Protein 2J9O (pdb70)

Radius of gyration: 37.67 Å; Cα contacts (8 Å, |Δi|>4): 2290; chains: 4; bounding box: 64×108×98 Å

Sequence (1070 aa):
LPPERPLTNLQQQIQQLVSRQPNLTAGLYFFNLDSGASLNVGGDQVFPAASTIKFPILVAFFKAVDEGRVTLQERLTMRPDLIAPEAGTLQYQKPNSQYAALEVAELMITISDNTATNMIIDRLGGAAELNQQFQEWGLENTVINNPEPDMKGTNTTSPRDLATLMLKIGQGEILSPRSRDRLLDIMRRTVTNTLLPAGLGKGATIAHKTGDIGIVVGDAGMVDMPNGQRYVAAMMVKRPYNDPRGSELIRQVSRMVYQAFEKLTLPPERPLTNLQQQIQQLVSRQPNLTAGLYFFNLDSGASLNVGGDQVFPAASTIKFPILVAFFKAVDEGRVTLQERLTMRPDLIAPEAGTLQYQKPNSQYAALEVAELMITISDNTATNMIIDRLGGAAELNQQFQEWGLENTVINNPEPDMKGTNTTSPRDLATLMLKIGQGEILSPRSRDRLLDIMRRTVTNTLLPAGLGKGATIAHKTGDIGIVVGDAGMVDMPNGQRYVAAMMVKRPYNDPRGSELIRQVSRMVYQAFEKLSTLPPERPLTNLQQQIQQLVSRQPNLTAGLYFFNLDSGASLNVGGDQVFPAASTIKFPILVAFFKAVDEGRVTLQERLTMRPDLIAPEAGTLQYQKPNSQYAALEVAELMITISDNTATNMIIDRLGGAAELNQQFQEWGLENTVINNPEPDMKGTNTTSPRDLATLMLKIGQGEILSPRSRDRLLDIMRRTVTNTLLPAGLGKGATIAHKTGDIGIVVGDAGMVDMPNGQRYVAAMMVKRPYNDPRGSELIRQVSRMVYQAFEKLPAPEAPTSTLPPERPLTNLQQQIQQLVSRQPNLTAGLYFFNLDSGASLNVGGDQVFPAASTIKFPILVAFFKAVDEGRVTLQERLTMRPDLIAPEAGTLQYQKPNSQYAALEVAELMITISDNTATNMIIDRLGGAAELNQQFQEWGLENTVINNPEPDMKGTNTTSPRDLATLMLKIGQGEILSPRSRDRLLDIMRRTVTNTLLPAGLGKGATIAHKTGDIGIVVGDAGMVDMPNGQRYVAAMMVKRPYNDPRGSELIRQVSRMVYQAFEKLSP

Solvent-accessible surface area: 43715 Å² total; per-residue (Å²): 120,41,114,84,115,78,23,99,122,15,46,116,95,0,81,95,20,13,77,170,36,114,102,15,65,9,0,0,8,1,8,0,15,99,50,0,0,4,0,48,7,18,0,80,98,65,2,26,0,4,14,0,0,0,1,0,0,0,0,0,0,0,38,0,27,49,54,62,96,3,77,36,144,46,135,10,43,0,82,81,106,15,56,5,81,88,32,0,31,8,38,31,94,158,75,80,30,98,38,9,0,48,98,0,0,49,44,0,1,12,16,17,0,5,1,0,0,9,3,0,15,57,83,5,51,21,33,83,82,0,32,36,14,0,96,73,23,47,2,122,50,1,44,6,84,66,92,8,20,16,77,165,9,40,1,30,0,3,0,72,6,0,0,35,0,0,27,57,0,8,90,44,86,60,8,40,105,154,2,44,83,68,0,10,54,4,0,130,99,14,65,58,67,80,6,1,24,49,4,31,27,209,57,21,69,21,5,2,5,12,1,77,6,4,74,4,2,0,0,2,0,5,1,43,8,88,84,60,27,63,1,0,0,0,0,0,0,81,22,59,146,80,26,99,86,0,19,75,4,0,52,56,0,2,77,33,0,3,77,17,2,96,166,142,180,62,32,84,88,123,73,37,76,111,21,44,111,96,0,78,107,15,15,72,152,43,111,94,11,73,20,0,0,10,0,8,1,17,87,50,0,7,4,0,47,13,29,0,71,112,68,6,25,0,5,16,0,0,0,2,0,0,0,0,6,0,2,46,0,30,60,96,62,122,2,64,38,129,48,130,13,46,0,85,83,103,16,58,6,79,100,45,14,72,6,29,105,94,167,76,84,31,90,36,11,0,26,84,0,0,29,44,0,1,15,44,17,1,5,1,0,0,13,4,0,17,61,83,11,56,23,34,82,94,5,28,108,25,0,91,117,13,48,1,136,48,0,42,6,86,66,91,8,24,14,70,186,10,49,2,30,0,2,0,71,5,1,0,39,0,0,30,60,0,7,81,43,84,64,8,40,105,192,4,46,77,96,0,10,44,0,0,124,102,13,43,42,68,65,7,1,25,45,4,30,30,208,54,21,66,20,4,2,6,12,1,81,7,3,69,3,2,0,0,3,1,4,1,46,8,84,81,65,23,62,1,0,0,0,0,0,0,80,22,57,136,87,22,101,78,0,16,79,3,0,57,61,0,1,83,38,0,3,73,19,2,82,157,107,115,174,75,27,94,96,120,76,27,83,111,15,43,104,47,0,82,70,7,19,69,54,28,79,103,11,52,8,0,0,12,1,9,1,15,81,33,0,4,1,0,38,11,31,0,77,70,65,1,18,0,5,18,1,0,0,2,0,0,0,0,9,0,1,46,0,31,62,94,64,126,3,55,41,135,45,135,12,50,0,85,87,105,15,58,7,79,94,32,1,30,6,39,33,95,158,79,83,32,94,22,21,0,32,80,0,0,42,34,0,1,10,15,18,1,5,1,0,0,12,4,0,15,56,84,15,58,21,36,68,91,5,27,118,33,0,74,143,25,46,1,128,50,0,41,8,83,65,93,8,27,14,86,182,8,52,1,31,0,1,0,89,10,1,0,36,0,0,21,62,0,12,71,40,88,52,9,40,96,186,4,58,88,96,0,16,44,0,0,122,99,9,65,61,68,91,9,1,24,47,4,32,26,208,58,22,66,18,4,2,4,12,2,74,8,13,83,0,1,0,0,2,0,2,1,45,9,88,92,64,42,72,1,0,0,0,0,0,0,67,23,53,177,70,21,100,81,0,18,86,4,0,65,52,0,1,143,29,0,5,90,6,4,98,163,123,192,75,124,165,74,132,122,76,118,74,32,118,95,99,72,25,83,110,19,54,128,89,0,81,114,28,8,85,143,46,92,117,18,64,13,0,0,14,0,8,0,14,78,29,0,0,3,0,45,5,25,0,71,86,78,3,30,0,4,18,0,0,0,0,0,0,0,0,6,0,2,47,0,31,60,96,60,116,2,70,22,136,49,138,12,42,0,83,84,103,15,60,5,48,57,45,14,69,5,34,165,81,167,68,85,31,92,30,21,0,31,80,0,0,34,36,0,1,18,47,18,0,5,0,0,0,14,4,0,16,60,78,6,56,22,33,82,97,5,29,96,22,0,86,116,16,44,1,126,52,0,41,5,86,64,91,8,24,15,56,176,12,43,2,22,0,2,0,99,9,0,0,38,0,0,20,53,0,17,29,40,92,51,7,37,92,165,4,51,92,97,0,6,68,0,0,94,111,13,104,61,65,78,5,1,23,47,6,30,30,203,63,20,69,17,0,1,6,12,1,60,8,0,80,3,3,0,0,1,1,1,1,34,9,88,74,64,30,58,1,0,1,0,0,0,0,82,17,54,15,41,19,100,84,0,19,62,8,0,57,63,0,1,88,43,0,6,76,6,2,85,146,79,55,179

Foldseek 3Di:
DDAADEPPVLLVVLLVLQVVPPFKDKWKWKAWPPPNYIHGRNQPPKFLCQLQLLLLLLLLLQLCCQVVNAPQFDKFFLAPVLQDDDWDDCNVDDHRDIDGLNVLSLRCFQGVHQSSSSRSCVSSPHFVNSQVVLVVLVFDWAGDPDGPSPLVRPGMGGNCSQQVSQVCLVVCPSHHPVSSVSLQVSQQNHDDCLFLNLLADPPKGWRKGWGDSQQKTKMWTKIAHPVGIIMTMIMMMGHHGNPVVRRVSRSVSSNSVNVVVVVD/DFDAADEPVVLLVVLLVVQVVVPQKDKWKWKAWRPPNYIHTDNQPPKFLCQLQLLLLLLLLLQLCCVVVNAPQADKFFLAPVLQDDDWADVNVDDHRDIDGLNVLSLRCFQGVHQSSSSRSCVSSPHQVNSQVVLVVLVQPWAGDDDGPSPLVRPGMGGNCSSLSVQVQLVVPPSHDPVSSVVLQVSQQNHDDCLFLNLQADPPKGWRKGWGASQQKTKMWTKIQHPVRIIMTMIMMMGHHGNPPVRRVSRSVSSNSVNVVVVVVD/DQDAADEPVVLQVVLLVVCVPPVFKDKWKWKAWRVPNYIHTDNQPPKFLCQLQLLLLLLLLLQLCCVVVNAPQADKFFLAPVLQDDDWDDCNVDDHGDIDGLNVLSLRCFQGVHQSSSSRSCVSSPHFVNSVVVLVVLVQPNAGDPDGPPPLVRPGIGGNCSSQSVQVCLVVVPSHHPVSSVSQQVSQQNHPDCLFLNLQADPPKTWRKGWGAHQQKTKMWTKIQDPVGIIMTMIMMMGHHGPDVVRRVSRSVSSNVVNVVVVVD/DDDDDDFFDAPAADEPVVLLVVLLVVQVPDPFKDKWKWKAWRVPNYIHTRNQLDKFLCQLQLLLLLLLLLQLCCVVVVDPQFDKFFLAPVLQDDDWFDCNVDDHRDIDGLNVLSLRCFQGVHQSSSSRSCVSSPHFVSSQVVLVVLVFDHAGDPDGPSPLVRPGMGGNCSQQVVQSCLVSPPSHHPVSSVVQQVSQQNHDDQQFLNLQADPPKTWRKGWGDSQQKTWMWTWIQHPVGIIMIMIMMMGHHGNPVVRRVSRNVSSNSVNVVVVVVPD

CATH classification: 3.40.710.10

Secondary structure (DSSP, 8-state):
-PPPEE-HHHHHHHHHHHHT-TT-EEEEEEEETTT-EEEEEBTTS-EE-GGGGHHHHHHHHHHHHHTTSS-SS-EEE--GGG---SS-SGGGSPTT-EEEHHHHHHHHHHS--HHHHHHHHHHTT-HHHHHHHHHHTT-SS-B--S-TT-TT--SEE-HHHHHHHHHHHHTT-SS-HHHHHHHHHHHTS-S--SSGGGGSPTT-EEEEEEEE-SSEEEEEEEEE-TTS-EEEEEEEEE-STT-HHHHHHHHHHHHHHHHHHHH-/-PPPPEE-HHHHHHHHHHHHT-TT-EEEEEEEETTT-EEEEEBTTS-EE-GGGGHHHHHHHHHHHHHTTSS-SS-EEE--GGG---SS-SGGGSPTT-EEEHHHHHHHHHHS--HHHHHHHHHHTT-HHHHHHHHHHTT-TT-B--S-TT-TT--SEE-HHHHHHHHHHHHTT-SS-HHHHHHHHHHHTS-S--SSGGGGPPTT-EEEEEEEE-SSEEEEEEEEE-TTS-EEEEEEEEE-STT-HHHHHHHHHHHHHHHHHHHHT-/-PPPPEE-HHHHHHHHHHHHT-SS-EEEEEEEETTT-EEEEEBTTS-EE-GGGGHHHHHHHHHHHHHTTSS-SS-EEE--GGG---SS-SGGGSPTT-EEEHHHHHHHHHHS--HHHHHHHHHHTT-HHHHHHHHHHTT-TT-B--S-TT-TT--SEE-HHHHHHHHHHHHTT-SS-HHHHHHHHHHHTS-S--SSGGGGPPTT-EEEEEEEE-SSEEEEEEEEE-TTS-EEEEEEEEE-STT-HHHHHHHHHHHHHHHHHHHH-/---SSPPPPPPPPEE-HHHHHHHHHHHTTSTT-EEEEEEEETTT-EEEEEBTTS-EE-GGGGHHHHHHHHHHHHHTTSS-SSPEEE--GGG---SS-SGGGSPTT-EEEHHHHHHHHHHS--HHHHHHHHHHTT-HHHHHHHHHHTT-SS-B--S-TT-TT--SEE-HHHHHHHHHHHHTT-SS-HHHHHHHHHHHTS-S--SSGGGGSPTT-EEEEEEEE-SSEEEEEEEEE-TTS-EEEEEEEEE-STT-HHHHHHHHHHHHHHHHHHHHS--

Nearest PDB structures (foldseek):
  2j7v-assembly1_A  TM=9.991E-01  e=3.172E-54  Synechococcus elongatus
  2jbf-assembly1_A  TM=9.989E-01  e=5.429E-53  Synechococcus elongatus
  3tsg-assembly2_B  TM=8.988E-01  e=1.725E-19  Acinetobacter baumannii
  5eph-assembly2_B  TM=8.855E-01  e=1.057E-17  Pseudomonas aeruginosa
  3opp-assembly1_A  TM=8.180E-01  e=6.205E-15  Klebsiella pneumoniae

InterPro domains:
  IPR000871 Beta-lactamase, class-A [PTHR35333] (81-363)
  IPR012338 Beta-lactamase/transpeptidase-like [G3DSA:3.40.710.10] (105-367)
  IPR012338 Beta-lactamase/transpeptidase-like [SSF56601] (110-361)
  IPR045155 Beta-lactamase class A, catalytic domain [PF13354] (111-362)

B-factor: mean 27.22, std 11.22, range [9.22, 82.85]

Organism: Thermosynechococcus vestitus (strain NIES-2133 / IAM M-273 / BP-1) (NCBI:txid197221)

Structure (mmCIF, N/CA/C/O backbone):
data_2J9O
#
_entry.id   2J9O
#
_cell.length_a   86.611
_cell.length_b   91.462
_cell.length_c   145.585
_cell.angle_alpha   90.00
_cell.angle_beta   90.00
_cell.angle_gamma   90.00
#
_symmetry.space_group_name_H-M   'P 21 21 21'
#
loop_
_entity.id
_entity.type
_entity.pdbx_description
1 polymer 'TLL2115 PROTEIN'
2 non-polymer GLYCEROL
3 water water
#
loop_
_atom_site.group_PDB
_atom_site.id
_atom_site.type_symbol
_atom_site.label_atom_id
_atom_site.label_alt_id
_atom_site.label_comp_id
_atom_site.label_asym_id
_atom_site.label_entity_id
_atom_site.label_seq_id
_atom_site.pdbx_PDB_ins_code
_atom_site.Cartn_x
_atom_site.Cartn_y
_atom_site.Cartn_z
_atom_site.occupancy
_atom_site.B_iso_or_equiv
_atom_site.auth_seq_id
_atom_site.auth_comp_id
_atom_site.auth_asym_id
_atom_site.auth_atom_id
_atom_site.pdbx_PDB_model_num
ATOM 1 N N . LEU A 1 11 ? -19.136 48.822 10.376 1.00 42.91 11 LEU A N 1
ATOM 2 C CA . LEU A 1 11 ? -20.023 48.428 9.249 1.00 42.37 11 LEU A CA 1
ATOM 3 C C . LEU A 1 11 ? -21.500 48.601 9.638 1.00 43.23 11 LEU A C 1
ATOM 4 O O . LEU A 1 11 ? -21.850 48.488 10.813 1.00 43.70 11 LEU A O 1
ATOM 9 N N . PRO A 1 12 ? -22.370 48.825 8.636 1.00 43.01 12 PRO A N 1
ATOM 10 C CA . PRO A 1 12 ? -23.779 48.947 8.906 1.00 44.50 12 PRO A CA 1
ATOM 11 C C . PRO A 1 12 ? -24.374 47.569 9.171 1.00 44.73 12 PRO A C 1
ATOM 12 O O . PRO A 1 12 ? -23.780 46.544 8.809 1.00 42.46 12 PRO A O 1
ATOM 16 N N . PRO A 1 13 ? -25.540 47.531 9.825 1.00 46.50 13 PRO A N 1
ATOM 17 C CA . PRO A 1 13 ? -26.143 46.229 10.061 1.00 47.28 13 PRO A CA 1
ATOM 18 C C . PRO A 1 13 ? -26.605 45.557 8.770 1.00 46.65 13 PRO A C 1
ATOM 19 O O . PRO A 1 13 ? -26.923 46.234 7.794 1.00 46.58 13 PRO A O 1
ATOM 23 N N . GLU A 1 14 ? -26.601 44.230 8.791 1.00 46.71 14 GLU A N 1
ATOM 24 C CA . GLU A 1 14 ? -27.128 43.403 7.724 1.00 47.10 14 GLU A CA 1
ATOM 25 C C . GLU A 1 14 ? -28.639 43.689 7.578 1.00 48.91 14 GLU A C 1
ATOM 26 O O . GLU A 1 14 ? -29.366 43.666 8.578 1.00 49.59 14 GLU A O 1
ATOM 32 N N . ARG A 1 15 ? -29.086 44.010 6.360 1.00 48.88 15 ARG A N 1
ATOM 33 C CA . ARG A 1 15 ? -30.507 44.261 6.064 1.00 50.93 15 ARG A CA 1
ATOM 34 C C . ARG A 1 15 ? -30.926 43.513 4.804 1.00 50.30 15 ARG A C 1
ATOM 35 O O . ARG A 1 15 ? -30.697 43.986 3.691 1.00 49.20 15 ARG A O 1
ATOM 43 N N . PRO A 1 16 ? -31.539 42.330 4.969 1.00 50.94 16 PRO A N 1
ATOM 44 C CA . PRO A 1 16 ? -32.002 41.564 3.817 1.00 50.90 16 PRO A CA 1
ATOM 45 C C . PRO A 1 16 ? -32.746 42.401 2.768 1.00 50.96 16 PRO A C 1
ATOM 46 O O . PRO A 1 16 ? -33.610 43.207 3.108 1.00 52.70 16 PRO A O 1
ATOM 50 N N . LEU A 1 17 ? -32.362 42.231 1.509 1.00 49.30 17 LEU A N 1
ATOM 51 C CA . LEU A 1 17 ? -33.121 42.730 0.385 1.00 49.73 17 LEU A CA 1
ATOM 52 C C . LEU A 1 17 ? -34.099 41.639 0.044 1.00 50.81 17 LEU A C 1
ATOM 53 O O . LEU A 1 17 ? -33.778 40.729 -0.731 1.00 50.03 17 LEU A O 1
ATOM 58 N N . THR A 1 18 ? -35.286 41.744 0.643 1.00 52.55 18 THR A N 1
ATOM 59 C CA . THR A 1 18 ? -36.306 40.699 0.620 1.00 53.71 18 THR A CA 1
ATOM 60 C C . THR A 1 18 ? -36.791 40.404 -0.790 1.00 53.35 18 THR A C 1
ATOM 61 O O . THR A 1 18 ? -36.840 39.246 -1.204 1.00 53.51 18 THR A O 1
ATOM 65 N N . ASN A 1 19 ? -37.144 41.464 -1.514 1.00 53.43 19 ASN A N 1
ATOM 66 C CA . ASN A 1 19 ? -37.586 41.369 -2.906 1.00 52.90 19 ASN A CA 1
ATOM 67 C C . ASN A 1 19 ? -36.584 40.646 -3.795 1.00 50.48 19 ASN A C 1
ATOM 68 O O . ASN A 1 19 ? -36.908 39.650 -4.437 1.00 50.80 19 ASN A O 1
ATOM 73 N N . LEU A 1 20 ? -35.360 41.165 -3.832 1.00 47.56 20 LEU A N 1
ATOM 74 C CA . LEU A 1 20 ? -34.315 40.611 -4.682 1.00 45.51 20 LEU A CA 1
ATOM 75 C C . LEU A 1 20 ? -33.923 39.192 -4.252 1.00 44.30 20 LEU A C 1
ATOM 76 O O . LEU A 1 20 ? -33.633 38.353 -5.103 1.00 42.22 20 LEU A O 1
ATOM 81 N N . GLN A 1 21 ? -33.895 38.934 -2.944 1.00 44.26 21 GLN A N 1
ATOM 82 C CA . GLN A 1 21 ? -33.644 37.580 -2.438 1.00 44.63 21 GLN A CA 1
ATOM 83 C C . GLN A 1 21 ? -34.658 36.597 -2.992 1.00 45.78 21 GLN A C 1
ATOM 84 O O . GLN A 1 21 ? -34.302 35.516 -3.460 1.00 45.75 21 GLN A O 1
ATOM 90 N N . GLN A 1 22 ? -35.922 36.988 -2.922 1.00 47.92 22 GLN A N 1
ATOM 91 C CA . GLN A 1 22 ? -37.019 36.185 -3.455 1.00 49.43 22 GLN A CA 1
ATOM 92 C C . GLN A 1 22 ? -36.851 35.870 -4.949 1.00 48.48 22 GLN A C 1
ATOM 93 O O . GLN A 1 22 ? -36.988 34.715 -5.345 1.00 49.47 22 GLN A O 1
ATOM 99 N N . GLN A 1 23 ? -36.547 36.882 -5.767 1.00 46.38 23 GLN A N 1
ATOM 100 C CA . GLN A 1 23 ? -36.271 36.697 -7.212 1.00 45.52 23 GLN A CA 1
ATOM 101 C C . GLN A 1 23 ? -35.105 35.763 -7.545 1.00 43.04 23 GLN A C 1
ATOM 102 O O . GLN A 1 23 ? -35.084 35.094 -8.591 1.00 42.07 23 GLN A O 1
ATOM 108 N N . ILE A 1 24 ? -34.081 35.785 -6.703 1.00 39.79 24 ILE A N 1
ATOM 109 C CA . ILE A 1 24 ? -32.923 34.954 -6.938 1.00 38.39 24 ILE A CA 1
ATOM 110 C C . ILE A 1 24 ? -33.305 33.508 -6.585 1.00 38.91 24 ILE A C 1
ATOM 111 O O . ILE A 1 24 ? -32.954 32.580 -7.311 1.00 38.70 24 ILE A O 1
ATOM 116 N N . GLN A 1 25 ? -34.004 33.333 -5.479 1.00 40.04 25 GLN A N 1
ATOM 117 C CA . GLN A 1 25 ? -34.435 31.988 -5.056 1.00 42.15 25 GLN A CA 1
ATOM 118 C C . GLN A 1 25 ? -35.329 31.333 -6.112 1.00 43.72 25 GLN A C 1
ATOM 119 O O . GLN A 1 25 ? -35.273 30.119 -6.292 1.00 45.23 25 GLN A O 1
ATOM 125 N N . GLN A 1 26 ? -36.077 32.141 -6.859 1.00 44.16 26 GLN A N 1
ATOM 126 C CA . GLN A 1 26 ? -36.942 31.651 -7.945 1.00 45.77 26 GLN A CA 1
ATOM 127 C C . GLN A 1 26 ? -36.156 31.220 -9.162 1.00 44.53 26 GLN A C 1
ATOM 128 O O . GLN A 1 26 ? -36.438 30.186 -9.750 1.00 45.66 26 GLN A O 1
ATOM 134 N N . LEU A 1 27 ? -35.166 32.020 -9.532 1.00 41.83 27 LEU A N 1
ATOM 135 C CA . LEU A 1 27 ? -34.292 31.707 -10.640 1.00 41.21 27 LEU A CA 1
ATOM 136 C C . LEU A 1 27 ? -33.564 30.415 -10.353 1.00 41.65 27 LEU A C 1
ATOM 137 O O . LEU A 1 27 ? -33.410 29.588 -11.238 1.00 42.10 27 LEU A O 1
ATOM 142 N N . VAL A 1 28 ? -33.071 30.296 -9.120 1.00 42.01 28 VAL A N 1
ATOM 143 C CA . VAL A 1 28 ? -32.309 29.136 -8.642 1.00 42.89 28 VAL A CA 1
ATOM 144 C C . VAL A 1 28 ? -33.150 27.862 -8.691 1.00 45.05 28 VAL A C 1
ATOM 145 O O . VAL A 1 28 ? -32.828 26.912 -9.400 1.00 45.74 28 VAL A O 1
ATOM 149 N N . SER A 1 29 ? -34.266 27.897 -7.986 1.00 46.15 29 SER A N 1
ATOM 150 C CA . SER A 1 29 ? -35.087 26.738 -7.726 1.00 49.60 29 SER A CA 1
ATOM 151 C C . SER A 1 29 ? -35.812 26.199 -8.946 1.00 50.68 29 SER A C 1
ATOM 152 O O . SER A 1 29 ? -36.372 25.105 -8.873 1.00 51.94 29 SER A O 1
ATOM 155 N N . ARG A 1 30 ? -35.857 26.952 -10.041 1.00 50.05 30 ARG A N 1
ATOM 156 C CA . ARG A 1 30 ? -36.548 26.476 -11.248 1.00 51.32 30 ARG A CA 1
ATOM 157 C C . ARG A 1 30 ? -35.586 25.770 -12.214 1.00 50.85 30 ARG A C 1
ATOM 158 O O . ARG A 1 30 ? -35.948 25.442 -13.339 1.00 51.74 30 ARG A O 1
ATOM 166 N N . GLN A 1 31 ? -34.374 25.491 -11.738 1.00 49.44 31 GLN A N 1
ATOM 167 C CA . GLN A 1 31 ? -33.348 24.810 -12.517 1.00 49.46 31 GLN A CA 1
ATOM 168 C C . GLN A 1 31 ? -33.227 23.388 -11.995 1.00 51.65 31 GLN A C 1
ATOM 169 O O . GLN A 1 31 ? -32.752 23.225 -10.885 1.00 52.72 31 GLN A O 1
ATOM 175 N N . PRO A 1 32 ? -33.684 22.350 -12.755 1.00 53.09 32 PRO A N 1
ATOM 176 C CA . PRO A 1 32 ? -33.700 21.037 -12.093 1.00 54.62 32 PRO A CA 1
ATOM 177 C C . PRO A 1 32 ? -32.340 20.577 -11.506 1.00 53.55 32 PRO A C 1
ATOM 178 O O . PRO A 1 32 ? -32.190 20.510 -10.280 1.00 53.97 32 PRO A O 1
ATOM 182 N N . ASN A 1 33 ? -31.359 20.300 -12.357 1.00 52.26 33 ASN A N 1
ATOM 183 C CA . ASN A 1 33 ? -30.157 19.589 -11.909 1.00 50.94 33 ASN A CA 1
ATOM 184 C C . ASN A 1 33 ? -29.023 20.497 -11.448 1.00 48.51 33 ASN A C 1
ATOM 185 O O . ASN A 1 33 ? -27.839 20.164 -11.606 1.00 47.89 33 ASN A O 1
ATOM 190 N N . LEU A 1 34 ? -29.392 21.647 -10.891 1.00 46.64 34 LEU A N 1
ATOM 191 C CA . LEU A 1 34 ? -28.430 22.552 -10.281 1.00 43.18 34 LEU A CA 1
ATOM 192 C C . LEU A 1 34 ? -28.768 22.749 -8.821 1.00 42.73 34 LEU A C 1
ATOM 193 O O . LEU A 1 34 ? -29.950 22.827 -8.429 1.00 43.74 34 LEU A O 1
ATOM 198 N N . THR A 1 35 ? -27.719 22.810 -8.000 1.00 41.01 35 THR A N 1
ATOM 199 C CA . THR A 1 35 ? -27.868 23.109 -6.592 1.00 41.46 35 THR A CA 1
ATOM 200 C C . THR A 1 35 ? -26.976 24.322 -6.330 1.00 39.14 35 THR A C 1
ATOM 201 O O . THR A 1 35 ? -25.746 24.195 -6.336 1.00 39.93 35 THR A O 1
ATOM 205 N N . ALA A 1 36 ? -27.586 25.480 -6.096 1.00 37.74 36 ALA A N 1
ATOM 206 C CA . ALA A 1 36 ? -26.815 26.721 -5.883 1.00 35.60 36 ALA A CA 1
ATOM 207 C C . ALA A 1 36 ? -26.798 27.150 -4.418 1.00 35.61 36 ALA A C 1
ATOM 208 O O . ALA A 1 36 ? -27.733 26.905 -3.668 1.00 38.02 36 ALA A O 1
ATOM 210 N N . GLY A 1 37 ? -25.706 27.814 -4.026 1.00 34.03 37 GLY A N 1
ATOM 211 C CA . GLY A 1 37 ? -25.645 28.526 -2.757 1.00 32.74 37 GLY A CA 1
ATOM 212 C C . GLY A 1 37 ? -24.926 29.849 -2.989 1.00 30.78 37 GLY A C 1
ATOM 213 O O . GLY A 1 37 ? -24.023 29.909 -3.814 1.00 29.11 37 GLY A O 1
ATOM 214 N N . LEU A 1 38 ? -25.377 30.896 -2.308 1.00 30.41 38 LEU A N 1
ATOM 215 C CA . LEU A 1 38 ? -24.835 32.244 -2.528 1.00 29.82 38 LEU A CA 1
ATOM 216 C C . LEU A 1 38 ? -25.035 33.175 -1.336 1.00 30.32 38 LEU A C 1
ATOM 217 O O . LEU A 1 38 ? -25.987 33.045 -0.539 1.00 30.37 38 LEU A O 1
ATOM 222 N N . TYR A 1 39 ? -24.110 34.119 -1.219 1.00 29.39 39 TYR A N 1
ATOM 223 C CA . TYR A 1 39 ? -24.175 35.156 -0.178 1.00 29.57 39 TYR A CA 1
ATOM 224 C C . TYR A 1 39 ? -23.530 36.436 -0.711 1.00 28.11 39 TYR A C 1
ATOM 225 O O . TYR A 1 39 ? -22.383 36.403 -1.210 1.00 26.55 39 TYR A O 1
ATOM 234 N N . PHE A 1 40 ? -24.282 37.527 -0.636 1.00 27.90 40 PHE A N 1
ATOM 235 C CA . PHE A 1 40 ? -23.800 38.866 -0.987 1.00 27.67 40 PHE A CA 1
ATOM 236 C C . PHE A 1 40 ? -24.043 39.819 0.162 1.00 28.67 40 PHE A C 1
ATOM 237 O O . PHE A 1 40 ? -25.075 39.737 0.842 1.00 29.85 40 PHE A O 1
ATOM 245 N N . PHE A 1 41 ? -23.121 40.761 0.367 1.00 27.53 41 PHE A N 1
ATOM 246 C CA . PHE A 1 41 ? -23.313 41.787 1.380 1.00 28.16 41 PHE A CA 1
ATOM 247 C C . PHE A 1 41 ? -22.744 43.123 0.958 1.00 27.36 41 PHE A C 1
ATOM 248 O O . PHE A 1 41 ? -21.538 43.220 0.635 1.00 25.79 41 PHE A O 1
ATOM 256 N N . ASN A 1 42 ? -23.587 44.144 1.004 1.00 28.41 42 ASN A N 1
ATOM 257 C CA . ASN A 1 42 ? -23.215 45.511 0.636 1.00 28.66 42 ASN A CA 1
ATOM 258 C C . ASN A 1 42 ? -22.647 46.286 1.830 1.00 30.19 42 ASN A C 1
ATOM 259 O O . ASN A 1 42 ? -23.353 46.533 2.799 1.00 30.94 42 ASN A O 1
ATOM 264 N N . LEU A 1 43 ? -21.390 46.715 1.754 1.00 30.34 43 LEU A N 1
ATOM 265 C CA . LEU A 1 43 ? -20.749 47.386 2.900 1.00 31.80 43 LEU A CA 1
ATOM 266 C C . LEU A 1 43 ? -21.290 48.784 3.257 1.00 34.04 43 LEU A C 1
ATOM 267 O O . LEU A 1 43 ? -21.154 49.227 4.399 1.00 35.45 43 LEU A O 1
ATOM 272 N N . ASP A 1 44 ? -21.865 49.481 2.284 1.00 35.88 44 ASP A N 1
ATOM 273 C CA . ASP A 1 44 ? -22.392 50.836 2.486 1.00 38.03 44 ASP A CA 1
ATOM 274 C C . ASP A 1 44 ? -23.809 50.799 3.032 1.00 40.22 44 ASP A C 1
ATOM 275 O O . ASP A 1 44 ? -24.140 51.467 4.019 1.00 41.67 44 ASP A O 1
ATOM 280 N N . SER A 1 45 ? -24.659 50.025 2.371 1.00 40.68 45 SER A N 1
ATOM 281 C CA . SER A 1 45 ? -26.074 49.988 2.705 1.00 41.64 45 SER A CA 1
ATOM 282 C C . SER A 1 45 ? -26.413 48.923 3.762 1.00 41.47 45 SER A C 1
ATOM 283 O O . SER A 1 45 ? -27.439 49.029 4.444 1.00 42.82 45 SER A O 1
ATOM 286 N N . GLY A 1 46 ? -25.562 47.906 3.895 1.00 38.90 46 GLY A N 1
ATOM 287 C CA . GLY A 1 46 ? -25.898 46.734 4.704 1.00 38.98 46 GLY A CA 1
ATOM 288 C C . GLY A 1 46 ? -26.803 45.709 4.028 1.00 38.49 46 GLY A C 1
ATOM 289 O O . GLY A 1 46 ? -27.090 44.667 4.598 1.00 38.94 46 GLY A O 1
ATOM 290 N N . ALA A 1 47 ? -27.210 45.982 2.799 1.00 37.85 47 ALA A N 1
ATOM 291 C CA . ALA A 1 47 ? -28.093 45.094 2.049 1.00 38.64 47 ALA A CA 1
ATOM 292 C C . ALA A 1 47 ? -27.420 43.741 1.900 1.00 37.47 47 ALA A C 1
ATOM 293 O O . ALA A 1 47 ? -26.227 43.665 1.522 1.00 35.48 47 ALA A O 1
ATOM 295 N N . SER A 1 48 ? -28.157 42.674 2.201 1.00 38.07 48 SER A N 1
ATOM 296 C CA . SER A 1 48 ? -27.607 41.328 2.111 1.00 36.91 48 SER A CA 1
ATOM 297 C C . SER A 1 48 ? -28.524 40.378 1.328 1.00 37.71 48 SER A C 1
ATOM 298 O O . SER A 1 48 ? -29.737 40.613 1.205 1.00 39.24 48 SER A O 1
ATOM 301 N N . LEU A 1 49 ? -27.906 39.321 0.802 1.00 35.71 49 LEU A N 1
ATOM 302 C CA . LEU A 1 49 ? -28.594 38.294 0.041 1.00 35.49 49 LEU A CA 1
ATOM 303 C C . LEU A 1 49 ? -28.039 36.952 0.495 1.00 34.98 49 LEU A C 1
ATOM 304 O O . LEU A 1 49 ? -26.824 36.737 0.469 1.00 33.90 49 LEU A O 1
ATOM 309 N N . ASN A 1 50 ? -28.924 36.050 0.915 1.00 34.56 50 ASN A N 1
ATOM 310 C CA . ASN A 1 50 ? -28.509 34.746 1.397 1.00 34.33 50 ASN A CA 1
ATOM 311 C C . ASN A 1 50 ? -29.468 33.678 0.849 1.00 34.56 50 ASN A C 1
ATOM 312 O O . ASN A 1 50 ? -30.564 33.492 1.370 1.00 37.99 50 ASN A O 1
ATOM 317 N N . VAL A 1 51 ? -29.019 32.975 -0.189 1.00 33.17 51 VAL A N 1
ATOM 318 C CA . VAL A 1 51 ? -29.763 31.900 -0.849 1.00 35.37 51 VAL A CA 1
ATOM 319 C C . VAL A 1 51 ? -28.938 30.604 -0.854 1.00 34.70 51 VAL A C 1
ATOM 320 O O . VAL A 1 51 ? -28.122 30.368 -1.747 1.00 34.17 51 VAL A O 1
ATOM 324 N N . GLY A 1 52 ? -29.111 29.791 0.180 1.00 36.18 52 GLY A N 1
ATOM 325 C CA . GLY A 1 52 ? -28.244 28.620 0.378 1.00 36.75 52 GLY A CA 1
ATOM 326 C C . GLY A 1 52 ? -26.787 28.968 0.688 1.00 35.87 52 GLY A C 1
ATOM 327 O O . GLY A 1 52 ? -25.896 28.122 0.534 1.00 35.90 52 GLY A O 1
ATOM 328 N N . GLY A 1 53 ? -26.583 30.178 1.183 1.00 34.55 53 GLY A N 1
ATOM 329 C CA . GLY A 1 53 ? -25.254 30.700 1.534 1.00 34.67 53 GLY A CA 1
ATOM 330 C C . GLY A 1 53 ? -24.504 29.949 2.622 1.00 35.68 53 GLY A C 1
ATOM 331 O O . GLY A 1 53 ? -23.278 29.907 2.612 1.00 35.17 53 GLY A O 1
ATOM 332 N N . ASP A 1 54 ? -25.242 29.319 3.534 1.00 37.72 54 ASP A N 1
ATOM 333 C CA . ASP A 1 54 ? -24.608 28.599 4.643 1.00 38.92 54 ASP A CA 1
ATOM 334 C C . ASP A 1 54 ? -24.329 27.128 4.359 1.00 39.65 54 ASP A C 1
ATOM 335 O O . ASP A 1 54 ? -23.710 26.438 5.164 1.00 41.65 54 ASP A O 1
ATOM 340 N N . GLN A 1 55 ? -24.783 26.646 3.213 1.00 39.11 55 GLN A N 1
ATOM 341 C CA . GLN A 1 55 ? -24.641 25.262 2.885 1.00 40.31 55 GLN A CA 1
ATOM 342 C C . GLN A 1 55 ? -23.195 24.933 2.518 1.00 38.12 55 GLN A C 1
ATOM 343 O O . GLN A 1 55 ? -22.466 25.774 1.955 1.00 36.12 55 GLN A O 1
ATOM 349 N N . VAL A 1 56 ? -22.762 23.730 2.874 1.00 38.43 56 VAL A N 1
ATOM 350 C CA . VAL A 1 56 ? -21.435 23.244 2.512 1.00 37.74 56 VAL A CA 1
ATOM 351 C C . VAL A 1 56 ? -21.368 22.701 1.063 1.00 37.42 56 VAL A C 1
ATOM 352 O O . VAL A 1 56 ? -22.212 21.905 0.644 1.00 38.74 56 VAL A O 1
ATOM 356 N N . PHE A 1 57 ? -20.334 23.105 0.333 1.00 35.14 57 PHE A N 1
ATOM 357 C CA . PHE A 1 57 ? -20.107 22.687 -1.040 1.00 34.63 57 PHE A CA 1
ATOM 358 C C . PHE A 1 57 ? -18.687 22.187 -1.135 1.00 34.08 57 PHE A C 1
ATOM 359 O O . PHE A 1 57 ? -17.825 22.630 -0.372 1.00 33.66 57 PHE A O 1
ATOM 367 N N . PRO A 1 58 ? -18.416 21.335 -2.140 1.00 34.40 58 PRO A N 1
ATOM 368 C CA . PRO A 1 58 ? -17.041 21.131 -2.515 1.00 33.11 58 PRO A CA 1
ATOM 369 C C . PRO A 1 58 ? -16.506 22.517 -2.882 1.00 30.53 58 PRO A C 1
ATOM 370 O O . PRO A 1 58 ? -17.157 23.232 -3.622 1.00 29.67 58 PRO A O 1
ATOM 374 N N . ALA A 1 59 ? -15.347 22.875 -2.355 1.00 29.89 59 ALA A N 1
ATOM 375 C CA . ALA A 1 59 ? -14.785 24.201 -2.557 1.00 27.61 59 ALA A CA 1
ATOM 376 C C . ALA A 1 59 ? -14.231 24.380 -3.943 1.00 27.68 59 ALA A C 1
ATOM 377 O O . ALA A 1 59 ? -14.150 25.515 -4.446 1.00 26.99 59 ALA A O 1
ATOM 379 N N . ALA A 1 60 ? -13.799 23.274 -4.545 1.00 28.31 60 ALA A N 1
ATOM 380 C CA . ALA A 1 60 ? -12.978 23.342 -5.726 1.00 26.55 60 ALA A CA 1
ATOM 381 C C . ALA A 1 60 ? -11.814 24.329 -5.439 1.00 26.04 60 ALA A C 1
ATOM 382 O O . ALA A 1 60 ? -11.299 24.397 -4.310 1.00 25.04 60 ALA A O 1
ATOM 384 N N . SER A 1 61 ? -11.396 25.076 -6.458 1.00 24.74 61 SER A N 1
ATOM 385 C CA . SER A 1 61 ? -10.256 25.967 -6.264 1.00 23.48 61 SER A CA 1
ATOM 386 C C . SER A 1 61 ? -10.563 27.231 -5.454 1.00 22.32 61 SER A C 1
ATOM 387 O O . SER A 1 61 ? -9.643 27.987 -5.194 1.00 20.88 61 SER A O 1
ATOM 390 N N . THR A 1 62 ? -11.808 27.455 -5.027 1.00 21.21 62 THR A N 1
ATOM 391 C CA . THR A 1 62 ? -12.134 28.634 -4.201 1.00 21.33 62 THR A CA 1
ATOM 392 C C . THR A 1 62 ? -11.402 28.655 -2.882 1.00 21.05 62 THR A C 1
ATOM 393 O O . THR A 1 62 ? -11.149 29.730 -2.335 1.00 20.66 62 THR A O 1
ATOM 397 N N . ILE A 1 63 ? -11.043 27.486 -2.379 1.00 22.16 63 ILE A N 1
ATOM 398 C CA . ILE A 1 63 ? -10.322 27.357 -1.146 1.00 21.76 63 ILE A CA 1
ATOM 399 C C . ILE A 1 63 ? -8.911 27.912 -1.227 1.00 19.19 63 ILE A C 1
ATOM 400 O O . ILE A 1 63 ? -8.289 28.147 -0.219 1.00 19.29 63 ILE A O 1
ATOM 405 N N . LYS A 1 64 ? -8.410 28.170 -2.430 1.00 19.16 64 LYS A N 1
ATOM 406 C CA . LYS A 1 64 ? -7.087 28.742 -2.625 1.00 17.98 64 LYS A CA 1
ATOM 407 C C . LYS A 1 64 ? -7.067 30.163 -2.060 1.00 16.30 64 LYS A C 1
ATOM 408 O O . LYS A 1 64 ? -5.997 30.642 -1.701 1.00 16.59 64 LYS A O 1
ATOM 414 N N . PHE A 1 65 ? -8.237 30.830 -2.026 1.00 17.43 65 PHE A N 1
ATOM 415 C CA . PHE A 1 65 ? -8.331 32.147 -1.401 1.00 15.80 65 PHE A CA 1
ATOM 416 C C . PHE A 1 65 ? -7.967 32.121 0.106 1.00 17.02 65 PHE A C 1
ATOM 417 O O . PHE A 1 65 ? -6.996 32.757 0.511 1.00 16.24 65 PHE A O 1
ATOM 425 N N . PRO A 1 66 ? -8.702 31.337 0.940 1.00 18.19 66 PRO A N 1
ATOM 426 C CA . PRO A 1 66 ? -8.267 31.104 2.340 1.00 18.71 66 PRO A CA 1
ATOM 427 C C . PRO A 1 66 ? -6.824 30.693 2.466 1.00 18.65 66 PRO A C 1
ATOM 428 O O . PRO A 1 66 ? -6.133 31.154 3.339 1.00 18.11 66 PRO A O 1
ATOM 432 N N . ILE A 1 67 ? -6.337 29.855 1.555 1.00 18.88 67 ILE A N 1
ATOM 433 C CA . ILE A 1 67 ? -4.952 29.427 1.650 1.00 19.23 67 ILE A CA 1
ATOM 434 C C . ILE A 1 67 ? -4.021 30.620 1.455 1.00 17.31 67 ILE A C 1
ATOM 435 O O . ILE A 1 67 ? -3.017 30.754 2.135 1.00 17.48 67 ILE A O 1
ATOM 440 N N . LEU A 1 68 ? -4.347 31.488 0.498 1.00 15.71 68 LEU A N 1
ATOM 441 C CA . LEU A 1 68 ? -3.534 32.702 0.274 1.00 15.53 68 LEU A CA 1
ATOM 442 C C . LEU A 1 68 ? -3.494 33.594 1.516 1.00 13.98 68 LEU A C 1
ATOM 443 O O . LEU A 1 68 ? -2.450 34.187 1.831 1.00 14.61 68 LEU A O 1
ATOM 448 N N . VAL A 1 69 ? -4.636 33.724 2.189 1.00 13.92 69 VAL A N 1
ATOM 449 C CA . VAL A 1 69 ? -4.709 34.492 3.416 1.00 14.60 69 VAL A CA 1
ATOM 450 C C . VAL A 1 69 ? -3.744 33.886 4.434 1.00 15.85 69 VAL A C 1
ATOM 451 O O . VAL A 1 69 ? -2.995 34.573 5.093 1.00 16.22 69 VAL A O 1
ATOM 455 N N . ALA A 1 70 ? -3.736 32.556 4.548 1.00 16.76 70 ALA A N 1
ATOM 456 C CA . ALA A 1 70 ? -2.848 31.887 5.505 1.00 17.81 70 ALA A CA 1
ATOM 457 C C . ALA A 1 70 ? -1.392 32.080 5.171 1.00 17.45 70 ALA A C 1
ATOM 458 O O . ALA A 1 70 ? -0.545 32.230 6.065 1.00 19.68 70 ALA A O 1
ATOM 460 N N . PHE A 1 71 ? -1.106 32.136 3.876 1.00 16.25 71 PHE A N 1
ATOM 461 C CA . PHE A 1 71 ? 0.237 32.428 3.407 1.00 16.53 71 PHE A CA 1
ATOM 462 C C . PHE A 1 71 ? 0.722 33.778 3.884 1.00 16.12 71 PHE A C 1
ATOM 463 O O . PHE A 1 71 ? 1.785 33.907 4.484 1.00 16.94 71 PHE A O 1
ATOM 471 N N . PHE A 1 72 ? -0.055 34.828 3.597 1.00 14.96 72 PHE A N 1
ATOM 472 C CA . PHE A 1 72 ? 0.337 36.140 4.063 1.00 15.20 72 PHE A CA 1
ATOM 473 C C . PHE A 1 72 ? 0.313 36.347 5.578 1.00 14.57 72 PHE A C 1
ATOM 474 O O . PHE A 1 72 ? 1.106 37.121 6.089 1.00 15.75 72 PHE A O 1
ATOM 482 N N . LYS A 1 73 ? -0.572 35.642 6.272 1.00 16.10 73 LYS A N 1
ATOM 483 C CA . LYS A 1 73 ? -0.484 35.580 7.745 1.00 16.89 73 LYS A CA 1
ATOM 484 C C . LYS A 1 73 ? 0.881 35.076 8.146 1.00 17.60 73 LYS A C 1
ATOM 485 O O . LYS A 1 73 ? 1.501 35.664 9.062 1.00 17.27 73 LYS A O 1
ATOM 491 N N . ALA A 1 74 ? 1.359 33.979 7.565 1.00 16.99 74 ALA A N 1
ATOM 492 C CA . ALA A 1 74 ? 2.697 33.461 7.919 1.00 17.59 74 ALA A CA 1
ATOM 493 C C . ALA A 1 74 ? 3.802 34.447 7.569 1.00 19.44 74 ALA A C 1
ATOM 494 O O . ALA A 1 74 ? 4.780 34.570 8.277 1.00 20.56 74 ALA A O 1
ATOM 496 N N . VAL A 1 75 ? 3.640 35.174 6.477 1.00 19.55 75 VAL A N 1
ATOM 497 C CA . VAL A 1 75 ? 4.658 36.170 6.127 1.00 19.20 75 VAL A CA 1
ATOM 498 C C . VAL A 1 75 ? 4.652 37.260 7.204 1.00 18.74 75 VAL A C 1
ATOM 499 O O . VAL A 1 75 ? 5.710 37.653 7.731 1.00 20.83 75 VAL A O 1
ATOM 503 N N . ASP A 1 76 ? 3.449 37.737 7.538 1.00 17.54 76 ASP A N 1
ATOM 504 C CA . ASP A 1 76 ? 3.302 38.799 8.576 1.00 17.56 76 ASP A CA 1
ATOM 505 C C . ASP A 1 76 ? 3.955 38.364 9.884 1.00 19.51 76 ASP A C 1
ATOM 506 O O . ASP A 1 76 ? 4.551 39.174 10.602 1.00 20.63 76 ASP A O 1
ATOM 511 N N . GLU A 1 77 ? 3.816 37.087 10.215 1.00 19.32 77 GLU A N 1
ATOM 512 C CA . GLU A 1 77 ? 4.329 36.556 11.492 1.00 20.92 77 GLU A CA 1
ATOM 513 C C . GLU A 1 77 ? 5.806 36.152 11.415 1.00 22.54 77 GLU A C 1
ATOM 514 O O . GLU A 1 77 ? 6.375 35.734 12.431 1.00 25.66 77 GLU A O 1
ATOM 520 N N . GLY A 1 78 ? 6.441 36.328 10.261 1.00 22.76 78 GLY A N 1
ATOM 521 C CA . GLY A 1 78 ? 7.858 36.004 10.081 1.00 24.24 78 GLY A CA 1
ATOM 522 C C . GLY A 1 78 ? 8.168 34.520 10.005 1.00 26.43 78 GLY A C 1
ATOM 523 O O . GLY A 1 78 ? 9.341 34.135 10.127 1.00 28.45 78 GLY A O 1
ATOM 524 N N . ARG A 1 79 ? 7.139 33.688 9.792 1.00 25.79 79 ARG A N 1
ATOM 525 C CA . ARG A 1 79 ? 7.253 32.225 9.740 1.00 26.33 79 ARG A CA 1
ATOM 526 C C . ARG A 1 79 ? 7.599 31.769 8.314 1.00 26.57 79 ARG A C 1
ATOM 527 O O . ARG A 1 79 ? 8.193 30.718 8.131 1.00 29.01 79 ARG A O 1
ATOM 535 N N . VAL A 1 80 ? 7.185 32.546 7.317 1.00 25.78 80 VAL A N 1
ATOM 536 C CA . VAL A 1 80 ? 7.559 32.389 5.920 1.00 25.77 80 VAL A CA 1
ATOM 537 C C . VAL A 1 80 ? 8.062 33.742 5.399 1.00 24.87 80 VAL A C 1
ATOM 538 O O . VAL A 1 80 ? 7.575 34.809 5.832 1.00 25.31 80 VAL A O 1
ATOM 542 N N . THR A 1 81 ? 9.034 33.731 4.499 1.00 25.62 81 THR A N 1
ATOM 543 C CA . THR A 1 81 ? 9.404 34.963 3.785 1.00 25.72 81 THR A CA 1
ATOM 544 C C . THR A 1 81 ? 8.964 34.913 2.309 1.00 26.11 81 THR A C 1
ATOM 545 O O . THR A 1 81 ? 8.727 33.853 1.737 1.00 25.92 81 THR A O 1
ATOM 549 N N . LEU A 1 82 ? 8.845 36.087 1.705 1.00 25.75 82 LEU A N 1
ATOM 550 C CA . LEU A 1 82 ? 8.370 36.194 0.327 1.00 25.30 82 LEU A CA 1
ATOM 551 C C . LEU A 1 82 ? 9.381 35.616 -0.665 1.00 27.11 82 LEU A C 1
ATOM 552 O O . LEU A 1 82 ? 9.008 35.081 -1.735 1.00 26.52 82 LEU A O 1
ATOM 557 N N . GLN A 1 83 ? 10.665 35.726 -0.317 1.00 28.77 83 GLN A N 1
ATOM 558 C CA . GLN A 1 83 ? 11.746 35.264 -1.215 1.00 31.16 83 GLN A CA 1
ATOM 559 C C . GLN A 1 83 ? 12.297 33.889 -0.887 1.00 31.59 83 GLN A C 1
ATOM 560 O O . GLN A 1 83 ? 13.152 33.393 -1.607 1.00 32.39 83 GLN A O 1
ATOM 566 N N . GLU A 1 84 ? 11.889 33.257 0.192 1.00 30.55 84 GLU A N 1
ATOM 567 C CA . GLU A 1 84 ? 12.464 31.964 0.453 1.00 31.80 84 GLU A CA 1
ATOM 568 C C . GLU A 1 84 ? 12.102 30.993 -0.668 1.00 31.03 84 GLU A C 1
ATOM 569 O O . GLU A 1 84 ? 11.082 31.135 -1.326 1.00 29.67 84 GLU A O 1
ATOM 575 N N . ARG A 1 85 ? 12.986 30.024 -0.896 1.00 32.81 85 ARG A N 1
ATOM 576 C CA . ARG A 1 85 ? 12.800 29.046 -1.957 1.00 33.42 85 ARG A CA 1
ATOM 577 C C . ARG A 1 85 ? 12.003 27.825 -1.522 1.00 32.79 85 ARG A C 1
ATOM 578 O O . ARG A 1 85 ? 12.392 27.134 -0.552 1.00 34.16 85 ARG A O 1
ATOM 586 N N . LEU A 1 86 ? 10.960 27.505 -2.293 1.00 31.70 86 LEU A N 1
ATOM 587 C CA . LEU A 1 86 ? 10.130 26.350 -2.027 1.00 31.68 86 LEU A CA 1
ATOM 588 C C . LEU A 1 86 ? 10.468 25.304 -3.091 1.00 32.86 86 LEU A C 1
ATOM 589 O O . LEU A 1 86 ? 10.660 25.648 -4.270 1.00 33.93 86 LEU A O 1
ATOM 594 N N . THR A 1 87 ? 10.484 24.039 -2.679 1.00 33.73 87 THR A N 1
ATOM 595 C CA . THR A 1 87 ? 10.867 22.921 -3.573 1.00 34.43 87 THR A CA 1
ATOM 596 C C . THR A 1 87 ? 9.646 22.194 -4.062 1.00 32.64 87 THR A C 1
ATOM 597 O O . THR A 1 87 ? 8.781 21.829 -3.274 1.00 33.83 87 THR A O 1
ATOM 601 N N . MET A 1 88 ? 9.596 21.946 -5.361 1.00 32.97 88 MET A N 1
ATOM 602 C CA . MET A 1 88 ? 8.471 21.281 -5.990 1.00 33.14 88 MET A CA 1
ATOM 603 C C . MET A 1 88 ? 8.781 19.788 -5.860 1.00 34.66 88 MET A C 1
ATOM 604 O O . MET A 1 88 ? 9.260 19.172 -6.801 1.00 35.78 88 MET A O 1
ATOM 609 N N . ARG A 1 89 ? 8.461 19.230 -4.702 1.00 34.64 89 ARG A N 1
ATOM 610 C CA . ARG A 1 89 ? 8.767 17.804 -4.430 1.00 37.12 89 ARG A CA 1
ATOM 611 C C . ARG A 1 89 ? 7.846 16.954 -5.243 1.00 37.21 89 ARG A C 1
ATOM 612 O O . ARG A 1 89 ? 6.686 17.318 -5.447 1.00 35.22 89 ARG A O 1
ATOM 620 N N . PRO A 1 90 ? 8.335 15.799 -5.707 1.00 38.37 90 PRO A N 1
ATOM 621 C CA . PRO A 1 90 ? 7.474 14.894 -6.417 1.00 39.24 90 PRO A CA 1
ATOM 622 C C . PRO A 1 90 ? 6.131 14.638 -5.748 1.00 38.80 90 PRO A C 1
ATOM 623 O O . PRO A 1 90 ? 5.119 14.540 -6.461 1.00 39.11 90 PRO A O 1
ATOM 627 N N . ASP A 1 91 ? 6.095 14.546 -4.420 1.00 39.81 91 ASP A N 1
ATOM 628 C CA . ASP A 1 91 ? 4.841 14.230 -3.727 1.00 40.92 91 ASP A CA 1
ATOM 629 C C . ASP A 1 91 ? 3.847 15.398 -3.754 1.00 39.90 91 ASP A C 1
ATOM 630 O O . ASP A 1 91 ? 2.669 15.206 -3.432 1.00 41.29 91 ASP A O 1
ATOM 635 N N . LEU A 1 92 ? 4.315 16.581 -4.142 1.00 39.05 92 LEU A N 1
ATOM 636 C CA . LEU A 1 92 ? 3.447 17.763 -4.264 1.00 35.60 92 LEU A CA 1
ATOM 637 C C . LEU A 1 92 ? 2.988 18.050 -5.688 1.00 35.81 92 LEU A C 1
ATOM 638 O O . LEU A 1 92 ? 2.048 18.853 -5.881 1.00 34.41 92 LEU A O 1
ATOM 643 N N . ILE A 1 93 ? 3.643 17.453 -6.681 1.00 35.55 93 ILE A N 1
ATOM 644 C CA . ILE A 1 93 ? 3.280 17.703 -8.081 1.00 34.99 93 ILE A CA 1
ATOM 645 C C . ILE A 1 93 ? 1.892 17.152 -8.359 1.00 35.01 93 ILE A C 1
ATOM 646 O O . ILE A 1 93 ? 1.566 16.034 -7.961 1.00 37.08 93 ILE A O 1
ATOM 651 N N . ALA A 1 94 ? 1.089 17.932 -9.095 1.00 33.23 94 ALA A N 1
ATOM 652 C CA . ALA A 1 94 ? -0.317 17.644 -9.288 1.00 32.52 94 ALA A CA 1
ATOM 653 C C . ALA A 1 94 ? -0.684 18.082 -10.704 1.00 31.76 94 ALA A C 1
ATOM 654 O O . ALA A 1 94 ? -0.095 19.050 -11.199 1.00 30.03 94 ALA A O 1
ATOM 656 N N . PRO A 1 95 ? -1.629 17.375 -11.355 1.00 32.52 95 PRO A N 1
ATOM 657 C CA . PRO A 1 95 ? -2.096 17.659 -12.675 1.00 32.05 95 PRO A CA 1
ATOM 658 C C . PRO A 1 95 ? -3.145 18.785 -12.701 1.00 29.69 95 PRO A C 1
ATOM 659 O O . PRO A 1 95 ? -3.255 19.535 -11.705 1.00 28.67 95 PRO A O 1
ATOM 663 N N . GLU A 1 96 ? -3.905 18.872 -13.784 1.00 29.65 96 GLU A N 1
ATOM 664 C CA . GLU A 1 96 ? -4.960 19.872 -13.946 1.00 28.37 96 GLU A CA 1
ATOM 665 C C . GLU A 1 96 ? -4.299 21.252 -13.985 1.00 27.32 96 GLU A C 1
ATOM 666 O O . GLU A 1 96 ? -3.192 21.380 -14.467 1.00 28.37 96 GLU A O 1
ATOM 672 N N . ALA A 1 97 ? -4.983 22.300 -13.545 1.00 24.72 97 ALA A N 1
ATOM 673 C CA . ALA A 1 97 ? -4.440 23.661 -13.760 1.00 23.14 97 ALA A CA 1
ATOM 674 C C . ALA A 1 97 ? -3.040 23.872 -13.154 1.00 22.76 97 ALA A C 1
ATOM 675 O O . ALA A 1 97 ? -2.717 23.362 -12.064 1.00 22.29 97 ALA A O 1
ATOM 677 N N . GLY A 1 98 ? -2.226 24.620 -13.896 1.00 21.22 98 GLY A N 1
ATOM 678 C CA . GLY A 1 98 ? -0.927 25.042 -13.435 1.00 21.20 98 GLY A CA 1
ATOM 679 C C . GLY A 1 98 ? 0.201 24.890 -14.435 1.00 22.15 98 GLY A C 1
ATOM 680 O O . GLY A 1 98 ? 0.123 24.112 -15.369 1.00 22.55 98 GLY A O 1
ATOM 681 N N . THR A 1 99 ? 1.267 25.639 -14.211 1.00 20.80 99 THR A N 1
ATOM 682 C CA . THR A 1 99 ? 2.460 25.587 -15.020 1.00 22.28 99 THR A CA 1
ATOM 683 C C . THR A 1 99 ? 3.635 24.946 -14.311 1.00 23.95 99 THR A C 1
ATOM 684 O O . THR A 1 99 ? 4.526 24.486 -15.004 1.00 24.64 99 THR A O 1
ATOM 688 N N . LEU A 1 100 ? 3.676 24.940 -12.973 1.00 23.07 100 LEU A N 1
ATOM 689 C CA . LEU A 1 100 ? 4.839 24.369 -12.301 1.00 24.13 100 LEU A CA 1
ATOM 690 C C . LEU A 1 100 ? 5.045 22.895 -12.624 1.00 25.71 100 LEU A C 1
ATOM 691 O O . LEU A 1 100 ? 6.192 22.415 -12.611 1.00 27.66 100 LEU A O 1
ATOM 696 N N . GLN A 1 101 ? 3.948 22.178 -12.865 1.00 25.26 101 GLN A N 1
ATOM 697 C CA . GLN A 1 101 ? 3.966 20.741 -13.112 1.00 27.31 101 GLN A CA 1
ATOM 698 C C . GLN A 1 101 ? 4.819 20.358 -14.292 1.00 28.74 101 GLN A C 1
ATOM 699 O O . GLN A 1 101 ? 5.192 19.189 -14.408 1.00 30.24 101 GLN A O 1
ATOM 705 N N . TYR A 1 102 ? 5.122 21.289 -15.184 1.00 28.18 102 TYR A N 1
ATOM 706 C CA . TYR A 1 102 ? 5.913 20.979 -16.380 1.00 30.17 102 TYR A CA 1
ATOM 707 C C . TYR A 1 102 ? 7.393 21.235 -16.158 1.00 31.45 102 TYR A C 1
ATOM 708 O O . TYR A 1 102 ? 8.198 21.000 -17.057 1.00 34.89 102 TYR A O 1
ATOM 717 N N . GLN A 1 103 ? 7.744 21.784 -14.997 1.00 32.16 103 GLN A N 1
ATOM 718 C CA . GLN A 1 103 ? 9.127 21.986 -14.600 1.00 32.95 103 GLN A CA 1
ATOM 719 C C . GLN A 1 103 ? 9.760 20.718 -13.969 1.00 35.48 103 GLN A C 1
ATOM 720 O O . GLN A 1 103 ? 9.079 19.767 -13.514 1.00 35.76 103 GLN A O 1
ATOM 726 N N . LYS A 1 104 ? 11.073 20.755 -13.885 1.00 37.55 104 LYS A N 1
ATOM 727 C CA . LYS A 1 104 ? 11.831 19.647 -13.309 1.00 39.25 104 LYS A CA 1
ATOM 728 C C . LYS A 1 104 ? 11.430 19.375 -11.852 1.00 38.40 104 LYS A C 1
ATOM 729 O O . LYS A 1 104 ? 11.433 20.308 -11.024 1.00 36.45 104 LYS A O 1
ATOM 735 N N . PRO A 1 105 ? 11.087 18.113 -11.509 1.00 39.28 105 PRO A N 1
ATOM 736 C CA . PRO A 1 105 ? 10.862 17.795 -10.100 1.00 39.58 105 PRO A CA 1
ATOM 737 C C . PRO A 1 105 ? 12.010 18.224 -9.193 1.00 41.16 105 PRO A C 1
ATOM 738 O O . PRO A 1 105 ? 13.185 18.189 -9.600 1.00 43.26 105 PRO A O 1
ATOM 742 N N . ASN A 1 106 ? 11.665 18.603 -7.965 1.00 39.77 106 ASN A N 1
ATOM 743 C CA . ASN A 1 106 ? 12.614 19.160 -7.004 1.00 39.84 106 ASN A CA 1
ATOM 744 C C . ASN A 1 106 ? 13.306 20.494 -7.408 1.00 40.05 106 ASN A C 1
ATOM 745 O O . ASN A 1 106 ? 14.238 20.932 -6.722 1.00 41.88 106 ASN A O 1
ATOM 750 N N . SER A 1 107 ? 12.830 21.150 -8.474 1.00 39.94 107 SER A N 1
ATOM 751 C CA . SER A 1 107 ? 13.238 22.518 -8.799 1.00 38.19 107 SER A CA 1
ATOM 752 C C . SER A 1 107 ? 12.565 23.444 -7.763 1.00 36.06 107 SER A C 1
ATOM 753 O O . SER A 1 107 ? 11.638 23.026 -7.061 1.00 36.37 107 SER A O 1
ATOM 756 N N . GLN A 1 108 ? 13.066 24.665 -7.638 1.00 35.65 108 GLN A N 1
ATOM 757 C CA . GLN A 1 108 ? 12.685 25.549 -6.516 1.00 34.98 108 GLN A CA 1
ATOM 758 C C . GLN A 1 108 ? 12.171 26.906 -7.012 1.00 33.23 108 GLN A C 1
ATOM 759 O O . GLN A 1 108 ? 12.600 27.394 -8.043 1.00 33.25 108 GLN A O 1
ATOM 765 N N . TYR A 1 109 ? 11.272 27.524 -6.248 1.00 31.63 109 TYR A N 1
ATOM 766 C CA . TYR A 1 109 ? 10.575 28.760 -6.662 1.00 30.02 109 TYR A CA 1
ATOM 767 C C . TYR A 1 109 ? 10.465 29.675 -5.450 1.00 28.92 109 TYR A C 1
ATOM 768 O O . TYR A 1 109 ? 10.296 29.179 -4.337 1.00 29.11 109 TYR A O 1
ATOM 777 N N . ALA A 1 110 ? 10.553 30.990 -5.661 1.00 27.70 110 ALA A N 1
ATOM 778 C CA . ALA A 1 110 ? 10.292 31.940 -4.574 1.00 26.50 110 ALA A CA 1
ATOM 779 C C . ALA A 1 110 ? 8.879 31.739 -4.067 1.00 24.54 110 ALA A C 1
ATOM 780 O O . ALA A 1 110 ? 7.937 31.612 -4.860 1.00 22.63 110 ALA A O 1
ATOM 782 N N . ALA A 1 111 ? 8.727 31.753 -2.742 1.00 23.88 111 ALA A N 1
ATOM 783 C CA . ALA A 1 111 ? 7.444 31.528 -2.104 1.00 22.47 111 ALA A CA 1
ATOM 784 C C . ALA A 1 111 ? 6.376 32.462 -2.686 1.00 21.79 111 ALA A C 1
ATOM 785 O O . ALA A 1 111 ? 5.303 32.002 -2.960 1.00 20.52 111 ALA A O 1
ATOM 787 N N . LEU A 1 112 ? 6.663 33.756 -2.858 1.00 21.61 112 LEU A N 1
ATOM 788 C CA . LEU A 1 112 ? 5.610 34.676 -3.351 1.00 20.66 112 LEU A CA 1
ATOM 789 C C . LEU A 1 112 ? 5.167 34.301 -4.753 1.00 20.92 112 LEU A C 1
ATOM 790 O O . LEU A 1 112 ? 3.985 34.338 -5.055 1.00 19.61 112 LEU A O 1
ATOM 795 N N . GLU A 1 113 ? 6.117 33.934 -5.619 1.00 21.44 113 GLU A N 1
ATOM 796 C CA . GLU A 1 113 ? 5.764 33.454 -6.967 1.00 22.08 113 GLU A CA 1
ATOM 797 C C . GLU A 1 113 ? 4.827 32.256 -6.960 1.00 20.43 113 GLU A C 1
ATOM 798 O O . GLU A 1 113 ? 3.900 32.145 -7.749 1.00 20.34 113 GLU A O 1
ATOM 804 N N . VAL A 1 114 ? 5.088 31.334 -6.050 1.00 21.04 114 VAL A N 1
ATOM 805 C CA . VAL A 1 114 ? 4.278 30.130 -5.913 1.00 21.04 114 VAL A CA 1
ATOM 806 C C . VAL A 1 114 ? 2.880 30.474 -5.424 1.00 20.42 114 VAL A C 1
ATOM 807 O O . VAL A 1 114 ? 1.903 30.044 -6.006 1.00 19.56 114 VAL A O 1
ATOM 811 N N . ALA A 1 115 ? 2.799 31.324 -4.402 1.00 18.97 115 ALA A N 1
ATOM 812 C CA . ALA A 1 115 ? 1.527 31.776 -3.891 1.00 18.44 115 ALA A CA 1
ATOM 813 C C . ALA A 1 115 ? 0.724 32.484 -4.955 1.00 16.98 115 ALA A C 1
ATOM 814 O O . ALA A 1 115 ? -0.483 32.279 -5.078 1.00 18.22 115 ALA A O 1
ATOM 816 N N . GLU A 1 116 ? 1.379 33.323 -5.745 1.00 16.73 116 GLU A N 1
ATOM 817 C CA . GLU A 1 116 ? 0.699 34.030 -6.809 1.00 17.81 116 GLU A CA 1
ATOM 818 C C . GLU A 1 116 ? 0.141 33.072 -7.871 1.00 16.70 116 GLU A C 1
ATOM 819 O O . GLU A 1 116 ? -0.992 33.200 -8.290 1.00 18.09 116 GLU A O 1
ATOM 825 N N . LEU A 1 117 ? 0.937 32.095 -8.293 1.00 16.84 117 LEU A N 1
ATOM 826 C CA . LEU A 1 117 ? 0.456 31.123 -9.288 1.00 17.61 117 LEU A CA 1
ATOM 827 C C . LEU A 1 117 ? -0.734 30.262 -8.822 1.00 16.28 117 LEU A C 1
ATOM 828 O O . LEU A 1 117 ? -1.638 29.933 -9.599 1.00 15.52 117 LEU A O 1
ATOM 833 N N . MET A 1 118 ? -0.709 29.932 -7.546 1.00 17.03 118 MET A N 1
ATOM 834 C CA . MET A 1 118 ? -1.813 29.290 -6.879 1.00 17.47 118 MET A CA 1
ATOM 835 C C . MET A 1 118 ? -3.119 29.987 -7.164 1.00 16.14 118 MET A C 1
ATOM 836 O O . MET A 1 118 ? -4.160 29.339 -7.326 1.00 18.31 118 MET A O 1
ATOM 841 N N . ILE A 1 119 ? -3.068 31.324 -7.181 1.00 16.29 119 ILE A N 1
ATOM 842 C CA . ILE A 1 119 ? -4.261 32.114 -7.385 1.00 15.31 119 ILE A CA 1
ATOM 843 C C . ILE A 1 119 ? -4.507 32.533 -8.829 1.00 14.14 119 ILE A C 1
ATOM 844 O O . ILE A 1 119 ? -5.605 32.330 -9.351 1.00 15.98 119 ILE A O 1
ATOM 849 N N . THR A 1 120 ? -3.526 33.068 -9.525 1.00 15.45 120 THR A N 1
ATOM 850 C CA . THR A 1 120 ? -3.779 33.700 -10.804 1.00 14.41 120 THR A CA 1
ATOM 851 C C . THR A 1 120 ? -4.212 32.665 -11.844 1.00 15.03 120 THR A C 1
ATOM 852 O O . THR A 1 120 ? -5.112 32.907 -12.628 1.00 15.97 120 THR A O 1
ATOM 856 N N . ILE A 1 121 ? -3.554 31.498 -11.779 1.00 16.10 121 ILE A N 1
ATOM 857 C CA . ILE A 1 121 ? -3.885 30.420 -12.736 1.00 16.64 121 ILE A CA 1
ATOM 858 C C . ILE A 1 121 ? -4.367 29.160 -12.030 1.00 16.58 121 ILE A C 1
ATOM 859 O O . ILE A 1 121 ? -4.571 28.134 -12.671 1.00 18.99 121 ILE A O 1
ATOM 864 N N . SER A 1 122 ? -4.611 29.229 -10.717 1.00 16.13 122 SER A N 1
ATOM 865 C CA . SER A 1 122 ? -5.168 28.123 -9.954 1.00 17.75 122 SER A CA 1
ATOM 866 C C . SER A 1 122 ? -4.246 26.945 -9.930 1.00 19.48 122 SER A C 1
ATOM 867 O O . SER A 1 122 ? -4.707 25.793 -9.754 1.00 21.37 122 SER A O 1
ATOM 870 N N . ASP A 1 123 ? -2.946 27.224 -9.949 1.00 18.66 123 ASP A N 1
ATOM 871 C CA . ASP A 1 123 ? -1.908 26.160 -10.024 1.00 19.31 123 ASP A CA 1
ATOM 872 C C . ASP A 1 123 ? -2.027 25.182 -8.843 1.00 19.88 123 ASP A C 1
ATOM 873 O O . ASP A 1 123 ? -1.805 25.541 -7.701 1.00 20.08 123 ASP A O 1
ATOM 878 N N . ASN A 1 124 ? -2.343 23.921 -9.151 1.00 21.75 124 ASN A N 1
ATOM 879 C CA . ASN A 1 124 ? -2.554 22.923 -8.106 1.00 22.32 124 ASN A CA 1
ATOM 880 C C . ASN A 1 124 ? -1.266 22.435 -7.416 1.00 23.56 124 ASN A C 1
ATOM 881 O O . ASN A 1 124 ? -1.246 22.201 -6.203 1.00 24.70 124 ASN A O 1
ATOM 886 N N . THR A 1 125 ? -0.182 22.382 -8.181 1.00 24.60 125 THR A N 1
ATOM 887 C CA . THR A 1 125 ? 1.142 22.064 -7.650 1.00 24.94 125 THR A CA 1
ATOM 888 C C . THR A 1 125 ? 1.578 23.174 -6.697 1.00 24.16 125 THR A C 1
ATOM 889 O O . THR A 1 125 ? 1.960 22.923 -5.570 1.00 24.74 125 THR A O 1
ATOM 893 N N . ALA A 1 126 ? 1.402 24.422 -7.125 1.00 23.22 126 ALA A N 1
ATOM 894 C CA . ALA A 1 126 ? 1.760 25.576 -6.295 1.00 21.67 126 ALA A CA 1
ATOM 895 C C . ALA A 1 126 ? 0.950 25.476 -5.029 1.00 21.09 126 ALA A C 1
ATOM 896 O O . ALA A 1 126 ? 1.480 25.726 -3.945 1.00 22.23 126 ALA A O 1
ATOM 898 N N . THR A 1 127 ? -0.333 25.148 -5.150 1.00 20.98 127 THR A N 1
ATOM 899 C CA . THR A 1 127 ? -1.207 25.070 -3.960 1.00 21.65 127 THR A CA 1
ATOM 900 C C . THR A 1 127 ? -0.746 24.024 -2.958 1.00 23.35 127 THR A C 1
ATOM 901 O O . THR A 1 127 ? -0.679 24.283 -1.754 1.00 24.10 127 THR A O 1
ATOM 905 N N . ASN A 1 128 ? -0.415 22.850 -3.451 1.00 23.96 128 ASN A N 1
ATOM 906 C CA . ASN A 1 128 ? 0.184 21.833 -2.561 1.00 24.17 128 ASN A CA 1
ATOM 907 C C . ASN A 1 128 ? 1.482 22.250 -1.911 1.00 24.53 128 ASN A C 1
ATOM 908 O O . ASN A 1 128 ? 1.735 21.910 -0.748 1.00 26.21 128 ASN A O 1
ATOM 913 N N . MET A 1 129 ? 2.304 23.003 -2.629 1.00 24.34 129 MET A N 1
ATOM 914 C CA . MET A 1 129 ? 3.548 23.544 -2.116 1.00 25.04 129 MET A CA 1
ATOM 915 C C . MET A 1 129 ? 3.279 24.494 -0.970 1.00 25.54 129 MET A C 1
ATOM 916 O O . MET A 1 129 ? 3.936 24.444 0.083 1.00 25.11 129 MET A O 1
ATOM 921 N N . ILE A 1 130 ? 2.285 25.344 -1.146 1.00 23.99 130 ILE A N 1
ATOM 922 C CA . ILE A 1 130 ? 1.978 26.325 -0.097 1.00 23.66 130 ILE A CA 1
ATOM 923 C C . ILE A 1 130 ? 1.358 25.629 1.119 1.00 24.58 130 ILE A C 1
ATOM 924 O O . ILE A 1 130 ? 1.745 25.902 2.255 1.00 24.87 130 ILE A O 1
ATOM 929 N N . ILE A 1 131 ? 0.392 24.741 0.886 1.00 24.73 131 ILE A N 1
ATOM 930 C CA . ILE A 1 131 ? -0.247 24.018 1.998 1.00 26.00 131 ILE A CA 1
ATOM 931 C C . ILE A 1 131 ? 0.802 23.275 2.832 1.00 27.76 131 ILE A C 1
ATOM 932 O O . ILE A 1 131 ? 0.810 23.335 4.081 1.00 27.05 131 ILE A O 1
ATOM 937 N N . ASP A 1 132 ? 1.732 22.625 2.141 1.00 28.47 132 ASP A N 1
ATOM 938 C CA . ASP A 1 132 ? 2.821 21.937 2.844 1.00 31.59 132 ASP A CA 1
ATOM 939 C C . ASP A 1 132 ? 3.754 22.887 3.615 1.00 31.56 132 ASP A C 1
ATOM 940 O O . ASP A 1 132 ? 4.111 22.625 4.774 1.00 32.31 132 ASP A O 1
ATOM 945 N N . ARG A 1 133 ? 4.116 24.016 3.035 1.00 29.68 133 ARG A N 1
ATOM 946 C CA . ARG A 1 133 ? 5.030 24.955 3.676 1.00 29.83 133 ARG A CA 1
ATOM 947 C C . ARG A 1 133 ? 4.400 25.567 4.921 1.00 28.76 133 ARG A C 1
ATOM 948 O O . ARG A 1 133 ? 5.100 25.880 5.881 1.00 29.29 133 ARG A O 1
ATOM 956 N N . LEU A 1 134 ? 3.075 25.714 4.905 1.00 27.57 134 LEU A N 1
ATOM 957 C CA . LEU A 1 134 ? 2.337 26.368 5.992 1.00 27.30 134 LEU A CA 1
ATOM 958 C C . LEU A 1 134 ? 1.971 25.374 7.095 1.00 28.34 134 LEU A C 1
ATOM 959 O O . LEU A 1 134 ? 1.274 25.698 8.058 1.00 28.97 134 LEU A O 1
ATOM 964 N N . GLY A 1 135 ? 2.470 24.157 6.979 1.00 29.19 135 GLY A N 1
ATOM 965 C CA . GLY A 1 135 ? 2.376 23.197 8.079 1.00 31.24 135 GLY A CA 1
ATOM 966 C C . GLY A 1 135 ? 1.413 22.069 7.821 1.00 32.33 135 GLY A C 1
ATOM 967 O O . GLY A 1 135 ? 1.220 21.212 8.675 1.00 36.27 135 GLY A O 1
ATOM 968 N N . GLY A 1 136 ? 0.850 22.025 6.619 1.00 30.82 136 GLY A N 1
ATOM 969 C CA . GLY A 1 136 ? -0.127 21.039 6.254 1.00 31.44 136 GLY A CA 1
ATOM 970 C C . GLY A 1 136 ? -1.576 21.397 6.474 1.00 30.69 136 GLY A C 1
ATOM 971 O O . GLY A 1 136 ? -1.891 22.397 7.112 1.00 30.42 136 GLY A O 1
ATOM 972 N N . ALA A 1 137 ? -2.446 20.532 5.962 1.00 31.10 137 ALA A N 1
ATOM 973 C CA . ALA A 1 137 ? -3.890 20.694 6.009 1.00 30.65 137 ALA A CA 1
ATOM 974 C C . ALA A 1 137 ? -4.447 20.923 7.395 1.00 31.96 137 ALA A C 1
ATOM 975 O O . ALA A 1 137 ? -5.194 21.869 7.605 1.00 31.23 137 ALA A O 1
ATOM 977 N N . ALA A 1 138 ? -4.080 20.086 8.351 1.00 33.45 138 ALA A N 1
ATOM 978 C CA . ALA A 1 138 ? -4.635 20.258 9.679 1.00 34.05 138 ALA A CA 1
ATOM 979 C C . ALA A 1 138 ? -4.342 21.647 10.243 1.00 32.95 138 ALA A C 1
ATOM 980 O O . ALA A 1 138 ? -5.221 22.271 10.840 1.00 33.24 138 ALA A O 1
ATOM 982 N N . GLU A 1 139 ? -3.099 22.109 10.085 1.00 33.03 139 GLU A N 1
ATOM 983 C CA . GLU A 1 139 ? -2.673 23.417 10.601 1.00 30.98 139 GLU A CA 1
ATOM 984 C C . GLU A 1 139 ? -3.506 24.545 9.971 1.00 28.63 139 GLU A C 1
ATOM 985 O O . GLU A 1 139 ? -3.926 25.474 10.651 1.00 27.40 139 GLU A O 1
ATOM 991 N N . LEU A 1 140 ? -3.718 24.463 8.668 1.00 27.10 140 LEU A N 1
ATOM 992 C CA . LEU A 1 140 ? -4.569 25.449 7.980 1.00 25.88 140 LEU A CA 1
ATOM 993 C C . LEU A 1 140 ? -6.016 25.372 8.403 1.00 25.87 140 LEU A C 1
ATOM 994 O O . LEU A 1 140 ? -6.638 26.405 8.604 1.00 26.37 140 LEU A O 1
ATOM 999 N N . ASN A 1 141 ? -6.550 24.158 8.556 1.00 27.80 141 ASN A N 1
ATOM 1000 C CA . ASN A 1 141 ? -7.939 23.979 8.971 1.00 27.98 141 ASN A CA 1
ATOM 1001 C C . ASN A 1 141 ? -8.209 24.658 10.304 1.00 28.36 141 ASN A C 1
ATOM 1002 O O . ASN A 1 141 ? -9.274 25.239 10.491 1.00 28.68 141 ASN A O 1
ATOM 1007 N N . GLN A 1 142 ? -7.235 24.552 11.202 1.00 29.20 142 GLN A N 1
ATOM 1008 C CA . GLN A 1 142 ? -7.254 25.241 12.495 1.00 29.52 142 GLN A CA 1
ATOM 1009 C C . GLN A 1 142 ? -7.341 26.762 12.310 1.00 28.56 142 GLN A C 1
ATOM 1010 O O . GLN A 1 142 ? -8.197 27.416 12.904 1.00 28.02 142 GLN A O 1
ATOM 1016 N N . GLN A 1 143 ? -6.472 27.298 11.453 1.00 27.42 143 GLN A N 1
ATOM 1017 C CA . GLN A 1 143 ? -6.476 28.743 11.141 1.00 26.42 143 GLN A CA 1
ATOM 1018 C C . GLN A 1 143 ? -7.831 29.188 10.575 1.00 25.16 143 GLN A C 1
ATOM 1019 O O . GLN A 1 143 ? -8.353 30.243 10.938 1.00 25.12 143 GLN A O 1
ATOM 1025 N N . PHE A 1 144 ? -8.408 28.385 9.686 1.00 24.74 144 PHE A N 1
ATOM 1026 C CA . PHE A 1 144 ? -9.669 28.767 9.058 1.00 25.84 144 PHE A CA 1
ATOM 1027 C C . PHE A 1 144 ? -10.761 28.868 10.122 1.00 27.67 144 PHE A C 1
ATOM 1028 O O . PHE A 1 144 ? -11.602 29.767 10.107 1.00 28.06 144 PHE A O 1
ATOM 1036 N N . GLN A 1 145 ? -10.754 27.934 11.054 1.00 29.54 145 GLN A N 1
ATOM 1037 C CA . GLN A 1 145 ? -11.688 27.978 12.167 1.00 30.75 145 GLN A CA 1
ATOM 1038 C C . GLN A 1 145 ? -11.512 29.244 13.007 1.00 29.61 145 GLN A C 1
ATOM 1039 O O . GLN A 1 145 ? -12.477 29.846 13.426 1.00 29.83 145 GLN A O 1
ATOM 1045 N N . GLU A 1 146 ? -10.264 29.625 13.268 1.00 29.38 146 GLU A N 1
ATOM 1046 C CA . GLU A 1 146 ? -9.951 30.830 14.044 1.00 28.75 146 GLU A CA 1
ATOM 1047 C C . GLU A 1 146 ? -10.570 32.094 13.408 1.00 27.58 146 GLU A C 1
ATOM 1048 O O . GLU A 1 146 ? -11.060 32.965 14.128 1.00 28.18 146 GLU A O 1
ATOM 1054 N N . TRP A 1 147 ? -10.576 32.165 12.077 1.00 26.12 147 TRP A N 1
ATOM 1055 C CA . TRP A 1 147 ? -11.157 33.307 11.337 1.00 25.07 147 TRP A CA 1
ATOM 1056 C C . TRP A 1 147 ? -12.684 33.283 11.234 1.00 26.44 147 TRP A C 1
ATOM 1057 O O . TRP A 1 147 ? -13.276 34.191 10.615 1.00 28.07 147 TRP A O 1
ATOM 1068 N N . GLY A 1 148 ? -13.313 32.265 11.817 1.00 28.71 148 GLY A N 1
ATOM 1069 C CA . GLY A 1 148 ? -14.786 32.064 11.776 1.00 28.47 148 GLY A CA 1
ATOM 1070 C C . GLY A 1 148 ? -15.352 31.344 10.565 1.00 29.57 148 GLY A C 1
ATOM 1071 O O . GLY A 1 148 ? -16.558 31.349 10.365 1.00 30.15 148 GLY A O 1
ATOM 1072 N N . LEU A 1 149 ? -14.488 30.701 9.789 1.00 28.19 149 LEU A N 1
ATOM 1073 C CA . LEU A 1 149 ? -14.904 29.901 8.660 1.00 29.49 149 LEU A CA 1
ATOM 1074 C C . LEU A 1 149 ? -15.370 28.595 9.311 1.00 32.49 149 LEU A C 1
ATOM 1075 O O . LEU A 1 149 ? -14.663 27.992 10.131 1.00 35.85 149 LEU A O 1
ATOM 1080 N N . GLU A 1 150 ? -16.624 28.271 9.098 1.00 33.87 150 GLU A N 1
ATOM 1081 C CA . GLU A 1 150 ? -17.234 27.164 9.825 1.00 36.27 150 GLU A CA 1
ATOM 1082 C C . GLU A 1 150 ? -17.157 25.863 9.034 1.00 35.86 150 GLU A C 1
ATOM 1083 O O . GLU A 1 150 ? -17.157 24.766 9.600 1.00 36.21 150 GLU A O 1
ATOM 1089 N N . ASN A 1 151 ? -17.078 25.966 7.718 1.00 33.74 151 ASN A N 1
ATOM 1090 C CA . ASN A 1 151 ? -17.174 24.786 6.883 1.00 34.29 151 ASN A CA 1
ATOM 1091 C C . ASN A 1 151 ? -16.119 24.737 5.818 1.00 31.24 151 ASN A C 1
ATOM 1092 O O . ASN A 1 151 ? -16.256 24.032 4.835 1.00 29.54 151 ASN A O 1
ATOM 1097 N N . THR A 1 152 ? -15.031 25.466 6.051 1.00 28.64 152 THR A N 1
ATOM 1098 C CA . THR A 1 152 ? -13.947 25.500 5.098 1.00 27.63 152 THR A CA 1
ATOM 1099 C C . THR A 1 152 ? -12.854 24.556 5.611 1.00 28.03 152 THR A C 1
ATOM 1100 O O . THR A 1 152 ? -12.173 24.836 6.623 1.00 28.38 152 THR A O 1
ATOM 1104 N N . VAL A 1 153 ? -12.729 23.423 4.904 1.00 29.18 153 VAL A N 1
ATOM 1105 C CA . VAL A 1 153 ? -11.849 22.324 5.306 1.00 30.23 153 VAL A CA 1
ATOM 1106 C C . VAL A 1 153 ? -11.101 21.716 4.119 1.00 28.35 153 VAL A C 1
ATOM 1107 O O . VAL A 1 153 ? -11.701 21.358 3.112 1.00 29.29 153 VAL A O 1
ATOM 1111 N N . ILE A 1 154 ? -9.795 21.543 4.312 1.00 29.74 154 ILE A N 1
ATOM 1112 C CA . ILE A 1 154 ? -8.921 20.876 3.371 1.00 30.35 154 ILE A CA 1
ATOM 1113 C C . ILE A 1 154 ? -8.776 19.410 3.844 1.00 32.23 154 ILE A C 1
ATOM 1114 O O . ILE A 1 154 ? -8.149 19.108 4.884 1.00 32.77 154 ILE A O 1
ATOM 1119 N N . ASN A 1 155 ? -9.367 18.530 3.038 1.00 32.97 155 ASN A N 1
ATOM 1120 C CA . ASN A 1 155 ? -9.376 17.096 3.322 1.00 36.54 155 ASN A CA 1
ATOM 1121 C C . ASN A 1 155 ? -8.346 16.356 2.481 1.00 37.81 155 ASN A C 1
ATOM 1122 O O . ASN A 1 155 ? -7.854 15.303 2.897 1.00 40.58 155 ASN A O 1
ATOM 1127 N N . ASN A 1 156 ? -8.032 16.884 1.288 1.00 36.88 156 ASN A N 1
ATOM 1128 C CA . ASN A 1 156 ? -7.016 16.270 0.430 1.00 37.70 156 ASN A CA 1
ATOM 1129 C C . ASN A 1 156 ? -6.194 17.269 -0.406 1.00 36.49 156 ASN A C 1
ATOM 1130 O O . ASN A 1 156 ? -6.582 18.435 -0.563 1.00 34.07 156 ASN A O 1
ATOM 1135 N N . PRO A 1 157 ? -5.035 16.825 -0.917 1.00 37.26 157 PRO A N 1
ATOM 1136 C CA . PRO A 1 157 ? -4.331 17.674 -1.867 1.00 36.29 157 PRO A CA 1
ATOM 1137 C C . PRO A 1 157 ? -5.114 18.079 -3.111 1.00 34.82 157 PRO A C 1
ATOM 1138 O O . PRO A 1 157 ? -6.143 17.490 -3.495 1.00 34.85 157 PRO A O 1
ATOM 1142 N N . GLU A 1 158 ? -4.636 19.124 -3.756 1.00 33.86 158 GLU A N 1
ATOM 1143 C CA . GLU A 1 158 ? -5.209 19.505 -5.030 1.00 32.52 158 GLU A CA 1
ATOM 1144 C C . GLU A 1 158 ? -4.626 18.625 -6.155 1.00 33.81 158 GLU A C 1
ATOM 1145 O O . GLU A 1 158 ? -3.520 18.106 -6.017 1.00 35.78 158 GLU A O 1
ATOM 1151 N N . PRO A 1 159 ? -5.331 18.528 -7.292 1.00 34.32 159 PRO A N 1
ATOM 1152 C CA . PRO A 1 159 ? -6.576 19.233 -7.588 1.00 33.74 159 PRO A CA 1
ATOM 1153 C C . PRO A 1 159 ? -7.855 18.790 -6.904 1.00 34.05 159 PRO A C 1
ATOM 1154 O O . PRO A 1 159 ? -8.882 19.452 -7.096 1.00 35.49 159 PRO A O 1
ATOM 1158 N N . ASP A 1 160 ? -7.817 17.713 -6.141 1.00 34.96 160 ASP A N 1
ATOM 1159 C CA . ASP A 1 160 ? -9.002 17.257 -5.410 1.00 35.91 160 ASP A CA 1
ATOM 1160 C C . ASP A 1 160 ? -10.254 17.248 -6.299 1.00 36.03 160 ASP A C 1
ATOM 1161 O O . ASP A 1 160 ? -11.283 17.848 -5.990 1.00 34.42 160 ASP A O 1
ATOM 1166 N N . MET A 1 161 ? -10.168 16.535 -7.420 1.00 37.72 161 MET A N 1
ATOM 1167 C CA . MET A 1 161 ? -11.245 16.551 -8.427 1.00 38.93 161 MET A CA 1
ATOM 1168 C C . MET A 1 161 ? -12.532 15.894 -7.946 1.00 40.72 161 MET A C 1
ATOM 1169 O O . MET A 1 161 ? -13.606 16.147 -8.468 1.00 41.30 161 MET A O 1
ATOM 1174 N N . LYS A 1 162 ? -12.385 15.050 -6.947 1.00 43.19 162 LYS A N 1
ATOM 1175 C CA . LYS A 1 162 ? -13.491 14.365 -6.287 1.00 43.96 162 LYS A CA 1
ATOM 1176 C C . LYS A 1 162 ? -14.283 15.315 -5.389 1.00 42.83 162 LYS A C 1
ATOM 1177 O O . LYS A 1 162 ? -15.433 15.051 -5.022 1.00 44.57 162 LYS A O 1
ATOM 1183 N N . GLY A 1 163 ? -13.661 16.438 -5.037 1.00 39.27 163 GLY A N 1
ATOM 1184 C CA . GLY A 1 163 ? -14.344 17.488 -4.320 1.00 37.94 163 GLY A CA 1
ATOM 1185 C C . GLY A 1 163 ? -14.432 17.294 -2.818 1.00 36.23 163 GLY A C 1
ATOM 1186 O O . GLY A 1 163 ? -15.418 17.724 -2.213 1.00 35.63 163 GLY A O 1
ATOM 1187 N N . THR A 1 164 ? -13.390 16.708 -2.216 1.00 36.81 164 THR A N 1
ATOM 1188 C CA . THR A 1 164 ? -13.393 16.384 -0.770 1.00 37.34 164 THR A CA 1
ATOM 1189 C C . THR A 1 164 ? -13.205 17.630 0.111 1.00 35.85 164 THR A C 1
ATOM 1190 O O . THR A 1 164 ? -13.713 17.709 1.239 1.00 36.82 164 THR A O 1
ATOM 1194 N N . ASN A 1 165 ? -12.499 18.622 -0.441 1.00 33.79 165 ASN A N 1
ATOM 1195 C CA . ASN A 1 165 ? -12.252 19.872 0.270 1.00 31.99 165 ASN A CA 1
ATOM 1196 C C . ASN A 1 165 ? -13.548 20.697 0.226 1.00 31.57 165 ASN A C 1
ATOM 1197 O O . ASN A 1 165 ? -14.201 20.777 -0.805 1.00 32.22 165 ASN A O 1
ATOM 1202 N N . THR A 1 166 ? -13.909 21.331 1.333 1.00 30.85 166 THR A N 1
ATOM 1203 C CA . THR A 1 166 ? -15.190 22.019 1.439 1.00 30.69 166 THR A CA 1
ATOM 1204 C C . THR A 1 166 ? -15.040 23.500 1.773 1.00 29.40 166 THR A C 1
ATOM 1205 O O . THR A 1 166 ? -13.986 23.952 2.249 1.00 27.91 166 THR A O 1
ATOM 1209 N N . THR A 1 167 ? -16.114 24.233 1.504 1.00 29.27 167 THR A N 1
ATOM 1210 C CA . THR A 1 167 ? -16.334 25.584 1.991 1.00 28.82 167 THR A CA 1
ATOM 1211 C C . THR A 1 167 ? -17.818 25.912 1.920 1.00 28.98 167 THR A C 1
ATOM 1212 O O . THR A 1 167 ? -18.652 25.021 1.629 1.00 30.93 167 THR A O 1
ATOM 1216 N N . SER A 1 168 ? -18.169 27.150 2.261 1.00 27.73 168 SER A N 1
ATOM 1217 C CA . SER A 1 168 ? -19.517 27.700 2.054 1.00 29.49 168 SER A CA 1
ATOM 1218 C C . SER A 1 168 ? -19.469 29.092 1.438 1.00 28.84 168 SER A C 1
ATOM 1219 O O . SER A 1 168 ? -18.471 29.800 1.593 1.00 27.33 168 SER A O 1
ATOM 1222 N N . PRO A 1 169 ? -20.534 29.496 0.716 1.00 29.50 169 PRO A N 1
ATOM 1223 C CA . PRO A 1 169 ? -20.542 30.880 0.189 1.00 28.84 169 PRO A CA 1
ATOM 1224 C C . PRO A 1 169 ? -20.347 31.928 1.301 1.00 28.91 169 PRO A C 1
ATOM 1225 O O . PRO A 1 169 ? -19.495 32.825 1.172 1.00 27.56 169 PRO A O 1
ATOM 1229 N N . ARG A 1 170 ? -21.084 31.807 2.408 1.00 29.86 170 ARG A N 1
ATOM 1230 C CA . ARG A 1 170 ? -20.906 32.694 3.555 1.00 29.00 170 ARG A CA 1
ATOM 1231 C C . ARG A 1 170 ? -19.450 32.706 4.094 1.00 26.51 170 ARG A C 1
ATOM 1232 O O . ARG A 1 170 ? -18.939 33.768 4.425 1.00 25.28 170 ARG A O 1
ATOM 1240 N N . ASP A 1 171 ? -18.792 31.547 4.181 1.00 25.43 171 ASP A N 1
ATOM 1241 C CA . ASP A 1 171 ? -17.397 31.518 4.641 1.00 25.49 171 ASP A CA 1
ATOM 1242 C C . ASP A 1 171 ? -16.516 32.394 3.726 1.00 23.57 171 ASP A C 1
ATOM 1243 O O . ASP A 1 171 ? -15.714 33.222 4.193 1.00 22.05 171 ASP A O 1
ATOM 1248 N N . LEU A 1 172 ? -16.632 32.164 2.428 1.00 23.02 172 LEU A N 1
ATOM 1249 C CA . LEU A 1 172 ? -15.777 32.850 1.467 1.00 21.13 172 LEU A CA 1
ATOM 1250 C C . LEU A 1 172 ? -16.024 34.356 1.486 1.00 20.14 172 LEU A C 1
ATOM 1251 O O . LEU A 1 172 ? -15.082 35.168 1.520 1.00 19.83 172 LEU A O 1
ATOM 1256 N N . ALA A 1 173 ? -17.284 34.772 1.453 1.00 22.14 173 ALA A N 1
ATOM 1257 C CA . ALA A 1 173 ? -17.633 36.182 1.416 1.00 22.03 173 ALA A CA 1
ATOM 1258 C C . ALA A 1 173 ? -17.273 36.904 2.719 1.00 22.43 173 ALA A C 1
ATOM 1259 O O . ALA A 1 173 ? -16.881 38.071 2.700 1.00 21.83 173 ALA A O 1
ATOM 1261 N N . THR A 1 174 ? -17.476 36.224 3.840 1.00 23.43 174 THR A N 1
ATOM 1262 C CA . THR A 1 174 ? -17.186 36.846 5.130 1.00 23.57 174 THR A CA 1
ATOM 1263 C C . THR A 1 174 ? -15.673 36.982 5.329 1.00 21.59 174 THR A C 1
ATOM 1264 O O . THR A 1 174 ? -15.189 37.994 5.869 1.00 20.09 174 THR A O 1
ATOM 1268 N N . LEU A 1 175 ? -14.918 35.982 4.878 1.00 20.93 175 LEU A N 1
ATOM 1269 C CA . LEU A 1 175 ? -13.453 36.146 4.918 1.00 19.59 175 LEU A CA 1
ATOM 1270 C C . LEU A 1 175 ? -13.085 37.362 4.076 1.00 17.63 175 LEU A C 1
ATOM 1271 O O . LEU A 1 175 ? -12.234 38.140 4.470 1.00 16.71 175 LEU A O 1
ATOM 1276 N N . MET A 1 176 ? -13.657 37.486 2.885 1.00 17.01 176 MET A N 1
ATOM 1277 C CA . MET A 1 176 ? -13.304 38.640 2.051 1.00 16.87 176 MET A CA 1
ATOM 1278 C C . MET A 1 176 ? -13.726 39.960 2.718 1.00 16.91 176 MET A C 1
ATOM 1279 O O . MET A 1 176 ? -13.033 40.978 2.602 1.00 16.26 176 MET A O 1
ATOM 1284 N N . LEU A 1 177 ? -14.882 39.968 3.393 1.00 17.88 177 LEU A N 1
ATOM 1285 C CA . LEU A 1 177 ? -15.328 41.139 4.136 1.00 19.31 177 LEU A CA 1
ATOM 1286 C C . LEU A 1 177 ? -14.256 41.549 5.143 1.00 18.33 177 LEU A C 1
ATOM 1287 O O . LEU A 1 177 ? -13.836 42.730 5.191 1.00 19.13 177 LEU A O 1
ATOM 1292 N N . LYS A 1 178 ? -13.790 40.584 5.937 1.00 18.28 178 LYS A N 1
ATOM 1293 C CA . LYS A 1 178 ? -12.797 40.874 6.937 1.00 19.19 178 LYS A CA 1
ATOM 1294 C C . LYS A 1 178 ? -11.529 41.448 6.294 1.00 17.47 178 LYS A C 1
ATOM 1295 O O . LYS A 1 178 ? -11.025 42.447 6.736 1.00 17.61 178 LYS A O 1
ATOM 1301 N N . ILE A 1 179 ? -11.054 40.813 5.233 1.00 16.39 179 ILE A N 1
ATOM 1302 C CA . ILE A 1 179 ? -9.826 41.239 4.535 1.00 15.24 179 ILE A CA 1
ATOM 1303 C C . ILE A 1 179 ? -10.037 42.665 3.993 1.00 14.43 179 ILE A C 1
ATOM 1304 O O . ILE A 1 179 ? -9.195 43.536 4.145 1.00 13.40 179 ILE A O 1
ATOM 1309 N N . GLY A 1 180 ? -11.179 42.885 3.380 1.00 14.28 180 GLY A N 1
ATOM 1310 C CA . GLY A 1 180 ? -11.495 44.191 2.820 1.00 15.66 180 GLY A CA 1
ATOM 1311 C C . GLY A 1 180 ? -11.478 45.304 3.836 1.00 17.20 180 GLY A C 1
ATOM 1312 O O . GLY A 1 180 ? -11.045 46.432 3.585 1.00 17.91 180 GLY A O 1
ATOM 1313 N N . GLN A 1 181 ? -11.985 44.980 5.023 1.00 17.17 181 GLN A N 1
ATOM 1314 C CA . GLN A 1 181 ? -12.043 45.890 6.134 1.00 17.88 181 GLN A CA 1
ATOM 1315 C C . GLN A 1 181 ? -10.743 46.005 6.936 1.00 17.36 181 GLN A C 1
ATOM 1316 O O . GLN A 1 181 ? -10.690 46.747 7.915 1.00 20.19 181 GLN A O 1
ATOM 1322 N N . GLY A 1 182 ? -9.686 45.297 6.530 1.00 15.49 182 GLY A N 1
ATOM 1323 C CA . GLY A 1 182 ? -8.381 45.392 7.125 1.00 14.87 182 GLY A CA 1
ATOM 1324 C C . GLY A 1 182 ? -8.097 44.475 8.312 1.00 15.91 182 GLY A C 1
ATOM 1325 O O . GLY A 1 182 ? -7.110 44.712 9.034 1.00 17.50 182 GLY A O 1
ATOM 1326 N N . GLU A 1 183 ? -8.946 43.458 8.452 1.00 16.27 183 GLU A N 1
ATOM 1327 C CA . GLU A 1 183 ? -8.700 42.437 9.475 1.00 16.25 183 GLU A CA 1
ATOM 1328 C C . GLU A 1 183 ? -7.758 41.354 8.928 1.00 14.88 183 GLU A C 1
ATOM 1329 O O . GLU A 1 183 ? -7.583 41.144 7.704 1.00 14.75 183 GLU A O 1
ATOM 1335 N N . ILE A 1 184 ? -7.179 40.648 9.911 1.00 15.61 184 ILE A N 1
ATOM 1336 C CA . ILE A 1 184 ? -6.396 39.413 9.725 1.00 15.93 184 ILE A CA 1
ATOM 1337 C C . ILE A 1 184 ? -4.986 39.667 9.252 1.00 15.54 184 ILE A C 1
ATOM 1338 O O . ILE A 1 184 ? -4.070 39.196 9.856 1.00 17.48 184 ILE A O 1
ATOM 1343 N N . LEU A 1 185 ? -4.824 40.368 8.108 1.00 15.09 185 LEU A N 1
ATOM 1344 C CA . LEU A 1 185 ? -3.565 40.652 7.493 1.00 14.25 185 LEU A CA 1
ATOM 1345 C C . LEU A 1 185 ? -3.118 42.069 7.726 1.00 13.59 185 LEU A C 1
ATOM 1346 O O . LEU A 1 185 ? -3.955 42.972 7.887 1.00 14.94 185 LEU A O 1
ATOM 1351 N N . SER A 1 186 ? -1.824 42.257 7.659 1.00 13.35 186 SER A N 1
ATOM 1352 C CA . SER A 1 186 ? -1.261 43.580 7.702 1.00 14.04 186 SER A CA 1
ATOM 1353 C C . SER A 1 186 ? -1.676 44.352 6.453 1.00 13.17 186 SER A C 1
ATOM 1354 O O . SER A 1 186 ? -2.004 43.742 5.443 1.00 13.36 186 SER A O 1
ATOM 1357 N N . PRO A 1 187 ? -1.601 45.675 6.531 1.00 13.88 187 PRO A N 1
ATOM 1358 C CA . PRO A 1 187 ? -1.890 46.467 5.300 1.00 14.07 187 PRO A CA 1
ATOM 1359 C C . PRO A 1 187 ? -1.041 46.052 4.091 1.00 14.25 187 PRO A C 1
ATOM 1360 O O . PRO A 1 187 ? -1.626 45.994 2.975 1.00 14.79 187 PRO A O 1
ATOM 1364 N N . ARG A 1 188 ? 0.259 45.793 4.265 1.00 13.86 188 ARG A N 1
ATOM 1365 C CA . ARG A 1 188 ? 1.109 45.388 3.148 1.00 15.27 188 ARG A CA 1
ATOM 1366 C C . ARG A 1 188 ? 0.659 44.060 2.565 1.00 14.27 188 ARG A C 1
ATOM 1367 O O . ARG A 1 188 ? 0.519 43.904 1.326 1.00 15.55 188 ARG A O 1
ATOM 1375 N N . SER A 1 189 ? 0.392 43.084 3.399 1.00 14.12 189 SER A N 1
ATOM 1376 C CA . SER A 1 189 ? -0.062 41.774 2.907 1.00 13.17 189 SER A CA 1
ATOM 1377 C C . SER A 1 189 ? -1.452 41.819 2.261 1.00 12.92 189 SER A C 1
ATOM 1378 O O . SER A 1 189 ? -1.686 41.149 1.258 1.00 12.60 189 SER A O 1
ATOM 1381 N N . ARG A 1 190 ? -2.395 42.569 2.865 1.00 12.03 190 ARG A N 1
ATOM 1382 C CA . ARG A 1 190 ? -3.723 42.796 2.334 1.00 11.99 190 ARG A CA 1
ATOM 1383 C C . ARG A 1 190 ? -3.647 43.303 0.893 1.00 10.98 190 ARG A C 1
ATOM 1384 O O . ARG A 1 190 ? -4.244 42.760 -0.023 1.00 11.46 190 ARG A O 1
ATOM 1392 N N . ASP A 1 191 ? -2.834 44.316 0.718 1.00 12.09 191 ASP A N 1
ATOM 1393 C CA . ASP A 1 191 ? -2.775 44.963 -0.626 1.00 11.95 191 ASP A CA 1
ATOM 1394 C C . ASP A 1 191 ? -2.123 44.048 -1.629 1.00 12.29 191 ASP A C 1
ATOM 1395 O O . ASP A 1 191 ? -2.565 43.977 -2.762 1.00 13.28 191 ASP A O 1
ATOM 1400 N N . ARG A 1 192 ? -1.172 43.266 -1.194 1.00 12.08 192 ARG A N 1
ATOM 1401 C CA . ARG A 1 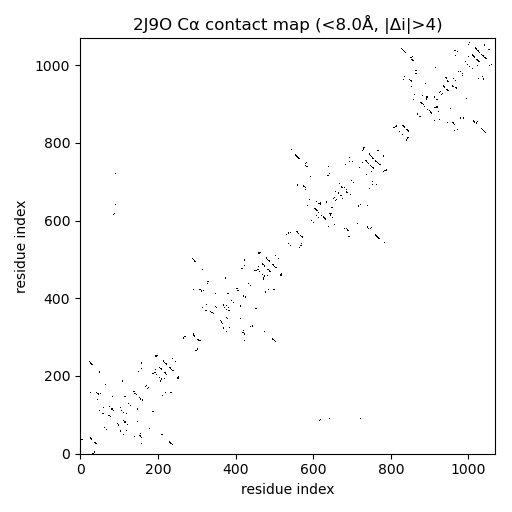192 ? -0.538 42.266 -2.097 1.00 14.05 192 ARG A CA 1
ATOM 1402 C C . ARG A 1 192 ? -1.588 41.229 -2.506 1.00 13.37 192 ARG A C 1
ATOM 1403 O O . ARG A 1 192 ? -1.709 40.850 -3.688 1.00 14.11 192 ARG A O 1
ATOM 1411 N N . LEU A 1 193 ? -2.327 40.744 -1.532 1.00 13.03 193 LEU A N 1
ATOM 1412 C CA . LEU A 1 193 ? -3.350 39.752 -1.763 1.00 13.30 193 LEU A CA 1
ATOM 1413 C C . LEU A 1 193 ? -4.384 40.252 -2.753 1.00 13.05 193 LEU A C 1
ATOM 1414 O O . LEU A 1 193 ? -4.793 39.564 -3.688 1.00 13.00 193 LEU A O 1
ATOM 1419 N N . LEU A 1 194 ? -4.866 41.480 -2.573 1.00 12.75 194 LEU A N 1
ATOM 1420 C CA . LEU A 1 194 ? -5.901 42.027 -3.455 1.00 13.98 194 LEU A CA 1
ATOM 1421 C C . LEU A 1 194 ? -5.348 42.196 -4.861 1.00 12.34 194 LEU A C 1
ATOM 1422 O O . LEU A 1 194 ? -6.048 41.935 -5.844 1.00 13.24 194 LEU A O 1
ATOM 1427 N N . ASP A 1 195 ? -4.117 42.644 -4.977 1.00 13.11 195 ASP A N 1
ATOM 1428 C CA . ASP A 1 195 ? -3.491 42.785 -6.311 1.00 14.49 195 ASP A CA 1
ATOM 1429 C C . ASP A 1 195 ? -3.505 41.430 -7.048 1.00 14.20 195 ASP A C 1
ATOM 1430 O O . ASP A 1 195 ? -3.949 41.331 -8.208 1.00 14.33 195 ASP A O 1
ATOM 1435 N N . ILE A 1 196 ? -2.996 40.407 -6.382 1.00 13.51 196 ILE A N 1
ATOM 1436 C CA . ILE A 1 196 ? -2.962 39.068 -6.942 1.00 12.75 196 ILE A CA 1
ATOM 1437 C C . ILE A 1 196 ? -4.365 38.605 -7.354 1.00 12.86 196 ILE A C 1
ATOM 1438 O O . ILE A 1 196 ? -4.539 38.084 -8.438 1.00 12.63 196 ILE A O 1
ATOM 1443 N N . MET A 1 197 ? -5.399 38.864 -6.539 1.00 12.67 197 MET A N 1
ATOM 1444 C CA . MET A 1 197 ? -6.739 38.407 -6.814 1.00 12.57 197 MET A CA 1
ATOM 1445 C C . MET A 1 197 ? -7.498 39.241 -7.851 1.00 12.43 197 MET A C 1
ATOM 1446 O O . MET A 1 197 ? -8.574 38.855 -8.256 1.00 13.13 197 MET A O 1
ATOM 1451 N N . ARG A 1 198 ? -6.882 40.336 -8.276 1.00 13.03 198 ARG A N 1
ATOM 1452 C CA . ARG A 1 198 ? -7.332 41.123 -9.437 1.00 14.27 198 ARG A CA 1
ATOM 1453 C C . ARG A 1 198 ? -6.694 40.668 -10.743 1.00 15.17 198 ARG A C 1
ATOM 1454 O O . ARG A 1 198 ? -7.078 41.149 -11.780 1.00 17.08 198 ARG A O 1
ATOM 1462 N N . ARG A 1 199 ? -5.772 39.721 -10.682 1.00 14.10 199 ARG A N 1
ATOM 1463 C CA . ARG A 1 199 ? -4.951 39.314 -11.833 1.00 14.83 199 ARG A CA 1
ATOM 1464 C C . ARG A 1 199 ? -5.151 37.851 -12.178 1.00 15.27 199 ARG A C 1
ATOM 1465 O O . ARG A 1 199 ? -4.260 37.233 -12.787 1.00 15.87 199 ARG A O 1
ATOM 1473 N N . THR A 1 200 ? -6.288 37.288 -11.790 1.00 15.20 200 THR A N 1
ATOM 1474 C CA . THR A 1 200 ? -6.596 35.907 -12.160 1.00 15.93 200 THR A CA 1
ATOM 1475 C C . THR A 1 200 ? -7.022 35.853 -13.636 1.00 16.23 200 THR A C 1
ATOM 1476 O O . THR A 1 200 ? -7.502 36.844 -14.218 1.00 16.14 200 THR A O 1
ATOM 1480 N N . VAL A 1 201 ? -6.941 34.651 -14.215 1.00 16.91 201 VAL A N 1
ATOM 1481 C CA . VAL A 1 201 ? -7.176 34.478 -15.628 1.00 17.43 201 VAL A CA 1
ATOM 1482 C C . VAL A 1 201 ? -8.527 33.866 -15.940 1.00 18.02 201 VAL A C 1
ATOM 1483 O O . VAL A 1 201 ? -8.879 33.704 -17.115 1.00 20.80 201 VAL A O 1
ATOM 1487 N N . THR A 1 202 ? -9.332 33.642 -14.928 1.00 19.24 202 THR A N 1
ATOM 1488 C CA . THR A 1 202 ? -10.666 33.107 -15.134 1.00 21.48 202 THR A CA 1
ATOM 1489 C C . THR A 1 202 ? -11.727 34.067 -14.634 1.00 21.98 202 THR A C 1
ATOM 1490 O O . THR A 1 202 ? -11.944 34.162 -13.416 1.00 22.06 202 THR A O 1
ATOM 1494 N N . ASN A 1 203 ? -12.338 34.803 -15.565 1.00 22.57 203 ASN A N 1
ATOM 1495 C CA . ASN A 1 203 ? -13.221 35.901 -15.211 1.00 21.52 203 ASN A CA 1
ATOM 1496 C C . ASN A 1 203 ? -14.583 35.817 -15.874 1.00 21.67 203 ASN A C 1
ATOM 1497 O O . ASN A 1 203 ? -15.251 36.807 -16.065 1.00 22.17 203 ASN A O 1
ATOM 1502 N N . THR A 1 204 ? -14.994 34.590 -16.126 1.00 21.28 204 THR A N 1
ATOM 1503 C CA . THR A 1 204 ? -16.235 34.286 -16.806 1.00 23.45 204 THR A CA 1
ATOM 1504 C C . THR A 1 204 ? -17.375 34.099 -15.843 1.00 23.32 204 THR A C 1
ATOM 1505 O O . THR A 1 204 ? -18.479 33.816 -16.276 1.00 26.07 204 THR A O 1
ATOM 1509 N N . LEU A 1 205 ? -17.163 34.209 -14.523 1.00 22.48 205 LEU A N 1
ATOM 1510 C CA . LEU A 1 205 ? -18.262 33.983 -13.569 1.00 21.77 205 LEU A CA 1
ATOM 1511 C C . LEU A 1 205 ? -18.736 35.326 -12.956 1.00 21.08 205 LEU A C 1
ATOM 1512 O O . LEU A 1 205 ? -19.353 36.115 -13.652 1.00 20.12 205 LEU A O 1
ATOM 1517 N N . LEU A 1 206 ? -18.417 35.645 -11.699 1.00 20.64 206 LEU A N 1
ATOM 1518 C CA . LEU A 1 206 ? -18.889 36.915 -11.140 1.00 20.32 206 LEU A CA 1
ATOM 1519 C C . LEU A 1 206 ? -18.536 38.139 -11.958 1.00 19.66 206 LEU A C 1
ATOM 1520 O O . LEU A 1 206 ? -19.373 39.012 -12.092 1.00 19.11 206 LEU A O 1
ATOM 1525 N N . PRO A 1 207 ? -17.308 38.233 -12.474 1.00 18.91 207 PRO A N 1
ATOM 1526 C CA . PRO A 1 207 ? -16.959 39.455 -13.212 1.00 19.13 207 PRO A CA 1
ATOM 1527 C C . PRO A 1 207 ? -17.804 39.708 -14.452 1.00 20.81 207 PRO A C 1
ATOM 1528 O O . PRO A 1 207 ? -17.987 40.868 -14.842 1.00 21.33 207 PRO A O 1
ATOM 1532 N N . ALA A 1 208 ? -18.308 38.636 -15.059 1.00 22.41 208 ALA A N 1
ATOM 1533 C CA . ALA A 1 208 ? -19.087 38.756 -16.297 1.00 23.14 208 ALA A CA 1
ATOM 1534 C C . ALA A 1 208 ? -20.478 39.339 -16.056 1.00 24.85 208 ALA A C 1
ATOM 1535 O O . ALA A 1 208 ? -21.182 39.668 -17.016 1.00 27.64 208 ALA A O 1
ATOM 1537 N N . GLY A 1 209 ? -20.914 39.457 -14.813 1.00 23.98 209 GLY A N 1
ATOM 1538 C CA . GLY A 1 209 ? -22.143 40.143 -14.501 1.00 24.30 209 GLY A CA 1
ATOM 1539 C C . GLY A 1 209 ? -21.983 41.596 -14.087 1.00 23.03 209 GLY A C 1
ATOM 1540 O O . GLY A 1 209 ? -22.963 42.250 -13.860 1.00 24.85 209 GLY A O 1
ATOM 1541 N N . LEU A 1 210 ? -20.758 42.112 -14.003 1.00 22.86 210 LEU A N 1
ATOM 1542 C CA . LEU A 1 210 ? -20.520 43.454 -13.524 1.00 23.01 210 LEU A CA 1
ATOM 1543 C C . LEU A 1 210 ? -20.573 44.482 -14.675 1.00 24.99 210 LEU A C 1
ATOM 1544 O O . LEU A 1 210 ? -20.211 44.203 -15.830 1.00 25.41 210 LEU A O 1
ATOM 1549 N N . GLY A 1 211 ? -20.975 45.683 -14.295 1.00 26.99 211 GLY A N 1
ATOM 1550 C CA . GLY A 1 211 ? -21.045 46.816 -15.204 1.00 27.93 211 GLY A CA 1
ATOM 1551 C C . GLY A 1 211 ? -19.685 47.371 -15.526 1.00 27.69 211 GLY A C 1
ATOM 1552 O O . GLY A 1 211 ? -18.680 47.096 -14.873 1.00 26.33 211 GLY A O 1
ATOM 1553 N N . LYS A 1 212 ? -19.647 48.199 -16.551 1.00 29.33 212 LYS A N 1
ATOM 1554 C CA . LYS A 1 212 ? -18.398 48.775 -17.000 1.00 30.22 212 LYS A CA 1
ATOM 1555 C C . LYS A 1 212 ? -17.776 49.606 -15.888 1.00 29.09 212 LYS A C 1
ATOM 1556 O O . LYS A 1 212 ? -18.468 50.330 -15.182 1.00 29.99 212 LYS A O 1
ATOM 1562 N N . GLY A 1 213 ? -16.474 49.441 -15.694 1.00 28.73 213 GLY A N 1
ATOM 1563 C CA . GLY A 1 213 ? -15.754 50.187 -14.678 1.00 27.77 213 GLY A CA 1
ATOM 1564 C C . GLY A 1 213 ? -15.678 49.580 -13.271 1.00 27.19 213 GLY A C 1
ATOM 1565 O O . GLY A 1 213 ? -14.929 50.079 -12.427 1.00 28.41 213 GLY A O 1
ATOM 1566 N N . ALA A 1 214 ? -16.463 48.541 -13.009 1.00 27.08 214 ALA A N 1
ATOM 1567 C CA . ALA A 1 214 ? -16.366 47.848 -11.736 1.00 24.41 214 ALA A CA 1
ATOM 1568 C C . ALA A 1 214 ? -15.075 47.037 -11.737 1.00 24.05 214 ALA A C 1
ATOM 1569 O O . ALA A 1 214 ? -14.592 46.612 -12.771 1.00 24.79 214 ALA A O 1
ATOM 1571 N N . THR A 1 215 ? -14.537 46.828 -10.555 1.00 21.13 215 THR A N 1
ATOM 1572 C CA . THR A 1 215 ? -13.381 45.982 -10.374 1.00 21.07 215 THR A CA 1
ATOM 1573 C C . THR A 1 215 ? -13.738 44.889 -9.366 1.00 18.55 215 THR A C 1
ATOM 1574 O O . THR A 1 215 ? -14.644 45.025 -8.560 1.00 17.90 215 THR A O 1
ATOM 1578 N N . ILE A 1 216 ? -13.003 43.787 -9.452 1.00 17.83 216 ILE A N 1
ATOM 1579 C CA . ILE A 1 216 ? -13.283 42.654 -8.609 1.00 16.18 216 ILE A CA 1
ATOM 1580 C C . ILE A 1 216 ? -12.024 41.898 -8.322 1.00 15.44 216 ILE A C 1
ATOM 1581 O O . ILE A 1 216 ? -11.282 41.574 -9.227 1.00 16.45 216 ILE A O 1
ATOM 1586 N N . ALA A 1 217 ? -11.790 41.668 -7.033 1.00 15.16 217 ALA A N 1
ATOM 1587 C CA . ALA A 1 217 ? -10.774 40.758 -6.561 1.00 13.84 217 ALA A CA 1
ATOM 1588 C C . ALA A 1 217 ? -11.495 39.472 -6.218 1.00 14.92 217 ALA A C 1
ATOM 1589 O O . ALA A 1 217 ? -12.420 39.508 -5.424 1.00 15.99 217 ALA A O 1
ATOM 1591 N N . HIS A 1 218 ? -11.099 38.332 -6.788 1.00 13.70 218 HIS A N 1
ATOM 1592 C CA . HIS A 1 218 ? -11.881 37.124 -6.606 1.00 14.40 218 HIS A CA 1
ATOM 1593 C C . HIS A 1 218 ? -11.061 35.879 -6.922 1.00 14.21 218 HIS A C 1
ATOM 1594 O O . HIS A 1 218 ? -9.924 35.960 -7.426 1.00 15.17 218 HIS A O 1
ATOM 1601 N N . LYS A 1 219 ? -11.649 34.721 -6.632 1.00 15.45 219 LYS A N 1
ATOM 1602 C CA . LYS A 1 219 ? -11.048 33.447 -6.996 1.00 16.10 219 LYS A CA 1
ATOM 1603 C C . LYS A 1 219 ? -12.166 32.474 -7.354 1.00 16.82 219 LYS A C 1
ATOM 1604 O O . LYS A 1 219 ? -13.063 32.193 -6.559 1.00 17.78 219 LYS A O 1
ATOM 1610 N N . THR A 1 220 ? -12.078 31.941 -8.571 1.00 17.73 220 THR A N 1
ATOM 1611 C CA . THR A 1 220 ? -12.996 30.939 -9.100 1.00 19.81 220 THR A CA 1
ATOM 1612 C C . THR A 1 220 ? -12.628 29.526 -8.643 1.00 20.06 220 THR A C 1
ATOM 1613 O O . THR A 1 220 ? -11.504 29.216 -8.282 1.00 20.15 220 THR A O 1
ATOM 1617 N N . GLY A 1 221 ? -13.599 28.626 -8.744 1.00 22.02 221 GLY A N 1
ATOM 1618 C CA . GLY A 1 221 ? -13.306 27.207 -8.643 1.00 23.43 221 GLY A CA 1
ATOM 1619 C C . GLY A 1 221 ? -14.197 26.397 -9.552 1.00 25.05 221 GLY A C 1
ATOM 1620 O O . GLY A 1 221 ? -15.373 26.699 -9.683 1.00 26.79 221 GLY A O 1
ATOM 1621 N N . ASP A 1 222 ? -13.625 25.363 -10.163 1.00 27.08 222 ASP A N 1
ATOM 1622 C CA . ASP A 1 222 ? -14.368 24.505 -11.108 1.00 28.55 222 ASP A CA 1
ATOM 1623 C C . ASP A 1 222 ? -13.737 23.129 -11.087 1.00 29.94 222 ASP A C 1
ATOM 1624 O O . ASP A 1 222 ? -12.541 22.984 -11.327 1.00 30.10 222 ASP A O 1
ATOM 1629 N N . ILE A 1 223 ? -14.531 22.140 -10.684 1.00 31.54 223 ILE A N 1
ATOM 1630 C CA . ILE A 1 223 ? -14.135 20.723 -10.746 1.00 33.59 223 ILE A CA 1
ATOM 1631 C C . ILE A 1 223 ? -15.110 19.991 -11.667 1.00 35.49 223 ILE A C 1
ATOM 1632 O O . ILE A 1 223 ? -15.249 18.776 -11.602 1.00 38.32 223 ILE A O 1
ATOM 1637 N N . GLY A 1 224 ? -15.810 20.742 -12.501 1.00 35.35 224 GLY A N 1
ATOM 1638 C CA . GLY A 1 224 ? -16.704 20.151 -13.515 1.00 36.24 224 GLY A CA 1
ATOM 1639 C C . GLY A 1 224 ? -18.048 19.911 -12.882 1.00 37.36 224 GLY A C 1
ATOM 1640 O O . GLY A 1 224 ? -19.068 20.445 -13.325 1.00 38.74 224 GLY A O 1
ATOM 1641 N N . ILE A 1 225 ? -18.017 19.109 -11.830 1.00 37.99 225 ILE A N 1
ATOM 1642 C CA . ILE A 1 225 ? -19.174 18.838 -10.982 1.00 39.35 225 ILE A CA 1
ATOM 1643 C C . ILE A 1 225 ? -19.600 19.928 -9.979 1.00 37.66 225 ILE A C 1
ATOM 1644 O O . ILE A 1 225 ? -20.658 19.829 -9.364 1.00 38.79 225 ILE A O 1
ATOM 1649 N N . VAL A 1 226 ? -18.754 20.940 -9.763 1.00 34.39 226 VAL A N 1
ATOM 1650 C CA . VAL A 1 226 ? -19.109 22.101 -8.953 1.00 32.68 226 VAL A CA 1
ATOM 1651 C C . VAL A 1 226 ? -18.388 23.293 -9.596 1.00 29.46 226 VAL A C 1
ATOM 1652 O O . VAL A 1 226 ? -17.251 23.147 -9.995 1.00 28.65 226 VAL A O 1
ATOM 1656 N N . VAL A 1 227 ? -19.048 24.443 -9.675 1.00 27.52 227 VAL A N 1
ATOM 1657 C CA . VAL A 1 227 ? -18.455 25.699 -10.201 1.00 27.02 227 VAL A CA 1
ATOM 1658 C C . VAL A 1 227 ? -18.828 26.842 -9.245 1.00 26.25 227 VAL A C 1
ATOM 1659 O O . VAL A 1 227 ? -19.944 26.900 -8.744 1.00 27.25 227 VAL A O 1
ATOM 1663 N N . GLY A 1 228 ? -17.891 27.749 -8.981 1.00 24.35 228 GLY A N 1
ATOM 1664 C CA . GLY A 1 228 ? -18.138 28.815 -8.033 1.00 23.63 228 GLY A CA 1
ATOM 1665 C C . GLY A 1 228 ? -17.096 29.920 -8.130 1.00 21.18 228 GLY A C 1
ATOM 1666 O O . GLY A 1 228 ? -16.106 29.798 -8.866 1.00 20.67 228 GLY A O 1
ATOM 1667 N N . ASP A 1 229 ? -17.386 31.001 -7.420 1.00 20.77 229 ASP A N 1
ATOM 1668 C CA . ASP A 1 229 ? -16.553 32.209 -7.425 1.00 19.85 229 ASP A CA 1
ATOM 1669 C C . ASP A 1 229 ? -16.853 33.010 -6.191 1.00 20.31 229 ASP A C 1
ATOM 1670 O O . ASP A 1 229 ? -17.973 33.000 -5.679 1.00 20.95 229 ASP A O 1
ATOM 1675 N N . ALA A 1 230 ? -15.863 33.753 -5.705 1.00 18.11 230 ALA A N 1
ATOM 1676 C CA . ALA A 1 230 ? -16.067 34.604 -4.503 1.00 17.39 230 ALA A CA 1
ATOM 1677 C C . ALA A 1 230 ? -15.115 35.767 -4.558 1.00 16.52 230 ALA A C 1
ATOM 1678 O O . ALA A 1 230 ? -13.995 35.585 -5.006 1.00 16.85 230 ALA A O 1
ATOM 1680 N N . GLY A 1 231 ? -15.591 36.934 -4.138 1.00 17.30 231 GLY A N 1
ATOM 1681 C CA . GLY A 1 231 ? -14.691 38.068 -4.015 1.00 16.54 231 GLY A CA 1
ATOM 1682 C C . GLY A 1 231 ? -15.344 39.357 -3.593 1.00 17.67 231 GLY A C 1
ATOM 1683 O O . GLY A 1 231 ? -16.360 39.375 -2.929 1.00 18.14 231 GLY A O 1
ATOM 1684 N N . MET A 1 232 ? -14.672 40.461 -3.920 1.00 15.84 232 MET A N 1
ATOM 1685 C CA . MET A 1 232 ? -15.057 41.784 -3.505 1.00 17.07 232 MET A CA 1
ATOM 1686 C C . MET A 1 232 ? -15.144 42.669 -4.748 1.00 16.43 232 MET A C 1
ATOM 1687 O O . MET A 1 232 ? -14.176 42.790 -5.489 1.00 15.20 232 MET A O 1
ATOM 1692 N N . VAL A 1 233 ? -16.280 43.324 -4.887 1.00 17.26 233 VAL A N 1
ATOM 1693 C CA . VAL A 1 233 ? -16.559 44.195 -6.019 1.00 17.82 233 VAL A CA 1
ATOM 1694 C C . VAL A 1 233 ? -16.569 45.634 -5.588 1.00 19.30 233 VAL A C 1
ATOM 1695 O O . VAL A 1 233 ? -17.206 45.971 -4.614 1.00 18.99 233 VAL A O 1
ATOM 1699 N N . ASP A 1 234 ? -15.866 46.467 -6.352 1.00 19.67 234 ASP A N 1
ATOM 1700 C CA . ASP A 1 234 ? -15.950 47.922 -6.225 1.00 21.32 234 ASP A CA 1
ATOM 1701 C C . ASP A 1 234 ? -16.646 48.469 -7.426 1.00 22.73 234 ASP A C 1
ATOM 1702 O O . ASP A 1 234 ? -16.269 48.199 -8.549 1.00 21.77 234 ASP A O 1
ATOM 1707 N N . MET A 1 235 ? -17.740 49.178 -7.165 1.00 23.48 235 MET A N 1
ATOM 1708 C CA . MET A 1 235 ? -18.559 49.754 -8.203 1.00 25.17 235 MET A CA 1
ATOM 1709 C C . MET A 1 235 ? -18.085 51.183 -8.477 1.00 25.93 235 MET A C 1
ATOM 1710 O O . MET A 1 235 ? -17.687 51.876 -7.544 1.00 26.10 235 MET A O 1
ATOM 1715 N N . PRO A 1 236 ? -18.234 51.647 -9.731 1.00 27.69 236 PRO A N 1
ATOM 1716 C CA . PRO A 1 236 ? -17.898 53.013 -10.102 1.00 29.35 236 PRO A CA 1
ATOM 1717 C C . PRO A 1 236 ? -18.654 54.084 -9.311 1.00 30.89 236 PRO A C 1
ATOM 1718 O O . PRO A 1 236 ? -18.159 55.199 -9.198 1.00 31.99 236 PRO A O 1
ATOM 1722 N N . ASN A 1 237 ? -19.823 53.737 -8.764 1.00 31.44 237 ASN A N 1
ATOM 1723 C CA . ASN A 1 237 ? -20.608 54.670 -7.932 1.00 33.43 237 ASN A CA 1
ATOM 1724 C C . ASN A 1 237 ? -20.033 54.840 -6.523 1.00 33.08 237 ASN A C 1
ATOM 1725 O O . ASN A 1 237 ? -20.464 55.718 -5.778 1.00 34.60 237 ASN A O 1
ATOM 1730 N N . GLY A 1 238 ? -19.040 54.014 -6.168 1.00 30.81 238 GLY A N 1
ATOM 1731 C CA . GLY A 1 238 ? -18.388 54.146 -4.881 1.00 30.77 238 GLY A CA 1
ATOM 1732 C C . GLY A 1 238 ? -18.718 53.001 -3.939 1.00 29.71 238 GLY A C 1
ATOM 1733 O O . GLY A 1 238 ? -18.002 52.773 -2.972 1.00 29.71 238 GLY A O 1
ATOM 1734 N N . GLN A 1 239 ? -19.800 52.284 -4.217 1.00 27.74 239 GLN A N 1
ATOM 1735 C CA . GLN A 1 239 ? -20.210 51.174 -3.363 1.00 27.99 239 GLN A CA 1
ATOM 1736 C C . GLN A 1 239 ? -19.243 49.979 -3.459 1.00 25.04 239 GLN A C 1
ATOM 1737 O O . GLN A 1 239 ? -18.540 49.788 -4.449 1.00 25.63 239 GLN A O 1
ATOM 1743 N N . ARG A 1 240 ? -19.250 49.194 -2.396 1.00 24.99 240 ARG A N 1
ATOM 1744 C CA . ARG A 1 240 ? -18.433 47.994 -2.280 1.00 23.44 240 ARG A CA 1
ATOM 1745 C C . ARG A 1 240 ? -19.323 46.868 -1.767 1.00 22.65 240 ARG A C 1
ATOM 1746 O O . ARG A 1 240 ? -20.138 47.098 -0.902 1.00 23.10 240 ARG A O 1
ATOM 1754 N N . TYR A 1 241 ? -19.173 45.670 -2.305 1.00 21.50 241 TYR A N 1
ATOM 1755 C CA . TYR A 1 241 ? -19.867 44.493 -1.771 1.00 21.49 241 TYR A CA 1
ATOM 1756 C C . TYR A 1 241 ? -19.055 43.243 -1.899 1.00 20.87 241 TYR A C 1
ATOM 1757 O O . TYR A 1 241 ? -18.185 43.133 -2.761 1.00 18.40 241 TYR A O 1
ATOM 1766 N N . VAL A 1 242 ? -19.293 42.289 -1.007 1.00 20.62 242 VAL A N 1
ATOM 1767 C CA . VAL A 1 242 ? -18.681 40.995 -1.149 1.00 20.55 242 VAL A CA 1
ATOM 1768 C C . VAL A 1 242 ? -19.709 40.047 -1.729 1.00 20.91 242 VAL A C 1
ATOM 1769 O O . VAL A 1 242 ? -20.908 40.280 -1.585 1.00 21.31 242 VAL A O 1
ATOM 1773 N N . ALA A 1 243 ? -19.224 38.998 -2.397 1.00 20.80 243 ALA A N 1
ATOM 1774 C CA . ALA A 1 243 ? -20.058 38.080 -3.182 1.00 21.57 243 ALA A CA 1
ATOM 1775 C C . ALA A 1 243 ? -19.431 36.692 -3.220 1.00 21.60 243 ALA A C 1
ATOM 1776 O O . ALA A 1 243 ? -18.204 36.567 -3.318 1.00 20.78 243 ALA A O 1
ATOM 1778 N N . ALA A 1 244 ? -20.259 35.642 -3.110 1.00 21.87 244 ALA A N 1
ATOM 1779 C CA . ALA A 1 244 ? -19.787 34.272 -3.250 1.00 21.95 244 ALA A CA 1
ATOM 1780 C C . ALA A 1 244 ? -20.959 33.427 -3.705 1.00 22.89 244 ALA A C 1
ATOM 1781 O O . ALA A 1 244 ? -22.054 33.572 -3.194 1.00 25.23 244 ALA A O 1
ATOM 1783 N N . MET A 1 245 ? -20.705 32.567 -4.662 1.00 23.15 245 MET A N 1
ATOM 1784 C CA . MET A 1 245 ? -21.743 31.645 -5.136 1.00 24.88 245 MET A CA 1
ATOM 1785 C C . MET A 1 245 ? -21.108 30.385 -5.631 1.00 25.06 245 MET A C 1
ATOM 1786 O O . MET A 1 245 ? -20.074 30.446 -6.288 1.00 23.78 245 MET A O 1
ATOM 1791 N N . MET A 1 246 ? -21.744 29.243 -5.302 1.00 27.10 246 MET A N 1
ATOM 1792 C CA . MET A 1 246 ? -21.273 27.895 -5.646 1.00 27.63 246 MET A CA 1
ATOM 1793 C C . MET A 1 246 ? -22.449 27.163 -6.264 1.00 28.87 246 MET A C 1
ATOM 1794 O O . MET A 1 246 ? -23.557 27.354 -5.800 1.00 30.01 246 MET A O 1
ATOM 1799 N N . VAL A 1 247 ? -22.202 26.355 -7.291 1.00 29.37 247 VAL A N 1
ATOM 1800 C CA . VAL A 1 247 ? -23.283 25.631 -7.980 1.00 31.36 247 VAL A CA 1
ATOM 1801 C C . VAL A 1 247 ? -22.821 24.218 -8.215 1.00 32.58 247 VAL A C 1
ATOM 1802 O O . VAL A 1 247 ? -21.792 23.982 -8.837 1.00 32.35 247 VAL A O 1
ATOM 1806 N N . LYS A 1 248 ? -23.631 23.259 -7.752 1.00 36.34 248 LYS A N 1
ATOM 1807 C CA . LYS A 1 248 ? -23.438 21.837 -8.078 1.00 38.62 248 LYS A CA 1
ATOM 1808 C C . LYS A 1 248 ? -24.120 21.569 -9.425 1.00 39.86 248 LYS A C 1
ATOM 1809 O O . LYS A 1 248 ? -25.261 21.962 -9.609 1.00 40.48 248 LYS A O 1
ATOM 1815 N N . ARG A 1 249 ? -23.388 20.989 -10.375 1.00 40.51 249 ARG A N 1
ATOM 1816 C CA . ARG A 1 249 ? -23.890 20.816 -11.736 1.00 41.76 249 ARG A CA 1
ATOM 1817 C C . ARG A 1 249 ? -23.524 19.461 -12.352 1.00 43.78 249 ARG A C 1
ATOM 1818 O O . ARG A 1 249 ? -22.609 18.776 -11.883 1.00 43.53 249 ARG A O 1
ATOM 1826 N N . PRO A 1 250 ? -24.259 19.056 -13.411 1.00 45.54 250 PRO A N 1
ATOM 1827 C CA . PRO A 1 250 ? -23.739 17.999 -14.258 1.00 46.85 250 PRO A CA 1
ATOM 1828 C C . PRO A 1 250 ? -22.420 18.447 -14.888 1.00 45.70 250 PRO A C 1
ATOM 1829 O O . PRO A 1 250 ? -22.225 19.636 -15.177 1.00 44.88 250 PRO A O 1
ATOM 1833 N N . TYR A 1 251 ? -21.514 17.495 -15.056 1.00 47.69 251 TYR A N 1
ATOM 1834 C CA . TYR A 1 251 ? -20.149 17.780 -15.471 1.00 46.79 251 TYR A CA 1
ATOM 1835 C C . TYR A 1 251 ? -20.044 18.792 -16.618 1.00 46.04 251 TYR A C 1
ATOM 1836 O O . TYR A 1 251 ? -20.558 18.569 -17.714 1.00 46.59 251 TYR A O 1
ATOM 1845 N N . ASN A 1 252 ? -19.366 19.902 -16.343 1.00 43.65 252 ASN A N 1
ATOM 1846 C CA . ASN A 1 252 ? -19.158 20.986 -17.293 1.00 42.55 252 ASN A CA 1
ATOM 1847 C C . ASN A 1 252 ? -20.444 21.534 -17.921 1.00 41.53 252 ASN A C 1
ATOM 1848 O O . ASN A 1 252 ? -20.398 22.080 -19.016 1.00 41.27 252 ASN A O 1
ATOM 1853 N N . ASP A 1 253 ? -21.558 21.464 -17.192 1.00 41.69 253 ASP A N 1
ATOM 1854 C CA . ASP A 1 253 ? -22.848 22.004 -17.680 1.00 42.18 253 ASP A CA 1
ATOM 1855 C C . ASP A 1 253 ? -22.823 23.536 -17.758 1.00 40.63 253 ASP A C 1
ATOM 1856 O O . ASP A 1 253 ? -22.709 24.201 -16.724 1.00 39.76 253 ASP A O 1
ATOM 1861 N N . PRO A 1 254 ? -22.947 24.102 -18.966 1.00 40.34 254 PRO A N 1
ATOM 1862 C CA . PRO A 1 254 ? -22.875 25.557 -19.108 1.00 38.55 254 PRO A CA 1
ATOM 1863 C C . PRO A 1 254 ? -23.948 26.326 -18.335 1.00 38.42 254 PRO A C 1
ATOM 1864 O O . PRO A 1 254 ? -23.755 27.507 -18.025 1.00 37.18 254 PRO A O 1
ATOM 1868 N N . ARG A 1 255 ? -25.057 25.666 -18.020 1.00 38.80 255 ARG A N 1
ATOM 1869 C CA . ARG A 1 255 ? -26.120 26.270 -17.216 1.00 39.30 255 ARG A CA 1
ATOM 1870 C C . ARG A 1 255 ? -25.630 26.723 -15.831 1.00 37.77 255 ARG A C 1
ATOM 1871 O O . ARG A 1 255 ? -26.117 27.721 -15.301 1.00 37.13 255 ARG A O 1
ATOM 1879 N N . GLY A 1 256 ? -24.692 25.980 -15.237 1.00 37.58 256 GLY A N 1
ATOM 1880 C CA . GLY A 1 256 ? -24.174 26.321 -13.899 1.00 35.87 256 GLY A CA 1
ATOM 1881 C C . GLY A 1 256 ? -23.390 27.611 -13.887 1.00 33.60 256 GLY A C 1
ATOM 1882 O O . GLY A 1 256 ? -23.573 28.456 -13.002 1.00 32.04 256 GLY A O 1
ATOM 1883 N N . SER A 1 257 ? -22.519 27.751 -14.878 1.00 31.44 257 SER A N 1
ATOM 1884 C CA . SER A 1 257 ? -21.718 28.947 -15.013 1.00 30.05 257 SER A CA 1
ATOM 1885 C C . SER A 1 257 ? -22.584 30.133 -15.438 1.00 29.29 257 SER A C 1
ATOM 1886 O O . SER A 1 257 ? -22.471 31.213 -14.891 1.00 27.93 257 SER A O 1
ATOM 1889 N N . GLU A 1 258 ? -23.485 29.939 -16.396 1.00 29.70 258 GLU A N 1
ATOM 1890 C CA . GLU A 1 258 ? -24.442 30.998 -16.732 1.00 29.07 258 GLU A CA 1
ATOM 1891 C C . GLU A 1 258 ? -25.314 31.451 -15.530 1.00 28.30 258 GLU A C 1
ATOM 1892 O O . GLU A 1 258 ? -25.607 32.642 -15.382 1.00 27.90 258 GLU A O 1
ATOM 1898 N N . LEU A 1 259 ? -25.684 30.537 -14.648 1.00 27.94 259 LEU A N 1
ATOM 1899 C CA . LEU A 1 259 ? -26.484 30.901 -13.479 1.00 28.55 259 LEU A CA 1
ATOM 1900 C C . LEU A 1 259 ? -25.713 31.914 -12.585 1.00 26.91 259 LEU A C 1
ATOM 1901 O O . LEU A 1 259 ? -26.308 32.819 -12.056 1.00 26.42 259 LEU A O 1
ATOM 1906 N N . ILE A 1 260 ? -24.404 31.735 -12.429 1.00 26.30 260 ILE A N 1
ATOM 1907 C CA . ILE A 1 260 ? -23.616 32.629 -11.604 1.00 25.05 260 ILE A CA 1
ATOM 1908 C C . ILE A 1 260 ? -23.573 33.995 -12.246 1.00 24.71 260 ILE A C 1
ATOM 1909 O O . ILE A 1 260 ? -23.721 35.020 -11.577 1.00 24.12 260 ILE A O 1
ATOM 1914 N N . ARG A 1 261 ? -23.359 34.015 -13.564 1.00 24.65 261 ARG A N 1
ATOM 1915 C CA . ARG A 1 261 ? -23.368 35.252 -14.308 1.00 24.10 261 ARG A CA 1
ATOM 1916 C C . ARG A 1 261 ? -24.671 36.009 -14.161 1.00 25.56 261 ARG A C 1
ATOM 1917 O O . ARG A 1 261 ? -24.673 37.220 -13.965 1.00 24.32 261 ARG A O 1
ATOM 1925 N N . GLN A 1 262 ? -25.786 35.287 -14.259 1.00 25.79 262 GLN A N 1
ATOM 1926 C CA . GLN A 1 262 ? -27.093 35.878 -14.084 1.00 27.42 262 GLN A CA 1
ATOM 1927 C C . GLN A 1 262 ? -27.310 36.470 -12.701 1.00 27.04 262 GLN A C 1
ATOM 1928 O O . GLN A 1 262 ? -27.815 37.577 -12.582 1.00 27.99 262 GLN A O 1
ATOM 1934 N N . VAL A 1 263 ? -26.965 35.724 -11.651 1.00 25.97 263 VAL A N 1
ATOM 1935 C CA . VAL A 1 263 ? -27.121 36.229 -10.303 1.00 25.76 263 VAL A CA 1
ATOM 1936 C C . VAL A 1 263 ? -26.167 37.427 -10.090 1.00 25.49 263 VAL A C 1
ATOM 1937 O O . VAL A 1 263 ? -26.565 38.425 -9.534 1.00 26.54 263 VAL A O 1
ATOM 1941 N N . SER A 1 264 ? -24.967 37.353 -10.632 1.00 24.25 264 SER A N 1
ATOM 1942 C CA . SER A 1 264 ? -24.025 38.467 -10.485 1.00 22.83 264 SER A CA 1
ATOM 1943 C C . SER A 1 264 ? -24.600 39.743 -11.080 1.00 24.15 264 SER A C 1
ATOM 1944 O O . SER A 1 264 ? -24.572 40.798 -10.467 1.00 24.00 264 SER A O 1
ATOM 1947 N N . ARG A 1 265 ? -25.215 39.614 -12.263 1.00 25.59 265 ARG A N 1
ATOM 1948 C CA . ARG A 1 265 ? -25.793 40.749 -12.961 1.00 27.08 265 ARG A CA 1
ATOM 1949 C C . ARG A 1 265 ? -26.988 41.298 -12.164 1.00 27.96 265 ARG A C 1
ATOM 1950 O O . ARG A 1 265 ? -27.148 42.499 -12.019 1.00 27.21 265 ARG A O 1
ATOM 1958 N N . MET A 1 266 ? -27.849 40.418 -11.664 1.00 28.68 266 MET A N 1
ATOM 1959 C CA . MET A 1 266 ? -29.045 40.868 -10.930 1.00 30.47 266 MET A CA 1
ATOM 1960 C C . MET A 1 266 ? -28.692 41.727 -9.719 1.00 29.80 266 MET A C 1
ATOM 1961 O O . MET A 1 266 ? -29.360 42.727 -9.417 1.00 30.41 266 MET A O 1
ATOM 1966 N N . VAL A 1 267 ? -27.651 41.311 -9.005 1.00 28.30 267 VAL A N 1
ATOM 1967 C CA . VAL A 1 267 ? -27.272 41.975 -7.788 1.00 28.20 267 VAL A CA 1
ATOM 1968 C C . VAL A 1 267 ? -26.581 43.276 -8.159 1.00 27.29 267 VAL A C 1
ATOM 1969 O O . VAL A 1 267 ? -26.807 44.300 -7.550 1.00 27.95 267 VAL A O 1
ATOM 1973 N N . TYR A 1 268 ? -25.710 43.231 -9.158 1.00 26.60 268 TYR A N 1
ATOM 1974 C CA . TYR A 1 268 ? -24.988 44.430 -9.544 1.00 26.28 268 TYR A CA 1
ATOM 1975 C C . TYR A 1 268 ? -25.957 45.541 -9.925 1.00 28.00 268 TYR A C 1
ATOM 1976 O O . TYR A 1 268 ? -25.912 46.654 -9.391 1.00 26.91 268 TYR A O 1
ATOM 1985 N N . GLN A 1 269 ? -26.908 45.178 -10.767 1.00 28.47 269 GLN A N 1
ATOM 1986 C CA . GLN A 1 269 ? -27.921 46.114 -11.231 1.00 30.91 269 GLN A CA 1
ATOM 1987 C C . GLN A 1 269 ? -28.839 46.593 -10.101 1.00 32.11 269 GLN A C 1
ATOM 1988 O O . GLN A 1 269 ? -29.222 47.761 -10.099 1.00 33.61 269 GLN A O 1
ATOM 1994 N N . ALA A 1 270 ? -29.183 45.719 -9.135 1.00 33.42 270 ALA A N 1
ATOM 1995 C CA . ALA A 1 270 ? -29.945 46.148 -7.954 1.00 34.90 270 ALA A CA 1
ATOM 1996 C C . ALA A 1 270 ? -29.197 47.205 -7.134 1.00 35.65 270 ALA A C 1
ATOM 1997 O O . ALA A 1 270 ? -29.756 48.220 -6.761 1.00 36.47 270 ALA A O 1
ATOM 1999 N N . PHE A 1 271 ? -27.914 46.992 -6.877 1.00 34.90 271 PHE A N 1
ATOM 2000 C CA . PHE A 1 271 ? -27.144 47.992 -6.155 1.00 35.47 271 PHE A CA 1
ATOM 2001 C C . PHE A 1 271 ? -26.915 49.271 -6.965 1.00 36.73 271 PHE A C 1
ATOM 2002 O O . PHE A 1 271 ? -26.753 50.341 -6.381 1.00 38.84 271 PHE A O 1
ATOM 2010 N N . GLU A 1 272 ? -26.830 49.161 -8.284 1.00 37.95 272 GLU A N 1
ATOM 2011 C CA . GLU A 1 272 ? -26.804 50.349 -9.150 1.00 40.01 272 GLU A CA 1
ATOM 2012 C C . GLU A 1 272 ? -28.061 51.225 -8.954 1.00 42.79 272 GLU A C 1
ATOM 2013 O O . GLU A 1 272 ? -27.953 52.446 -8.868 1.00 43.76 272 GLU A O 1
ATOM 2019 N N . LYS A 1 273 ? -29.239 50.595 -8.913 1.00 45.12 273 LYS A N 1
ATOM 2020 C CA . LYS A 1 273 ? -30.517 51.320 -8.805 1.00 47.80 273 LYS A CA 1
ATOM 2021 C C . LYS A 1 273 ? -30.752 51.845 -7.403 1.00 49.34 273 LYS A C 1
ATOM 2022 O O . LYS A 1 273 ? -31.603 52.725 -7.209 1.00 51.12 273 LYS A O 1
ATOM 2028 N N . LEU A 1 274 ? -30.066 51.254 -6.423 1.00 49.26 274 LEU A N 1
ATOM 2029 C CA . LEU A 1 274 ? -30.135 51.678 -5.028 1.00 50.10 274 LEU A CA 1
ATOM 2030 C C . LEU A 1 274 ? -28.892 52.491 -4.674 1.00 50.06 274 LEU A C 1
ATOM 2031 O O . LEU A 1 274 ? -28.902 53.726 -4.770 1.00 51.54 274 LEU A O 1
ATOM 2036 N N . THR B 1 10 ? -20.552 19.413 49.043 1.00 40.73 10 THR B N 1
ATOM 2037 C CA . THR B 1 10 ? -19.592 18.309 49.401 1.00 39.68 10 THR B CA 1
ATOM 2038 C C . THR B 1 10 ? -19.421 17.327 48.245 1.00 37.90 10 THR B C 1
ATOM 2039 O O . THR B 1 10 ? -20.381 16.683 47.833 1.00 39.23 10 THR B O 1
ATOM 2043 N N . LEU B 1 11 ? -18.195 17.199 47.745 1.00 36.43 11 LEU B N 1
ATOM 2044 C CA . LEU B 1 11 ? -17.923 16.292 46.638 1.00 34.43 11 LEU B CA 1
ATOM 2045 C C . LEU B 1 11 ? -17.907 14.841 47.119 1.00 33.67 11 LEU B C 1
ATOM 2046 O O . LEU B 1 11 ? -17.536 14.581 48.269 1.00 34.26 11 LEU B O 1
ATOM 2051 N N . PRO B 1 12 ? -18.284 13.885 46.233 1.00 31.81 12 PRO B N 1
ATOM 2052 C CA . PRO B 1 12 ? -18.157 12.475 46.545 1.00 31.40 12 PRO B CA 1
ATOM 2053 C C . PRO B 1 12 ? -16.693 12.080 46.469 1.00 30.86 12 PRO B C 1
ATOM 2054 O O . PRO B 1 12 ? -15.901 12.802 45.866 1.00 29.14 12 PRO B O 1
ATOM 2058 N N . PRO B 1 13 ? -16.323 10.925 47.038 1.00 31.09 13 PRO B N 1
ATOM 2059 C CA . PRO B 1 13 ? -14.952 10.444 47.007 1.00 30.33 13 PRO B CA 1
ATOM 2060 C C . PRO B 1 13 ? -14.545 9.954 45.618 1.00 28.66 13 PRO B C 1
ATOM 2061 O O . PRO B 1 13 ? -15.417 9.586 44.826 1.00 26.97 13 PRO B O 1
ATOM 2065 N N . GLU B 1 14 ? -13.246 9.949 45.330 1.00 27.88 14 GLU B N 1
ATOM 2066 C CA . GLU B 1 14 ? -12.762 9.339 44.106 1.00 27.23 14 GLU B CA 1
ATOM 2067 C C . GLU B 1 14 ? -13.118 7.866 44.049 1.00 26.98 14 GLU B C 1
ATOM 2068 O O . GLU B 1 14 ? -12.759 7.086 44.946 1.00 27.03 14 GLU B O 1
ATOM 2074 N N . ARG B 1 15 ? -13.728 7.460 42.945 1.00 25.65 15 ARG B N 1
ATOM 2075 C CA . ARG B 1 15 ? -14.021 6.073 42.657 1.00 26.37 15 ARG B CA 1
ATOM 2076 C C . ARG B 1 15 ? -13.494 5.680 41.276 1.00 24.23 15 ARG B C 1
ATOM 2077 O O . ARG B 1 15 ? -14.159 5.918 40.269 1.00 24.21 15 ARG B O 1
ATOM 2085 N N . PRO B 1 16 ? -12.259 5.139 41.211 1.00 24.36 16 PRO B N 1
ATOM 2086 C CA . PRO B 1 16 ? -11.620 4.803 39.951 1.00 24.00 16 PRO B CA 1
ATOM 2087 C C . PRO B 1 16 ? -12.465 3.884 39.082 1.00 23.80 16 PRO B C 1
ATOM 2088 O O . PRO B 1 16 ? -12.998 2.876 39.571 1.00 25.33 16 PRO B O 1
ATOM 2092 N N . LEU B 1 17 ? -12.569 4.225 37.797 1.00 23.46 17 LEU B N 1
ATOM 2093 C CA . LEU B 1 17 ? -13.094 3.335 36.784 1.00 24.17 17 LEU B CA 1
ATOM 2094 C C . LEU B 1 17 ? -11.953 2.429 36.364 1.00 24.79 17 LEU B C 1
ATOM 2095 O O . LEU B 1 17 ? -11.220 2.728 35.431 1.00 23.69 17 LEU B O 1
ATOM 2100 N N . THR B 1 18 ? -11.793 1.320 37.074 1.00 24.99 18 THR B N 1
ATOM 2101 C CA . THR B 1 18 ? -10.578 0.560 36.998 1.00 24.60 18 THR B CA 1
ATOM 2102 C C . THR B 1 18 ? -10.355 -0.104 35.662 1.00 23.75 18 THR B C 1
ATOM 2103 O O . THR B 1 18 ? -9.226 -0.158 35.197 1.00 24.32 18 THR B O 1
ATOM 2107 N N . ASN B 1 19 ? -11.413 -0.581 35.022 1.00 24.16 19 ASN B N 1
ATOM 2108 C CA . ASN B 1 19 ? -11.237 -1.246 33.748 1.00 25.67 19 ASN B CA 1
ATOM 2109 C C . ASN B 1 19 ? -10.855 -0.224 32.666 1.00 24.07 19 ASN B C 1
ATOM 2110 O O . ASN B 1 19 ? -9.943 -0.463 31.865 1.00 24.09 19 ASN B O 1
ATOM 2115 N N . LEU B 1 20 ? -11.563 0.898 32.648 1.00 24.91 20 LEU B N 1
ATOM 2116 C CA . LEU B 1 20 ? -11.269 1.965 31.719 1.00 24.10 20 LEU B CA 1
ATOM 2117 C C . LEU B 1 20 ? -9.870 2.487 31.954 1.00 23.38 20 LEU B C 1
ATOM 2118 O O . LEU B 1 20 ? -9.130 2.729 31.018 1.00 23.39 20 LEU B O 1
ATOM 2123 N N . GLN B 1 21 ? -9.503 2.660 33.219 1.00 22.58 21 GLN B N 1
ATOM 2124 C CA . GLN B 1 21 ? -8.170 3.122 33.555 1.00 23.07 21 GLN B CA 1
ATOM 2125 C C . GLN B 1 21 ? -7.086 2.219 33.035 1.00 23.28 21 GLN B C 1
ATOM 2126 O O . GLN B 1 21 ? -6.025 2.686 32.567 1.00 23.81 21 GLN B O 1
ATOM 2132 N N . GLN B 1 22 ? -7.312 0.903 33.154 1.00 24.13 22 GLN B N 1
ATOM 2133 C CA . GLN B 1 22 ? -6.400 -0.067 32.566 1.00 25.15 22 GLN B CA 1
ATOM 2134 C C . GLN B 1 22 ? -6.242 0.060 31.071 1.00 25.40 22 GLN B C 1
ATOM 2135 O O . GLN B 1 22 ? -5.113 0.021 30.556 1.00 25.93 22 GLN B O 1
ATOM 2141 N N . GLN B 1 23 ? -7.360 0.229 30.376 1.00 24.82 23 GLN B N 1
ATOM 2142 C CA . GLN B 1 23 ? -7.360 0.431 28.935 1.00 26.08 23 GLN B CA 1
ATOM 2143 C C . GLN B 1 23 ? -6.538 1.687 28.581 1.00 25.04 23 GLN B C 1
ATOM 2144 O O . GLN B 1 23 ? -5.754 1.695 27.626 1.00 25.45 23 GLN B O 1
ATOM 2150 N N . ILE B 1 24 ? -6.723 2.746 29.360 1.00 24.48 24 ILE B N 1
ATOM 2151 C CA . ILE B 1 24 ? -6.026 4.009 29.073 1.00 24.10 24 ILE B CA 1
ATOM 2152 C C . ILE B 1 24 ? -4.538 3.854 29.305 1.00 24.33 24 ILE B C 1
ATOM 2153 O O . ILE B 1 24 ? -3.730 4.238 28.465 1.00 24.48 24 ILE B O 1
ATOM 2158 N N . GLN B 1 25 ? -4.192 3.255 30.442 1.00 26.05 25 GLN B N 1
ATOM 2159 C CA . GLN B 1 25 ? -2.814 2.961 30.792 1.00 27.83 25 GLN B CA 1
ATOM 2160 C C . GLN B 1 25 ? -2.125 2.133 29.705 1.00 27.75 25 GLN B C 1
ATOM 2161 O O . GLN B 1 25 ? -1.017 2.429 29.282 1.00 29.61 25 GLN B O 1
ATOM 2167 N N . GLN B 1 26 ? -2.807 1.107 29.213 1.00 28.02 26 GLN B N 1
ATOM 2168 C CA . GLN B 1 26 ? -2.251 0.323 28.100 1.00 29.66 26 GLN B CA 1
ATOM 2169 C C . GLN B 1 26 ? -2.122 1.097 26.798 1.00 28.86 26 GLN B C 1
ATOM 2170 O O . GLN B 1 26 ? -1.107 0.982 26.091 1.00 29.01 26 GLN B O 1
ATOM 2176 N N . LEU B 1 27 ? -3.142 1.923 26.507 1.00 28.16 27 LEU B N 1
ATOM 2177 C CA . LEU B 1 27 ? -3.140 2.777 25.310 1.00 28.68 27 LEU B CA 1
ATOM 2178 C C . LEU B 1 27 ? -1.918 3.689 25.303 1.00 28.14 27 LEU B C 1
ATOM 2179 O O . LEU B 1 27 ? -1.221 3.811 24.290 1.00 29.96 27 LEU B O 1
ATOM 2184 N N . VAL B 1 28 ? -1.635 4.304 26.437 1.00 28.03 28 VAL B N 1
ATOM 2185 C CA . VAL B 1 28 ? -0.529 5.265 26.528 1.00 31.57 28 VAL B CA 1
ATOM 2186 C C . VAL B 1 28 ? 0.793 4.550 26.375 1.00 33.72 28 VAL B C 1
ATOM 2187 O O . VAL B 1 28 ? 1.670 4.979 25.617 1.00 34.50 28 VAL B O 1
ATOM 2191 N N . SER B 1 29 ? 0.906 3.414 27.046 1.00 36.05 29 SER B N 1
ATOM 2192 C CA . SER B 1 29 ? 2.149 2.641 27.078 1.00 38.27 29 SER B CA 1
ATOM 2193 C C . SER B 1 29 ? 2.589 2.031 25.749 1.00 40.06 29 SER B C 1
ATOM 2194 O O . SER B 1 29 ? 3.761 1.708 25.577 1.00 41.82 29 SER B O 1
ATOM 2197 N N . ARG B 1 30 ? 1.673 1.849 24.808 1.00 40.98 30 ARG B N 1
ATOM 2198 C CA . ARG B 1 30 ? 2.080 1.319 23.509 1.00 43.00 30 ARG B CA 1
ATOM 2199 C C . ARG B 1 30 ? 2.413 2.426 22.506 1.00 43.09 30 ARG B C 1
ATOM 2200 O O . ARG B 1 30 ? 2.549 2.182 21.304 1.00 43.78 30 ARG B O 1
ATOM 2208 N N . GLN B 1 31 ? 2.571 3.637 23.040 1.00 42.05 31 GLN B N 1
ATOM 2209 C CA . GLN B 1 31 ? 3.135 4.769 22.332 1.00 42.36 31 GLN B CA 1
ATOM 2210 C C . GLN B 1 31 ? 4.406 5.191 23.080 1.00 42.27 31 GLN B C 1
ATOM 2211 O O . GLN B 1 31 ? 4.378 6.100 23.898 1.00 42.31 31 GLN B O 1
ATOM 2217 N N . PRO B 1 32 ? 5.530 4.534 22.807 1.00 43.33 32 PRO B N 1
ATOM 2218 C CA . PRO B 1 32 ? 6.710 4.713 23.663 1.00 43.18 32 PRO B CA 1
ATOM 2219 C C . PRO B 1 32 ? 7.418 6.074 23.565 1.00 41.82 32 PRO B C 1
ATOM 2220 O O . PRO B 1 32 ? 8.056 6.510 24.536 1.00 41.89 32 PRO B O 1
ATOM 2224 N N . ASN B 1 33 ? 7.302 6.759 22.428 1.00 39.77 33 ASN B N 1
ATOM 2225 C CA . ASN B 1 33 ? 7.887 8.082 22.323 1.00 39.14 33 ASN B CA 1
ATOM 2226 C C . ASN B 1 33 ? 7.065 9.171 23.048 1.00 36.26 33 ASN B C 1
ATOM 2227 O O . ASN B 1 33 ? 7.517 10.312 23.163 1.00 33.29 33 ASN B O 1
ATOM 2232 N N . LEU B 1 34 ? 5.889 8.792 23.538 1.00 34.56 34 LEU B N 1
ATOM 2233 C CA . LEU B 1 34 ? 4.980 9.676 24.278 1.00 32.74 34 LEU B CA 1
ATOM 2234 C C . LEU B 1 34 ? 5.025 9.353 25.764 1.00 32.03 34 LEU B C 1
ATOM 2235 O O . LEU B 1 34 ? 5.091 8.176 26.139 1.00 32.00 34 LEU B O 1
ATOM 2240 N N . THR B 1 35 ? 5.019 10.375 26.624 1.00 30.66 35 THR B N 1
ATOM 2241 C CA . THR B 1 35 ? 4.756 10.153 28.048 1.00 29.19 35 THR B CA 1
ATOM 2242 C C . THR B 1 35 ? 3.617 11.075 28.459 1.00 27.44 35 THR B C 1
ATOM 2243 O O . THR B 1 35 ? 3.690 12.286 28.280 1.00 27.53 35 THR B O 1
ATOM 2247 N N . ALA B 1 36 ? 2.603 10.441 29.014 1.00 25.04 36 ALA B N 1
ATOM 2248 C CA . ALA B 1 36 ? 1.294 11.059 29.278 1.00 23.35 36 ALA B CA 1
ATOM 2249 C C . ALA B 1 36 ? 1.035 11.134 30.772 1.00 22.58 36 ALA B C 1
ATOM 2250 O O . ALA B 1 36 ? 1.445 10.262 31.558 1.00 24.50 36 ALA B O 1
ATOM 2252 N N . GLY B 1 37 ? 0.331 12.183 31.184 1.00 21.60 37 GLY B N 1
ATOM 2253 C CA . GLY B 1 37 ? -0.244 12.217 32.530 1.00 21.03 37 GLY B CA 1
ATOM 2254 C C . GLY B 1 37 ? -1.654 12.718 32.386 1.00 20.18 37 GLY B C 1
ATOM 2255 O O . GLY B 1 37 ? -1.919 13.591 31.557 1.00 19.34 37 GLY B O 1
ATOM 2256 N N . LEU B 1 38 ? -2.568 12.172 33.165 1.00 18.76 38 LEU B N 1
ATOM 2257 C CA . LEU B 1 38 ? -3.995 12.530 33.039 1.00 18.35 38 LEU B CA 1
ATOM 2258 C C . LEU B 1 38 ? -4.785 12.331 34.335 1.00 17.62 38 LEU B C 1
ATOM 2259 O O . LEU B 1 38 ? -4.491 11.449 35.129 1.00 18.15 38 LEU B O 1
ATOM 2264 N N . TYR B 1 39 ? -5.731 13.213 34.581 1.00 17.00 39 TYR B N 1
ATOM 2265 C CA . TYR B 1 39 ? -6.592 13.144 35.711 1.00 16.66 39 TYR B CA 1
ATOM 2266 C C . TYR B 1 39 ? -8.007 13.584 35.308 1.00 16.24 39 TYR B C 1
ATOM 2267 O O . TYR B 1 39 ? -8.147 14.669 34.739 1.00 15.64 39 TYR B O 1
ATOM 2276 N N . PHE B 1 40 ? -9.020 12.765 35.574 1.00 14.88 40 PHE B N 1
ATOM 2277 C CA . PHE B 1 40 ? -10.413 13.084 35.362 1.00 15.01 40 PHE B CA 1
ATOM 2278 C C . PHE B 1 40 ? -11.182 12.792 36.652 1.00 15.69 40 PHE B C 1
ATOM 2279 O O . PHE B 1 40 ? -10.921 11.766 37.299 1.00 16.51 40 PHE B O 1
ATOM 2287 N N . PHE B 1 41 ? -12.194 13.602 36.966 1.00 15.06 41 PHE B N 1
ATOM 2288 C CA . PHE B 1 41 ? -13.010 13.413 38.140 1.00 15.11 41 PHE B CA 1
ATOM 2289 C C . PHE B 1 41 ? -14.416 13.943 37.884 1.00 16.43 41 PHE B C 1
ATOM 2290 O O . PHE B 1 41 ? -14.577 15.108 37.534 1.00 15.95 41 PHE B O 1
ATOM 2298 N N . ASN B 1 42 ? -15.385 13.051 38.052 1.00 17.15 42 ASN B N 1
ATOM 2299 C CA . ASN B 1 42 ? -16.769 13.358 37.878 1.00 17.51 42 ASN B CA 1
ATOM 2300 C C . ASN B 1 42 ? -17.325 13.870 39.205 1.00 19.57 42 ASN B C 1
ATOM 2301 O O . ASN B 1 42 ? -17.353 13.134 40.189 1.00 19.34 42 ASN B O 1
ATOM 2306 N N . LEU B 1 43 ? -17.853 15.108 39.221 1.00 19.30 43 LEU B N 1
ATOM 2307 C CA . LEU B 1 43 ? -18.231 15.765 40.479 1.00 21.38 43 LEU B CA 1
ATOM 2308 C C . LEU B 1 43 ? -19.504 15.135 41.035 1.00 22.74 43 LEU B C 1
ATOM 2309 O O . LEU B 1 43 ? -19.844 15.277 42.243 1.00 24.54 43 LEU B O 1
ATOM 2314 N N . ASP B 1 44 ? -20.236 14.440 40.174 1.00 23.53 44 ASP B N 1
ATOM 2315 C CA . ASP B 1 44 ? -21.504 13.841 40.574 1.00 24.96 44 ASP B CA 1
ATOM 2316 C C . ASP B 1 44 ? -21.389 12.384 41.036 1.00 25.64 44 ASP B C 1
ATOM 2317 O O . ASP B 1 44 ? -21.981 11.973 42.041 1.00 27.88 44 ASP B O 1
ATOM 2322 N N . SER B 1 45 ? -20.700 11.549 40.282 1.00 24.75 45 SER B N 1
ATOM 2323 C CA . SER B 1 45 ? -20.558 10.150 40.629 1.00 23.71 45 SER B CA 1
ATOM 2324 C C . SER B 1 45 ? -19.277 9.823 41.434 1.00 23.06 45 SER B C 1
ATOM 2325 O O . SER B 1 45 ? -19.140 8.716 41.979 1.00 24.96 45 SER B O 1
ATOM 2328 N N . GLY B 1 46 ? -18.329 10.763 41.459 1.00 21.10 46 GLY B N 1
ATOM 2329 C CA . GLY B 1 46 ? -16.969 10.505 41.947 1.00 21.77 46 GLY B CA 1
ATOM 2330 C C . GLY B 1 46 ? -16.084 9.677 41.027 1.00 21.22 46 GLY B C 1
ATOM 2331 O O . GLY B 1 46 ? -14.907 9.456 41.343 1.00 20.94 46 GLY B O 1
ATOM 2332 N N . ALA B 1 47 ? -16.572 9.249 39.862 1.00 20.14 47 ALA B N 1
ATOM 2333 C CA . ALA B 1 47 ? -15.792 8.399 38.994 1.00 20.20 47 ALA B CA 1
ATOM 2334 C C . ALA B 1 47 ? -14.509 9.147 38.628 1.00 19.32 47 ALA B C 1
ATOM 2335 O O . ALA B 1 47 ? -14.550 10.366 38.289 1.00 17.91 47 ALA B O 1
ATOM 2337 N N . SER B 1 48 ? -13.389 8.444 38.676 1.00 20.55 48 SER B N 1
ATOM 2338 C CA . SER B 1 48 ? -12.125 9.079 38.478 1.00 20.06 48 SER B CA 1
ATOM 2339 C C . SER B 1 48 ? -11.212 8.208 37.563 1.00 20.91 48 SER B C 1
ATOM 2340 O O . SER B 1 48 ? -11.374 6.982 37.462 1.00 21.92 48 SER B O 1
ATOM 2343 N N . LEU B 1 49 ? -10.297 8.864 36.856 1.00 20.60 49 LEU B N 1
ATOM 2344 C CA . LEU B 1 49 ? -9.193 8.258 36.134 1.00 20.03 49 LEU B CA 1
ATOM 2345 C C . LEU B 1 49 ? -7.941 9.033 36.525 1.00 20.20 49 LEU B C 1
ATOM 2346 O O . LEU B 1 49 ? -7.931 10.280 36.600 1.00 18.35 49 LEU B O 1
ATOM 2351 N N . ASN B 1 50 ? -6.871 8.318 36.790 1.00 19.65 50 ASN B N 1
ATOM 2352 C CA . ASN B 1 50 ? -5.604 8.940 37.162 1.00 19.62 50 ASN B CA 1
ATOM 2353 C C . ASN B 1 50 ? -4.477 8.053 36.653 1.00 21.15 50 ASN B C 1
ATOM 2354 O O . ASN B 1 50 ? -4.215 7.017 37.267 1.00 23.12 50 ASN B O 1
ATOM 2359 N N . VAL B 1 51 ? -3.888 8.405 35.503 1.00 19.84 51 VAL B N 1
ATOM 2360 C CA . VAL B 1 51 ? -2.698 7.739 34.972 1.00 20.35 51 VAL B CA 1
ATOM 2361 C C . VAL B 1 51 ? -1.622 8.800 34.854 1.00 21.93 51 VAL B C 1
ATOM 2362 O O . VAL B 1 51 ? -1.648 9.604 33.936 1.00 21.14 51 VAL B O 1
ATOM 2366 N N . GLY B 1 52 ? -0.665 8.822 35.779 1.00 22.05 52 GLY B N 1
ATOM 2367 C CA . GLY B 1 52 ? 0.359 9.868 35.758 1.00 23.52 52 GLY B CA 1
ATOM 2368 C C . GLY B 1 52 ? -0.173 11.259 36.036 1.00 22.25 52 GLY B C 1
ATOM 2369 O O . GLY B 1 52 ? 0.501 12.240 35.720 1.00 23.80 52 GLY B O 1
ATOM 2370 N N . GLY B 1 53 ? -1.349 11.360 36.654 1.00 20.91 53 GLY B N 1
ATOM 2371 C CA . GLY B 1 53 ? -1.972 12.654 36.916 1.00 21.10 53 GLY B CA 1
ATOM 2372 C C . GLY B 1 53 ? -1.306 13.523 37.934 1.00 22.23 53 GLY B C 1
ATOM 2373 O O . GLY B 1 53 ? -1.464 14.724 37.946 1.00 21.03 53 GLY B O 1
ATOM 2374 N N . ASP B 1 54 ? -0.528 12.928 38.813 1.00 22.82 54 ASP B N 1
ATOM 2375 C CA . ASP B 1 54 ? 0.288 13.695 39.759 1.00 23.58 54 ASP B CA 1
ATOM 2376 C C . ASP B 1 54 ? 1.719 13.940 39.316 1.00 24.35 54 ASP B C 1
ATOM 2377 O O . ASP B 1 54 ? 2.459 14.569 40.021 1.00 26.93 54 ASP B O 1
ATOM 2382 N N . GLN B 1 55 ? 2.064 13.486 38.126 1.00 24.60 55 GLN B N 1
ATOM 2383 C CA . GLN B 1 55 ? 3.383 13.756 37.581 1.00 25.64 55 GLN B CA 1
ATOM 2384 C C . GLN B 1 55 ? 3.490 15.225 37.124 1.00 25.36 55 GLN B C 1
ATOM 2385 O O . GLN B 1 55 ? 2.504 15.803 36.641 1.00 24.27 55 GLN B O 1
ATOM 2391 N N . VAL B 1 56 ? 4.681 15.806 37.290 1.00 26.58 56 VAL B N 1
ATOM 2392 C CA . VAL B 1 56 ? 4.995 17.173 36.822 1.00 25.83 56 VAL B CA 1
ATOM 2393 C C . VAL B 1 56 ? 5.321 17.189 35.342 1.00 25.35 56 VAL B C 1
ATOM 2394 O O . VAL B 1 56 ? 5.983 16.293 34.815 1.00 25.12 56 VAL B O 1
ATOM 2398 N N . PHE B 1 57 ? 4.848 18.218 34.655 1.00 23.68 57 PHE B N 1
ATOM 2399 C CA . PHE B 1 57 ? 5.068 18.382 33.222 1.00 24.07 57 PHE B CA 1
ATOM 2400 C C . PHE B 1 57 ? 5.421 19.841 32.949 1.00 23.05 57 PHE B C 1
ATOM 2401 O O . PHE B 1 57 ? 4.940 20.726 33.699 1.00 23.08 57 PHE B O 1
ATOM 2409 N N . PRO B 1 58 ? 6.135 20.097 31.848 1.00 22.75 58 PRO B N 1
ATOM 2410 C CA . PRO B 1 58 ? 6.117 21.450 31.286 1.00 22.44 58 PRO B CA 1
ATOM 2411 C C . PRO B 1 58 ? 4.672 21.834 31.024 1.00 20.43 58 PRO B C 1
ATOM 2412 O O . PRO B 1 58 ? 3.919 21.063 30.427 1.00 21.48 58 PRO B O 1
ATOM 2416 N N . ALA B 1 59 ? 4.280 22.994 31.537 1.00 19.34 59 ALA B N 1
ATOM 2417 C CA . ALA B 1 59 ? 2.880 23.461 31.429 1.00 18.99 59 ALA B CA 1
ATOM 2418 C C . ALA B 1 59 ? 2.497 23.904 30.035 1.00 19.15 59 ALA B C 1
ATOM 2419 O O . ALA B 1 59 ? 1.293 23.825 29.673 1.00 16.87 59 ALA B O 1
ATOM 2421 N N . ALA B 1 60 ? 3.461 24.426 29.281 1.00 19.54 60 ALA B N 1
ATOM 2422 C CA . ALA B 1 60 ? 3.121 25.152 28.081 1.00 19.07 60 ALA B CA 1
ATOM 2423 C C . ALA B 1 60 ? 2.021 26.169 28.456 1.00 17.83 60 ALA B C 1
ATOM 2424 O O . ALA B 1 60 ? 2.014 26.686 29.579 1.00 17.51 60 ALA B O 1
ATOM 2426 N N . SER B 1 61 ? 1.117 26.486 27.537 1.00 16.19 61 SER B N 1
ATOM 2427 C CA . SER B 1 61 ? 0.096 27.512 27.800 1.00 15.99 61 SER B CA 1
ATOM 2428 C C . SER B 1 61 ? -0.950 27.154 28.803 1.00 15.52 61 SER B C 1
ATOM 2429 O O . SER B 1 61 ? -1.729 28.005 29.151 1.00 14.50 61 SER B O 1
ATOM 2432 N N . THR B 1 62 ? -1.001 25.920 29.332 1.00 15.10 62 THR B N 1
ATOM 2433 C CA . THR B 1 62 ? -2.021 25.588 30.278 1.00 16.32 62 THR B CA 1
ATOM 2434 C C . THR B 1 62 ? -1.928 26.453 31.548 1.00 14.42 62 THR B C 1
ATOM 2435 O O . THR B 1 62 ? -2.918 26.690 32.217 1.00 16.35 62 THR B O 1
ATOM 2439 N N . ILE B 1 63 ? -0.740 26.950 31.857 1.00 16.48 63 ILE B N 1
ATOM 2440 C CA . ILE B 1 63 ? -0.562 27.734 33.076 1.00 16.72 63 ILE B CA 1
ATOM 2441 C C . ILE B 1 63 ? -1.242 29.104 32.958 1.00 16.05 63 ILE B C 1
ATOM 2442 O O . ILE B 1 63 ? -1.421 29.793 33.942 1.00 16.82 63 ILE B O 1
ATOM 2447 N N . LYS B 1 64 ? -1.653 29.472 31.765 1.00 15.61 64 LYS B N 1
ATOM 2448 C CA . LYS B 1 64 ? -2.482 30.699 31.643 1.00 15.37 64 LYS B CA 1
ATOM 2449 C C . LYS B 1 64 ? -3.825 30.670 32.388 1.00 15.01 64 LYS B C 1
ATOM 2450 O O . LYS B 1 64 ? -4.393 31.705 32.733 1.00 15.19 64 LYS B O 1
ATOM 2456 N N . PHE B 1 65 ? -4.331 29.468 32.651 1.00 15.29 65 PHE B N 1
ATOM 2457 C CA . PHE B 1 65 ? -5.591 29.312 33.396 1.00 13.89 65 PHE B CA 1
ATOM 2458 C C . PHE B 1 65 ? -5.373 29.750 34.872 1.00 13.96 65 PHE B C 1
ATOM 2459 O O . PHE B 1 65 ? -6.046 30.658 35.327 1.00 14.55 65 PHE B O 1
ATOM 2467 N N . PRO B 1 66 ? -4.404 29.165 35.587 1.00 16.12 66 PRO B N 1
ATOM 2468 C CA . PRO B 1 66 ? -4.043 29.715 36.929 1.00 15.27 66 PRO B CA 1
ATOM 2469 C C . PRO B 1 66 ? -3.754 31.238 36.979 1.00 15.56 66 PRO B C 1
ATOM 2470 O O . PRO B 1 66 ? -4.240 31.914 37.853 1.00 16.10 66 PRO B O 1
ATOM 2474 N N . ILE B 1 67 ? -3.136 31.753 35.932 1.00 13.94 67 ILE B N 1
ATOM 2475 C CA . ILE B 1 67 ? -2.870 33.201 35.847 1.00 14.68 67 ILE B CA 1
ATOM 2476 C C . ILE B 1 67 ? -4.152 33.968 35.714 1.00 16.47 67 ILE B C 1
ATOM 2477 O O . ILE B 1 67 ? -4.324 34.993 36.374 1.00 15.78 67 ILE B O 1
ATOM 2482 N N . LEU B 1 68 ? -5.095 33.474 34.910 1.00 14.44 68 LEU B N 1
ATOM 2483 C CA . LEU B 1 68 ? -6.411 34.105 34.823 1.00 14.98 68 LEU B CA 1
ATOM 2484 C C . LEU B 1 68 ? -7.128 34.138 36.153 1.00 14.52 68 LEU B C 1
ATOM 2485 O O . LEU B 1 68 ? -7.788 35.103 36.488 1.00 15.70 68 LEU B O 1
ATOM 2490 N N . VAL B 1 69 ? -7.135 33.020 36.895 1.00 15.47 69 VAL B N 1
ATOM 2491 C CA . VAL B 1 69 ? -7.727 33.039 38.224 1.00 15.46 69 VAL B CA 1
ATOM 2492 C C . VAL B 1 69 ? -7.123 34.113 39.137 1.00 16.21 69 VAL B C 1
ATOM 2493 O O . VAL B 1 69 ? -7.841 34.844 39.803 1.00 16.59 69 VAL B O 1
ATOM 2497 N N . ALA B 1 70 ? -5.814 34.247 39.075 1.00 16.24 70 ALA B N 1
ATOM 2498 C CA . ALA B 1 70 ? -5.107 35.259 39.876 1.00 16.80 70 ALA B CA 1
ATOM 2499 C C . ALA B 1 70 ? -5.563 36.680 39.455 1.00 17.74 70 ALA B C 1
ATOM 2500 O O . ALA B 1 70 ? -5.750 37.576 40.269 1.00 17.12 70 ALA B O 1
ATOM 2502 N N . PHE B 1 71 ? -5.722 36.863 38.166 1.00 16.33 71 PHE B N 1
ATOM 2503 C CA . PHE B 1 71 ? -6.235 38.130 37.634 1.00 15.19 71 PHE B CA 1
ATOM 2504 C C . PHE B 1 71 ? -7.607 38.463 38.235 1.00 16.70 71 PHE B C 1
ATOM 2505 O O . PHE B 1 71 ? -7.864 39.549 38.772 1.00 15.53 71 PHE B O 1
ATOM 2513 N N . PHE B 1 72 ? -8.532 37.539 38.173 1.00 16.05 72 PHE B N 1
ATOM 2514 C CA . PHE B 1 72 ? -9.860 37.845 38.710 1.00 17.19 72 PHE B CA 1
ATOM 2515 C C . PHE B 1 72 ? -9.918 37.992 40.219 1.00 19.03 72 PHE B C 1
ATOM 2516 O O . PHE B 1 72 ? -10.733 38.749 40.744 1.00 19.11 72 PHE B O 1
ATOM 2524 N N . LYS B 1 73 ? -9.034 37.299 40.913 1.00 17.75 73 LYS B N 1
ATOM 2525 C CA . LYS B 1 73 ? -8.921 37.489 42.351 1.00 20.18 73 LYS B CA 1
ATOM 2526 C C . LYS B 1 73 ? -8.506 38.902 42.629 1.00 20.54 73 LYS B C 1
ATOM 2527 O O . LYS B 1 73 ? -9.037 39.531 43.541 1.00 20.98 73 LYS B O 1
ATOM 2533 N N . ALA B 1 74 ? -7.521 39.396 41.897 1.00 19.52 74 ALA B N 1
ATOM 2534 C CA . ALA B 1 74 ? -7.115 40.793 42.054 1.00 19.75 74 ALA B CA 1
ATOM 2535 C C . ALA B 1 74 ? -8.241 41.770 41.743 1.00 21.03 74 ALA B C 1
ATOM 2536 O O . ALA B 1 74 ? -8.369 42.804 42.399 1.00 21.56 74 ALA B O 1
ATOM 2538 N N . VAL B 1 75 ? -9.066 41.463 40.758 1.00 19.25 75 VAL B N 1
ATOM 2539 C CA . VAL B 1 75 ? -10.244 42.299 40.446 1.00 20.32 75 VAL B CA 1
ATOM 2540 C C . VAL B 1 75 ? -11.260 42.268 41.571 1.00 21.47 75 VAL B C 1
ATOM 2541 O O . VAL B 1 75 ? -11.758 43.337 42.017 1.00 21.99 75 VAL B O 1
ATOM 2545 N N . ASP B 1 76 ? -11.562 41.074 42.052 1.00 22.40 76 ASP B N 1
ATOM 2546 C CA . ASP B 1 76 ? -12.462 40.947 43.201 1.00 22.64 76 ASP B CA 1
ATOM 2547 C C . ASP B 1 76 ? -11.983 41.707 44.420 1.00 25.01 76 ASP B C 1
ATOM 2548 O O . ASP B 1 76 ? -12.805 42.206 45.183 1.00 25.75 76 ASP B O 1
ATOM 2553 N N . GLU B 1 77 ? -10.670 41.740 44.639 1.00 24.66 77 GLU B N 1
ATOM 2554 C CA . GLU B 1 77 ? -10.065 42.415 45.803 1.00 26.42 77 GLU B CA 1
ATOM 2555 C C . GLU B 1 77 ? -9.822 43.899 45.587 1.00 26.44 77 GLU B C 1
ATOM 2556 O O . GLU B 1 77 ? -9.309 44.562 46.491 1.00 28.33 77 GLU B O 1
ATOM 2562 N N . GLY B 1 78 ? -10.211 44.427 44.432 1.00 25.58 78 GLY B N 1
ATOM 2563 C CA . GLY B 1 78 ? -10.032 45.862 44.136 1.00 26.13 78 GLY B CA 1
ATOM 2564 C C . GLY B 1 78 ? -8.630 46.327 43.808 1.00 25.41 78 GLY B C 1
ATOM 2565 O O . GLY B 1 78 ? -8.376 47.552 43.731 1.00 27.05 78 GLY B O 1
ATOM 2566 N N . ARG B 1 79 ? -7.700 45.386 43.611 1.00 23.55 79 ARG B N 1
ATOM 2567 C CA . ARG B 1 79 ? -6.325 45.714 43.214 1.00 23.95 79 ARG B CA 1
ATOM 2568 C C . ARG B 1 79 ? -6.152 46.009 41.737 1.00 23.83 79 ARG B C 1
ATOM 2569 O O . ARG B 1 79 ? -5.202 46.696 41.369 1.00 25.04 79 ARG B O 1
ATOM 2577 N N . VAL B 1 80 ? -7.030 45.433 40.921 1.00 22.74 80 VAL B N 1
ATOM 2578 C CA . VAL B 1 80 ? -7.057 45.620 39.472 1.00 21.41 80 VAL B CA 1
ATOM 2579 C C . VAL B 1 80 ? -8.515 45.871 39.120 1.00 21.52 80 VAL B C 1
ATOM 2580 O O . VAL B 1 80 ? -9.369 45.366 39.798 1.00 22.27 80 VAL B O 1
ATOM 2584 N N . THR B 1 81 ? -8.784 46.670 38.095 1.00 21.40 81 THR B N 1
ATOM 2585 C CA . THR B 1 81 ? -10.118 46.828 37.558 1.00 22.60 81 THR B CA 1
ATOM 2586 C C . THR B 1 81 ? -10.127 46.246 36.141 1.00 21.86 81 THR B C 1
ATOM 2587 O O . THR B 1 81 ? -9.070 46.131 35.458 1.00 21.51 81 THR B O 1
ATOM 2591 N N . LEU B 1 82 ? -11.311 45.902 35.678 1.00 21.72 82 LEU B N 1
ATOM 2592 C CA . LEU B 1 82 ? -11.466 45.375 34.334 1.00 21.42 82 LEU B CA 1
ATOM 2593 C C . LEU B 1 82 ? -11.130 46.428 33.267 1.00 21.75 82 LEU B C 1
ATOM 2594 O O . LEU B 1 82 ? -10.680 46.092 32.171 1.00 20.88 82 LEU B O 1
ATOM 2599 N N . GLN B 1 83 ? -11.330 47.706 33.599 1.00 22.65 83 GLN B N 1
ATOM 2600 C CA . GLN B 1 83 ? -11.302 48.768 32.606 1.00 23.28 83 GLN B CA 1
ATOM 2601 C C . GLN B 1 83 ? -9.998 49.547 32.599 1.00 21.92 83 GLN B C 1
ATOM 2602 O O . GLN B 1 83 ? -9.760 50.376 31.722 1.00 22.46 83 GLN B O 1
ATOM 2608 N N . GLU B 1 84 ? -9.160 49.329 33.584 1.00 19.47 84 GLU B N 1
ATOM 2609 C CA . GLU B 1 84 ? -7.913 50.063 33.574 1.00 21.34 84 GLU B CA 1
ATOM 2610 C C . GLU B 1 84 ? -7.064 49.745 32.384 1.00 20.75 84 GLU B C 1
ATOM 2611 O O . GLU B 1 84 ? -7.077 48.622 31.867 1.00 21.32 84 GLU B O 1
ATOM 2617 N N . ARG B 1 85 ? -6.302 50.731 31.946 1.00 20.07 85 ARG B N 1
ATOM 2618 C CA . ARG B 1 85 ? -5.482 50.574 30.790 1.00 21.02 85 ARG B CA 1
ATOM 2619 C C . ARG B 1 85 ? -4.128 50.038 31.135 1.00 19.68 85 ARG B C 1
ATOM 2620 O O . ARG B 1 85 ? -3.380 50.636 31.930 1.00 20.78 85 ARG B O 1
ATOM 2628 N N . LEU B 1 86 ? -3.760 48.961 30.430 1.00 18.29 86 LEU B N 1
ATOM 2629 C CA . LEU B 1 86 ? -2.438 48.375 30.549 1.00 18.28 86 LEU B CA 1
ATOM 2630 C C . LEU B 1 86 ? -1.621 48.712 29.315 1.00 17.08 86 LEU B C 1
ATOM 2631 O O . LEU B 1 86 ? -2.152 48.735 28.211 1.00 18.99 86 LEU B O 1
ATOM 2636 N N . THR B 1 87 ? -0.331 48.971 29.531 1.00 17.24 87 THR B N 1
ATOM 2637 C CA . THR B 1 87 ? 0.533 49.430 28.462 1.00 17.05 87 THR B CA 1
ATOM 2638 C C . THR B 1 87 ? 1.392 48.304 27.932 1.00 16.10 87 THR B C 1
ATOM 2639 O O . THR B 1 87 ? 2.010 47.566 28.696 1.00 17.56 87 THR B O 1
ATOM 2643 N N . MET B 1 88 ? 1.426 48.115 26.613 1.00 15.79 88 MET B N 1
ATOM 2644 C CA . MET B 1 88 ? 2.239 47.069 26.018 1.00 15.59 88 MET B CA 1
ATOM 2645 C C . MET B 1 88 ? 3.667 47.612 25.861 1.00 15.66 88 MET B C 1
ATOM 2646 O O . MET B 1 88 ? 4.107 48.026 24.785 1.00 17.88 88 MET B O 1
ATOM 2651 N N . ARG B 1 89 ? 4.413 47.595 26.960 1.00 16.99 89 ARG B N 1
ATOM 2652 C CA . ARG B 1 89 ? 5.765 48.108 26.924 1.00 17.76 89 ARG B CA 1
ATOM 2653 C C . ARG B 1 89 ? 6.678 47.208 26.125 1.00 18.33 89 ARG B C 1
ATOM 2654 O O . ARG B 1 89 ? 6.486 45.995 26.089 1.00 18.24 89 ARG B O 1
ATOM 2662 N N . PRO B 1 90 ? 7.700 47.782 25.481 1.00 19.84 90 PRO B N 1
ATOM 2663 C CA . PRO B 1 90 ? 8.563 46.920 24.716 1.00 19.89 90 PRO B CA 1
ATOM 2664 C C . PRO B 1 90 ? 9.061 45.696 25.467 1.00 20.20 90 PRO B C 1
ATOM 2665 O O . PRO B 1 90 ? 9.306 44.633 24.865 1.00 19.72 90 PRO B O 1
ATOM 2669 N N . ASP B 1 91 ? 9.293 45.831 26.769 1.00 20.57 91 ASP B N 1
ATOM 2670 C CA . ASP B 1 91 ? 9.934 44.718 27.522 1.00 20.86 91 ASP B CA 1
ATOM 2671 C C . ASP B 1 91 ? 8.989 43.532 27.746 1.00 20.82 91 ASP B C 1
ATOM 2672 O O . ASP B 1 91 ? 9.405 42.430 28.084 1.00 22.19 91 ASP B O 1
ATOM 2677 N N . LEU B 1 92 ? 7.703 43.763 27.515 1.00 18.94 92 LEU B N 1
ATOM 2678 C CA . LEU B 1 92 ? 6.701 42.729 27.685 1.00 18.57 92 LEU B CA 1
ATOM 2679 C C . LEU B 1 92 ? 6.359 41.988 26.404 1.00 18.09 92 LEU B C 1
ATOM 2680 O O . LEU B 1 92 ? 5.696 40.919 26.449 1.00 17.97 92 LEU B O 1
ATOM 2685 N N . ILE B 1 93 ? 6.780 42.515 25.257 1.00 17.68 93 ILE B N 1
ATOM 2686 C CA . ILE B 1 93 ? 6.399 41.944 23.966 1.00 18.33 93 ILE B CA 1
ATOM 2687 C C . ILE B 1 93 ? 7.122 40.630 23.791 1.00 19.29 93 ILE B C 1
ATOM 2688 O O . ILE B 1 93 ? 8.320 40.520 24.042 1.00 22.36 93 ILE B O 1
ATOM 2693 N N . ALA B 1 94 ? 6.362 39.642 23.342 1.00 18.64 94 ALA B N 1
ATOM 2694 C CA . ALA B 1 94 ? 6.872 38.281 23.176 1.00 18.97 94 ALA B CA 1
ATOM 2695 C C . ALA B 1 94 ? 6.335 37.674 21.885 1.00 20.88 94 ALA B C 1
ATOM 2696 O O . ALA B 1 94 ? 5.317 38.088 21.397 1.00 19.04 94 ALA B O 1
ATOM 2698 N N . PRO B 1 95 ? 7.070 36.726 21.305 1.00 21.31 95 PRO B N 1
ATOM 2699 C CA . PRO B 1 95 ? 6.669 36.103 20.064 1.00 21.29 95 PRO B CA 1
ATOM 2700 C C . PRO B 1 95 ? 5.715 34.904 20.264 1.00 21.49 95 PRO B C 1
ATOM 2701 O O . PRO B 1 95 ? 5.132 34.712 21.328 1.00 21.59 95 PRO B O 1
ATOM 2705 N N . GLU B 1 96 ? 5.557 34.129 19.187 1.00 22.88 96 GLU B N 1
ATOM 2706 C CA . GLU B 1 96 ? 4.658 32.988 19.103 1.00 22.41 96 GLU B CA 1
ATOM 2707 C C . GLU B 1 96 ? 3.171 33.430 19.143 1.00 19.84 96 GLU B C 1
ATOM 2708 O O . GLU B 1 96 ? 2.870 34.472 18.537 1.00 20.48 96 GLU B O 1
ATOM 2714 N N . ALA B 1 97 ? 2.288 32.713 19.839 1.00 19.90 97 ALA B N 1
ATOM 2715 C CA . ALA B 1 97 ? 0.868 32.995 19.824 1.00 18.31 97 ALA B CA 1
ATOM 2716 C C . ALA B 1 97 ? 0.623 34.385 20.375 1.00 17.87 97 ALA B C 1
ATOM 2717 O O . ALA B 1 97 ? 1.292 34.828 21.304 1.00 18.60 97 ALA B O 1
ATOM 2719 N N . GLY B 1 98 ? -0.295 35.061 19.732 1.00 15.44 98 GLY B N 1
ATOM 2720 C CA . GLY B 1 98 ? -0.784 36.362 20.174 1.00 15.92 98 GLY B CA 1
ATOM 2721 C C . GLY B 1 98 ? -0.798 37.403 19.076 1.00 15.58 98 GLY B C 1
ATOM 2722 O O . GLY B 1 98 ? 0.022 37.343 18.170 1.00 18.45 98 GLY B O 1
ATOM 2723 N N . THR B 1 99 ? -1.711 38.362 19.218 1.00 15.72 99 THR B N 1
ATOM 2724 C CA . THR B 1 99 ? -1.920 39.478 18.284 1.00 16.68 99 THR B CA 1
ATOM 2725 C C . THR B 1 99 ? -1.347 40.782 18.796 1.00 16.86 99 THR B C 1
ATOM 2726 O O . THR B 1 99 ? -0.988 41.670 17.989 1.00 17.11 99 THR B O 1
ATOM 2730 N N . LEU B 1 100 ? -1.201 40.956 20.100 1.00 15.59 100 LEU B N 1
ATOM 2731 C CA . LEU B 1 100 ? -0.711 42.252 20.599 1.00 16.15 100 LEU B CA 1
ATOM 2732 C C . LEU B 1 100 ? 0.667 42.599 20.095 1.00 17.15 100 LEU B C 1
ATOM 2733 O O . LEU B 1 100 ? 0.951 43.767 19.854 1.00 17.51 100 LEU B O 1
ATOM 2738 N N . GLN B 1 101 ? 1.488 41.592 19.875 1.00 16.33 101 GLN B N 1
ATOM 2739 C CA . GLN B 1 101 ? 2.842 41.837 19.484 1.00 18.09 101 GLN B CA 1
ATOM 2740 C C . GLN B 1 101 ? 2.936 42.578 18.149 1.00 18.86 101 GLN B C 1
ATOM 2741 O O . GLN B 1 101 ? 4.015 43.092 17.820 1.00 21.59 101 GLN B O 1
ATOM 2747 N N . TYR B 1 102 ? 1.851 42.562 17.353 1.00 18.62 102 TYR B N 1
ATOM 2748 C CA . TYR B 1 102 ? 1.871 43.205 16.027 1.00 19.49 102 TYR B CA 1
ATOM 2749 C C . TYR B 1 102 ? 1.276 44.616 16.029 1.00 20.45 102 TYR B C 1
ATOM 2750 O O . TYR B 1 102 ? 1.060 45.208 14.973 1.00 21.13 102 TYR B O 1
ATOM 2759 N N . GLN B 1 103 ? 1.003 45.114 17.225 1.00 19.60 103 GLN B N 1
ATOM 2760 C CA . GLN B 1 103 ? 0.511 46.458 17.419 1.00 19.52 103 GLN B CA 1
ATOM 2761 C C . GLN B 1 103 ? 1.692 47.352 17.753 1.00 19.37 103 GLN B C 1
ATOM 2762 O O . GLN B 1 103 ? 2.809 46.888 17.912 1.00 20.35 103 GLN B O 1
ATOM 2768 N N . LYS B 1 104 ? 1.464 48.646 17.845 1.00 21.33 104 LYS B N 1
ATOM 2769 C CA . LYS B 1 104 ? 2.601 49.510 18.097 1.00 21.23 104 LYS B CA 1
ATOM 2770 C C . LYS B 1 104 ? 3.009 49.400 19.564 1.00 20.28 104 LYS B C 1
ATOM 2771 O O . LYS B 1 104 ? 2.165 49.329 20.472 1.00 19.45 104 LYS B O 1
ATOM 2777 N N . PRO B 1 105 ? 4.331 49.394 19.824 1.00 21.64 105 PRO B N 1
ATOM 2778 C CA . PRO B 1 105 ? 4.793 49.416 21.180 1.00 21.08 105 PRO B CA 1
ATOM 2779 C C . PRO B 1 105 ? 4.175 50.580 21.962 1.00 21.07 105 PRO B C 1
ATOM 2780 O O . PRO B 1 105 ? 3.949 51.701 21.431 1.00 21.71 105 PRO B O 1
ATOM 2784 N N . ASN B 1 106 ? 3.868 50.292 23.214 1.00 20.23 106 ASN B N 1
ATOM 2785 C CA . ASN B 1 106 ? 3.242 51.244 24.148 1.00 20.46 106 ASN B CA 1
ATOM 2786 C C . ASN B 1 106 ? 1.780 51.558 23.896 1.00 20.35 106 ASN B C 1
ATOM 2787 O O . ASN B 1 106 ? 1.217 52.437 24.516 1.00 22.03 106 ASN B O 1
ATOM 2792 N N . SER B 1 107 ? 1.172 50.809 22.975 1.00 20.17 107 SER B N 1
ATOM 2793 C CA . SER B 1 107 ? -0.292 50.849 22.826 1.00 20.19 107 SER B CA 1
ATOM 2794 C C . SER B 1 107 ? -0.911 50.325 24.120 1.00 19.94 107 SER B C 1
ATOM 2795 O O . SER B 1 107 ? -0.258 49.614 24.850 1.00 19.55 107 SER B O 1
ATOM 2798 N N . GLN B 1 108 ? -2.131 50.773 24.402 1.00 19.34 108 GLN B N 1
ATOM 2799 C CA . GLN B 1 108 ? -2.817 50.467 25.647 1.00 19.84 108 GLN B CA 1
ATOM 2800 C C . GLN B 1 108 ? -4.124 49.753 25.400 1.00 18.08 108 GLN B C 1
ATOM 2801 O O . GLN B 1 108 ? -4.804 49.934 24.383 1.00 18.38 108 GLN B O 1
ATOM 2807 N N . TYR B 1 109 ? -4.437 48.896 26.354 1.00 18.70 109 TYR B N 1
ATOM 2808 C CA . TYR B 1 109 ? -5.559 47.968 26.242 1.00 17.45 109 TYR B CA 1
ATOM 2809 C C . TYR B 1 109 ? -6.244 47.861 27.625 1.00 16.17 109 TYR B C 1
ATOM 2810 O O . TYR B 1 109 ? -5.576 47.861 28.638 1.00 17.69 109 TYR B O 1
ATOM 2819 N N . ALA B 1 110 ? -7.545 47.652 27.636 1.00 16.87 110 ALA B N 1
ATOM 2820 C CA . ALA B 1 110 ? -8.257 47.408 28.872 1.00 17.23 110 ALA B CA 1
ATOM 2821 C C . ALA B 1 110 ? -7.730 46.113 29.499 1.00 16.72 110 ALA B C 1
ATOM 2822 O O . ALA B 1 110 ? -7.500 45.125 28.805 1.00 16.50 110 ALA B O 1
ATOM 2824 N N . ALA B 1 111 ? -7.554 46.108 30.789 1.00 17.50 111 ALA B N 1
ATOM 2825 C CA . ALA B 1 111 ? -6.994 44.918 31.487 1.00 15.40 111 ALA B CA 1
ATOM 2826 C C . ALA B 1 111 ? -7.814 43.672 31.169 1.00 16.39 111 ALA B C 1
ATOM 2827 O O . ALA B 1 111 ? -7.255 42.608 30.897 1.00 14.43 111 ALA B O 1
ATOM 2829 N N . LEU B 1 112 ? -9.113 43.807 31.139 1.00 16.17 112 LEU B N 1
ATOM 2830 C CA . LEU B 1 112 ? -9.972 42.657 30.779 1.00 16.84 112 LEU B CA 1
ATOM 2831 C C . LEU B 1 112 ? -9.641 42.113 29.393 1.00 17.36 112 LEU B C 1
ATOM 2832 O O . LEU B 1 112 ? -9.572 40.896 29.186 1.00 15.94 112 LEU B O 1
ATOM 2837 N N . GLU B 1 113 ? -9.486 42.982 28.413 1.00 16.52 113 GLU B N 1
ATOM 2838 C CA . GLU B 1 113 ? -9.131 42.596 27.043 1.00 18.24 113 GLU B CA 1
ATOM 2839 C C . GLU B 1 113 ? -7.855 41.822 27.007 1.00 16.62 113 GLU B C 1
ATOM 2840 O O . GLU B 1 113 ? -7.746 40.804 26.332 1.00 15.98 113 GLU B O 1
ATOM 2846 N N . VAL B 1 114 ? -6.860 42.291 27.732 1.00 15.25 114 VAL B N 1
ATOM 2847 C CA . VAL B 1 114 ? -5.583 41.594 27.816 1.00 15.52 114 VAL B CA 1
ATOM 2848 C C . VAL B 1 114 ? -5.730 40.192 28.451 1.00 14.02 114 VAL B C 1
ATOM 2849 O O . VAL B 1 114 ? -5.186 39.226 27.929 1.00 14.10 114 VAL B O 1
ATOM 2853 N N . ALA B 1 115 ? -6.444 40.106 29.572 1.00 13.77 115 ALA B N 1
ATOM 2854 C CA . ALA B 1 115 ? -6.665 38.845 30.234 1.00 14.19 115 ALA B CA 1
ATOM 2855 C C . ALA B 1 115 ? -7.411 37.895 29.307 1.00 14.37 115 ALA B C 1
ATOM 2856 O O . ALA B 1 115 ? -7.058 36.687 29.280 1.00 14.57 115 ALA B O 1
ATOM 2858 N N . GLU B 1 116 ? -8.381 38.393 28.562 1.00 14.33 116 GLU B N 1
ATOM 2859 C CA . GLU B 1 116 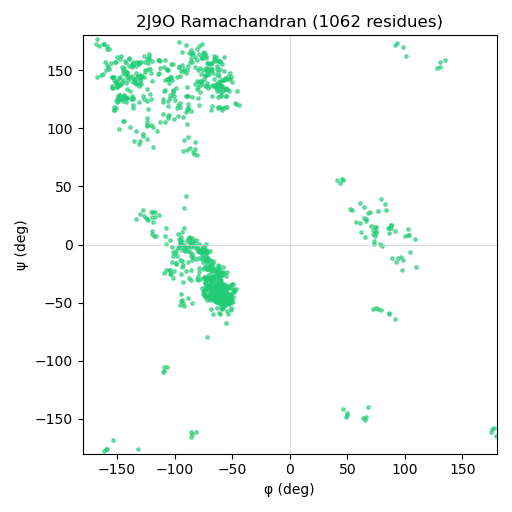? -9.148 37.544 27.619 1.00 16.29 116 GLU B CA 1
ATOM 2860 C C . GLU B 1 116 ? -8.195 36.994 26.546 1.00 15.54 116 GLU B C 1
ATOM 2861 O O . GLU B 1 116 ? -8.253 35.819 26.243 1.00 15.78 116 GLU B O 1
ATOM 2867 N N . LEU B 1 117 ? -7.355 37.826 25.930 1.00 14.54 117 LEU B N 1
ATOM 2868 C CA . LEU B 1 117 ? -6.464 37.391 24.834 1.00 14.78 117 LEU B CA 1
ATOM 2869 C C . LEU B 1 117 ? -5.473 36.345 25.291 1.00 13.47 117 LEU B C 1
ATOM 2870 O O . LEU B 1 117 ? -5.129 35.433 24.563 1.00 13.53 117 LEU B O 1
ATOM 2875 N N . MET B 1 118 ? -5.000 36.505 26.510 1.00 13.31 118 MET B N 1
ATOM 2876 C CA . MET B 1 118 ? -4.174 35.536 27.158 1.00 14.15 118 MET B CA 1
ATOM 2877 C C . MET B 1 118 ? -4.757 34.137 27.044 1.00 13.59 118 MET B C 1
ATOM 2878 O O . MET B 1 118 ? -4.020 33.161 26.870 1.00 14.24 118 MET B O 1
ATOM 2883 N N . ILE B 1 119 ? -6.069 34.038 27.205 1.00 13.46 119 ILE B N 1
ATOM 2884 C CA . ILE B 1 119 ? -6.746 32.750 27.176 1.00 14.34 119 ILE B CA 1
ATOM 2885 C C . ILE B 1 119 ? -7.246 32.380 25.799 1.00 14.17 119 ILE B C 1
ATOM 2886 O O . ILE B 1 119 ? -6.987 31.243 25.315 1.00 15.70 119 ILE B O 1
ATOM 2891 N N . THR B 1 120 ? -8.019 33.260 25.149 1.00 15.06 120 THR B N 1
ATOM 2892 C CA . THR B 1 120 ? -8.735 32.868 23.945 1.00 16.26 120 THR B CA 1
ATOM 2893 C C . THR B 1 120 ? -7.782 32.488 22.838 1.00 17.21 120 THR B C 1
ATOM 2894 O O . THR B 1 120 ? -8.036 31.499 22.163 1.00 18.04 120 THR B O 1
ATOM 2898 N N . ILE B 1 121 ? -6.701 33.252 22.659 1.00 15.43 121 ILE B N 1
ATOM 2899 C CA . ILE B 1 121 ? -5.711 33.011 21.617 1.00 15.83 121 ILE B CA 1
ATOM 2900 C C . ILE B 1 121 ? -4.305 32.743 22.172 1.00 15.44 121 ILE B C 1
ATOM 2901 O O . ILE B 1 121 ? -3.362 32.669 21.416 1.00 16.46 121 ILE B O 1
ATOM 2906 N N . SER B 1 122 ? -4.221 32.526 23.475 1.00 13.96 122 SER B N 1
ATOM 2907 C CA . SER B 1 122 ? -3.014 32.157 24.133 1.00 14.38 122 SER B CA 1
ATOM 2908 C C . SER B 1 122 ? -1.931 33.231 23.977 1.00 14.96 122 SER B C 1
ATOM 2909 O O . SER B 1 122 ? -0.753 32.958 23.935 1.00 16.45 122 SER B O 1
ATOM 2912 N N . ASP B 1 123 ? -2.353 34.488 23.987 1.00 13.64 123 ASP B N 1
ATOM 2913 C CA . ASP B 1 123 ? -1.424 35.590 23.597 1.00 13.90 123 ASP B CA 1
ATOM 2914 C C . ASP B 1 123 ? -0.290 35.738 24.634 1.00 14.24 123 ASP B C 1
ATOM 2915 O O . ASP B 1 123 ? -0.573 35.995 25.814 1.00 13.85 123 ASP B O 1
ATOM 2920 N N . ASN B 1 124 ? 0.962 35.561 24.197 1.00 14.34 124 ASN B N 1
ATOM 2921 C CA . ASN B 1 124 ? 2.099 35.507 25.093 1.00 14.29 124 ASN B CA 1
ATOM 2922 C C . ASN B 1 124 ? 2.451 36.900 25.613 1.00 15.02 124 ASN B C 1
ATOM 2923 O O . ASN B 1 124 ? 2.772 37.072 26.801 1.00 15.85 124 ASN B O 1
ATOM 2928 N N . THR B 1 125 ? 2.360 37.908 24.755 1.00 15.12 125 THR B N 1
ATOM 2929 C CA . THR B 1 125 ? 2.535 39.309 25.214 1.00 14.92 125 THR B CA 1
ATOM 2930 C C . THR B 1 125 ? 1.492 39.689 26.237 1.00 14.42 125 THR B C 1
ATOM 2931 O O . THR B 1 125 ? 1.788 40.247 27.306 1.00 14.48 125 THR B O 1
ATOM 2935 N N . ALA B 1 126 ? 0.247 39.330 25.966 1.00 14.02 126 ALA B N 1
ATOM 2936 C CA . ALA B 1 126 ? -0.821 39.536 26.941 1.00 14.56 126 ALA B CA 1
ATOM 2937 C C . ALA B 1 126 ? -0.498 38.897 28.283 1.00 15.08 126 ALA B C 1
ATOM 2938 O O . ALA B 1 126 ? -0.684 39.478 29.336 1.00 14.18 126 ALA B O 1
ATOM 2940 N N . THR B 1 127 ? 0.004 37.670 28.228 1.00 13.40 127 THR B N 1
ATOM 2941 C CA . THR B 1 127 ? 0.307 36.918 29.440 1.00 15.44 127 THR B CA 1
ATOM 2942 C C . THR B 1 127 ? 1.361 37.668 30.227 1.00 14.16 127 THR B C 1
ATOM 2943 O O . THR B 1 127 ? 1.228 37.814 31.447 1.00 14.89 127 THR B O 1
ATOM 2947 N N . ASN B 1 128 ? 2.432 38.116 29.541 1.00 13.51 128 ASN B N 1
ATOM 2948 C CA . ASN B 1 128 ? 3.507 38.826 30.208 1.00 15.88 128 ASN B CA 1
ATOM 2949 C C . ASN B 1 128 ? 2.965 40.100 30.838 1.00 16.21 128 ASN B C 1
ATOM 2950 O O . ASN B 1 128 ? 3.401 40.478 31.951 1.00 16.71 128 ASN B O 1
ATOM 2955 N N . MET B 1 129 ? 2.075 40.780 30.137 1.00 15.25 129 MET B N 1
ATOM 2956 C CA . MET B 1 129 ? 1.431 42.021 30.666 1.00 15.22 129 MET B CA 1
ATOM 2957 C C . MET B 1 129 ? 0.669 41.745 31.948 1.00 15.44 129 MET B C 1
ATOM 2958 O O . MET B 1 129 ? 0.732 42.530 32.909 1.00 16.42 129 MET B O 1
ATOM 2963 N N . ILE B 1 130 ? -0.087 40.638 31.973 1.00 15.51 130 ILE B N 1
ATOM 2964 C CA . ILE B 1 130 ? -0.855 40.308 33.151 1.00 15.89 130 ILE B CA 1
ATOM 2965 C C . ILE B 1 130 ? 0.040 39.905 34.308 1.00 16.21 130 ILE B C 1
ATOM 2966 O O . ILE B 1 130 ? -0.160 40.350 35.436 1.00 16.72 130 ILE B O 1
ATOM 2971 N N . ILE B 1 131 ? 1.030 39.075 34.043 1.00 15.21 131 ILE B N 1
ATOM 2972 C CA . ILE B 1 131 ? 1.981 38.609 35.070 1.00 16.87 131 ILE B CA 1
ATOM 2973 C C . ILE B 1 131 ? 2.659 39.883 35.678 1.00 17.60 131 ILE B C 1
ATOM 2974 O O . ILE B 1 131 ? 2.731 40.059 36.896 1.00 18.33 131 ILE B O 1
ATOM 2979 N N . ASP B 1 132 ? 3.082 40.766 34.816 1.00 17.69 132 ASP B N 1
ATOM 2980 C CA . ASP B 1 132 ? 3.690 42.017 35.274 1.00 18.14 132 ASP B CA 1
ATOM 2981 C C . ASP B 1 132 ? 2.747 42.867 36.125 1.00 17.26 132 ASP B C 1
ATOM 2982 O O . ASP B 1 132 ? 3.118 43.389 37.216 1.00 18.99 132 ASP B O 1
ATOM 2987 N N . ARG B 1 133 ? 1.523 43.034 35.668 1.00 18.18 133 ARG B N 1
ATOM 2988 C CA . ARG B 1 133 ? 0.543 43.812 36.415 1.00 18.07 133 ARG B CA 1
ATOM 2989 C C . ARG B 1 133 ? 0.220 43.217 37.783 1.00 19.83 133 ARG B C 1
ATOM 2990 O O . ARG B 1 133 ? -0.104 43.957 38.725 1.00 20.53 133 ARG B O 1
ATOM 2998 N N . LEU B 1 134 ? 0.244 41.881 37.886 1.00 18.87 134 LEU B N 1
ATOM 2999 C CA . LEU B 1 134 ? -0.092 41.182 39.099 1.00 19.27 134 LEU B CA 1
ATOM 3000 C C . LEU B 1 134 ? 1.072 41.072 40.067 1.00 20.75 134 LEU B C 1
ATOM 3001 O O . LEU B 1 134 ? 0.906 40.500 41.132 1.00 23.25 134 LEU B O 1
ATOM 3006 N N . GLY B 1 135 ? 2.195 41.673 39.713 1.00 21.81 135 GLY B N 1
ATOM 3007 C CA . GLY B 1 135 ? 3.338 41.764 40.597 1.00 22.13 135 GLY B CA 1
ATOM 3008 C C . GLY B 1 135 ? 4.493 40.837 40.328 1.00 21.70 135 GLY B C 1
ATOM 3009 O O . GLY B 1 135 ? 5.415 40.775 41.116 1.00 23.72 135 GLY B O 1
ATOM 3010 N N . GLY B 1 136 ? 4.475 40.118 39.211 1.00 21.60 136 GLY B N 1
ATOM 3011 C CA . GLY B 1 136 ? 5.575 39.282 38.874 1.00 21.77 136 GLY B CA 1
ATOM 3012 C C . GLY B 1 136 ? 5.347 37.829 39.189 1.00 20.35 136 GLY B C 1
ATOM 3013 O O . GLY B 1 136 ? 4.459 37.467 39.975 1.00 21.69 136 GLY B O 1
ATOM 3014 N N . ALA B 1 137 ? 6.166 37.000 38.566 1.00 20.77 137 ALA B N 1
ATOM 3015 C CA . ALA B 1 137 ? 6.123 35.535 38.676 1.00 20.93 137 ALA B CA 1
ATOM 3016 C C . ALA B 1 137 ? 6.186 35.023 40.097 1.00 21.87 137 ALA B C 1
ATOM 3017 O O . ALA B 1 137 ? 5.435 34.151 40.477 1.00 21.11 137 ALA B O 1
ATOM 3019 N N . ALA B 1 138 ? 7.075 35.548 40.905 1.00 22.32 138 ALA B N 1
ATOM 3020 C CA . ALA B 1 138 ? 7.160 35.078 42.306 1.00 22.75 138 ALA B CA 1
ATOM 3021 C C . ALA B 1 138 ? 5.878 35.268 43.126 1.00 23.04 138 ALA B C 1
ATOM 3022 O O . ALA B 1 138 ? 5.492 34.407 43.927 1.00 22.02 138 ALA B O 1
ATOM 3024 N N . GLU B 1 139 ? 5.206 36.393 42.908 1.00 22.75 139 GLU B N 1
ATOM 3025 C CA . GLU B 1 139 ? 3.956 36.677 43.594 1.00 22.94 139 GLU B CA 1
ATOM 3026 C C . GLU B 1 139 ? 2.901 35.646 43.187 1.00 22.65 139 GLU B C 1
ATOM 3027 O O . GLU B 1 139 ? 2.185 35.071 44.028 1.00 22.62 139 GLU B O 1
ATOM 3033 N N . LEU B 1 140 ? 2.855 35.357 41.883 1.00 21.64 140 LEU B N 1
ATOM 3034 C CA . LEU B 1 140 ? 1.882 34.380 41.385 1.00 20.83 140 LEU B CA 1
ATOM 3035 C C . LEU B 1 140 ? 2.247 32.999 41.871 1.00 20.85 140 LEU B C 1
ATOM 3036 O O . LEU B 1 140 ? 1.368 32.242 42.237 1.00 20.06 140 LEU B O 1
ATOM 3041 N N . ASN B 1 141 ? 3.523 32.659 41.895 1.00 22.88 141 ASN B N 1
ATOM 3042 C CA . ASN B 1 141 ? 3.911 31.345 42.380 1.00 23.41 141 ASN B CA 1
ATOM 3043 C C . ASN B 1 141 ? 3.451 31.097 43.829 1.00 24.80 141 ASN B C 1
ATOM 3044 O O . ASN B 1 141 ? 3.007 30.001 44.176 1.00 24.56 141 ASN B O 1
ATOM 3049 N N . GLN B 1 142 ? 3.521 32.134 44.660 1.00 25.09 142 GLN B N 1
ATOM 3050 C CA . GLN B 1 142 ? 3.069 32.029 46.033 1.00 26.09 142 GLN B CA 1
ATOM 3051 C C . GLN B 1 142 ? 1.551 31.816 46.074 1.00 24.53 142 GLN B C 1
ATOM 3052 O O . GLN B 1 142 ? 1.068 31.024 46.878 1.00 25.25 142 GLN B O 1
ATOM 3058 N N . GLN B 1 143 ? 0.800 32.535 45.243 1.00 23.22 143 GLN B N 1
ATOM 3059 C CA . GLN B 1 143 ? -0.622 32.333 45.136 1.00 22.94 143 GLN B CA 1
ATOM 3060 C C . GLN B 1 143 ? -0.976 30.906 44.746 1.00 22.21 143 GLN B C 1
ATOM 3061 O O . GLN B 1 143 ? -1.885 30.331 45.333 1.00 22.46 143 GLN B O 1
ATOM 3067 N N . PHE B 1 144 ? -0.269 30.338 43.773 1.00 22.46 144 PHE B N 1
ATOM 3068 C CA . PHE B 1 144 ? -0.548 28.972 43.317 1.00 21.93 144 PHE B CA 1
ATOM 3069 C C . PHE B 1 144 ? -0.297 27.992 44.433 1.00 23.57 144 PHE B C 1
ATOM 3070 O O . PHE B 1 144 ? -1.094 27.088 44.588 1.00 23.82 144 PHE B O 1
ATOM 3078 N N . GLN B 1 145 ? 0.779 28.203 45.211 1.00 24.50 145 GLN B N 1
ATOM 3079 C CA . GLN B 1 145 ? 1.045 27.368 46.411 1.00 26.66 145 GLN B CA 1
ATOM 3080 C C . GLN B 1 145 ? -0.092 27.487 47.441 1.00 27.09 145 GLN B C 1
ATOM 3081 O O . GLN B 1 145 ? -0.568 26.485 47.979 1.00 27.78 145 GLN B O 1
ATOM 3087 N N . GLU B 1 146 ? -0.570 28.699 47.686 1.00 27.60 146 GLU B N 1
ATOM 3088 C CA . GLU B 1 146 ? -1.671 28.908 48.632 1.00 28.86 146 GLU B CA 1
ATOM 3089 C C . GLU B 1 146 ? -2.983 28.241 48.214 1.00 27.88 146 GLU B C 1
ATOM 3090 O O . GLU B 1 146 ? -3.804 27.885 49.062 1.00 27.15 146 GLU B O 1
ATOM 3096 N N . TRP B 1 147 ? -3.180 28.083 46.907 1.00 26.18 147 TRP B N 1
ATOM 3097 C CA . TRP B 1 147 ? -4.332 27.380 46.375 1.00 25.91 147 TRP B CA 1
ATOM 3098 C C . TRP B 1 147 ? -4.133 25.863 46.337 1.00 26.71 147 TRP B C 1
ATOM 3099 O O . TRP B 1 147 ? -5.039 25.140 45.894 1.00 26.43 147 TRP B O 1
ATOM 3110 N N . GLY B 1 148 ? -2.962 25.385 46.762 1.00 27.01 148 GLY B N 1
ATOM 3111 C CA . GLY B 1 148 ? -2.689 23.957 46.798 1.00 27.48 148 GLY B CA 1
ATOM 3112 C C . GLY B 1 148 ? -2.155 23.368 45.510 1.00 27.57 148 GLY B C 1
ATOM 3113 O O . GLY B 1 148 ? -2.045 22.168 45.392 1.00 27.00 148 GLY B O 1
ATOM 3114 N N . LEU B 1 149 ? -1.802 24.206 44.553 1.00 26.10 149 LEU B N 1
ATOM 3115 C CA . LEU B 1 149 ? -1.199 23.769 43.302 1.00 26.48 149 LEU B CA 1
ATOM 3116 C C . LEU B 1 149 ? 0.308 23.555 43.478 1.00 27.96 149 LEU B C 1
ATOM 3117 O O . LEU B 1 149 ? 1.152 24.401 43.079 1.00 29.24 149 LEU B O 1
ATOM 3122 N N . GLU B 1 150 ? 0.615 22.372 43.995 1.00 28.48 150 GLU B N 1
ATOM 3123 C CA . GLU B 1 150 ? 1.959 21.946 44.420 1.00 30.59 150 GLU B CA 1
ATOM 3124 C C . GLU B 1 150 ? 3.046 22.121 43.361 1.00 29.39 150 GLU B C 1
ATOM 3125 O O . GLU B 1 150 ? 4.175 22.450 43.684 1.00 31.97 150 GLU B O 1
ATOM 3131 N N . ASN B 1 151 ? 2.694 21.904 42.094 1.00 25.89 151 ASN B N 1
ATOM 3132 C CA . ASN B 1 151 ? 3.678 21.761 41.056 1.00 25.97 151 ASN B CA 1
ATOM 3133 C C . ASN B 1 151 ? 3.476 22.770 39.938 1.00 23.76 151 ASN B C 1
ATOM 3134 O O . ASN B 1 151 ? 4.034 22.611 38.880 1.00 24.87 151 ASN B O 1
ATOM 3139 N N . THR B 1 152 ? 2.786 23.855 40.234 1.00 22.39 152 THR B N 1
ATOM 3140 C CA . THR B 1 152 ? 2.484 24.876 39.219 1.00 21.93 152 THR B CA 1
ATOM 3141 C C . THR B 1 152 ? 3.407 26.086 39.494 1.00 21.24 152 THR B C 1
ATOM 3142 O O . THR B 1 152 ? 3.217 26.786 40.483 1.00 20.67 152 THR B O 1
ATOM 3146 N N . VAL B 1 153 ? 4.375 26.320 38.607 1.00 20.64 153 VAL B N 1
ATOM 3147 C CA . VAL B 1 153 ? 5.415 27.309 38.832 1.00 21.94 153 VAL B CA 1
ATOM 3148 C C . VAL B 1 153 ? 5.776 27.985 37.540 1.00 21.25 153 VAL B C 1
ATOM 3149 O O . VAL B 1 153 ? 6.057 27.315 36.533 1.00 21.66 153 VAL B O 1
ATOM 3153 N N . ILE B 1 154 ? 5.755 29.319 37.581 1.00 21.78 154 ILE B N 1
ATOM 3154 C CA . ILE B 1 154 ? 6.315 30.160 36.536 1.00 21.15 154 ILE B CA 1
ATOM 3155 C C . ILE B 1 154 ? 7.797 30.430 36.825 1.00 22.97 154 ILE B C 1
ATOM 3156 O O . ILE B 1 154 ? 8.110 31.058 37.827 1.00 23.03 154 ILE B O 1
ATOM 3161 N N . ASN B 1 155 ? 8.647 29.958 35.917 1.00 22.74 155 ASN B N 1
ATOM 3162 C CA . ASN B 1 155 ? 10.060 30.154 35.976 1.00 23.72 155 ASN B CA 1
ATOM 3163 C C . ASN B 1 155 ? 10.562 31.142 34.955 1.00 23.32 155 ASN B C 1
ATOM 3164 O O . ASN B 1 155 ? 11.646 31.690 35.122 1.00 23.81 155 ASN B O 1
ATOM 3169 N N . ASN B 1 156 ? 9.808 31.362 33.880 1.00 21.17 156 ASN B N 1
ATOM 3170 C CA . ASN B 1 156 ? 10.250 32.235 32.806 1.00 23.27 156 ASN B CA 1
ATOM 3171 C C . ASN B 1 156 ? 9.088 32.871 32.093 1.00 22.58 156 ASN B C 1
ATOM 3172 O O . ASN B 1 156 ? 7.950 32.374 32.141 1.00 21.92 156 ASN B O 1
ATOM 3177 N N . PRO B 1 157 ? 9.350 34.024 31.442 1.00 23.11 157 PRO B N 1
ATOM 3178 C CA . PRO B 1 157 ? 8.284 34.688 30.688 1.00 22.47 157 PRO B CA 1
ATOM 3179 C C . PRO B 1 157 ? 7.765 33.838 29.546 1.00 21.80 157 PRO B C 1
ATOM 3180 O O . PRO B 1 157 ? 8.456 32.937 29.085 1.00 23.54 157 PRO B O 1
ATOM 3184 N N . GLU B 1 158 ? 6.552 34.113 29.100 1.00 21.33 158 GLU B N 1
ATOM 3185 C CA . GLU B 1 158 ? 6.045 33.463 27.924 1.00 21.49 158 GLU B CA 1
ATOM 3186 C C . GLU B 1 158 ? 6.794 33.998 26.679 1.00 22.60 158 GLU B C 1
ATOM 3187 O O . GLU B 1 158 ? 7.237 35.145 26.641 1.00 23.44 158 GLU B O 1
ATOM 3193 N N . PRO B 1 159 ? 6.897 33.173 25.632 1.00 24.21 159 PRO B N 1
ATOM 3194 C CA . PRO B 1 159 ? 6.282 31.830 25.413 1.00 23.98 159 PRO B CA 1
ATOM 3195 C C . PRO B 1 159 ? 6.932 30.585 26.109 1.00 24.59 159 PRO B C 1
ATOM 3196 O O . PRO B 1 159 ? 6.406 29.477 26.054 1.00 26.15 159 PRO B O 1
ATOM 3200 N N . ASP B 1 160 ? 8.064 30.778 26.754 1.00 24.43 160 ASP B N 1
ATOM 3201 C CA . ASP B 1 160 ? 8.775 29.700 27.490 1.00 24.50 160 ASP B CA 1
ATOM 3202 C C . ASP B 1 160 ? 8.845 28.389 26.654 1.00 24.69 160 ASP B C 1
ATOM 3203 O O . ASP B 1 160 ? 8.384 27.336 27.083 1.00 25.16 160 ASP B O 1
ATOM 3208 N N . MET B 1 161 ? 9.396 28.480 25.448 1.00 26.10 161 MET B N 1
ATOM 3209 C CA . MET B 1 161 ? 9.390 27.347 24.514 1.00 26.51 161 MET B CA 1
ATOM 3210 C C . MET B 1 161 ? 10.241 26.175 25.008 1.00 27.39 161 MET B C 1
ATOM 3211 O O . MET B 1 161 ? 10.015 25.045 24.613 1.00 28.66 161 MET B O 1
ATOM 3216 N N . LYS B 1 162 ? 11.144 26.444 25.935 1.00 28.33 162 LYS B N 1
ATOM 3217 C CA . LYS B 1 162 ? 11.971 25.404 26.540 1.00 29.65 162 LYS B CA 1
ATOM 3218 C C . LYS B 1 162 ? 11.237 24.646 27.641 1.00 28.37 162 LYS B C 1
ATOM 3219 O O . LYS B 1 162 ? 11.779 23.726 28.227 1.00 29.82 162 LYS B O 1
ATOM 3225 N N . GLY B 1 163 ? 10.021 25.027 27.970 1.00 25.58 163 GLY B N 1
ATOM 3226 C CA . GLY B 1 163 ? 9.247 24.194 28.859 1.00 25.14 163 GLY B CA 1
ATOM 3227 C C . GLY B 1 163 ? 9.620 24.279 30.317 1.00 25.40 163 GLY B C 1
ATOM 3228 O O . GLY B 1 163 ? 9.466 23.302 31.059 1.00 26.41 163 GLY B O 1
ATOM 3229 N N . THR B 1 164 ? 10.128 25.434 30.753 1.00 24.03 164 THR B N 1
ATOM 3230 C CA . THR B 1 164 ? 10.561 25.598 32.142 1.00 24.09 164 THR B CA 1
ATOM 3231 C C . THR B 1 164 ? 9.452 25.799 33.167 1.00 23.71 164 THR B C 1
ATOM 3232 O O . THR B 1 164 ? 9.636 25.423 34.354 1.00 24.00 164 THR B O 1
ATOM 3236 N N . ASN B 1 165 ? 8.338 26.395 32.729 1.00 21.82 165 ASN B N 1
ATOM 3237 C CA . ASN B 1 165 ? 7.148 26.556 33.560 1.00 21.01 165 ASN B CA 1
ATOM 3238 C C . ASN B 1 165 ? 6.517 25.197 33.701 1.00 21.46 165 ASN B C 1
ATOM 3239 O O . ASN B 1 165 ? 6.377 24.475 32.714 1.00 23.96 165 ASN B O 1
ATOM 3244 N N . THR B 1 166 ? 6.089 24.863 34.910 1.00 21.97 166 THR B N 1
ATOM 3245 C CA . THR B 1 166 ? 5.528 23.549 35.201 1.00 21.10 166 THR B CA 1
ATOM 3246 C C . THR B 1 166 ? 4.102 23.571 35.758 1.00 20.17 166 THR B C 1
ATOM 3247 O O . THR B 1 166 ? 3.610 24.556 36.288 1.00 20.36 166 THR B O 1
ATOM 3251 N N . THR B 1 167 ? 3.451 22.423 35.624 1.00 20.72 167 THR B N 1
ATOM 3252 C CA . THR B 1 167 ? 2.191 22.110 36.291 1.00 19.42 167 THR B CA 1
ATOM 3253 C C . THR B 1 167 ? 2.063 20.566 36.326 1.00 19.36 167 THR B C 1
ATOM 3254 O O . THR B 1 167 ? 2.988 19.829 35.941 1.00 21.84 167 THR B O 1
ATOM 3258 N N . SER B 1 168 ? 0.926 20.120 36.835 1.00 19.37 168 SER B N 1
ATOM 3259 C CA . SER B 1 168 ? 0.492 18.747 36.746 1.00 19.11 168 SER B CA 1
ATOM 3260 C C . SER B 1 168 ? -0.988 18.685 36.320 1.00 18.59 168 SER B C 1
ATOM 3261 O O . SER B 1 168 ? -1.781 19.617 36.528 1.00 17.80 168 SER B O 1
ATOM 3264 N N . PRO B 1 169 ? -1.414 17.551 35.738 1.00 18.73 169 PRO B N 1
ATOM 3265 C CA . PRO B 1 169 ? -2.824 17.342 35.480 1.00 18.88 169 PRO B CA 1
ATOM 3266 C C . PRO B 1 169 ? -3.667 17.549 36.737 1.00 18.36 169 PRO B C 1
ATOM 3267 O O . PRO B 1 169 ? -4.698 18.186 36.676 1.00 17.64 169 PRO B O 1
ATOM 3271 N N . ARG B 1 170 ? -3.217 17.023 37.881 1.00 18.81 170 ARG B N 1
ATOM 3272 C CA . ARG B 1 170 ? -3.897 17.206 39.138 1.00 19.50 170 ARG B CA 1
ATOM 3273 C C . ARG B 1 170 ? -4.089 18.679 39.484 1.00 18.34 170 ARG B C 1
ATOM 3274 O O . ARG B 1 170 ? -5.178 19.094 39.851 1.00 18.19 170 ARG B O 1
ATOM 3282 N N . ASP B 1 171 ? -3.030 19.468 39.385 1.00 18.57 171 ASP B N 1
ATOM 3283 C CA . ASP B 1 171 ? -3.133 20.888 39.772 1.00 18.13 171 ASP B CA 1
ATOM 3284 C C . ASP B 1 171 ? -4.151 21.607 38.885 1.00 16.39 171 ASP B C 1
ATOM 3285 O O . ASP B 1 171 ? -4.999 22.373 39.390 1.00 17.64 171 ASP B O 1
ATOM 3290 N N . LEU B 1 172 ? -4.080 21.367 37.577 1.00 15.76 172 LEU B N 1
ATOM 3291 C CA . LEU B 1 172 ? -4.983 22.048 36.660 1.00 16.31 172 LEU B CA 1
ATOM 3292 C C . LEU B 1 172 ? -6.437 21.650 36.939 1.00 15.91 172 LEU B C 1
ATOM 3293 O O . LEU B 1 172 ? -7.315 22.489 37.069 1.00 17.16 172 LEU B O 1
ATOM 3298 N N . ALA B 1 173 ? -6.724 20.355 37.077 1.00 16.77 173 ALA B N 1
ATOM 3299 C CA . ALA B 1 173 ? -8.091 19.866 37.283 1.00 17.27 173 ALA B CA 1
ATOM 3300 C C . ALA B 1 173 ? -8.612 20.260 38.640 1.00 16.96 173 ALA B C 1
ATOM 3301 O O . ALA B 1 173 ? -9.823 20.554 38.786 1.00 18.15 173 ALA B O 1
ATOM 3303 N N . THR B 1 174 ? -7.727 20.284 39.638 1.00 18.80 174 THR B N 1
ATOM 3304 C CA . THR B 1 174 ? -8.109 20.686 40.999 1.00 19.86 174 THR B CA 1
ATOM 3305 C C . THR B 1 174 ? -8.444 22.163 41.170 1.00 18.95 174 THR B C 1
ATOM 3306 O O . THR B 1 174 ? -9.466 22.494 41.797 1.00 19.27 174 THR B O 1
ATOM 3310 N N . LEU B 1 175 ? -7.653 23.043 40.532 1.00 18.94 175 LEU B N 1
ATOM 3311 C CA . LEU B 1 175 ? -8.062 24.432 40.497 1.00 18.72 175 LEU B CA 1
ATOM 3312 C C . LEU B 1 175 ? -9.437 24.601 39.843 1.00 16.76 175 LEU B C 1
ATOM 3313 O O . LEU B 1 175 ? -10.312 25.347 40.292 1.00 16.20 175 LEU B O 1
ATOM 3318 N N . MET B 1 176 ? -9.671 23.916 38.722 1.00 15.52 176 MET B N 1
ATOM 3319 C CA . MET B 1 176 ? -10.935 24.032 38.062 1.00 16.79 176 MET B CA 1
ATOM 3320 C C . MET B 1 176 ? -12.059 23.477 38.913 1.00 16.06 176 MET B C 1
ATOM 3321 O O . MET B 1 176 ? -13.168 24.033 38.928 1.00 15.17 176 MET B O 1
ATOM 3326 N N . LEU B 1 177 ? -11.805 22.376 39.635 1.00 18.12 177 LEU B N 1
ATOM 3327 C CA . LEU B 1 177 ? -12.793 21.850 40.587 1.00 18.72 177 LEU B CA 1
ATOM 3328 C C . LEU B 1 177 ? -13.208 22.925 41.619 1.00 17.12 177 LEU B C 1
ATOM 3329 O O . LEU B 1 177 ? -14.416 23.155 41.833 1.00 19.25 177 LEU B O 1
ATOM 3334 N N . LYS B 1 178 ? -12.217 23.629 42.191 1.00 18.48 178 LYS B N 1
ATOM 3335 C CA . LYS B 1 178 ? -12.514 24.704 43.148 1.00 19.26 178 LYS B CA 1
ATOM 3336 C C . LYS B 1 178 ? -13.360 25.805 42.530 1.00 18.58 178 LYS B C 1
ATOM 3337 O O . LYS B 1 178 ? -14.391 26.204 43.083 1.00 18.23 178 LYS B O 1
ATOM 3343 N N . ILE B 1 179 ? -12.909 26.270 41.346 1.00 17.46 179 ILE B N 1
ATOM 3344 C CA . ILE B 1 179 ? -13.681 27.313 40.646 1.00 17.50 179 ILE B CA 1
ATOM 3345 C C . ILE B 1 179 ? -15.118 26.881 40.364 1.00 16.57 179 ILE B C 1
ATOM 3346 O O . ILE B 1 179 ? -16.111 27.618 40.626 1.00 17.83 179 ILE B O 1
ATOM 3351 N N . GLY B 1 180 ? -15.240 25.664 39.826 1.00 16.44 180 GLY B N 1
ATOM 3352 C CA . GLY B 1 180 ? -16.572 25.129 39.506 1.00 17.47 180 GLY B CA 1
ATOM 3353 C C . GLY B 1 180 ? -17.517 25.098 40.702 1.00 18.87 180 GLY B C 1
ATOM 3354 O O . GLY B 1 180 ? -18.682 25.393 40.577 1.00 20.75 180 GLY B O 1
ATOM 3355 N N . GLN B 1 181 ? -16.971 24.800 41.864 1.00 18.48 181 GLN B N 1
ATOM 3356 C CA . GLN B 1 181 ? -17.758 24.788 43.105 1.00 20.57 181 GLN B CA 1
ATOM 3357 C C . GLN B 1 181 ? -17.991 26.161 43.772 1.00 21.56 181 GLN B C 1
ATOM 3358 O O . GLN B 1 181 ? -18.594 26.223 44.845 1.00 23.45 181 GLN B O 1
ATOM 3364 N N . GLY B 1 182 ? -17.533 27.238 43.145 1.00 20.31 182 GLY B N 1
ATOM 3365 C CA . GLY B 1 182 ? -17.744 28.583 43.624 1.00 20.51 182 GLY B CA 1
ATOM 3366 C C . GLY B 1 182 ? -16.697 29.076 44.604 1.00 21.49 182 GLY B C 1
ATOM 3367 O O . GLY B 1 182 ? -16.917 30.074 45.273 1.00 22.55 182 GLY B O 1
ATOM 3368 N N . GLU B 1 183 ? -15.561 28.391 44.710 1.00 20.74 183 GLU B N 1
ATOM 3369 C CA . GLU B 1 183 ? -14.504 28.874 45.554 1.00 22.08 183 GLU B CA 1
ATOM 3370 C C . GLU B 1 183 ? -13.637 29.882 44.818 1.00 21.73 183 GLU B C 1
ATOM 3371 O O . GLU B 1 183 ? -13.684 29.959 43.597 1.00 21.23 183 GLU B O 1
ATOM 3377 N N . ILE B 1 184 ? -12.857 30.615 45.605 1.00 21.78 184 ILE B N 1
ATOM 3378 C CA . ILE B 1 184 ? -11.770 31.548 45.181 1.00 21.79 184 ILE B CA 1
ATOM 3379 C C . ILE B 1 184 ? -12.296 32.885 44.629 1.00 21.98 184 ILE B C 1
ATOM 3380 O O . ILE B 1 184 ? -11.911 33.940 45.130 1.00 23.35 184 ILE B O 1
ATOM 3385 N N . LEU B 1 185 ? -13.146 32.814 43.630 1.00 21.08 185 LEU B N 1
ATOM 3386 C CA . LEU B 1 185 ? -13.701 33.969 42.932 1.00 20.57 185 LEU B CA 1
ATOM 3387 C C . LEU B 1 185 ? -15.149 34.254 43.259 1.00 22.10 185 LEU B C 1
ATOM 3388 O O . LEU B 1 185 ? -15.907 33.339 43.545 1.00 22.16 185 LEU B O 1
ATOM 3393 N N . SER B 1 186 ? -15.493 35.524 43.168 1.00 21.99 186 SER B N 1
ATOM 3394 C CA . SER B 1 186 ? -16.886 35.974 43.223 1.00 22.19 186 SER B CA 1
ATOM 3395 C C . SER B 1 186 ? -17.687 35.351 42.052 1.00 21.80 186 SER B C 1
ATOM 3396 O O . SER B 1 186 ? -17.141 34.915 41.017 1.00 21.70 186 SER B O 1
ATOM 3399 N N . PRO B 1 187 ? -19.009 35.266 42.218 1.00 24.01 187 PRO B N 1
ATOM 3400 C CA . PRO B 1 187 ? -19.848 34.811 41.138 1.00 23.02 187 PRO B CA 1
ATOM 3401 C C . PRO B 1 187 ? -19.555 35.519 39.823 1.00 23.88 187 PRO B C 1
ATOM 3402 O O . PRO B 1 187 ? -19.506 34.875 38.793 1.00 25.05 187 PRO B O 1
ATOM 3406 N N . ARG B 1 188 ? -19.409 36.844 39.853 1.00 24.73 188 ARG B N 1
ATOM 3407 C CA . ARG B 1 188 ? -19.176 37.609 38.628 1.00 24.97 188 ARG B CA 1
ATOM 3408 C C . ARG B 1 188 ? -17.909 37.157 37.936 1.00 22.19 188 ARG B C 1
ATOM 3409 O O . ARG B 1 188 ? -17.829 37.018 36.732 1.00 22.13 188 ARG B O 1
ATOM 3417 N N . SER B 1 189 ? -16.880 36.995 38.742 1.00 21.20 189 SER B N 1
ATOM 3418 C CA . SER B 1 189 ? -15.534 36.692 38.219 1.00 20.35 189 SER B CA 1
ATOM 3419 C C . SER B 1 189 ? -15.474 35.265 37.744 1.00 19.71 189 SER B C 1
ATOM 3420 O O . SER B 1 189 ? -14.952 34.957 36.683 1.00 18.90 189 SER B O 1
ATOM 3423 N N . ARG B 1 190 ? -16.011 34.382 38.576 1.00 19.83 190 ARG B N 1
ATOM 3424 C CA . ARG B 1 190 ? -16.179 33.006 38.195 1.00 20.72 190 ARG B CA 1
ATOM 3425 C C . ARG B 1 190 ? -16.863 32.840 36.848 1.00 18.41 190 ARG B C 1
ATOM 3426 O O . ARG B 1 190 ? -16.343 32.168 35.944 1.00 18.25 190 ARG B O 1
ATOM 3434 N N . ASP B 1 191 ? -17.978 33.526 36.690 1.00 18.75 191 ASP B N 1
ATOM 3435 C CA . ASP B 1 191 ? -18.791 33.416 35.524 1.00 18.01 191 ASP B CA 1
ATOM 3436 C C . ASP B 1 191 ? -18.126 33.951 34.265 1.00 18.82 191 ASP B C 1
ATOM 3437 O O . ASP B 1 191 ? -18.213 33.405 33.168 1.00 20.60 191 ASP B O 1
ATOM 3442 N N . ARG B 1 192 ? -17.416 35.045 34.439 1.00 18.48 192 ARG B N 1
ATOM 3443 C CA . ARG B 1 192 ? -16.639 35.595 33.350 1.00 19.01 192 ARG B CA 1
ATOM 3444 C C . ARG B 1 192 ? -15.469 34.727 32.930 1.00 18.31 192 ARG B C 1
ATOM 3445 O O . ARG B 1 192 ? -15.208 34.571 31.764 1.00 17.78 192 ARG B O 1
ATOM 3453 N N . LEU B 1 193 ? -14.742 34.189 33.898 1.00 17.14 193 LEU B N 1
ATOM 3454 C CA . LEU B 1 193 ? -13.649 33.252 33.606 1.00 15.99 193 LEU B CA 1
ATOM 3455 C C . LEU B 1 193 ? -14.132 32.088 32.762 1.00 15.90 193 LEU B C 1
ATOM 3456 O O . LEU B 1 193 ? -13.521 31.700 31.773 1.00 16.23 193 LEU B O 1
ATOM 3461 N N . LEU B 1 194 ? -15.238 31.484 33.201 1.00 17.43 194 LEU B N 1
ATOM 3462 C CA . LEU B 1 194 ? -15.760 30.349 32.487 1.00 16.79 194 LEU B CA 1
ATOM 3463 C C . LEU B 1 194 ? -16.244 30.711 31.106 1.00 16.12 194 LEU B C 1
ATOM 3464 O O . LEU B 1 194 ? -16.038 29.974 30.147 1.00 16.88 194 LEU B O 1
ATOM 3469 N N . ASP B 1 195 ? -16.872 31.883 30.950 1.00 16.78 195 ASP B N 1
ATOM 3470 C CA . ASP B 1 195 ? -17.238 32.348 29.609 1.00 18.22 195 ASP B CA 1
ATOM 3471 C C . ASP B 1 195 ? -16.022 32.484 28.752 1.00 17.51 195 ASP B C 1
ATOM 3472 O O . ASP B 1 195 ? -15.971 32.022 27.630 1.00 18.29 195 ASP B O 1
ATOM 3477 N N . ILE B 1 196 ? -14.997 33.180 29.241 1.00 16.28 196 ILE B N 1
ATOM 3478 C CA . ILE B 1 196 ? -13.777 33.333 28.496 1.00 16.50 196 ILE B CA 1
ATOM 3479 C C . ILE B 1 196 ? -13.195 31.965 28.090 1.00 14.84 196 ILE B C 1
ATOM 3480 O O . ILE B 1 196 ? -12.812 31.761 26.960 1.00 14.60 196 ILE B O 1
ATOM 3485 N N . MET B 1 197 ? -13.162 31.024 29.036 1.00 14.91 197 MET B N 1
ATOM 3486 C CA . MET B 1 197 ? -12.588 29.707 28.797 1.00 14.59 197 MET B CA 1
ATOM 3487 C C . MET B 1 197 ? -13.441 28.791 27.902 1.00 14.89 197 MET B C 1
ATOM 3488 O O . MET B 1 197 ? -12.900 27.774 27.435 1.00 14.43 197 MET B O 1
ATOM 3493 N N . ARG B 1 198 ? -14.657 29.206 27.564 1.00 15.90 198 ARG B N 1
ATOM 3494 C CA . ARG B 1 198 ? -15.460 28.513 26.536 1.00 17.00 198 ARG B CA 1
ATOM 3495 C C . ARG B 1 198 ? -15.319 29.116 25.144 1.00 19.02 198 ARG B C 1
ATOM 3496 O O . ARG B 1 198 ? -15.902 28.583 24.184 1.00 19.33 198 ARG B O 1
ATOM 3504 N N . ARG B 1 199 ? -14.503 30.170 25.048 1.00 17.89 199 ARG B N 1
ATOM 3505 C CA . ARG B 1 199 ? -14.265 30.879 23.795 1.00 20.19 199 ARG B CA 1
ATOM 3506 C C . ARG B 1 199 ? -12.860 30.822 23.320 1.00 20.05 199 ARG B C 1
ATOM 3507 O O . ARG B 1 199 ? -12.403 31.726 22.598 1.00 20.32 199 ARG B O 1
ATOM 3515 N N . THR B 1 200 ? -12.132 29.758 23.666 1.00 19.50 200 THR B N 1
ATOM 3516 C CA . THR B 1 200 ? -10.802 29.637 23.141 1.00 19.40 200 THR B CA 1
ATOM 3517 C C . THR B 1 200 ? -10.835 29.135 21.695 1.00 19.87 200 THR B C 1
ATOM 3518 O O . THR B 1 200 ? -11.831 28.565 21.238 1.00 22.45 200 THR B O 1
ATOM 3522 N N . VAL B 1 201 ? -9.716 29.296 20.997 1.00 19.53 201 VAL B N 1
ATOM 3523 C CA . VAL B 1 201 ? -9.705 29.024 19.567 1.00 21.13 201 VAL B CA 1
ATOM 3524 C C . VAL B 1 201 ? -9.145 27.675 19.198 1.00 22.06 201 VAL B C 1
ATOM 3525 O O . VAL B 1 201 ? -9.246 27.250 18.039 1.00 23.81 201 VAL B O 1
ATOM 3529 N N . THR B 1 202 ? -8.603 26.960 20.183 1.00 21.36 202 THR B N 1
ATOM 3530 C CA . THR B 1 202 ? -7.999 25.655 19.936 1.00 23.21 202 THR B CA 1
ATOM 3531 C C . THR B 1 202 ? -8.802 24.575 20.591 1.00 23.01 202 THR B C 1
ATOM 3532 O O . THR B 1 202 ? -8.684 24.367 21.801 1.00 24.24 202 THR B O 1
ATOM 3536 N N . ASN B 1 203 ? -9.548 23.831 19.775 1.00 23.04 203 ASN B N 1
ATOM 3537 C CA . ASN B 1 203 ? -10.541 22.901 20.265 1.00 22.50 203 ASN B CA 1
ATOM 3538 C C . ASN B 1 203 ? -10.344 21.479 19.752 1.00 21.95 203 ASN B C 1
ATOM 3539 O O . ASN B 1 203 ? -11.266 20.695 19.805 1.00 22.85 203 ASN B O 1
ATOM 3544 N N . THR B 1 204 ? -9.119 21.152 19.347 1.00 20.85 204 THR B N 1
ATOM 3545 C CA . THR B 1 204 ? -8.797 19.848 18.776 1.00 20.93 204 THR B CA 1
ATOM 3546 C C . THR B 1 204 ? -8.252 18.812 19.763 1.00 21.35 204 THR B C 1
ATOM 3547 O O . THR B 1 204 ? -7.864 17.736 19.367 1.00 22.51 204 THR B O 1
ATOM 3551 N N . LEU B 1 205 ? -8.241 19.117 21.047 1.00 19.42 205 LEU B N 1
ATOM 3552 C CA . LEU B 1 205 ? -7.751 18.199 22.070 1.00 17.83 205 LEU B CA 1
ATOM 3553 C C . LEU B 1 205 ? -8.942 17.687 22.888 1.00 16.64 205 LEU B C 1
ATOM 3554 O O . LEU B 1 205 ? -9.801 17.000 22.337 1.00 17.60 205 LEU B O 1
ATOM 3559 N N . LEU B 1 206 ? -9.116 18.088 24.135 1.00 15.50 206 LEU B N 1
ATOM 3560 C CA . LEU B 1 206 ? -10.225 17.538 24.905 1.00 15.34 206 LEU B CA 1
ATOM 3561 C C . LEU B 1 206 ? -11.614 17.693 24.255 1.00 15.28 206 LEU B C 1
ATOM 3562 O O . LEU B 1 206 ? -12.448 16.776 24.292 1.00 15.46 206 LEU B O 1
ATOM 3567 N N . PRO B 1 207 ? -11.930 18.858 23.640 1.00 15.74 207 PRO B N 1
ATOM 3568 C CA . PRO B 1 207 ? -13.276 19.010 23.112 1.00 16.27 207 PRO B CA 1
ATOM 3569 C C . PRO B 1 207 ? -13.615 18.060 21.987 1.00 16.73 207 PRO B C 1
ATOM 3570 O O . PRO B 1 207 ? -14.777 17.741 21.752 1.00 17.54 207 PRO B O 1
ATOM 3574 N N . ALA B 1 208 ? -12.584 17.543 21.327 1.00 17.86 208 ALA B N 1
ATOM 3575 C CA . ALA B 1 208 ? -12.836 16.628 20.182 1.00 19.32 208 ALA B CA 1
ATOM 3576 C C . ALA B 1 208 ? -13.374 15.279 20.610 1.00 20.91 208 ALA B C 1
ATOM 3577 O O . ALA B 1 208 ? -13.968 14.535 19.800 1.00 22.52 208 ALA B O 1
ATOM 3579 N N . GLY B 1 209 ? -13.225 14.975 21.895 1.00 19.58 209 GLY B N 1
ATOM 3580 C CA . GLY B 1 209 ? -13.778 13.748 22.473 1.00 18.98 209 GLY B CA 1
ATOM 3581 C C . GLY B 1 209 ? -15.193 13.811 22.998 1.00 19.03 209 GLY B C 1
ATOM 3582 O O . GLY B 1 209 ? -15.728 12.808 23.439 1.00 19.13 209 GLY B O 1
ATOM 3583 N N . LEU B 1 210 ? -15.812 14.994 23.017 1.00 17.33 210 LEU B N 1
ATOM 3584 C CA . LEU B 1 210 ? -17.090 15.174 23.672 1.00 17.90 210 LEU B CA 1
ATOM 3585 C C . LEU B 1 210 ? -18.245 14.920 22.728 1.00 20.25 210 LEU B C 1
ATOM 3586 O O . LEU B 1 210 ? -18.158 15.215 21.534 1.00 22.80 210 LEU B O 1
ATOM 3591 N N . GLY B 1 211 ? -19.340 14.416 23.269 1.00 22.24 211 GLY B N 1
ATOM 3592 C CA . GLY B 1 211 ? -20.542 14.269 22.497 1.00 23.70 211 GLY B CA 1
ATOM 3593 C C . GLY B 1 211 ? -21.302 15.567 22.264 1.00 24.33 211 GLY B C 1
ATOM 3594 O O . GLY B 1 211 ? -21.016 16.604 22.867 1.00 24.43 211 GLY B O 1
ATOM 3595 N N . LYS B 1 212 ? -22.327 15.500 21.425 1.00 27.27 212 LYS B N 1
ATOM 3596 C CA . LYS B 1 212 ? -23.099 16.656 21.065 1.00 27.20 212 LYS B CA 1
ATOM 3597 C C . LYS B 1 212 ? -23.811 17.210 22.283 1.00 25.91 212 LYS B C 1
ATOM 3598 O O . LYS B 1 212 ? -24.392 16.458 23.059 1.00 25.95 212 LYS B O 1
ATOM 3604 N N . GLY B 1 213 ? -23.749 18.517 22.439 1.00 25.43 213 GLY B N 1
ATOM 3605 C CA . GLY B 1 213 ? -24.456 19.195 23.537 1.00 24.05 213 GLY B CA 1
ATOM 3606 C C . GLY B 1 213 ? -23.595 19.420 24.782 1.00 22.64 213 GLY B C 1
ATOM 3607 O O . GLY B 1 213 ? -23.998 20.141 25.695 1.00 24.13 213 GLY B O 1
ATOM 3608 N N . ALA B 1 214 ? -22.422 18.800 24.844 1.00 20.59 214 ALA B N 1
ATOM 3609 C CA . ALA B 1 214 ? -21.515 18.996 25.965 1.00 20.11 214 ALA B CA 1
ATOM 3610 C C . ALA B 1 214 ? -20.823 20.327 25.759 1.00 19.17 214 ALA B C 1
ATOM 3611 O O . ALA B 1 214 ? -20.591 20.771 24.623 1.00 20.87 214 ALA B O 1
ATOM 3613 N N . THR B 1 215 ? -20.433 20.958 26.849 1.00 18.59 215 THR B N 1
ATOM 3614 C CA . THR B 1 215 ? -19.664 22.169 26.729 1.00 19.37 215 THR B CA 1
ATOM 3615 C C . THR B 1 215 ? -18.418 22.004 27.549 1.00 17.53 215 THR B C 1
ATOM 3616 O O . THR B 1 215 ? -18.340 21.127 28.427 1.00 16.74 215 THR B O 1
ATOM 3620 N N . ILE B 1 216 ? -17.415 22.830 27.299 1.00 16.79 216 ILE B N 1
ATOM 3621 C CA . ILE B 1 216 ? -16.166 22.706 27.972 1.00 16.10 216 ILE B CA 1
ATOM 3622 C C . ILE B 1 216 ? -15.476 24.056 28.089 1.00 15.31 216 ILE B C 1
ATOM 3623 O O . ILE B 1 216 ? -15.297 24.753 27.081 1.00 16.56 216 ILE B O 1
ATOM 3628 N N . ALA B 1 217 ? -15.153 24.423 29.322 1.00 15.04 217 ALA B N 1
ATOM 3629 C CA . ALA B 1 217 ? -14.246 25.549 29.667 1.00 14.77 217 ALA B CA 1
ATOM 3630 C C . ALA B 1 217 ? -12.866 25.010 29.876 1.00 14.89 217 ALA B C 1
ATOM 3631 O O . ALA B 1 217 ? -12.668 24.192 30.738 1.00 15.08 217 ALA B O 1
ATOM 3633 N N . HIS B 1 218 ? -11.914 25.429 29.089 1.00 13.50 218 HIS B N 1
ATOM 3634 C CA . HIS B 1 218 ? -10.626 24.816 29.083 1.00 12.85 218 HIS B CA 1
ATOM 3635 C C . HIS B 1 218 ? -9.510 25.739 28.558 1.00 12.68 218 HIS B C 1
ATOM 3636 O O . HIS B 1 218 ? -9.809 26.787 27.967 1.00 13.90 218 HIS B O 1
ATOM 3643 N N . LYS B 1 219 ? -8.275 25.329 28.740 1.00 14.03 219 LYS B N 1
ATOM 3644 C CA . LYS B 1 219 ? -7.153 26.014 28.130 1.00 14.50 219 LYS B CA 1
ATOM 3645 C C . LYS B 1 219 ? -6.130 24.977 27.671 1.00 14.80 219 LYS B C 1
ATOM 3646 O O . LYS B 1 219 ? -5.637 24.175 28.464 1.00 15.87 219 LYS B O 1
ATOM 3652 N N . THR B 1 220 ? -5.760 25.033 26.393 1.00 14.49 220 THR B N 1
ATOM 3653 C CA . THR B 1 220 ? -4.742 24.173 25.818 1.00 14.94 220 THR B CA 1
ATOM 3654 C C . THR B 1 220 ? -3.335 24.717 26.002 1.00 15.94 220 THR B C 1
ATOM 3655 O O . THR B 1 220 ? -3.121 25.887 26.314 1.00 16.14 220 THR B O 1
ATOM 3659 N N . GLY B 1 221 ? -2.365 23.873 25.740 1.00 17.23 221 GLY B N 1
ATOM 3660 C CA . GLY B 1 221 ? -1.003 24.304 25.695 1.00 17.98 221 GLY B CA 1
ATOM 3661 C C . GLY B 1 221 ? -0.234 23.423 24.741 1.00 19.16 221 GLY B C 1
ATOM 3662 O O . GLY B 1 221 ? -0.503 22.212 24.699 1.00 19.29 221 GLY B O 1
ATOM 3663 N N . ASP B 1 222 ? 0.651 24.019 23.942 1.00 19.52 222 ASP B N 1
ATOM 3664 C CA . ASP B 1 222 ? 1.418 23.282 22.927 1.00 19.80 222 ASP B CA 1
ATOM 3665 C C . ASP B 1 222 ? 2.726 24.030 22.718 1.00 20.54 222 ASP B C 1
ATOM 3666 O O . ASP B 1 222 ? 2.681 25.161 22.238 1.00 21.62 222 ASP B O 1
ATOM 3671 N N . ILE B 1 223 ? 3.842 23.396 23.062 1.00 21.87 223 ILE B N 1
ATOM 3672 C CA . ILE B 1 223 ? 5.162 23.914 22.719 1.00 23.21 223 ILE B CA 1
ATOM 3673 C C . ILE B 1 223 ? 5.927 22.911 21.857 1.00 24.79 223 ILE B C 1
ATOM 3674 O O . ILE B 1 223 ? 7.172 22.915 21.812 1.00 26.59 223 ILE B O 1
ATOM 3679 N N . GLY B 1 224 ? 5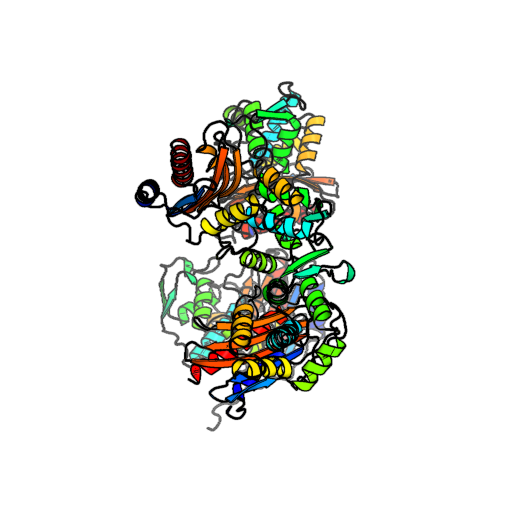.208 22.096 21.111 1.00 24.74 224 GLY B N 1
ATOM 3680 C CA . GLY B 1 224 ? 5.832 21.159 20.177 1.00 26.49 224 GLY B CA 1
ATOM 3681 C C . GLY B 1 224 ? 6.205 19.863 20.861 1.00 27.14 224 GLY B C 1
ATOM 3682 O O . GLY B 1 224 ? 5.705 18.825 20.469 1.00 29.32 224 GLY B O 1
ATOM 3683 N N . ILE B 1 225 ? 7.064 19.953 21.876 1.00 28.32 225 ILE B N 1
ATOM 3684 C CA . ILE B 1 225 ? 7.518 18.819 22.694 1.00 28.73 225 ILE B CA 1
ATOM 3685 C C . ILE B 1 225 ? 6.591 18.400 23.868 1.00 27.94 225 ILE B C 1
ATOM 3686 O O . ILE B 1 225 ? 6.790 17.368 24.510 1.00 28.75 225 ILE B O 1
ATOM 3691 N N . VAL B 1 226 ? 5.609 19.236 24.157 1.00 24.97 226 VAL B N 1
ATOM 3692 C CA . VAL B 1 226 ? 4.537 18.910 25.064 1.00 24.19 226 VAL B CA 1
ATOM 3693 C C . VAL B 1 226 ? 3.260 19.524 24.501 1.00 22.47 226 VAL B C 1
ATOM 3694 O O . VAL B 1 226 ? 3.261 20.622 23.925 1.00 21.22 226 VAL B O 1
ATOM 3698 N N . VAL B 1 227 ? 2.207 18.752 24.603 1.00 21.09 227 VAL B N 1
ATOM 3699 C CA . VAL B 1 227 ? 0.854 19.201 24.265 1.00 19.78 227 VAL B CA 1
ATOM 3700 C C . VAL B 1 227 ? -0.121 18.767 25.364 1.00 19.64 227 VAL B C 1
ATOM 3701 O O . VAL B 1 227 ? -0.013 17.675 25.899 1.00 19.92 227 VAL B O 1
ATOM 3705 N N . GLY B 1 228 ? -1.063 19.627 25.716 1.00 17.73 228 GLY B N 1
ATOM 3706 C CA . GLY B 1 228 ? -1.958 19.317 26.828 1.00 16.82 228 GLY B CA 1
ATOM 3707 C C . GLY B 1 228 ? -3.206 20.166 26.834 1.00 16.95 228 GLY B C 1
ATOM 3708 O O . GLY B 1 228 ? -3.310 21.143 26.074 1.00 15.02 228 GLY B O 1
ATOM 3709 N N . ASP B 1 229 ? -4.133 19.842 27.714 1.00 16.45 229 ASP B N 1
ATOM 3710 C CA . ASP B 1 229 ? -5.442 20.555 27.778 1.00 15.53 229 ASP B CA 1
ATOM 3711 C C . ASP B 1 229 ? -6.063 20.223 29.106 1.00 15.75 229 ASP B C 1
ATOM 3712 O O . ASP B 1 229 ? -5.844 19.144 29.636 1.00 14.99 229 ASP B O 1
ATOM 3717 N N . ALA B 1 230 ? -6.781 21.178 29.680 1.00 14.04 230 ALA B N 1
ATOM 3718 C CA . ALA B 1 230 ? -7.453 20.964 30.955 1.00 14.21 230 ALA B CA 1
ATOM 3719 C C . ALA B 1 230 ? -8.673 21.866 31.030 1.00 13.38 230 ALA B C 1
ATOM 3720 O O . ALA B 1 230 ? -8.655 23.025 30.550 1.00 13.66 230 ALA B O 1
ATOM 3722 N N . GLY B 1 231 ? -9.708 21.333 31.648 1.00 13.49 231 GLY B N 1
ATOM 3723 C CA . GLY B 1 231 ? -10.879 22.152 31.962 1.00 12.15 231 GLY B CA 1
ATOM 3724 C C . GLY B 1 231 ? -12.050 21.421 32.570 1.00 14.43 231 GLY B C 1
ATOM 3725 O O . GLY B 1 231 ? -11.866 20.362 33.194 1.00 15.35 231 GLY B O 1
ATOM 3726 N N . MET B 1 232 ? -13.225 21.989 32.462 1.00 14.33 232 MET B N 1
ATOM 3727 C CA . MET B 1 232 ? -14.410 21.469 33.037 1.00 14.80 232 MET B CA 1
ATOM 3728 C C . MET B 1 232 ? -15.427 21.219 31.949 1.00 14.99 232 MET B C 1
ATOM 3729 O O . MET B 1 232 ? -15.728 22.117 31.146 1.00 14.06 232 MET B O 1
ATOM 3734 N N . VAL B 1 233 ? -15.985 20.009 31.952 1.00 14.65 233 VAL B N 1
ATOM 3735 C CA . VAL B 1 233 ? -16.970 19.562 30.981 1.00 13.69 233 VAL B CA 1
ATOM 3736 C C . VAL B 1 233 ? -18.360 19.474 31.661 1.00 14.53 233 VAL B C 1
ATOM 3737 O O . VAL B 1 233 ? -18.533 18.852 32.722 1.00 15.57 233 VAL B O 1
ATOM 3741 N N . ASP B 1 234 ? -19.394 20.024 31.017 1.00 16.49 234 ASP B N 1
ATOM 3742 C CA . ASP B 1 234 ? -20.757 19.833 31.431 1.00 18.73 234 ASP B CA 1
ATOM 3743 C C . ASP B 1 234 ? -21.398 18.968 30.373 1.00 17.72 234 ASP B C 1
ATOM 3744 O O . ASP B 1 234 ? -21.339 19.345 29.188 1.00 18.63 234 ASP B O 1
ATOM 3749 N N . MET B 1 235 ? -21.980 17.863 30.782 1.00 18.62 235 MET B N 1
ATOM 3750 C CA . MET B 1 235 ? -22.593 16.902 29.893 1.00 19.47 235 MET B CA 1
ATOM 3751 C C . MET B 1 235 ? -24.081 17.204 29.774 1.00 20.40 235 MET B C 1
ATOM 3752 O O . MET B 1 235 ? -24.740 17.666 30.732 1.00 20.63 235 MET B O 1
ATOM 3757 N N . PRO B 1 236 ? -24.666 16.900 28.619 1.00 20.94 236 PRO B N 1
ATOM 3758 C CA . PRO B 1 236 ? -26.080 17.162 28.489 1.00 23.06 236 PRO B CA 1
ATOM 3759 C C . PRO B 1 236 ? -26.943 16.403 29.468 1.00 24.00 236 PRO B C 1
ATOM 3760 O O . PRO B 1 236 ? -28.047 16.870 29.742 1.00 26.51 236 PRO B O 1
ATOM 3764 N N . ASN B 1 237 ? -26.469 15.296 30.038 1.00 23.96 237 ASN B N 1
ATOM 3765 C CA . ASN B 1 237 ? -27.197 14.582 31.089 1.00 25.76 237 ASN B CA 1
ATOM 3766 C C . ASN B 1 237 ? -27.180 15.327 32.428 1.00 25.75 237 ASN B C 1
ATOM 3767 O O . ASN B 1 237 ? -27.884 14.902 33.346 1.00 29.47 237 ASN B O 1
ATOM 3772 N N . GLY B 1 238 ? -26.459 16.444 32.510 1.00 24.74 238 GLY B N 1
ATOM 3773 C CA . GLY B 1 238 ? -26.430 17.267 33.708 1.00 24.11 238 GLY B CA 1
ATOM 3774 C C . GLY B 1 238 ? -25.204 17.009 34.598 1.00 23.89 238 GLY B C 1
ATOM 3775 O O . GLY B 1 238 ? -24.937 17.847 35.471 1.00 25.94 238 GLY B O 1
ATOM 3776 N N . GLN B 1 239 ? -24.474 15.917 34.338 1.00 22.63 239 GLN B N 1
ATOM 3777 C CA . GLN B 1 239 ? -23.189 15.622 35.047 1.00 22.51 239 GLN B CA 1
ATOM 3778 C C . GLN B 1 239 ? -22.111 16.625 34.649 1.00 20.16 239 GLN B C 1
ATOM 3779 O O . GLN B 1 239 ? -22.140 17.199 33.561 1.00 18.33 239 GLN B O 1
ATOM 3785 N N . ARG B 1 240 ? -21.123 16.781 35.526 1.00 18.52 240 ARG B N 1
ATOM 3786 C CA . ARG B 1 240 ? -20.005 17.639 35.344 1.00 19.00 240 ARG B CA 1
ATOM 3787 C C . ARG B 1 240 ? -18.749 16.878 35.754 1.00 17.00 240 ARG B C 1
ATOM 3788 O O . ARG B 1 240 ? -18.766 16.154 36.726 1.00 17.55 240 ARG B O 1
ATOM 3796 N N . TYR B 1 241 ? -17.683 17.086 35.004 1.00 15.84 241 TYR B N 1
ATOM 3797 C CA . TYR B 1 241 ? -16.406 16.533 35.383 1.00 14.93 241 TYR B CA 1
ATOM 3798 C C . TYR B 1 241 ? -15.265 17.463 35.035 1.00 14.88 241 TYR B C 1
ATOM 3799 O O . TYR B 1 241 ? -15.386 18.339 34.115 1.00 16.12 241 TYR B O 1
ATOM 3808 N N . VAL B 1 242 ? -14.195 17.371 35.790 1.00 14.95 242 VAL B N 1
ATOM 3809 C CA . VAL B 1 242 ? -12.944 18.040 35.456 1.00 14.50 242 VAL B CA 1
ATOM 3810 C C . VAL B 1 242 ? -11.996 17.099 34.730 1.00 15.37 242 VAL B C 1
ATOM 3811 O O . VAL B 1 242 ? -12.049 15.905 34.960 1.00 14.59 242 VAL B O 1
ATOM 3815 N N . ALA B 1 243 ? -11.108 17.624 33.897 1.00 14.99 243 ALA B N 1
ATOM 3816 C CA . ALA B 1 243 ? -10.301 16.785 33.012 1.00 14.62 243 ALA B CA 1
ATOM 3817 C C . ALA B 1 243 ? -9.005 17.534 32.816 1.00 14.71 243 ALA B C 1
ATOM 3818 O O . ALA B 1 243 ? -9.048 18.731 32.562 1.00 15.26 243 ALA B O 1
ATOM 3820 N N . ALA B 1 244 ? -7.876 16.832 32.783 1.00 14.12 244 ALA B N 1
ATOM 3821 C CA . ALA B 1 244 ? -6.578 17.406 32.454 1.00 15.01 244 ALA B CA 1
ATOM 3822 C C . ALA B 1 244 ? -5.702 16.351 31.905 1.00 16.74 244 ALA B C 1
ATOM 3823 O O . ALA B 1 244 ? -5.654 15.241 32.501 1.00 16.37 244 ALA B O 1
ATOM 3825 N N . MET B 1 245 ? -5.000 16.654 30.812 1.00 15.95 245 MET B N 1
ATOM 3826 C CA . MET B 1 245 ? -4.052 15.679 30.252 1.00 17.06 245 MET B CA 1
ATOM 3827 C C . MET B 1 245 ? -2.893 16.408 29.588 1.00 17.63 245 MET B C 1
ATOM 3828 O O . MET B 1 245 ? -3.112 17.406 28.868 1.00 16.48 245 MET B O 1
ATOM 3833 N N . MET B 1 246 ? -1.691 15.872 29.820 1.00 17.72 246 MET B N 1
ATOM 3834 C CA . MET B 1 246 ? -0.415 16.416 29.316 1.00 18.71 246 MET B CA 1
ATOM 3835 C C . MET B 1 246 ? 0.311 15.293 28.656 1.00 20.63 246 MET B C 1
ATOM 3836 O O . MET B 1 246 ? 0.346 14.216 29.212 1.00 20.75 246 MET B O 1
ATOM 3841 N N . VAL B 1 247 ? 0.917 15.575 27.508 1.00 20.67 247 VAL B N 1
ATOM 3842 C CA . VAL B 1 247 ? 1.666 14.570 26.774 1.00 22.61 247 VAL B CA 1
ATOM 3843 C C . VAL B 1 247 ? 2.990 15.161 26.280 1.00 23.27 247 VAL B C 1
ATOM 3844 O O . VAL B 1 247 ? 3.022 16.065 25.447 1.00 22.35 247 VAL B O 1
ATOM 3848 N N . LYS B 1 248 ? 4.072 14.534 26.731 1.00 25.29 248 LYS B N 1
ATOM 3849 C CA . LYS B 1 248 ? 5.395 14.779 26.223 1.00 27.24 248 LYS B CA 1
ATOM 3850 C C . LYS B 1 248 ? 5.547 13.959 24.949 1.00 27.78 248 LYS B C 1
ATOM 3851 O O . LYS B 1 248 ? 5.109 12.811 24.905 1.00 27.91 248 LYS B O 1
ATOM 3857 N N . ARG B 1 249 ? 6.154 14.555 23.911 1.00 28.35 249 ARG B N 1
ATOM 3858 C CA . ARG B 1 249 ? 6.139 13.999 22.569 1.00 28.59 249 ARG B CA 1
ATOM 3859 C C . ARG B 1 249 ? 7.342 14.477 21.739 1.00 29.97 249 ARG B C 1
ATOM 3860 O O . ARG B 1 249 ? 7.926 15.535 22.032 1.00 29.03 249 ARG B O 1
ATOM 3868 N N . PRO B 1 250 ? 7.710 13.688 20.703 1.00 31.42 250 PRO B N 1
ATOM 3869 C CA . PRO B 1 250 ? 8.575 14.240 19.668 1.00 32.54 250 PRO B CA 1
ATOM 3870 C C . PRO B 1 250 ? 7.918 15.494 19.066 1.00 32.64 250 PRO B C 1
ATOM 3871 O O . PRO B 1 250 ? 6.687 15.580 18.953 1.00 32.20 250 PRO B O 1
ATOM 3875 N N . TYR B 1 251 ? 8.740 16.483 18.737 1.00 33.52 251 TYR B N 1
ATOM 3876 C CA . TYR B 1 251 ? 8.232 17.775 18.346 1.00 33.07 251 TYR B CA 1
ATOM 3877 C C . TYR B 1 251 ? 7.098 17.646 17.334 1.00 32.85 251 TYR B C 1
ATOM 3878 O O . TYR B 1 251 ? 7.266 17.064 16.277 1.00 33.51 251 TYR B O 1
ATOM 3887 N N . ASN B 1 252 ? 5.926 18.183 17.698 1.00 32.03 252 ASN B N 1
ATOM 3888 C CA . ASN B 1 252 ? 4.758 18.252 16.815 1.00 31.70 252 ASN B CA 1
ATOM 3889 C C . ASN B 1 252 ? 4.236 16.904 16.358 1.00 32.21 252 ASN B C 1
ATOM 3890 O O . ASN B 1 252 ? 3.497 16.816 15.371 1.00 32.57 252 ASN B O 1
ATOM 3895 N N . ASP B 1 253 ? 4.600 15.842 17.068 1.00 32.89 253 ASP B N 1
ATOM 3896 C CA . ASP B 1 253 ? 4.126 14.522 16.707 1.00 33.36 253 ASP B CA 1
ATOM 3897 C C . ASP B 1 253 ? 2.600 14.463 16.824 1.00 31.94 253 ASP B C 1
ATOM 3898 O O . ASP B 1 253 ? 2.061 14.618 17.907 1.00 31.91 253 ASP B O 1
ATOM 3903 N N . PRO B 1 254 ? 1.907 14.208 15.714 1.00 32.37 254 PRO B N 1
ATOM 3904 C CA . PRO B 1 254 ? 0.451 14.163 15.701 1.00 31.76 254 PRO B CA 1
ATOM 3905 C C . PRO B 1 254 ? -0.183 13.065 16.587 1.00 31.19 254 PRO B C 1
ATOM 3906 O O . PRO B 1 254 ? -1.394 13.158 16.896 1.00 28.91 254 PRO B O 1
ATOM 3910 N N . ARG B 1 255 ? 0.595 12.053 16.984 1.00 31.03 255 ARG B N 1
ATOM 3911 C CA . ARG B 1 255 ? 0.132 11.017 17.905 1.00 31.11 255 ARG B CA 1
ATOM 3912 C C . ARG B 1 255 ? -0.153 11.571 19.284 1.00 29.62 255 ARG B C 1
ATOM 3913 O O . ARG B 1 255 ? -1.018 11.040 19.985 1.00 28.34 255 ARG B O 1
ATOM 3921 N N . GLY B 1 256 ? 0.576 12.614 19.669 1.00 28.21 256 GLY B N 1
ATOM 3922 C CA . GLY B 1 256 ? 0.437 13.249 20.989 1.00 27.12 256 GLY B CA 1
ATOM 3923 C C . GLY B 1 256 ? -0.957 13.849 21.150 1.00 24.74 256 GLY B C 1
ATOM 3924 O O . GLY B 1 256 ? -1.649 13.606 22.134 1.00 24.22 256 GLY B O 1
ATOM 3925 N N . SER B 1 257 ? -1.398 14.574 20.140 1.00 25.08 257 SER B N 1
ATOM 3926 C CA . SER B 1 257 ? -2.723 15.182 20.149 1.00 24.44 257 SER B CA 1
ATOM 3927 C C . SER B 1 257 ? -3.841 14.155 19.938 1.00 23.55 257 SER B C 1
ATOM 3928 O O . SER B 1 257 ? -4.922 14.233 20.554 1.00 22.56 257 SER B O 1
ATOM 3931 N N . GLU B 1 258 ? -3.606 13.145 19.104 1.00 23.55 258 GLU B N 1
ATOM 3932 C CA . GLU B 1 258 ? -4.591 12.096 18.908 1.00 23.57 258 GLU B CA 1
ATOM 3933 C C . GLU B 1 258 ? -4.840 11.324 20.185 1.00 22.04 258 GLU B C 1
ATOM 3934 O O . GLU B 1 258 ? -5.962 10.929 20.463 1.00 21.31 258 GLU B O 1
ATOM 3940 N N . LEU B 1 259 ? -3.789 11.140 20.963 1.00 21.77 259 LEU B N 1
ATOM 3941 C CA . LEU B 1 259 ? -3.878 10.432 22.205 1.00 21.38 259 LEU B CA 1
ATOM 3942 C C . LEU B 1 259 ? -4.822 11.139 23.173 1.00 19.94 259 LEU B C 1
ATOM 3943 O O . LEU B 1 259 ? -5.649 10.504 23.821 1.00 19.48 259 LEU B O 1
ATOM 3948 N N . ILE B 1 260 ? -4.689 12.467 23.249 1.00 19.17 260 ILE B N 1
ATOM 3949 C CA . ILE B 1 260 ? -5.573 13.250 24.090 1.00 18.83 260 ILE B CA 1
ATOM 3950 C C . ILE B 1 260 ? -7.029 13.137 23.603 1.00 17.75 260 ILE B C 1
ATOM 3951 O O . ILE B 1 260 ? -7.924 12.953 24.398 1.00 17.19 260 ILE B O 1
ATOM 3956 N N . ARG B 1 261 ? -7.274 13.214 22.288 1.00 18.69 261 ARG B N 1
ATOM 3957 C CA . ARG B 1 261 ? -8.639 13.094 21.768 1.00 19.81 261 ARG B CA 1
ATOM 3958 C C . ARG B 1 261 ? -9.210 11.736 22.110 1.00 19.60 261 ARG B C 1
ATOM 3959 O O . ARG B 1 261 ? -10.341 11.617 22.544 1.00 20.08 261 ARG B O 1
ATOM 3967 N N . GLN B 1 262 ? -8.371 10.702 21.970 1.00 22.01 262 GLN B N 1
ATOM 3968 C CA . GLN B 1 262 ? -8.854 9.351 22.211 1.00 21.90 262 GLN B CA 1
ATOM 3969 C C . GLN B 1 262 ? -9.227 9.120 23.668 1.00 19.34 262 GLN B C 1
ATOM 3970 O O . GLN B 1 262 ? -10.299 8.578 23.983 1.00 18.77 262 GLN B O 1
ATOM 3976 N N . VAL B 1 263 ? -8.349 9.534 24.571 1.00 18.38 263 VAL B N 1
ATOM 3977 C CA . VAL B 1 263 ? -8.673 9.432 25.999 1.00 17.53 263 VAL B CA 1
ATOM 3978 C C . VAL B 1 263 ? -9.928 10.276 26.372 1.00 16.59 263 VAL B C 1
ATOM 3979 O O . VAL B 1 263 ? -10.755 9.838 27.134 1.00 16.74 263 VAL B O 1
ATOM 3983 N N . SER B 1 264 ? -9.987 11.516 25.885 1.00 16.60 264 SER B N 1
ATOM 3984 C CA . SER B 1 264 ? -11.170 12.330 26.099 1.00 15.82 264 SER B CA 1
ATOM 3985 C C . SER B 1 264 ? -12.457 11.594 25.728 1.00 16.66 264 SER B C 1
ATOM 3986 O O . SER B 1 264 ? -13.449 11.558 26.509 1.00 15.03 264 SER B O 1
ATOM 3989 N N . ARG B 1 265 ? -12.446 11.005 24.533 1.00 17.07 265 ARG B N 1
ATOM 3990 C CA . ARG B 1 265 ? -13.588 10.236 24.062 1.00 18.24 265 ARG B CA 1
ATOM 3991 C C . ARG B 1 265 ? -13.909 9.046 24.950 1.00 17.39 265 ARG B C 1
ATOM 3992 O O . ARG B 1 265 ? -15.079 8.770 25.258 1.00 16.63 265 ARG B O 1
ATOM 4000 N N . MET B 1 266 ? -12.860 8.328 25.337 1.00 18.08 266 MET B N 1
ATOM 4001 C CA . MET B 1 266 ? -13.018 7.137 26.193 1.00 19.10 266 MET B CA 1
ATOM 4002 C C . MET B 1 266 ? -13.712 7.488 27.489 1.00 19.63 266 MET B C 1
ATOM 4003 O O . MET B 1 266 ? -14.673 6.847 27.879 1.00 19.35 266 MET B O 1
ATOM 4008 N N . VAL B 1 267 ? -13.301 8.566 28.131 1.00 18.91 267 VAL B N 1
ATOM 4009 C CA . VAL B 1 267 ? -13.877 8.969 29.403 1.00 18.88 267 VAL B CA 1
ATOM 4010 C C . VAL B 1 267 ? -15.283 9.508 29.200 1.00 18.28 267 VAL B C 1
ATOM 4011 O O . VAL B 1 267 ? -16.207 9.175 29.968 1.00 18.26 267 VAL B O 1
ATOM 4015 N N . TYR B 1 268 ? -15.481 10.369 28.199 1.00 17.36 268 TYR B N 1
ATOM 4016 C CA . TYR B 1 268 ? -16.821 10.917 27.949 1.00 17.87 268 TYR B CA 1
ATOM 4017 C C . TYR B 1 268 ? -17.850 9.800 27.769 1.00 18.73 268 TYR B C 1
ATOM 4018 O O . TYR B 1 268 ? -18.892 9.795 28.385 1.00 20.86 268 TYR B O 1
ATOM 4027 N N . GLN B 1 269 ? -17.504 8.844 26.938 1.00 20.05 269 GLN B N 1
ATOM 4028 C CA . GLN B 1 269 ? -18.421 7.764 26.586 1.00 21.90 269 GLN B CA 1
ATOM 4029 C C . GLN B 1 269 ? -18.684 6.900 27.801 1.00 21.92 269 GLN B C 1
ATOM 4030 O O . GLN B 1 269 ? -19.804 6.413 27.963 1.00 23.30 269 GLN B O 1
ATOM 4036 N N . ALA B 1 270 ? -17.669 6.698 28.639 1.00 22.15 270 ALA B N 1
ATOM 4037 C CA . ALA B 1 270 ? -17.823 5.922 29.857 1.00 23.52 270 ALA B CA 1
ATOM 4038 C C . ALA B 1 270 ? -18.825 6.630 30.757 1.00 24.91 270 ALA B C 1
ATOM 4039 O O . ALA B 1 270 ? -19.733 6.009 31.331 1.00 25.92 270 ALA B O 1
ATOM 4041 N N . PHE B 1 271 ? -18.698 7.941 30.871 1.00 24.22 271 PHE B N 1
ATOM 4042 C CA . PHE B 1 271 ? -19.528 8.662 31.820 1.00 26.22 271 PHE B CA 1
ATOM 4043 C C . PHE B 1 271 ? -20.979 8.687 31.326 1.00 28.33 271 PHE B C 1
ATOM 4044 O O . PHE B 1 271 ? -21.927 8.616 32.144 1.00 30.29 271 PHE B O 1
ATOM 4052 N N . GLU B 1 272 ? -21.165 8.774 30.004 1.00 30.77 272 GLU B N 1
ATOM 4053 C CA . GLU B 1 272 ? -22.490 8.705 29.383 1.00 34.14 272 GLU B CA 1
ATOM 4054 C C . GLU B 1 272 ? -23.225 7.433 29.756 1.00 36.64 272 GLU B C 1
ATOM 4055 O O . GLU B 1 272 ? -24.406 7.465 30.097 1.00 38.32 272 GLU B O 1
ATOM 4061 N N . LYS B 1 273 ? -22.511 6.317 29.623 1.00 39.01 273 LYS B N 1
ATOM 4062 C CA . LYS B 1 273 ? -23.043 4.967 29.826 1.00 41.35 273 LYS B CA 1
ATOM 4063 C C . LYS B 1 273 ? -23.344 4.690 31.290 1.00 42.88 273 LYS B C 1
ATOM 4064 O O . LYS B 1 273 ? -24.247 3.902 31.595 1.00 43.58 273 LYS B O 1
ATOM 4070 N N . LEU B 1 274 ? -22.606 5.343 32.186 1.00 44.05 274 LEU B N 1
ATOM 4071 C CA . LEU B 1 274 ? -22.786 5.167 33.629 1.00 45.41 274 LEU B CA 1
ATOM 4072 C C . LEU B 1 274 ? -23.877 6.081 34.214 1.00 47.11 274 LEU B C 1
ATOM 4073 O O . LEU B 1 274 ? -24.164 6.012 35.418 1.00 48.33 274 LEU B O 1
ATOM 4078 N N . SER B 1 275 ? -24.478 6.928 33.373 1.00 47.92 275 SER B N 1
ATOM 4079 C CA . SER B 1 275 ? -25.751 7.574 33.698 1.00 48.26 275 SER B CA 1
ATOM 4080 C C . SER B 1 275 ? -25.683 8.300 35.045 1.00 49.34 275 SER B C 1
ATOM 4081 O O . SER B 1 275 ? -26.137 7.786 36.082 1.00 51.31 275 SER B O 1
ATOM 4084 N N . THR C 1 10 ? 20.303 0.251 -48.517 1.00 47.55 10 THR C N 1
ATOM 4085 C CA . THR C 1 10 ? 21.214 0.431 -47.336 1.00 46.33 10 THR C CA 1
ATOM 4086 C C . THR C 1 10 ? 20.553 -0.006 -46.035 1.00 44.54 10 THR C C 1
ATOM 4087 O O . THR C 1 10 ? 21.245 -0.501 -45.137 1.00 45.17 10 THR C O 1
ATOM 4091 N N . LEU C 1 11 ? 19.237 0.181 -45.918 1.00 42.42 11 LEU C N 1
ATOM 4092 C CA . LEU C 1 11 ? 18.507 -0.411 -44.797 1.00 40.15 11 LEU C CA 1
ATOM 4093 C C . LEU C 1 11 ? 18.643 -1.917 -44.970 1.00 38.44 11 LEU C C 1
ATOM 4094 O O . LEU C 1 11 ? 18.429 -2.428 -46.082 1.00 38.48 11 LEU C O 1
ATOM 4099 N N . PRO C 1 12 ? 19.006 -2.633 -43.886 1.00 36.15 12 PRO C N 1
ATOM 4100 C CA . PRO C 1 12 ? 19.172 -4.074 -43.958 1.00 35.18 12 PRO C CA 1
ATOM 4101 C C . PRO C 1 12 ? 17.811 -4.751 -44.101 1.00 32.88 12 PRO C C 1
ATOM 4102 O O . PRO C 1 12 ? 16.793 -4.162 -43.701 1.00 30.98 12 PRO C O 1
ATOM 4106 N N . PRO C 1 13 ? 17.798 -5.965 -44.659 1.00 31.78 13 PRO C N 1
ATOM 4107 C CA . PRO C 1 13 ? 16.547 -6.711 -44.747 1.00 30.67 13 PRO C CA 1
ATOM 4108 C C . PRO C 1 13 ? 15.909 -6.920 -43.357 1.00 28.53 13 PRO C C 1
ATOM 4109 O O . PRO C 1 13 ? 16.600 -7.178 -42.385 1.00 26.76 13 PRO C O 1
ATOM 4113 N N . GLU C 1 14 ? 14.591 -6.829 -43.296 1.00 26.72 14 GLU C N 1
ATOM 4114 C CA . GLU C 1 14 ? 13.882 -7.145 -42.064 1.00 25.89 14 GLU C CA 1
ATOM 4115 C C . GLU C 1 14 ? 14.095 -8.597 -41.646 1.00 25.24 14 GLU C C 1
ATOM 4116 O O . GLU C 1 14 ? 13.934 -9.528 -42.475 1.00 25.95 14 GLU C O 1
ATOM 4122 N N . ARG C 1 15 ? 14.400 -8.774 -40.359 1.00 23.30 15 ARG C N 1
ATOM 4123 C CA . ARG C 1 15 ? 14.671 -10.081 -39.749 1.00 23.89 15 ARG C CA 1
ATOM 4124 C C . ARG C 1 15 ? 13.830 -10.184 -38.486 1.00 20.11 15 ARG C C 1
ATOM 4125 O O . ARG C 1 15 ? 14.264 -9.800 -37.401 1.00 17.37 15 ARG C O 1
ATOM 4133 N N . PRO C 1 16 ? 12.602 -10.633 -38.614 1.00 18.31 16 PRO C N 1
ATOM 4134 C CA . PRO C 1 16 ? 11.798 -10.700 -37.392 1.00 18.65 16 PRO C CA 1
ATOM 4135 C C . PRO C 1 16 ? 12.478 -11.480 -36.273 1.00 19.59 16 PRO C C 1
ATOM 4136 O O . PRO C 1 16 ? 13.112 -12.518 -36.520 1.00 20.54 16 PRO C O 1
ATOM 4140 N N . LEU C 1 17 ? 12.270 -11.059 -35.034 1.00 18.66 17 LEU C N 1
ATOM 4141 C CA . LEU C 1 17 ? 12.818 -11.777 -33.893 1.00 20.55 17 LEU C CA 1
ATOM 4142 C C . LEU C 1 17 ? 11.766 -12.775 -33.441 1.00 19.48 17 LEU C C 1
ATOM 4143 O O . LEU C 1 17 ? 10.908 -12.476 -32.631 1.00 18.43 17 LEU C O 1
ATOM 4148 N N . THR C 1 18 ? 11.823 -13.978 -34.006 1.00 20.19 18 THR C N 1
ATOM 4149 C CA . THR C 1 18 ? 10.763 -14.958 -33.883 1.00 20.23 18 THR C CA 1
ATOM 4150 C C . THR C 1 18 ? 10.413 -15.303 -32.430 1.00 19.35 18 THR C C 1
ATOM 4151 O O . THR C 1 18 ? 9.254 -15.354 -32.078 1.00 19.04 18 THR C O 1
ATOM 4155 N N . ASN C 1 19 ? 11.415 -15.558 -31.606 1.00 22.02 19 ASN C N 1
ATOM 4156 C CA . ASN C 1 19 ? 11.096 -15.991 -30.247 1.00 23.28 19 ASN C CA 1
ATOM 4157 C C . ASN C 1 19 ? 10.534 -14.825 -29.420 1.00 23.20 19 ASN C C 1
ATOM 4158 O O . ASN C 1 19 ? 9.570 -15.010 -28.669 1.00 24.98 19 ASN C O 1
ATOM 4163 N N . LEU C 1 20 ? 11.042 -13.625 -29.662 1.00 23.41 20 LEU C N 1
ATOM 4164 C CA . LEU C 1 20 ? 10.501 -12.384 -29.027 1.00 22.26 20 LEU C CA 1
ATOM 4165 C C . LEU C 1 20 ? 9.082 -12.088 -29.506 1.00 19.96 20 LEU C C 1
ATOM 4166 O O . LEU C 1 20 ? 8.198 -11.692 -28.743 1.00 19.08 20 LEU C O 1
ATOM 4171 N N . GLN C 1 21 ? 8.810 -12.333 -30.791 1.00 17.85 21 GLN C N 1
ATOM 4172 C CA . GLN C 1 21 ? 7.477 -12.272 -31.314 1.00 18.57 21 GLN C CA 1
ATOM 4173 C C . GLN C 1 21 ? 6.558 -13.102 -30.448 1.00 18.46 21 GLN C C 1
ATOM 4174 O O . GLN C 1 21 ? 5.472 -12.679 -30.075 1.00 19.91 21 GLN C O 1
ATOM 4180 N N . GLN C 1 22 ? 6.929 -14.350 -30.278 1.00 21.16 22 GLN C N 1
ATOM 4181 C CA . GLN C 1 22 ? 6.059 -15.276 -29.578 1.00 22.56 22 GLN C CA 1
ATOM 4182 C C . GLN C 1 22 ? 5.932 -14.900 -28.099 1.00 22.03 22 GLN C C 1
ATOM 4183 O O . GLN C 1 22 ? 4.816 -14.893 -27.595 1.00 24.79 22 GLN C O 1
ATOM 4189 N N . GLN C 1 23 ? 7.014 -14.531 -27.447 1.00 21.47 23 GLN C N 1
ATOM 4190 C CA . GLN C 1 23 ? 6.971 -14.087 -26.038 1.00 23.17 23 GLN C CA 1
ATOM 4191 C C . GLN C 1 23 ? 6.050 -12.885 -25.843 1.00 22.57 23 GLN C C 1
ATOM 4192 O O . GLN C 1 23 ? 5.164 -12.860 -24.978 1.00 21.58 23 GLN C O 1
ATOM 4198 N N . ILE C 1 24 ? 6.236 -11.868 -26.689 1.00 20.61 24 ILE C N 1
ATOM 4199 C CA . ILE C 1 24 ? 5.426 -10.662 -26.571 1.00 21.06 24 ILE C CA 1
ATOM 4200 C C . ILE C 1 24 ? 3.969 -10.884 -26.976 1.00 20.63 24 ILE C C 1
ATOM 4201 O O . ILE C 1 24 ? 3.054 -10.342 -26.373 1.00 20.90 24 ILE C O 1
ATOM 4206 N N . GLN C 1 25 ? 3.706 -11.705 -28.005 1.00 22.28 25 GLN C N 1
ATOM 4207 C CA . GLN C 1 25 ? 2.321 -11.995 -28.381 1.00 24.25 25 GLN C CA 1
ATOM 4208 C C . GLN C 1 25 ? 1.616 -12.630 -27.195 1.00 25.84 25 GLN C C 1
ATOM 4209 O O . GLN C 1 25 ? 0.493 -12.226 -26.899 1.00 27.15 25 GLN C O 1
ATOM 4215 N N . GLN C 1 26 ? 2.309 -13.549 -26.513 1.00 27.60 26 GLN C N 1
ATOM 4216 C CA . GLN C 1 26 ? 1.753 -14.242 -25.362 1.00 29.33 26 GLN C CA 1
ATOM 4217 C C . GLN C 1 26 ? 1.469 -13.237 -24.267 1.00 29.29 26 GLN C C 1
ATOM 4218 O O . GLN C 1 26 ? 0.378 -13.245 -23.691 1.00 32.43 26 GLN C O 1
ATOM 4224 N N . LEU C 1 27 ? 2.435 -12.361 -24.003 1.00 27.26 27 LEU C N 1
ATOM 4225 C CA . LEU C 1 27 ? 2.319 -11.336 -22.951 1.00 27.46 27 LEU C CA 1
ATOM 4226 C C . LEU C 1 27 ? 1.146 -10.408 -23.202 1.00 28.76 27 LEU C C 1
ATOM 4227 O O . LEU C 1 27 ? 0.373 -10.135 -22.290 1.00 28.67 27 LEU C O 1
ATOM 4232 N N . VAL C 1 28 ? 1.029 -9.874 -24.413 1.00 29.76 28 VAL C N 1
ATOM 4233 C CA . VAL C 1 28 ? -0.082 -8.944 -24.710 1.00 31.41 28 VAL C CA 1
ATOM 4234 C C . VAL C 1 28 ? -1.407 -9.712 -24.885 1.00 34.15 28 VAL C C 1
ATOM 4235 O O . VAL C 1 28 ? -2.475 -9.114 -24.840 1.00 35.22 28 VAL C O 1
ATOM 4239 N N . SER C 1 29 ? -1.309 -11.033 -25.062 1.00 36.80 29 SER C N 1
ATOM 4240 C CA . SER C 1 29 ? -2.477 -11.927 -25.027 1.00 38.30 29 SER C CA 1
ATOM 4241 C C . SER C 1 29 ? -2.995 -12.099 -23.596 1.00 39.52 29 SER C C 1
ATOM 4242 O O . SER C 1 29 ? -4.178 -12.310 -23.369 1.00 41.11 29 SER C O 1
ATOM 4245 N N . ARG C 1 30 ? -2.110 -11.997 -22.614 1.00 40.39 30 ARG C N 1
ATOM 4246 C CA . ARG C 1 30 ? -2.501 -12.161 -21.217 1.00 41.16 30 ARG C CA 1
ATOM 4247 C C . ARG C 1 30 ? -2.913 -10.798 -20.602 1.00 40.93 30 ARG C C 1
ATOM 4248 O O . ARG C 1 30 ? -2.550 -10.499 -19.459 1.00 41.96 30 ARG C O 1
ATOM 4256 N N . GLN C 1 31 ? -3.665 -9.981 -21.354 1.00 38.81 31 GLN C N 1
ATOM 4257 C CA . GLN C 1 31 ? -4.082 -8.646 -20.897 1.00 37.97 31 GLN C CA 1
ATOM 4258 C C . GLN C 1 31 ? -5.562 -8.423 -21.206 1.00 37.84 31 GLN C C 1
ATOM 4259 O O . GLN C 1 31 ? -5.925 -7.930 -22.265 1.00 37.01 31 GLN C O 1
ATOM 4265 N N . PRO C 1 32 ? -6.437 -8.810 -20.279 1.00 37.53 32 PRO C N 1
ATOM 4266 C CA . PRO C 1 32 ? -7.872 -8.871 -20.616 1.00 38.74 32 PRO C CA 1
ATOM 4267 C C . PRO C 1 32 ? -8.444 -7.578 -21.197 1.00 38.19 32 PRO C C 1
ATOM 4268 O O . PRO C 1 32 ? -8.936 -7.539 -22.336 1.00 39.05 32 PRO C O 1
ATOM 4272 N N . ASN C 1 33 ? -8.364 -6.507 -20.439 1.00 36.20 33 ASN C N 1
ATOM 4273 C CA . ASN C 1 33 ? -9.109 -5.350 -20.841 1.00 36.45 33 ASN C CA 1
ATOM 4274 C C . ASN C 1 33 ? -8.276 -4.551 -21.846 1.00 34.29 33 ASN C C 1
ATOM 4275 O O . ASN C 1 33 ? -8.810 -3.640 -22.490 1.00 35.72 33 ASN C O 1
ATOM 4280 N N . LEU C 1 34 ? -7.012 -4.943 -22.030 1.00 32.71 34 LEU C N 1
ATOM 4281 C CA . LEU C 1 34 ? -6.068 -4.165 -22.883 1.00 28.91 34 LEU C CA 1
ATOM 4282 C C . LEU C 1 34 ? -5.890 -4.683 -24.322 1.00 28.48 34 LEU C C 1
ATOM 4283 O O . LEU C 1 34 ? -5.823 -5.900 -24.548 1.00 28.62 34 LEU C O 1
ATOM 4288 N N . THR C 1 35 ? -5.724 -3.752 -25.283 1.00 25.98 35 THR C N 1
ATOM 4289 C CA . THR C 1 35 ? -5.422 -4.048 -26.696 1.00 24.34 35 THR C CA 1
ATOM 4290 C C . THR C 1 35 ? -4.123 -3.294 -27.074 1.00 21.97 35 THR C C 1
ATOM 4291 O O . THR C 1 35 ? -4.148 -2.083 -27.197 1.00 21.87 35 THR C O 1
ATOM 4295 N N . ALA C 1 36 ? -3.019 -4.002 -27.191 1.00 18.26 36 ALA C N 1
ATOM 4296 C CA . ALA C 1 36 ? -1.714 -3.424 -27.397 1.00 17.63 36 ALA C CA 1
ATOM 4297 C C . ALA C 1 36 ? -1.323 -3.621 -28.877 1.00 17.59 36 ALA C C 1
ATOM 4298 O O . ALA C 1 36 ? -1.682 -4.614 -29.545 1.00 18.67 36 ALA C O 1
ATOM 4300 N N . GLY C 1 37 ? -0.629 -2.637 -29.434 1.00 14.63 37 GLY C N 1
ATOM 4301 C CA . GLY C 1 37 ? -0.034 -2.729 -30.749 1.00 13.92 37 GLY C CA 1
ATOM 4302 C C . GLY C 1 37 ? 1.352 -2.142 -30.637 1.00 12.35 37 GLY C C 1
ATOM 4303 O O . GLY C 1 37 ? 1.545 -1.116 -29.932 1.00 13.37 37 GLY C O 1
ATOM 4304 N N . LEU C 1 38 ? 2.340 -2.747 -31.284 1.00 12.97 38 LEU C N 1
ATOM 4305 C CA . LEU C 1 38 ? 3.711 -2.347 -31.112 1.00 12.45 38 LEU C CA 1
ATOM 4306 C C . LEU C 1 38 ? 4.525 -2.688 -32.299 1.00 11.79 38 LEU C C 1
ATOM 4307 O O . LEU C 1 38 ? 4.262 -3.689 -33.011 1.00 12.03 38 LEU C O 1
ATOM 4312 N N . TYR C 1 39 ? 5.481 -1.818 -32.602 1.00 11.37 39 TYR C N 1
ATOM 4313 C CA . TYR C 1 39 ? 6.357 -1.955 -33.732 1.00 11.16 39 TYR C CA 1
ATOM 4314 C C . TYR C 1 39 ? 7.750 -1.461 -33.359 1.00 10.21 39 TYR C C 1
ATOM 4315 O O . TYR C 1 39 ? 7.894 -0.311 -32.917 1.00 12.17 39 TYR C O 1
ATOM 4324 N N . PHE C 1 40 ? 8.770 -2.257 -33.559 1.00 10.47 40 PHE C N 1
ATOM 4325 C CA . PHE C 1 40 ? 10.192 -1.957 -33.316 1.00 10.59 40 PHE C CA 1
ATOM 4326 C C . PHE C 1 40 ? 10.992 -2.428 -34.498 1.00 12.71 40 PHE C C 1
ATOM 4327 O O . PHE C 1 40 ? 10.754 -3.530 -35.004 1.00 12.90 40 PHE C O 1
ATOM 4335 N N . PHE C 1 41 ? 11.999 -1.651 -34.924 1.00 12.19 41 PHE C N 1
ATOM 4336 C CA . PHE C 1 41 ? 12.881 -2.007 -36.036 1.00 12.34 41 PHE C CA 1
ATOM 4337 C C . PHE C 1 41 ? 14.231 -1.403 -35.781 1.00 11.96 41 PHE C C 1
ATOM 4338 O O . PHE C 1 41 ? 14.348 -0.203 -35.589 1.00 12.47 41 PHE C O 1
ATOM 4346 N N . ASN C 1 42 ? 15.235 -2.274 -35.773 1.00 13.46 42 ASN C N 1
ATOM 4347 C CA . ASN C 1 42 ? 16.635 -1.911 -35.591 1.00 14.85 42 ASN C CA 1
ATOM 4348 C C . ASN C 1 42 ? 17.234 -1.524 -36.956 1.00 15.92 42 ASN C C 1
ATOM 4349 O O . ASN C 1 42 ? 17.288 -2.378 -37.884 1.00 16.93 42 ASN C O 1
ATOM 4354 N N . LEU C 1 43 ? 17.613 -0.241 -37.084 1.00 16.98 43 LEU C N 1
ATOM 4355 C CA . LEU C 1 43 ? 18.078 0.274 -38.363 1.00 19.64 43 LEU C CA 1
ATOM 4356 C C . LEU C 1 43 ? 19.367 -0.393 -38.846 1.00 20.99 43 LEU C C 1
ATOM 4357 O O . LEU C 1 43 ? 19.638 -0.416 -40.044 1.00 24.95 43 LEU C O 1
ATOM 4362 N N . ASP C 1 44 ? 20.164 -0.936 -37.928 1.00 21.67 44 ASP C N 1
ATOM 4363 C CA . ASP C 1 44 ? 21.492 -1.502 -38.201 1.00 24.14 44 ASP C CA 1
ATOM 4364 C C . ASP C 1 44 ? 21.444 -3.030 -38.436 1.00 24.69 44 ASP C C 1
ATOM 4365 O O . ASP C 1 44 ? 22.096 -3.538 -39.364 1.00 26.54 44 ASP C O 1
ATOM 4370 N N . SER C 1 45 ? 20.662 -3.757 -37.620 1.00 24.19 45 SER C N 1
ATOM 4371 C CA . SER C 1 45 ? 20.471 -5.228 -37.666 1.00 24.64 45 SER C CA 1
ATOM 4372 C C . SER C 1 45 ? 19.400 -5.656 -38.639 1.00 22.62 45 SER C C 1
ATOM 4373 O O . SER C 1 45 ? 19.429 -6.792 -39.138 1.00 22.94 45 SER C O 1
ATOM 4376 N N . GLY C 1 46 ? 18.408 -4.784 -38.813 1.00 20.48 46 GLY C N 1
ATOM 4377 C CA . GLY C 1 46 ? 17.180 -5.206 -39.469 1.00 18.54 46 GLY C CA 1
ATOM 4378 C C . GLY C 1 46 ? 16.208 -6.017 -38.588 1.00 17.94 46 GLY C C 1
ATOM 4379 O O . GLY C 1 46 ? 15.132 -6.394 -39.059 1.00 17.38 46 GLY C O 1
ATOM 4380 N N . ALA C 1 47 ? 16.549 -6.246 -37.333 1.00 16.84 47 ALA C N 1
ATOM 4381 C CA . ALA C 1 47 ? 15.736 -7.034 -36.422 1.00 17.14 47 ALA C CA 1
ATOM 4382 C C . ALA C 1 47 ? 14.431 -6.266 -36.179 1.00 15.38 47 ALA C C 1
ATOM 4383 O O . ALA C 1 47 ? 14.465 -5.036 -35.928 1.00 18.16 47 ALA C O 1
ATOM 4385 N N . SER C 1 48 ? 13.304 -6.979 -36.191 1.00 16.85 48 SER C N 1
ATOM 4386 C CA . SER C 1 48 ? 12.009 -6.334 -36.044 1.00 15.37 48 SER C CA 1
ATOM 4387 C C . SER C 1 48 ? 11.130 -7.110 -35.096 1.00 16.99 48 SER C C 1
ATOM 4388 O O . SER C 1 48 ? 11.276 -8.317 -34.881 1.00 17.14 48 SER C O 1
ATOM 4391 N N . LEU C 1 49 ? 10.205 -6.383 -34.496 1.00 14.51 49 LEU C N 1
ATOM 4392 C CA . LEU C 1 49 ? 9.138 -6.903 -33.668 1.00 13.92 49 LEU C CA 1
ATOM 4393 C C . LEU C 1 49 ? 7.900 -6.157 -34.046 1.00 14.38 49 LEU C C 1
ATOM 4394 O O . LEU C 1 49 ? 7.874 -4.935 -33.939 1.00 14.22 49 LEU C O 1
ATOM 4399 N N . ASN C 1 50 ? 6.831 -6.862 -34.358 1.00 14.14 50 ASN C N 1
ATOM 4400 C CA . ASN C 1 50 ? 5.568 -6.264 -34.760 1.00 14.34 50 ASN C CA 1
ATOM 4401 C C . ASN C 1 50 ? 4.449 -7.136 -34.210 1.00 14.57 50 ASN C C 1
ATOM 4402 O O . ASN C 1 50 ? 4.244 -8.260 -34.664 1.00 13.56 50 ASN C O 1
ATOM 4407 N N . VAL C 1 51 ? 3.787 -6.664 -33.187 1.00 13.81 51 VAL C N 1
ATOM 4408 C CA . VAL C 1 51 ? 2.638 -7.332 -32.608 1.00 13.96 51 VAL C CA 1
ATOM 4409 C C . VAL C 1 51 ? 1.514 -6.310 -32.640 1.00 15.48 51 VAL C C 1
ATOM 4410 O O . VAL C 1 51 ? 1.482 -5.427 -31.794 1.00 14.97 51 VAL C O 1
ATOM 4414 N N . GLY C 1 52 ? 0.611 -6.446 -33.598 1.00 16.99 52 GLY C N 1
ATOM 4415 C CA . GLY C 1 52 ? -0.503 -5.553 -33.739 1.00 16.17 52 GLY C CA 1
ATOM 4416 C C . GLY C 1 52 ? -0.092 -4.132 -34.082 1.00 16.22 52 GLY C C 1
ATOM 4417 O O . GLY C 1 52 ? -0.882 -3.207 -33.830 1.00 16.86 52 GLY C O 1
ATOM 4418 N N . GLY C 1 53 ? 1.096 -3.995 -34.654 1.00 15.99 53 GLY C N 1
ATOM 4419 C CA . GLY C 1 53 ? 1.622 -2.652 -34.977 1.00 16.35 53 GLY C CA 1
ATOM 4420 C C . GLY C 1 53 ? 0.926 -1.987 -36.127 1.00 17.31 53 GLY C C 1
ATOM 4421 O O . GLY C 1 53 ? 1.001 -0.746 -36.262 1.00 17.56 53 GLY C O 1
ATOM 4422 N N . ASP C 1 54 ? 0.262 -2.739 -36.989 1.00 17.75 54 ASP C N 1
ATOM 4423 C CA . ASP C 1 54 ? -0.587 -2.168 -38.052 1.00 19.33 54 ASP C CA 1
ATOM 4424 C C . ASP C 1 54 ? -1.977 -1.749 -37.605 1.00 20.52 54 ASP C C 1
ATOM 4425 O O . ASP C 1 54 ? -2.648 -1.074 -38.339 1.00 25.40 54 ASP C O 1
ATOM 4430 N N . GLN C 1 55 ? -2.429 -2.132 -36.421 1.00 22.94 55 GLN C N 1
ATOM 4431 C CA . GLN C 1 55 ? -3.767 -1.775 -35.966 1.00 24.10 55 GLN C CA 1
ATOM 4432 C C . GLN C 1 55 ? -3.881 -0.233 -35.898 1.00 22.33 55 GLN C C 1
ATOM 4433 O O . GLN C 1 55 ? -2.937 0.474 -35.480 1.00 21.15 55 GLN C O 1
ATOM 4439 N N . VAL C 1 56 ? -5.029 0.296 -36.294 1.00 23.07 56 VAL C N 1
ATOM 4440 C CA . VAL C 1 56 ? -5.287 1.707 -36.042 1.00 20.91 56 VAL C CA 1
ATOM 4441 C C . VAL C 1 56 ? -5.690 1.889 -34.603 1.00 20.57 56 VAL C C 1
ATOM 4442 O O . VAL C 1 56 ? -6.432 1.074 -34.019 1.00 20.94 56 VAL C O 1
ATOM 4446 N N . PHE C 1 57 ? -5.190 2.970 -34.013 1.00 18.26 57 PHE C N 1
ATOM 4447 C CA . PHE C 1 57 ? -5.454 3.320 -32.648 1.00 18.28 57 PHE C CA 1
ATOM 4448 C C . PHE C 1 57 ? -5.847 4.760 -32.555 1.00 17.40 57 PHE C C 1
ATOM 4449 O O . PHE C 1 57 ? -5.358 5.565 -33.355 1.00 15.49 57 PHE C O 1
ATOM 4457 N N . PRO C 1 58 ? -6.566 5.125 -31.508 1.00 17.19 58 PRO C N 1
ATOM 4458 C CA . PRO C 1 58 ? -6.592 6.544 -31.148 1.00 16.58 58 PRO C CA 1
ATOM 4459 C C . PRO C 1 58 ? -5.138 6.999 -30.926 1.00 15.46 58 PRO C C 1
ATOM 4460 O O . PRO C 1 58 ? -4.347 6.348 -30.251 1.00 15.47 58 PRO C O 1
ATOM 4464 N N . ALA C 1 59 ? -4.762 8.150 -31.468 1.00 14.46 59 ALA C N 1
ATOM 4465 C CA . ALA C 1 59 ? -3.389 8.613 -31.373 1.00 13.34 59 ALA C CA 1
ATOM 4466 C C . ALA C 1 59 ? -3.016 9.278 -30.032 1.00 12.62 59 ALA C C 1
ATOM 4467 O O . ALA C 1 59 ? -1.822 9.316 -29.634 1.00 12.81 59 ALA C O 1
ATOM 4469 N N . ALA C 1 60 ? -4.026 9.885 -29.418 1.00 13.89 60 ALA C N 1
ATOM 4470 C CA . ALA C 1 60 ? -3.754 10.798 -28.331 1.00 13.24 60 ALA C CA 1
ATOM 4471 C C . ALA C 1 60 ? -2.646 11.806 -28.810 1.00 13.42 60 ALA C C 1
ATOM 4472 O O . ALA C 1 60 ? -2.622 12.181 -30.012 1.00 13.55 60 ALA C O 1
ATOM 4474 N N . SER C 1 61 ? -1.780 12.250 -27.931 1.00 13.22 61 SER C N 1
ATOM 4475 C CA . SER C 1 61 ? -0.821 13.261 -28.308 1.00 12.40 61 SER C CA 1
ATOM 4476 C C . SER C 1 61 ? 0.316 12.750 -29.165 1.00 11.59 61 SER C C 1
ATOM 4477 O O . SER C 1 61 ? 1.216 13.504 -29.515 1.00 12.41 61 SER C O 1
ATOM 4480 N N . THR C 1 62 ? 0.391 11.426 -29.469 1.00 11.59 62 THR C N 1
ATOM 4481 C CA . THR C 1 62 ? 1.498 10.929 -30.287 1.00 11.84 62 THR C CA 1
ATOM 4482 C C . THR C 1 62 ? 1.499 11.605 -31.680 1.00 11.20 62 THR C C 1
ATOM 4483 O O . THR C 1 62 ? 2.525 11.719 -32.279 1.00 11.64 62 THR C O 1
ATOM 4487 N N . ILE C 1 63 ? 0.328 12.077 -32.112 1.00 11.18 63 ILE C N 1
ATOM 4488 C CA . ILE C 1 63 ? 0.186 12.684 -33.440 1.00 11.33 63 ILE C CA 1
ATOM 4489 C C . ILE C 1 63 ? 0.912 13.999 -33.513 1.00 10.94 63 ILE C C 1
ATOM 4490 O O . ILE C 1 63 ? 1.129 14.511 -34.599 1.00 11.51 63 ILE C O 1
ATOM 4495 N N . LYS C 1 64 ? 1.221 14.569 -32.358 1.00 9.88 64 LYS C N 1
ATOM 4496 C CA . LYS C 1 64 ? 2.066 15.806 -32.362 1.00 10.54 64 LYS C CA 1
ATOM 4497 C C . LYS C 1 64 ? 3.414 15.618 -32.994 1.00 11.45 64 LYS C C 1
ATOM 4498 O O . LYS C 1 64 ? 3.999 16.567 -33.502 1.00 10.88 64 LYS C O 1
ATOM 4504 N N . PHE C 1 65 ? 3.994 14.398 -32.987 1.00 10.09 65 PHE C N 1
ATOM 4505 C CA . PHE C 1 65 ? 5.246 14.142 -33.687 1.00 10.05 65 PHE C CA 1
ATOM 4506 C C . PHE C 1 65 ? 5.116 14.334 -35.216 1.00 10.59 65 PHE C C 1
ATOM 4507 O O . PHE C 1 65 ? 5.824 15.156 -35.755 1.00 10.78 65 PHE C O 1
ATOM 4515 N N . PRO C 1 66 ? 4.170 13.665 -35.895 1.00 10.33 66 PRO C N 1
ATOM 4516 C CA . PRO C 1 66 ? 3.974 13.981 -37.314 1.00 11.49 66 PRO C CA 1
ATOM 4517 C C . PRO C 1 66 ? 3.734 15.471 -37.548 1.00 10.98 66 PRO C C 1
ATOM 4518 O O . PRO C 1 66 ? 4.228 15.969 -38.551 1.00 11.59 66 PRO C O 1
ATOM 4522 N N . ILE C 1 67 ? 3.014 16.141 -36.670 1.00 11.01 67 ILE C N 1
ATOM 4523 C CA . ILE C 1 67 ? 2.802 17.603 -36.864 1.00 10.84 67 ILE C CA 1
ATOM 4524 C C . ILE C 1 67 ? 4.116 18.326 -36.779 1.00 10.84 67 ILE C C 1
ATOM 4525 O O . ILE C 1 67 ? 4.361 19.224 -37.621 1.00 10.45 67 ILE C O 1
ATOM 4530 N N . LEU C 1 68 ? 4.997 17.966 -35.855 1.00 10.96 68 LEU C N 1
ATOM 4531 C CA . LEU C 1 68 ? 6.293 18.610 -35.746 1.00 11.16 68 LEU C CA 1
ATOM 4532 C C . LEU C 1 68 ? 7.115 18.392 -37.046 1.00 11.37 68 LEU C C 1
ATOM 4533 O O . LEU C 1 68 ? 7.777 19.287 -37.552 1.00 12.99 68 LEU C O 1
ATOM 4538 N N . VAL C 1 69 ? 7.101 17.170 -37.633 1.00 12.05 69 VAL C N 1
ATOM 4539 C CA . VAL C 1 69 ? 7.805 16.945 -38.861 1.00 11.98 69 VAL C CA 1
ATOM 4540 C C . VAL C 1 69 ? 7.273 17.836 -39.978 1.00 11.31 69 VAL C C 1
ATOM 4541 O O . VAL C 1 69 ? 8.021 18.443 -40.725 1.00 13.03 69 VAL C O 1
ATOM 4545 N N . ALA C 1 70 ? 5.959 17.978 -40.065 1.00 11.57 70 ALA C N 1
ATOM 4546 C CA . ALA C 1 70 ? 5.399 18.875 -41.051 1.00 12.19 70 ALA C CA 1
ATOM 4547 C C . ALA C 1 70 ? 5.848 20.347 -40.845 1.00 12.66 70 ALA C C 1
ATOM 4548 O O . ALA C 1 70 ? 6.038 21.107 -41.810 1.00 14.76 70 ALA C O 1
ATOM 4550 N N . PHE C 1 71 ? 5.951 20.740 -39.579 1.00 11.85 71 PHE C N 1
ATOM 4551 C CA . PHE C 1 71 ? 6.415 22.059 -39.241 1.00 12.50 71 PHE C CA 1
ATOM 4552 C C . PHE C 1 71 ? 7.797 22.281 -39.812 1.00 13.65 71 PHE C C 1
ATOM 4553 O O . PHE C 1 71 ? 8.036 23.283 -40.531 1.00 14.18 71 PHE C O 1
ATOM 4561 N N . PHE C 1 72 ? 8.749 21.391 -39.500 1.00 13.07 72 PHE C N 1
ATOM 4562 C CA . PHE C 1 72 ? 10.088 21.546 -39.997 1.00 13.81 72 PHE C CA 1
ATOM 4563 C C . PHE C 1 72 ? 10.221 21.435 -41.497 1.00 15.73 72 PHE C C 1
ATOM 4564 O O . PHE C 1 72 ? 11.083 22.083 -42.078 1.00 16.40 72 PHE C O 1
ATOM 4572 N N . LYS C 1 73 ? 9.429 20.589 -42.124 1.00 15.07 73 LYS C N 1
ATOM 4573 C CA . LYS C 1 73 ? 9.416 20.540 -43.594 1.00 16.03 73 LYS C CA 1
ATOM 4574 C C . LYS C 1 73 ? 9.025 21.921 -44.159 1.00 16.27 73 LYS C C 1
ATOM 4575 O O . LYS C 1 73 ? 9.672 22.405 -45.113 1.00 16.36 73 LYS C O 1
ATOM 4581 N N . ALA C 1 74 ? 8.024 22.576 -43.558 1.00 15.60 74 ALA C N 1
ATOM 4582 C CA . ALA C 1 74 ? 7.646 23.931 -43.974 1.00 15.66 74 ALA C CA 1
ATOM 4583 C C . ALA C 1 74 ? 8.773 24.913 -43.790 1.00 16.81 74 ALA C C 1
ATOM 4584 O O . ALA C 1 74 ? 8.997 25.763 -44.672 1.00 19.23 74 ALA C O 1
ATOM 4586 N N . VAL C 1 75 ? 9.532 24.790 -42.719 1.00 16.44 75 VAL C N 1
ATOM 4587 C CA . VAL C 1 75 ? 10.689 25.663 -42.490 1.00 17.73 75 VAL C CA 1
ATOM 4588 C C . VAL C 1 75 ? 11.759 25.415 -43.584 1.00 19.05 75 VAL C C 1
ATOM 4589 O O . VAL C 1 75 ? 12.256 26.344 -44.213 1.00 20.47 75 VAL C O 1
ATOM 4593 N N . ASP C 1 76 ? 12.050 24.144 -43.844 1.00 19.85 76 ASP C N 1
ATOM 4594 C CA . ASP C 1 76 ? 12.997 23.794 -44.856 1.00 20.96 76 ASP C CA 1
ATOM 4595 C C . ASP C 1 76 ? 12.624 24.329 -46.258 1.00 21.66 76 ASP C C 1
ATOM 4596 O O . ASP C 1 76 ? 13.524 24.687 -47.071 1.00 24.51 76 ASP C O 1
ATOM 4601 N N . GLU C 1 77 ? 11.319 24.384 -46.531 1.00 21.52 77 GLU C N 1
ATOM 4602 C CA . GLU C 1 77 ? 10.757 24.859 -47.814 1.00 23.10 77 GLU C CA 1
ATOM 4603 C C . GLU C 1 77 ? 10.500 26.356 -47.900 1.00 24.54 77 GLU C C 1
ATOM 4604 O O . GLU C 1 77 ? 9.926 26.840 -48.894 1.00 26.22 77 GLU C O 1
ATOM 4610 N N . GLY C 1 78 ? 10.890 27.090 -46.860 1.00 22.93 78 GLY C N 1
ATOM 4611 C CA . GLY C 1 78 ? 10.748 28.513 -46.851 1.00 23.20 78 GLY C CA 1
ATOM 4612 C C . GLY C 1 78 ? 9.349 29.030 -46.640 1.00 22.89 78 GLY C C 1
ATOM 4613 O O . GLY C 1 78 ? 9.095 30.208 -46.840 1.00 25.45 78 GLY C O 1
ATOM 4614 N N . ARG C 1 79 ? 8.436 28.179 -46.176 1.00 20.51 79 ARG C N 1
ATOM 4615 C CA . ARG C 1 79 ? 7.048 28.565 -46.066 1.00 21.39 79 ARG C CA 1
ATOM 4616 C C . ARG C 1 79 ? 6.732 29.100 -44.683 1.00 19.42 79 ARG C C 1
ATOM 4617 O O . ARG C 1 79 ? 5.717 29.796 -44.503 1.00 21.13 79 ARG C O 1
ATOM 4625 N N . VAL C 1 80 ? 7.604 28.755 -43.710 1.00 18.99 80 VAL C N 1
ATOM 4626 C CA . VAL C 1 80 ? 7.523 29.191 -42.309 1.00 18.09 80 VAL C CA 1
ATOM 4627 C C . VAL C 1 80 ? 8.964 29.443 -41.857 1.00 17.21 80 VAL C C 1
ATOM 4628 O O . VAL C 1 80 ? 9.859 28.790 -42.333 1.00 18.54 80 VAL C O 1
ATOM 4632 N N . THR C 1 81 ? 9.179 30.406 -40.971 1.00 16.88 81 THR C N 1
ATOM 4633 C CA . THR C 1 81 ? 10.480 30.595 -40.346 1.00 17.66 81 THR C CA 1
ATOM 4634 C C . THR C 1 81 ? 10.396 30.267 -38.862 1.00 16.25 81 THR C C 1
ATOM 4635 O O . THR C 1 81 ? 9.317 30.309 -38.245 1.00 16.80 81 THR C O 1
ATOM 4639 N N . LEU C 1 82 ? 11.548 29.954 -38.276 1.00 17.34 82 LEU C N 1
ATOM 4640 C CA . LEU C 1 82 ? 11.616 29.609 -36.864 1.00 16.32 82 LEU C CA 1
ATOM 4641 C C . LEU C 1 82 ? 11.319 30.821 -35.989 1.00 16.75 82 LEU C C 1
ATOM 4642 O O . LEU C 1 82 ? 10.809 30.691 -34.871 1.00 16.98 82 LEU C O 1
ATOM 4647 N N . GLN C 1 83 ? 11.612 32.006 -36.500 1.00 17.46 83 GLN C N 1
ATOM 4648 C CA . GLN C 1 83 ? 11.481 33.222 -35.723 1.00 17.26 83 GLN C CA 1
ATOM 4649 C C . GLN C 1 83 ? 10.179 34.001 -35.956 1.00 16.64 83 GLN C C 1
ATOM 4650 O O . GLN C 1 83 ? 9.926 35.006 -35.262 1.00 19.74 83 GLN C O 1
ATOM 4656 N N . GLU C 1 84 ? 9.386 33.644 -36.950 1.00 15.95 84 GLU C N 1
ATOM 4657 C CA . GLU C 1 84 ? 8.146 34.407 -37.168 1.00 15.69 84 GLU C CA 1
ATOM 4658 C C . GLU C 1 84 ? 7.242 34.336 -35.949 1.00 15.47 84 GLU C C 1
ATOM 4659 O O . GLU C 1 84 ? 7.252 33.329 -35.225 1.00 15.65 84 GLU C O 1
ATOM 4665 N N . ARG C 1 85 ? 6.429 35.365 -35.722 1.00 15.94 85 ARG C N 1
ATOM 4666 C CA . ARG C 1 85 ? 5.545 35.410 -34.604 1.00 15.24 85 ARG C CA 1
ATOM 4667 C C . ARG C 1 85 ? 4.205 34.817 -34.910 1.00 15.68 85 ARG C C 1
ATOM 4668 O O . ARG C 1 85 ? 3.546 35.227 -35.874 1.00 15.98 85 ARG C O 1
ATOM 4676 N N . LEU C 1 86 ? 3.786 33.882 -34.066 1.00 15.03 86 LEU C N 1
ATOM 4677 C CA . LEU C 1 86 ? 2.474 33.303 -34.148 1.00 13.57 86 LEU C CA 1
ATOM 4678 C C . LEU C 1 86 ? 1.569 33.855 -33.076 1.00 13.94 86 LEU C C 1
ATOM 4679 O O . LEU C 1 86 ? 1.978 34.118 -31.945 1.00 14.92 86 LEU C O 1
ATOM 4684 N N . THR C 1 87 ? 0.311 34.058 -33.425 1.00 13.81 87 THR C N 1
ATOM 4685 C CA . THR C 1 87 ? -0.648 34.671 -32.517 1.00 14.96 87 THR C CA 1
ATOM 4686 C C . THR C 1 87 ? -1.547 33.609 -31.881 1.00 13.48 87 THR C C 1
ATOM 4687 O O . THR C 1 87 ? -2.165 32.765 -32.569 1.00 13.11 87 THR C O 1
ATOM 4691 N N . MET C 1 88 ? -1.692 33.684 -30.573 1.00 13.47 88 MET C N 1
ATOM 4692 C CA . MET C 1 88 ? -2.596 32.790 -29.837 1.00 13.48 88 MET C CA 1
ATOM 4693 C C . MET C 1 88 ? -4.007 33.358 -29.918 1.00 13.18 88 MET C C 1
ATOM 4694 O O . MET C 1 88 ? -4.496 33.976 -28.981 1.00 14.26 88 MET C O 1
ATOM 4699 N N . ARG C 1 89 ? -4.631 33.131 -31.077 1.00 12.15 89 ARG C N 1
ATOM 4700 C CA . ARG C 1 89 ? -5.997 33.656 -31.351 1.00 14.00 89 ARG C CA 1
ATOM 4701 C C . ARG C 1 89 ? -6.999 32.948 -30.472 1.00 16.03 89 ARG C C 1
ATOM 4702 O O . ARG C 1 89 ? -6.829 31.774 -30.107 1.00 15.61 89 ARG C O 1
ATOM 4710 N N . PRO C 1 90 ? -8.091 33.628 -30.140 1.00 16.84 90 PRO C N 1
ATOM 4711 C CA . PRO C 1 90 ? -9.107 32.993 -29.338 1.00 16.22 90 PRO C CA 1
ATOM 4712 C C . PRO C 1 90 ? -9.597 31.630 -29.808 1.00 17.01 90 PRO C C 1
ATOM 4713 O O . PRO C 1 90 ? -9.917 30.774 -28.971 1.00 18.73 90 PRO C O 1
ATOM 4717 N N . ASP C 1 91 ? -9.660 31.431 -31.122 1.00 16.65 91 ASP C N 1
ATOM 4718 C CA . ASP C 1 91 ? -10.173 30.175 -31.683 1.00 16.56 91 ASP C CA 1
ATOM 4719 C C . ASP C 1 91 ? -9.197 29.018 -31.561 1.00 16.02 91 ASP C C 1
ATOM 4720 O O . ASP C 1 91 ? -9.545 27.886 -31.846 1.00 19.75 91 ASP C O 1
ATOM 4725 N N . LEU C 1 92 ? -7.974 29.313 -31.183 1.00 14.10 92 LEU C N 1
ATOM 4726 C CA . LEU C 1 92 ? -6.915 28.281 -31.094 1.00 14.57 92 LEU C CA 1
ATOM 4727 C C . LEU C 1 92 ? -6.667 27.844 -29.646 1.00 15.05 92 LEU C C 1
ATOM 4728 O O . LEU C 1 92 ? -6.021 26.805 -29.394 1.00 15.25 92 LEU C O 1
ATOM 4733 N N . ILE C 1 93 ? -7.155 28.598 -28.669 1.00 15.43 93 ILE C N 1
ATOM 4734 C CA . ILE C 1 93 ? -6.847 28.295 -27.247 1.00 15.12 93 ILE C CA 1
ATOM 4735 C C . ILE C 1 93 ? -7.614 27.042 -26.811 1.00 16.79 93 ILE C C 1
ATOM 4736 O O . ILE C 1 93 ? -8.785 26.874 -27.128 1.00 17.87 93 ILE C O 1
ATOM 4741 N N . ALA C 1 94 ? -6.922 26.162 -26.098 1.00 15.66 94 ALA C N 1
ATOM 4742 C CA . ALA C 1 94 ? -7.509 24.904 -25.716 1.00 16.58 94 ALA C CA 1
ATOM 4743 C C . ALA C 1 94 ? -7.046 24.571 -24.307 1.00 16.95 94 ALA C C 1
ATOM 4744 O O . ALA C 1 94 ? -5.941 24.974 -23.899 1.00 15.87 94 ALA C O 1
ATOM 4746 N N . PRO C 1 95 ? -7.845 23.750 -23.614 1.00 17.60 95 PRO C N 1
ATOM 4747 C CA . PRO C 1 95 ? -7.497 23.322 -22.268 1.00 18.01 95 PRO C CA 1
ATOM 4748 C C . PRO C 1 95 ? -6.574 22.079 -22.245 1.00 17.84 95 PRO C C 1
ATOM 4749 O O . PRO C 1 95 ? -5.889 21.765 -23.229 1.00 17.25 95 PRO C O 1
ATOM 4753 N N . GLU C 1 96 ? -6.523 21.411 -21.098 1.00 18.70 96 GLU C N 1
ATOM 4754 C CA . GLU C 1 96 ? -5.656 20.250 -20.861 1.00 18.86 96 GLU C CA 1
ATOM 4755 C C . GLU C 1 96 ? -4.206 20.684 -20.900 1.00 17.93 96 GLU C C 1
ATOM 4756 O O . GLU C 1 96 ? -3.873 21.809 -20.508 1.00 18.60 96 GLU C O 1
ATOM 4762 N N . ALA C 1 97 ? -3.307 19.843 -21.328 1.00 16.34 97 ALA C N 1
ATOM 4763 C CA . ALA C 1 97 ? -1.876 20.131 -21.213 1.00 15.42 97 ALA C CA 1
ATOM 4764 C C . ALA C 1 97 ? -1.495 21.386 -21.913 1.00 13.92 97 ALA C C 1
ATOM 4765 O O . ALA C 1 97 ? -1.963 21.662 -23.021 1.00 14.35 97 ALA C O 1
ATOM 4767 N N . GLY C 1 98 ? -0.596 22.112 -21.280 1.00 14.59 98 GLY C N 1
ATOM 4768 C CA . GLY C 1 98 ? 0.027 23.277 -21.885 1.00 13.49 98 GLY C CA 1
ATOM 4769 C C . GLY C 1 98 ? 0.029 24.526 -21.034 1.00 14.35 98 GLY C C 1
ATOM 4770 O O . GLY C 1 98 ? -0.718 24.644 -20.077 1.00 15.63 98 GLY C O 1
ATOM 4771 N N . THR C 1 99 ? 0.967 25.422 -21.342 1.00 14.09 99 THR C N 1
ATOM 4772 C CA . THR C 1 99 ? 1.117 26.672 -20.614 1.00 14.43 99 THR C CA 1
ATOM 4773 C C . THR C 1 99 ? 0.606 27.883 -21.385 1.00 14.30 99 THR C C 1
ATOM 4774 O O . THR C 1 99 ? 0.282 28.922 -20.768 1.00 14.90 99 THR C O 1
ATOM 4778 N N . LEU C 1 100 ? 0.493 27.823 -22.714 1.00 13.59 100 LEU C N 1
ATOM 4779 C CA . LEU C 1 100 ? 0.106 29.022 -23.496 1.00 12.43 100 LEU C CA 1
ATOM 4780 C C . LEU C 1 100 ? -1.284 29.486 -23.108 1.00 13.49 100 LEU C C 1
ATOM 4781 O O . LEU C 1 100 ? -1.563 30.700 -23.075 1.00 14.00 100 LEU C O 1
ATOM 4786 N N . GLN C 1 101 ? -2.128 28.530 -22.741 1.00 13.22 101 GLN C N 1
ATOM 4787 C CA . GLN C 1 101 ? -3.570 28.838 -22.429 1.00 13.66 101 GLN C CA 1
ATOM 4788 C C . GLN C 1 101 ? -3.760 29.879 -21.320 1.00 14.24 101 GLN C C 1
ATOM 4789 O O . GLN C 1 101 ? -4.847 30.472 -21.228 1.00 16.37 101 GLN C O 1
ATOM 4795 N N . TYR C 1 102 ? -2.769 30.026 -20.444 1.00 14.64 102 TYR C N 1
ATOM 4796 C CA . TYR C 1 102 ? -2.876 30.977 -19.316 1.00 15.57 102 TYR C CA 1
ATOM 4797 C C . TYR C 1 102 ? -2.461 32.394 -19.696 1.00 16.45 102 TYR C C 1
ATOM 4798 O O . TYR C 1 102 ? -2.593 33.304 -18.880 1.00 18.71 102 TYR C O 1
ATOM 4807 N N . GLN C 1 103 ? -1.892 32.563 -20.871 1.00 15.73 103 GLN C N 1
ATOM 4808 C CA . GLN C 1 103 ? -1.469 33.872 -21.378 1.00 15.75 103 GLN C CA 1
ATOM 4809 C C . GLN C 1 103 ? -2.643 34.675 -21.972 1.00 16.06 103 GLN C C 1
ATOM 4810 O O . GLN C 1 103 ? -3.715 34.130 -22.210 1.00 15.76 103 GLN C O 1
ATOM 4816 N N . LYS C 1 104 ? -2.426 35.962 -22.250 1.00 18.21 104 LYS C N 1
ATOM 4817 C CA . LYS C 1 104 ? -3.520 36.761 -22.761 1.00 18.61 104 LYS C CA 1
ATOM 4818 C C . LYS C 1 104 ? -3.823 36.350 -24.195 1.00 18.38 104 LYS C C 1
ATOM 4819 O O . LYS C 1 104 ? -2.917 36.142 -25.009 1.00 16.80 104 LYS C O 1
ATOM 4825 N N . PRO C 1 105 ? -5.115 36.273 -24.531 1.00 17.91 105 PRO C N 1
ATOM 4826 C CA . PRO C 1 105 ? -5.484 36.098 -25.929 1.00 16.96 105 PRO C CA 1
ATOM 4827 C C . PRO C 1 105 ? -4.795 37.108 -26.843 1.00 16.69 105 PRO C C 1
ATOM 4828 O O . PRO C 1 105 ? -4.622 38.287 -26.461 1.00 16.86 105 PRO C O 1
ATOM 4832 N N . ASN C 1 106 ? -4.366 36.619 -28.013 1.00 14.67 106 ASN C N 1
ATOM 4833 C CA . ASN C 1 106 ? -3.715 37.401 -29.047 1.00 14.99 106 ASN C CA 1
ATOM 4834 C C . ASN C 1 106 ? -2.283 37.803 -28.759 1.00 14.22 106 ASN C C 1
ATOM 4835 O O . ASN C 1 106 ? -1.644 38.504 -29.566 1.00 17.55 106 ASN C O 1
ATOM 4840 N N . SER C 1 107 ? -1.728 37.275 -27.659 1.00 14.99 107 SER C N 1
ATOM 4841 C CA . SER C 1 107 ? -0.300 37.354 -27.421 1.00 15.31 107 SER C CA 1
ATOM 4842 C C . SER C 1 107 ? 0.464 36.496 -28.443 1.00 14.71 107 SER C C 1
ATOM 4843 O O . SER C 1 107 ? -0.140 35.633 -29.119 1.00 16.26 107 SER C O 1
ATOM 4846 N N . GLN C 1 108 ? 1.715 36.839 -28.662 1.00 15.38 108 GLN C N 1
ATOM 4847 C CA . GLN C 1 108 ? 2.483 36.281 -29.761 1.00 15.87 108 GLN C CA 1
ATOM 4848 C C . GLN C 1 108 ? 3.738 35.612 -29.266 1.00 15.22 108 GLN C C 1
ATOM 4849 O O . GLN C 1 108 ? 4.288 35.952 -28.232 1.00 16.36 108 GLN C O 1
ATOM 4855 N N . TYR C 1 109 ? 4.135 34.614 -30.047 1.00 14.82 109 TYR C N 1
ATOM 4856 C CA . TYR C 1 109 ? 5.237 33.721 -29.707 1.00 14.37 109 TYR C CA 1
ATOM 4857 C C . TYR C 1 109 ? 6.023 33.360 -30.952 1.00 13.87 109 TYR C C 1
ATOM 4858 O O . TYR C 1 109 ? 5.425 33.171 -31.999 1.00 14.83 109 TYR C O 1
ATOM 4867 N N . ALA C 1 110 ? 7.328 33.116 -30.814 1.00 14.97 110 ALA C N 1
ATOM 4868 C CA . ALA C 1 110 ? 8.091 32.609 -31.923 1.00 14.73 110 ALA C CA 1
ATOM 4869 C C . ALA C 1 110 ? 7.592 31.251 -32.377 1.00 14.07 110 ALA C C 1
ATOM 4870 O O . ALA C 1 110 ? 7.245 30.400 -31.520 1.00 13.16 110 ALA C O 1
ATOM 4872 N N . ALA C 1 111 ? 7.522 31.048 -33.682 1.00 12.78 111 ALA C N 1
ATOM 4873 C CA . ALA C 1 111 ? 7.024 29.762 -34.219 1.00 12.68 111 ALA C CA 1
ATOM 4874 C C . ALA C 1 111 ? 7.766 28.567 -33.595 1.00 13.03 111 ALA C C 1
ATOM 4875 O O . ALA C 1 111 ? 7.147 27.581 -33.195 1.00 12.04 111 ALA C O 1
ATOM 4877 N N . LEU C 1 112 ? 9.081 28.677 -33.471 1.00 13.51 112 LEU C N 1
ATOM 4878 C CA . LEU C 1 112 ? 9.886 27.539 -32.911 1.00 13.61 112 LEU C CA 1
ATOM 4879 C C . LEU C 1 112 ? 9.480 27.278 -31.464 1.00 14.27 112 LEU C C 1
ATOM 4880 O O . LEU C 1 112 ? 9.366 26.127 -31.046 1.00 14.07 112 LEU C O 1
ATOM 4885 N N . GLU C 1 113 ? 9.278 28.311 -30.675 1.00 14.84 113 GLU C N 1
ATOM 4886 C CA . GLU C 1 113 ? 8.927 28.154 -29.295 1.00 13.83 113 GLU C CA 1
ATOM 4887 C C . GLU C 1 113 ? 7.607 27.382 -29.191 1.00 13.47 113 GLU C C 1
ATOM 4888 O O . GLU C 1 113 ? 7.408 26.570 -28.334 1.00 14.00 113 GLU C O 1
ATOM 4894 N N . VAL C 1 114 ? 6.673 27.759 -30.040 1.00 11.96 114 VAL C N 1
ATOM 4895 C CA . VAL C 1 114 ? 5.341 27.146 -30.075 1.00 12.28 114 VAL C CA 1
ATOM 4896 C C . VAL C 1 114 ? 5.459 25.668 -30.447 1.00 11.95 114 VAL C C 1
ATOM 4897 O O . VAL C 1 114 ? 4.880 24.802 -29.806 1.00 11.47 114 VAL C O 1
ATOM 4901 N N . ALA C 1 115 ? 6.198 25.413 -31.506 1.00 11.66 115 ALA C N 1
ATOM 4902 C CA . ALA C 1 115 ? 6.418 24.030 -31.949 1.00 11.22 115 ALA C CA 1
ATOM 4903 C C . ALA C 1 115 ? 7.103 23.198 -30.854 1.00 12.50 115 ALA C C 1
ATOM 4904 O O . ALA C 1 115 ? 6.714 22.039 -30.665 1.00 12.08 115 ALA C O 1
ATOM 4906 N N . GLU C 1 116 ? 8.102 23.747 -30.148 1.00 12.35 116 GLU C N 1
ATOM 4907 C CA . GLU C 1 116 ? 8.701 23.062 -29.037 1.00 12.41 116 GLU C CA 1
ATOM 4908 C C . GLU C 1 116 ? 7.684 22.736 -27.929 1.00 12.05 116 GLU C C 1
ATOM 4909 O O . GLU C 1 116 ? 7.645 21.590 -27.476 1.00 13.28 116 GLU C O 1
ATOM 4915 N N . LEU C 1 117 ? 6.835 23.681 -27.521 1.00 12.35 117 LEU C N 1
ATOM 4916 C CA . LEU C 1 117 ? 5.877 23.410 -26.442 1.00 12.10 117 LEU C CA 1
ATOM 4917 C C . LEU C 1 117 ? 4.845 22.345 -26.792 1.00 10.41 117 LEU C C 1
ATOM 4918 O O . LEU C 1 117 ? 4.441 21.499 -25.978 1.00 11.58 117 LEU C O 1
ATOM 4923 N N . MET C 1 118 ? 4.486 22.331 -28.055 1.00 11.68 118 MET C N 1
ATOM 4924 C CA . MET C 1 118 ? 3.629 21.290 -28.624 1.00 11.01 118 MET C CA 1
ATOM 4925 C C . MET C 1 118 ? 4.185 19.888 -28.249 1.00 10.17 118 MET C C 1
ATOM 4926 O O . MET C 1 118 ? 3.355 18.979 -27.919 1.00 10.63 118 MET C O 1
ATOM 4931 N N . ILE C 1 119 ? 5.509 19.750 -28.324 1.00 11.58 119 ILE C N 1
ATOM 4932 C CA . ILE C 1 119 ? 6.146 18.455 -28.083 1.00 11.43 119 ILE C CA 1
ATOM 4933 C C . ILE C 1 119 ? 6.562 18.274 -26.643 1.00 11.36 119 ILE C C 1
ATOM 4934 O O . ILE C 1 119 ? 6.307 17.240 -26.024 1.00 12.92 119 ILE C O 1
ATOM 4939 N N . THR C 1 120 ? 7.284 19.246 -26.058 1.00 11.87 120 THR C N 1
ATOM 4940 C CA . THR C 1 120 ? 7.904 18.962 -24.783 1.00 13.09 120 THR C CA 1
ATOM 4941 C C . THR C 1 120 ? 6.898 18.746 -23.680 1.00 14.22 120 THR C C 1
ATOM 4942 O O . THR C 1 120 ? 7.060 17.880 -22.757 1.00 14.10 120 THR C O 1
ATOM 4946 N N . ILE C 1 121 ? 5.872 19.575 -23.685 1.00 13.03 121 ILE C N 1
ATOM 4947 C CA . ILE C 1 121 ? 4.836 19.512 -22.642 1.00 13.68 121 ILE C CA 1
ATOM 4948 C C . ILE C 1 121 ? 3.469 19.175 -23.230 1.00 12.70 121 ILE C C 1
ATOM 4949 O O . ILE C 1 121 ? 2.460 19.180 -22.530 1.00 13.81 121 ILE C O 1
ATOM 4954 N N . SER C 1 122 ? 3.424 18.844 -24.534 1.00 12.21 122 SER C N 1
ATOM 4955 C CA . SER C 1 122 ? 2.197 18.381 -25.161 1.00 12.04 122 SER C CA 1
ATOM 4956 C C . SER C 1 122 ? 1.144 19.496 -25.284 1.00 12.27 122 SER C C 1
ATOM 4957 O O . SER C 1 122 ? -0.053 19.281 -25.304 1.00 13.01 122 SER C O 1
ATOM 4960 N N . ASP C 1 123 ? 1.615 20.733 -25.377 1.00 11.94 123 ASP C N 1
ATOM 4961 C CA . ASP C 1 123 ? 0.720 21.909 -25.269 1.00 12.03 123 ASP C CA 1
ATOM 4962 C C . ASP C 1 123 ? -0.337 21.905 -26.353 1.00 10.70 123 ASP C C 1
ATOM 4963 O O . ASP C 1 123 ? -0.020 21.975 -27.561 1.00 11.46 123 ASP C O 1
ATOM 4968 N N . ASN C 1 124 ? -1.604 21.845 -25.976 1.00 11.58 124 ASN C N 1
ATOM 4969 C CA . ASN C 1 124 ? -2.674 21.705 -26.940 1.00 12.36 124 ASN C CA 1
ATOM 4970 C C . ASN C 1 124 ? -2.939 23.003 -27.724 1.00 11.56 124 ASN C C 1
ATOM 4971 O O . ASN C 1 124 ? -3.209 22.982 -28.916 1.00 12.38 124 ASN C O 1
ATOM 4976 N N . THR C 1 125 ? -2.855 24.128 -27.008 1.00 12.33 125 THR C N 1
ATOM 4977 C CA . THR C 1 125 ? -2.967 25.415 -27.668 1.00 12.43 125 THR C CA 1
ATOM 4978 C C . THR C 1 125 ? -1.855 25.560 -28.712 1.00 10.74 125 THR C C 1
ATOM 4979 O O . THR C 1 125 ? -2.149 25.958 -29.858 1.00 11.43 125 THR C O 1
ATOM 4983 N N . ALA C 1 126 ? -0.615 25.239 -28.338 1.00 10.92 126 ALA C N 1
ATOM 4984 C CA . ALA C 1 126 ? 0.492 25.313 -29.269 1.00 11.22 126 ALA C CA 1
ATOM 4985 C C . ALA C 1 126 ? 0.203 24.442 -30.484 1.00 9.22 126 ALA C C 1
ATOM 4986 O O . ALA C 1 126 ? 0.471 24.806 -31.634 1.00 10.95 126 ALA C O 1
ATOM 4988 N N . THR C 1 127 ? -0.268 23.230 -30.246 1.00 10.65 127 THR C N 1
ATOM 4989 C CA . THR C 1 127 ? -0.565 22.317 -31.347 1.00 10.63 127 THR C CA 1
ATOM 4990 C C . THR C 1 127 ? -1.597 22.935 -32.317 1.00 11.10 127 THR C C 1
ATOM 4991 O O . THR C 1 127 ? -1.461 22.891 -33.530 1.00 11.92 127 THR C O 1
ATOM 4995 N N . ASN C 1 128 ? -2.684 23.468 -31.766 1.00 10.30 128 ASN C N 1
ATOM 4996 C CA . ASN C 1 128 ? -3.709 24.081 -32.634 1.00 12.24 128 ASN C CA 1
ATOM 4997 C C . ASN C 1 128 ? -3.109 25.252 -33.401 1.00 12.03 128 ASN C C 1
ATOM 4998 O O . ASN C 1 128 ? -3.451 25.482 -34.543 1.00 13.46 128 ASN C O 1
ATOM 5003 N N . MET C 1 129 ? -2.229 25.994 -32.755 1.00 11.18 129 MET C N 1
ATOM 5004 C CA . MET C 1 129 ? -1.565 27.101 -33.474 1.00 12.05 129 MET C CA 1
ATOM 5005 C C . MET C 1 129 ? -0.710 26.594 -34.644 1.00 11.21 129 MET C C 1
ATOM 5006 O O . MET C 1 129 ? -0.688 27.182 -35.721 1.00 11.64 129 MET C O 1
ATOM 5011 N N . ILE C 1 130 ? 0.084 25.544 -34.409 1.00 11.06 130 ILE C N 1
ATOM 5012 C CA . ILE C 1 130 ? 0.875 24.993 -35.485 1.00 11.70 130 ILE C CA 1
ATOM 5013 C C . ILE C 1 130 ? 0.036 24.430 -36.645 1.00 11.95 130 ILE C C 1
ATOM 5014 O O . ILE C 1 130 ? 0.315 24.690 -37.789 1.00 11.90 130 ILE C O 1
ATOM 5019 N N . ILE C 1 131 ? -1.008 23.672 -36.300 1.00 11.05 131 ILE C N 1
ATOM 5020 C CA . ILE C 1 131 ? -1.882 23.079 -37.315 1.00 12.52 131 ILE C CA 1
ATOM 5021 C C . ILE C 1 131 ? -2.449 24.217 -38.183 1.00 13.00 131 ILE C C 1
ATOM 5022 O O . ILE C 1 131 ? -2.479 24.127 -39.405 1.00 14.27 131 ILE C O 1
ATOM 5027 N N . ASP C 1 132 ? -2.956 25.248 -37.514 1.00 14.69 132 ASP C N 1
ATOM 5028 C CA . ASP C 1 132 ? -3.544 26.362 -38.206 1.00 14.53 132 ASP C CA 1
ATOM 5029 C C . ASP C 1 132 ? -2.520 27.038 -39.127 1.00 13.19 132 ASP C C 1
ATOM 5030 O O . ASP C 1 132 ? -2.815 27.329 -40.275 1.00 14.53 132 ASP C O 1
ATOM 5035 N N . ARG C 1 133 ? -1.334 27.310 -38.615 1.00 13.69 133 ARG C N 1
ATOM 5036 C CA . ARG C 1 133 ? -0.272 27.922 -39.402 1.00 14.23 133 ARG C CA 1
ATOM 5037 C C . ARG C 1 133 ? 0.137 27.149 -40.635 1.00 14.89 133 ARG C C 1
ATOM 5038 O O . ARG C 1 133 ? 0.482 27.730 -41.694 1.00 16.92 133 ARG C O 1
ATOM 5046 N N . LEU C 1 134 ? 0.066 25.821 -40.526 1.00 14.49 134 LEU C N 1
ATOM 5047 C CA . LEU C 1 134 ? 0.442 24.938 -41.628 1.00 15.03 134 LEU C CA 1
ATOM 5048 C C . LEU C 1 134 ? -0.719 24.678 -42.584 1.00 16.77 134 LEU C C 1
ATOM 5049 O O . LEU C 1 134 ? -0.581 23.895 -43.549 1.00 19.44 134 LEU C O 1
ATOM 5054 N N . GLY C 1 135 ? -1.837 25.353 -42.374 1.00 17.47 135 GLY C N 1
ATOM 5055 C CA . GLY C 1 135 ? -2.949 25.318 -43.302 1.00 17.90 135 GLY C CA 1
ATOM 5056 C C . GLY C 1 135 ? -4.137 24.449 -42.943 1.00 18.03 135 GLY C C 1
ATOM 5057 O O . GLY C 1 135 ? -5.045 24.253 -43.760 1.00 22.24 135 GLY C O 1
ATOM 5058 N N . GLY C 1 136 ? -4.134 23.922 -41.716 1.00 16.08 136 GLY C N 1
ATOM 5059 C CA . GLY C 1 136 ? -5.264 23.177 -41.198 1.00 16.50 136 GLY C CA 1
ATOM 5060 C C . GLY C 1 136 ? -5.094 21.657 -41.304 1.00 16.68 136 GLY C C 1
ATOM 5061 O O . GLY C 1 136 ? -4.160 21.139 -41.948 1.00 16.36 136 GLY C O 1
ATOM 5062 N N . ALA C 1 137 ? -6.035 20.974 -40.646 1.00 16.29 137 ALA C N 1
ATOM 5063 C CA . ALA C 1 137 ? -5.978 19.501 -40.481 1.00 16.63 137 ALA C CA 1
ATOM 5064 C C . ALA C 1 137 ? -5.940 18.777 -41.804 1.00 17.61 137 ALA C C 1
ATOM 5065 O O . ALA C 1 137 ? -5.156 17.811 -41.965 1.00 18.59 137 ALA C O 1
ATOM 5067 N N . ALA C 1 138 ? -6.777 19.199 -42.746 1.00 19.03 138 ALA C N 1
ATOM 5068 C CA . ALA C 1 138 ? -6.891 18.474 -44.024 1.00 18.95 138 ALA C CA 1
ATOM 5069 C C . ALA C 1 138 ? -5.585 18.491 -44.793 1.00 18.61 138 ALA C C 1
ATOM 5070 O O . ALA C 1 138 ? -5.173 17.484 -45.346 1.00 20.28 138 ALA C O 1
ATOM 5072 N N . GLU C 1 139 ? -4.884 19.622 -44.774 1.00 19.04 139 GLU C N 1
ATOM 5073 C CA . GLU C 1 139 ? -3.613 19.765 -45.404 1.00 19.35 139 GLU C CA 1
ATOM 5074 C C . GLU C 1 139 ? -2.544 18.866 -44.769 1.00 18.68 139 GLU C C 1
ATOM 5075 O O . GLU C 1 139 ? -1.754 18.215 -45.458 1.00 19.66 139 GLU C O 1
ATOM 5081 N N . LEU C 1 140 ? -2.507 18.854 -43.435 1.00 16.42 140 LEU C N 1
ATOM 5082 C CA . LEU C 1 140 ? -1.627 17.926 -42.735 1.00 15.37 140 LEU C CA 1
ATOM 5083 C C . LEU C 1 140 ? -2.018 16.495 -43.039 1.00 15.51 140 LEU C C 1
ATOM 5084 O O . LEU C 1 140 ? -1.141 15.690 -43.279 1.00 14.77 140 LEU C O 1
ATOM 5089 N N . ASN C 1 141 ? -3.297 16.182 -43.031 1.00 14.42 141 ASN C N 1
ATOM 5090 C CA . ASN C 1 141 ? -3.677 14.781 -43.346 1.00 15.56 141 ASN C CA 1
ATOM 5091 C C . ASN C 1 141 ? -3.176 14.293 -44.685 1.00 16.66 141 ASN C C 1
ATOM 5092 O O . ASN C 1 141 ? -2.749 13.139 -44.850 1.00 15.94 141 ASN C O 1
ATOM 5097 N N . GLN C 1 142 ? -3.273 15.154 -45.665 1.00 18.59 142 GLN C N 1
ATOM 5098 C CA . GLN C 1 142 ? -2.773 14.849 -46.976 1.00 19.13 142 GLN C CA 1
ATOM 5099 C C . GLN C 1 142 ? -1.275 14.617 -46.971 1.00 17.50 142 GLN C C 1
ATOM 5100 O O . GLN C 1 142 ? -0.785 13.718 -47.652 1.00 18.25 142 GLN C O 1
ATOM 5106 N N . GLN C 1 143 ? -0.539 15.403 -46.192 1.00 16.40 143 GLN C N 1
ATOM 5107 C CA . GLN C 1 143 ? 0.879 15.211 -46.063 1.00 15.08 143 GLN C CA 1
ATOM 5108 C C . GLN C 1 143 ? 1.170 13.849 -45.432 1.00 14.34 143 GLN C C 1
ATOM 5109 O O . GLN C 1 143 ? 2.107 13.149 -45.819 1.00 15.70 143 GLN C O 1
ATOM 5115 N N . PHE C 1 144 ? 0.411 13.513 -44.410 1.00 14.52 144 PHE C N 1
ATOM 5116 C CA . PHE C 1 144 ? 0.634 12.235 -43.744 1.00 13.81 144 PHE C CA 1
ATOM 5117 C C . PHE C 1 144 ? 0.443 11.087 -44.711 1.00 14.57 144 PHE C C 1
ATOM 5118 O O . PHE C 1 144 ? 1.273 10.137 -44.760 1.00 13.65 144 PHE C O 1
ATOM 5126 N N . GLN C 1 145 ? -0.565 11.195 -45.547 1.00 14.51 145 GLN C N 1
ATOM 5127 C CA . GLN C 1 145 ? -0.842 10.138 -46.537 1.00 16.61 145 GLN C CA 1
ATOM 5128 C C . GLN C 1 145 ? 0.285 10.091 -47.506 1.00 16.94 145 GLN C C 1
ATOM 5129 O O . GLN C 1 145 ? 0.771 9.000 -47.917 1.00 17.27 145 GLN C O 1
ATOM 5135 N N . GLU C 1 146 ? 0.724 11.274 -47.925 1.00 17.24 146 GLU C N 1
ATOM 5136 C CA . GLU C 1 146 ? 1.833 11.332 -48.865 1.00 17.26 146 GLU C CA 1
ATOM 5137 C C . GLU C 1 146 ? 3.116 10.704 -48.346 1.00 17.31 146 GLU C C 1
ATOM 5138 O O . GLU C 1 146 ? 3.852 10.032 -49.075 1.00 18.70 146 GLU C O 1
ATOM 5144 N N . TRP C 1 147 ? 3.356 10.824 -47.050 1.00 14.63 147 TRP C N 1
ATOM 5145 C CA . TRP C 1 147 ? 4.499 10.155 -46.384 1.00 16.03 147 TRP C CA 1
ATOM 5146 C C . TRP C 1 147 ? 4.304 8.623 -46.170 1.00 16.19 147 TRP C C 1
ATOM 5147 O O . TRP C 1 147 ? 5.183 7.939 -45.637 1.00 18.63 147 TRP C O 1
ATOM 5158 N N . GLY C 1 148 ? 3.125 8.118 -46.517 1.00 16.02 148 GLY C N 1
ATOM 5159 C CA . GLY C 1 148 ? 2.803 6.695 -46.389 1.00 17.01 148 GLY C CA 1
ATOM 5160 C C . GLY C 1 148 ? 2.233 6.352 -45.019 1.00 16.28 148 GLY C C 1
ATOM 5161 O O . GLY C 1 148 ? 2.113 5.152 -44.684 1.00 17.52 148 GLY C O 1
ATOM 5162 N N . LEU C 1 149 ? 1.776 7.329 -44.258 1.00 15.33 149 LEU C N 1
ATOM 5163 C CA . LEU C 1 149 ? 1.186 7.100 -42.950 1.00 15.77 149 LEU C CA 1
ATOM 5164 C C . LEU C 1 149 ? -0.312 6.962 -43.104 1.00 18.42 149 LEU C C 1
ATOM 5165 O O . LEU C 1 149 ? -1.116 7.872 -42.754 1.00 18.89 149 LEU C O 1
ATOM 5170 N N . GLU C 1 150 ? -0.708 5.759 -43.500 1.00 20.60 150 GLU C N 1
ATOM 5171 C CA . GLU C 1 150 ? -2.072 5.599 -43.982 1.00 23.98 150 GLU C CA 1
ATOM 5172 C C . GLU C 1 150 ? -3.138 5.670 -42.886 1.00 22.31 150 GLU C C 1
ATOM 5173 O O . GLU C 1 150 ? -4.265 6.059 -43.187 1.00 23.50 150 GLU C O 1
ATOM 5179 N N . ASN C 1 151 ? -2.794 5.434 -41.623 1.00 16.52 151 ASN C N 1
ATOM 5180 C CA . ASN C 1 151 ? -3.744 5.458 -40.564 1.00 17.61 151 ASN C CA 1
ATOM 5181 C C . ASN C 1 151 ? -3.610 6.673 -39.656 1.00 15.74 151 ASN C C 1
ATOM 5182 O O . ASN C 1 151 ? -4.204 6.705 -38.556 1.00 16.07 151 ASN C O 1
ATOM 5187 N N . THR C 1 152 ? -2.864 7.672 -40.104 1.00 14.42 152 THR C N 1
ATOM 5188 C CA . THR C 1 152 ? -2.565 8.837 -39.218 1.00 13.57 152 THR C CA 1
ATOM 5189 C C . THR C 1 152 ? -3.450 10.025 -39.714 1.00 13.79 152 THR C C 1
ATOM 5190 O O . THR C 1 152 ? -3.222 10.569 -40.791 1.00 14.39 152 THR C O 1
ATOM 5194 N N . VAL C 1 153 ? -4.397 10.393 -38.896 1.00 14.73 153 VAL C N 1
ATOM 5195 C CA . VAL C 1 153 ? -5.462 11.352 -39.265 1.00 15.42 153 VAL C CA 1
ATOM 5196 C C . VAL C 1 153 ? -5.850 12.243 -38.120 1.00 14.71 153 VAL C C 1
ATOM 5197 O O . VAL C 1 153 ? -6.206 11.790 -37.055 1.00 15.65 153 VAL C O 1
ATOM 5201 N N . ILE C 1 154 ? -5.837 13.549 -38.399 1.00 14.06 154 ILE C N 1
ATOM 5202 C CA . ILE C 1 154 ? -6.376 14.566 -37.490 1.00 15.02 154 ILE C CA 1
ATOM 5203 C C . ILE C 1 154 ? -7.833 14.806 -37.886 1.00 14.64 154 ILE C C 1
ATOM 5204 O O . ILE C 1 154 ? -8.130 15.332 -38.977 1.00 15.83 154 ILE C O 1
ATOM 5209 N N . ASN C 1 155 ? -8.723 14.363 -37.016 1.00 16.28 155 ASN C N 1
ATOM 5210 C CA . ASN C 1 155 ? -10.150 14.557 -37.145 1.00 17.39 155 ASN C CA 1
ATOM 5211 C C . ASN C 1 155 ? -10.746 15.691 -36.289 1.00 18.24 155 ASN C C 1
ATOM 5212 O O . ASN C 1 155 ? -11.802 16.218 -36.595 1.00 19.79 155 ASN C O 1
ATOM 5217 N N . ASN C 1 156 ? -10.091 16.074 -35.229 1.00 17.21 156 ASN C N 1
ATOM 5218 C CA . ASN C 1 156 ? -10.534 17.174 -34.419 1.00 17.87 156 ASN C CA 1
ATOM 5219 C C . ASN C 1 156 ? -9.396 17.963 -33.778 1.00 17.78 156 ASN C C 1
ATOM 5220 O O . ASN C 1 156 ? -8.300 17.432 -33.623 1.00 16.54 156 ASN C O 1
ATOM 5225 N N . PRO C 1 157 ? -9.660 19.211 -33.370 1.00 16.84 157 PRO C N 1
ATOM 5226 C CA . PRO C 1 157 ? -8.639 19.972 -32.661 1.00 17.77 157 PRO C CA 1
ATOM 5227 C C . PRO C 1 157 ? -8.242 19.369 -31.317 1.00 16.92 157 PRO C C 1
ATOM 5228 O O . PRO C 1 157 ? -8.976 18.562 -30.720 1.00 16.90 157 PRO C O 1
ATOM 5232 N N . GLU C 1 158 ? -7.089 19.789 -30.843 1.00 18.02 158 GLU C N 1
ATOM 5233 C CA . GLU C 1 158 ? -6.588 19.340 -29.555 1.00 17.57 158 GLU C CA 1
ATOM 5234 C C . GLU C 1 158 ? -7.330 20.095 -28.487 1.00 19.43 158 GLU C C 1
ATOM 5235 O O . GLU C 1 158 ? -7.682 21.269 -28.673 1.00 19.99 158 GLU C O 1
ATOM 5241 N N . PRO C 1 159 ? -7.569 19.458 -27.354 1.00 19.80 159 PRO C N 1
ATOM 5242 C CA . PRO C 1 159 ? -6.992 18.165 -26.894 1.00 20.24 159 PRO C CA 1
ATOM 5243 C C . PRO C 1 159 ? -7.556 16.754 -27.441 1.00 21.53 159 PRO C C 1
ATOM 5244 O O . PRO C 1 159 ? -6.997 15.711 -27.100 1.00 25.51 159 PRO C O 1
ATOM 5248 N N . ASP C 1 160 ? -8.599 16.746 -28.203 1.00 21.26 160 ASP C N 1
ATOM 5249 C CA . ASP C 1 160 ? -9.242 15.505 -28.700 1.00 20.33 160 ASP C CA 1
ATOM 5250 C C . ASP C 1 160 ? -9.328 14.393 -27.652 1.00 21.98 160 ASP C C 1
ATOM 5251 O O . ASP C 1 160 ? -8.825 13.314 -27.856 1.00 19.91 160 ASP C O 1
ATOM 5256 N N . MET C 1 161 ? -9.937 14.698 -26.511 1.00 23.37 161 MET C N 1
ATOM 5257 C CA . MET C 1 161 ? -9.955 13.783 -25.382 1.00 24.01 161 MET C CA 1
ATOM 5258 C C . MET C 1 161 ? -10.834 12.576 -25.695 1.00 25.31 161 MET C C 1
ATOM 5259 O O . MET C 1 161 ? -10.653 11.535 -25.052 1.00 25.44 161 MET C O 1
ATOM 5264 N N . LYS C 1 162 ? -11.716 12.678 -26.695 1.00 24.87 162 LYS C N 1
ATOM 5265 C CA . LYS C 1 162 ? -12.519 11.494 -27.122 1.00 25.59 162 LYS C CA 1
ATOM 5266 C C . LYS C 1 162 ? -11.772 10.491 -28.015 1.00 24.07 162 LYS C C 1
ATOM 5267 O O . LYS C 1 162 ? -12.236 9.397 -28.249 1.00 25.55 162 LYS C O 1
ATOM 5273 N N . GLY C 1 163 ? -10.608 10.870 -28.504 1.00 21.14 163 GLY C N 1
ATOM 5274 C CA . GLY C 1 163 ? -9.718 9.962 -29.197 1.00 20.17 163 GLY C CA 1
ATOM 5275 C C . GLY C 1 163 ? -10.033 9.763 -30.642 1.00 19.60 163 GLY C C 1
ATOM 5276 O O . GLY C 1 163 ? -9.777 8.680 -31.195 1.00 21.05 163 GLY C O 1
ATOM 5277 N N . THR C 1 164 ? -10.605 10.796 -31.279 1.00 18.93 164 THR C N 1
ATOM 5278 C CA . THR C 1 164 ? -10.975 10.699 -32.692 1.00 19.28 164 THR C CA 1
ATOM 5279 C C . THR C 1 164 ? -9.789 10.746 -33.657 1.00 18.32 164 THR C C 1
ATOM 5280 O O . THR C 1 164 ? -9.837 10.234 -34.758 1.00 19.45 164 THR C O 1
ATOM 5284 N N . ASN C 1 165 ? -8.711 11.400 -33.250 1.00 15.42 165 ASN C N 1
ATOM 5285 C CA . ASN C 1 165 ? -7.547 11.399 -34.096 1.00 14.85 165 ASN C CA 1
ATOM 5286 C C . ASN C 1 165 ? -6.863 10.056 -34.021 1.00 15.42 165 ASN C C 1
ATOM 5287 O O . ASN C 1 165 ? -6.827 9.444 -32.947 1.00 14.98 165 ASN C O 1
ATOM 5292 N N . THR C 1 166 ? -6.331 9.586 -35.154 1.00 14.23 166 THR C N 1
ATOM 5293 C CA . THR C 1 166 ? -5.805 8.211 -35.209 1.00 15.47 166 THR C CA 1
ATOM 5294 C C . THR C 1 166 ? -4.371 8.168 -35.681 1.00 13.81 166 THR C C 1
ATOM 5295 O O . THR C 1 166 ? -3.828 9.080 -36.323 1.00 14.29 166 THR C O 1
ATOM 5299 N N . THR C 1 167 ? -3.683 7.082 -35.320 1.00 12.78 167 THR C N 1
ATOM 5300 C CA . THR C 1 167 ? -2.439 6.665 -35.918 1.00 13.14 167 THR C CA 1
ATOM 5301 C C . THR C 1 167 ? -2.257 5.161 -35.780 1.00 12.59 167 THR C C 1
ATOM 5302 O O . THR C 1 167 ? -3.182 4.432 -35.386 1.00 13.43 167 THR C O 1
ATOM 5306 N N . SER C 1 168 ? -1.071 4.704 -36.067 1.00 12.97 168 SER C N 1
ATOM 5307 C CA . SER C 1 168 ? -0.712 3.297 -35.745 1.00 13.07 168 SER C CA 1
ATOM 5308 C C . SER C 1 168 ? 0.721 3.283 -35.306 1.00 12.15 168 SER C C 1
ATOM 5309 O O . SER C 1 168 ? 1.500 4.109 -35.653 1.00 12.44 168 SER C O 1
ATOM 5312 N N . PRO C 1 169 ? 1.133 2.239 -34.537 1.00 12.30 169 PRO C N 1
ATOM 5313 C CA . PRO C 1 169 ? 2.537 2.073 -34.228 1.00 12.64 169 PRO C CA 1
ATOM 5314 C C . PRO C 1 169 ? 3.427 2.052 -35.437 1.00 11.86 169 PRO C C 1
ATOM 5315 O O . PRO C 1 169 ? 4.454 2.707 -35.441 1.00 12.08 169 PRO C O 1
ATOM 5319 N N . ARG C 1 170 ? 3.045 1.298 -36.474 1.00 12.90 170 ARG C N 1
ATOM 5320 C CA . ARG C 1 170 ? 3.796 1.255 -37.675 1.00 13.10 170 ARG C CA 1
ATOM 5321 C C . ARG C 1 170 ? 3.955 2.692 -38.284 1.00 11.74 170 ARG C C 1
ATOM 5322 O O . ARG C 1 170 ? 5.030 3.006 -38.741 1.00 12.76 170 ARG C O 1
ATOM 5330 N N . ASP C 1 171 ? 2.875 3.463 -38.348 1.00 12.29 171 ASP C N 1
ATOM 5331 C CA . ASP C 1 171 ? 2.978 4.809 -38.959 1.00 12.73 171 ASP C CA 1
ATOM 5332 C C . ASP C 1 171 ? 3.997 5.623 -38.200 1.00 12.52 171 ASP C C 1
ATOM 5333 O O . ASP C 1 171 ? 4.863 6.243 -38.809 1.00 12.43 171 ASP C O 1
ATOM 5338 N N . LEU C 1 172 ? 3.907 5.638 -36.879 1.00 11.43 172 LEU C N 1
ATOM 5339 C CA . LEU C 1 172 ? 4.792 6.527 -36.094 1.00 11.03 172 LEU C CA 1
ATOM 5340 C C . LEU C 1 172 ? 6.263 6.106 -36.243 1.00 10.33 172 LEU C C 1
ATOM 5341 O O . LEU C 1 172 ? 7.211 6.919 -36.415 1.00 11.68 172 LEU C O 1
ATOM 5346 N N . ALA C 1 173 ? 6.502 4.818 -36.120 1.00 11.04 173 ALA C N 1
ATOM 5347 C CA . ALA C 1 173 ? 7.835 4.286 -36.148 1.00 12.09 173 ALA C CA 1
ATOM 5348 C C . ALA C 1 173 ? 8.461 4.444 -37.540 1.00 11.97 173 ALA C C 1
ATOM 5349 O O . ALA C 1 173 ? 9.660 4.758 -37.684 1.00 13.55 173 ALA C O 1
ATOM 5351 N N . THR C 1 174 ? 7.638 4.265 -38.583 1.00 13.70 174 THR C N 1
ATOM 5352 C CA . THR C 1 174 ? 8.098 4.403 -39.963 1.00 14.14 174 THR C CA 1
ATOM 5353 C C . THR C 1 174 ? 8.478 5.877 -40.288 1.00 13.31 174 THR C C 1
ATOM 5354 O O . THR C 1 174 ? 9.521 6.126 -40.933 1.00 13.53 174 THR C O 1
ATOM 5358 N N . LEU C 1 175 ? 7.674 6.814 -39.784 1.00 13.15 175 LEU C N 1
ATOM 5359 C CA . LEU C 1 175 ? 8.060 8.223 -40.004 1.00 13.06 175 LEU C CA 1
ATOM 5360 C C . LEU C 1 175 ? 9.386 8.518 -39.336 1.00 12.36 175 LEU C C 1
ATOM 5361 O O . LEU C 1 175 ? 10.298 9.140 -39.875 1.00 12.13 175 LEU C O 1
ATOM 5366 N N . MET C 1 176 ? 9.543 8.017 -38.120 1.00 11.77 176 MET C N 1
ATOM 5367 C CA . MET C 1 176 ? 10.800 8.202 -37.427 1.00 11.56 176 MET C CA 1
ATOM 5368 C C . MET C 1 176 ? 12.008 7.561 -38.139 1.00 10.73 176 MET C C 1
ATOM 5369 O O . MET C 1 176 ? 13.143 8.073 -38.165 1.00 12.51 176 MET C O 1
ATOM 5374 N N . LEU C 1 177 ? 11.720 6.373 -38.684 1.00 12.77 177 LEU C N 1
ATOM 5375 C CA . LEU C 1 177 ? 12.713 5.636 -39.441 1.00 14.55 177 LEU C CA 1
ATOM 5376 C C . LEU C 1 177 ? 13.238 6.467 -40.616 1.00 14.94 177 LEU C C 1
ATOM 5377 O O . LEU C 1 177 ? 14.434 6.611 -40.845 1.00 15.88 177 LEU C O 1
ATOM 5382 N N . LYS C 1 178 ? 12.322 7.077 -41.323 1.00 14.31 178 LYS C N 1
ATOM 5383 C CA . LYS C 1 178 ? 12.710 7.912 -42.466 1.00 16.67 178 LYS C CA 1
ATOM 5384 C C . LYS C 1 178 ? 13.584 9.078 -41.997 1.00 16.42 178 LYS C C 1
ATOM 5385 O O . LYS C 1 178 ? 14.614 9.410 -42.581 1.00 17.38 178 LYS C O 1
ATOM 5391 N N . ILE C 1 179 ? 13.153 9.729 -40.924 1.00 16.17 179 ILE C N 1
ATOM 5392 C CA . ILE C 1 179 ? 13.928 10.876 -40.389 1.00 17.13 179 ILE C CA 1
ATOM 5393 C C . ILE C 1 179 ? 15.322 10.449 -39.971 1.00 18.76 179 ILE C C 1
ATOM 5394 O O . ILE C 1 179 ? 16.305 11.080 -40.335 1.00 18.97 179 ILE C O 1
ATOM 5399 N N . GLY C 1 180 ? 15.386 9.321 -39.286 1.00 18.91 180 GLY C N 1
ATOM 5400 C CA . GLY C 1 180 ? 16.639 8.734 -38.813 1.00 20.94 180 GLY C CA 1
ATOM 5401 C C . GLY C 1 180 ? 17.632 8.505 -39.966 1.00 23.43 180 GLY C C 1
ATOM 5402 O O . GLY C 1 180 ? 18.869 8.725 -39.848 1.00 26.31 180 GLY C O 1
ATOM 5403 N N . GLN C 1 181 ? 17.078 8.066 -41.087 1.00 23.25 181 GLN C N 1
ATOM 5404 C CA . GLN C 1 181 ? 17.859 7.822 -42.307 1.00 22.87 181 GLN C CA 1
ATOM 5405 C C . GLN C 1 181 ? 18.263 9.088 -43.050 1.00 23.97 181 GLN C C 1
ATOM 5406 O O . GLN C 1 181 ? 18.996 9.028 -44.066 1.00 25.52 181 GLN C O 1
ATOM 5412 N N . GLY C 1 182 ? 17.831 10.256 -42.588 1.00 22.46 182 GLY C N 1
ATOM 5413 C CA . GLY C 1 182 ? 18.195 11.490 -43.244 1.00 21.85 182 GLY C CA 1
ATOM 5414 C C . GLY C 1 182 ? 17.225 11.970 -44.308 1.00 20.95 182 GLY C C 1
ATOM 5415 O O . GLY C 1 182 ? 17.508 12.891 -45.033 1.00 23.99 182 GLY C O 1
ATOM 5416 N N . GLU C 1 183 ? 16.046 11.359 -44.367 1.00 19.55 183 GLU C N 1
ATOM 5417 C CA . GLU C 1 183 ? 14.993 11.727 -45.275 1.00 20.44 183 GLU C CA 1
ATOM 5418 C C . GLU C 1 183 ? 14.089 12.823 -44.679 1.00 19.67 183 GLU C C 1
ATOM 5419 O O . GLU C 1 183 ? 14.113 13.054 -43.471 1.00 18.34 183 GLU C O 1
ATOM 5425 N N . ILE C 1 184 ? 13.304 13.443 -45.547 1.00 20.24 184 ILE C N 1
ATOM 5426 C CA . ILE C 1 184 ? 12.288 14.412 -45.217 1.00 19.65 184 ILE C CA 1
ATOM 5427 C C . ILE C 1 184 ? 12.832 15.765 -44.767 1.00 19.15 184 ILE C C 1
ATOM 5428 O O . ILE C 1 184 ? 12.496 16.769 -45.390 1.00 22.78 184 ILE C O 1
ATOM 5433 N N . LEU C 1 185 ? 13.690 15.771 -43.743 1.00 19.16 185 LEU C N 1
ATOM 5434 C CA . LEU C 1 185 ? 14.155 17.044 -43.139 1.00 18.69 185 LEU C CA 1
ATOM 5435 C C . LEU C 1 185 ? 15.633 17.254 -43.409 1.00 19.03 185 LEU C C 1
ATOM 5436 O O . LEU C 1 185 ? 16.416 16.296 -43.546 1.00 19.09 185 LEU C O 1
ATOM 5441 N N . SER C 1 186 ? 16.010 18.506 -43.462 1.00 18.87 186 SER C N 1
ATOM 5442 C CA . SER C 1 186 ? 17.408 18.924 -43.577 1.00 19.48 186 SER C CA 1
ATOM 5443 C C . SER C 1 186 ? 18.143 18.494 -42.320 1.00 19.79 186 SER C C 1
ATOM 5444 O O . SER C 1 186 ? 17.511 18.205 -41.307 1.00 18.60 186 SER C O 1
ATOM 5447 N N . PRO C 1 187 ? 19.481 18.409 -42.395 1.00 21.22 187 PRO C N 1
ATOM 5448 C CA . PRO C 1 187 ? 20.236 18.135 -41.164 1.00 21.99 187 PRO C CA 1
ATOM 5449 C C . PRO C 1 187 ? 19.905 19.081 -40.000 1.00 20.93 187 PRO C C 1
ATOM 5450 O O . PRO C 1 187 ? 19.729 18.560 -38.875 1.00 20.51 187 PRO C O 1
ATOM 5454 N N . ARG C 1 188 ? 19.865 20.388 -40.247 1.00 22.57 188 ARG C N 1
ATOM 5455 C CA . ARG C 1 188 ? 19.513 21.374 -39.230 1.00 22.13 188 ARG C CA 1
ATOM 5456 C C . ARG C 1 188 ? 18.166 21.082 -38.549 1.00 20.94 188 ARG C C 1
ATOM 5457 O O . ARG C 1 188 ? 17.982 21.161 -37.306 1.00 21.27 188 ARG C O 1
ATOM 5465 N N . SER C 1 189 ? 17.175 20.804 -39.385 1.00 19.47 189 SER C N 1
ATOM 5466 C CA . SER C 1 189 ? 15.845 20.502 -38.919 1.00 18.15 189 SER C CA 1
ATOM 5467 C C . SER C 1 189 ? 15.763 19.168 -38.189 1.00 17.51 189 SER C C 1
ATOM 5468 O O . SER C 1 189 ? 15.089 19.069 -37.191 1.00 16.26 189 SER C O 1
ATOM 5471 N N . ARG C 1 190 ? 16.465 18.099 -38.654 1.00 17.58 190 ARG C N 1
ATOM 5472 C CA . ARG C 1 190 ? 16.559 16.863 -37.883 1.00 17.06 190 ARG C CA 1
ATOM 5473 C C . ARG C 1 190 ? 17.133 17.058 -36.533 1.00 17.69 190 ARG C C 1
ATOM 5474 O O . ARG C 1 190 ? 16.596 16.561 -35.555 1.00 16.84 190 ARG C O 1
ATOM 5482 N N . ASP C 1 191 ? 18.245 17.823 -36.463 1.00 17.80 191 ASP C N 1
ATOM 5483 C CA . ASP C 1 191 ? 18.860 18.064 -35.169 1.00 19.04 191 ASP C CA 1
ATOM 5484 C C . ASP C 1 191 ? 17.892 18.668 -34.218 1.00 16.44 191 ASP C C 1
ATOM 5485 O O . ASP C 1 191 ? 17.836 18.282 -33.054 1.00 18.19 191 ASP C O 1
ATOM 5490 N N . ARG C 1 192 ? 17.187 19.697 -34.655 1.00 16.76 192 ARG C N 1
ATOM 5491 C CA . ARG C 1 192 ? 16.298 20.442 -33.790 1.00 15.90 192 ARG C CA 1
ATOM 5492 C C . ARG C 1 192 ? 15.129 19.558 -33.384 1.00 13.53 192 ARG C C 1
ATOM 5493 O O . ARG C 1 192 ? 14.692 19.523 -32.231 1.00 15.86 192 ARG C O 1
ATOM 5501 N N . LEU C 1 193 ? 14.553 18.830 -34.363 1.00 12.90 193 LEU C N 1
ATOM 5502 C CA . LEU C 1 193 ? 13.470 17.910 -34.079 1.00 13.20 193 LEU C CA 1
ATOM 5503 C C . LEU C 1 193 ? 13.884 16.852 -33.015 1.00 13.49 193 LEU C C 1
ATOM 5504 O O . LEU C 1 193 ? 13.171 16.678 -32.009 1.00 12.84 193 LEU C O 1
ATOM 5509 N N . LEU C 1 194 ? 15.067 16.271 -33.179 1.00 14.94 194 LEU C N 1
ATOM 5510 C CA . LEU C 1 194 ? 15.554 15.251 -32.235 1.00 14.83 194 LEU C CA 1
ATOM 5511 C C . LEU C 1 194 ? 15.893 15.829 -30.886 1.00 14.02 194 LEU C C 1
ATOM 5512 O O . LEU C 1 194 ? 15.537 15.266 -29.859 1.00 16.83 194 LEU C O 1
ATOM 5517 N N . ASP C 1 195 ? 16.432 17.048 -30.843 1.00 16.18 195 ASP C N 1
ATOM 5518 C CA . ASP C 1 195 ? 16.666 17.727 -29.585 1.00 15.91 195 ASP C CA 1
ATOM 5519 C C . ASP C 1 195 ? 15.413 17.962 -28.812 1.00 15.09 195 ASP C C 1
ATOM 5520 O O . ASP C 1 195 ? 15.318 17.715 -27.594 1.00 15.75 195 ASP C O 1
ATOM 5525 N N . ILE C 1 196 ? 14.427 18.536 -29.482 1.00 13.57 196 ILE C N 1
ATOM 5526 C CA . ILE C 1 196 ? 13.152 18.816 -28.874 1.00 14.03 196 ILE C CA 1
ATOM 5527 C C . ILE C 1 196 ? 12.589 17.534 -28.308 1.00 12.13 196 ILE C C 1
ATOM 5528 O O . ILE C 1 196 ? 12.072 17.478 -27.143 1.00 13.37 196 ILE C O 1
ATOM 5533 N N . MET C 1 197 ? 12.617 16.485 -29.144 1.00 12.74 197 MET C N 1
ATOM 5534 C CA . MET C 1 197 ? 11.953 15.234 -28.737 1.00 12.36 197 MET C CA 1
ATOM 5535 C C . MET C 1 197 ? 12.766 14.423 -27.696 1.00 12.99 197 MET C C 1
ATOM 5536 O O . MET C 1 197 ? 12.221 13.481 -27.094 1.00 13.36 197 MET C O 1
ATOM 5541 N N . ARG C 1 198 ? 13.979 14.873 -27.362 1.00 12.95 198 ARG C N 1
ATOM 5542 C CA . ARG C 1 198 ? 14.741 14.333 -26.207 1.00 15.06 198 ARG C CA 1
ATOM 5543 C C . ARG C 1 198 ? 14.483 15.111 -24.924 1.00 15.84 198 ARG C C 1
ATOM 5544 O O . ARG C 1 198 ? 15.003 14.742 -23.847 1.00 18.78 198 ARG C O 1
ATOM 5552 N N . ARG C 1 199 ? 13.689 16.185 -25.014 1.00 15.60 199 ARG C N 1
ATOM 5553 C CA . ARG C 1 199 ? 13.440 17.024 -23.837 1.00 17.12 199 ARG C CA 1
ATOM 5554 C C . ARG C 1 199 ? 11.981 17.098 -23.425 1.00 16.34 199 ARG C C 1
ATOM 5555 O O . ARG C 1 199 ? 11.524 18.050 -22.790 1.00 17.73 199 ARG C O 1
ATOM 5563 N N . THR C 1 200 ? 11.233 16.057 -23.725 1.00 14.57 200 THR C N 1
ATOM 5564 C CA . THR C 1 200 ? 9.882 15.997 -23.241 1.00 15.41 200 THR C CA 1
ATOM 5565 C C . THR C 1 200 ? 9.845 15.716 -21.738 1.00 15.95 200 THR C C 1
ATOM 5566 O O . THR C 1 200 ? 10.840 15.199 -21.144 1.00 16.75 200 THR C O 1
ATOM 5570 N N . VAL C 1 201 ? 8.713 16.028 -21.122 1.00 17.26 201 VAL C N 1
ATOM 5571 C CA . VAL C 1 201 ? 8.564 15.908 -19.667 1.00 18.83 201 VAL C CA 1
ATOM 5572 C C . VAL C 1 201 ? 7.902 14.624 -19.216 1.00 19.55 201 VAL C C 1
ATOM 5573 O O . VAL C 1 201 ? 7.821 14.379 -18.030 1.00 21.01 201 VAL C O 1
ATOM 5577 N N . THR C 1 202 ? 7.474 13.788 -20.171 1.00 18.60 202 THR C N 1
ATOM 5578 C CA . THR C 1 202 ? 6.758 12.515 -19.885 1.00 19.62 202 THR C CA 1
ATOM 5579 C C . THR C 1 202 ? 7.621 11.333 -20.359 1.00 19.11 202 THR C C 1
ATOM 5580 O O . THR C 1 202 ? 7.575 10.955 -21.528 1.00 18.12 202 THR C O 1
ATOM 5584 N N . ASN C 1 203 ? 8.357 10.725 -19.432 1.00 19.37 203 ASN C N 1
ATOM 5585 C CA . ASN C 1 203 ? 9.380 9.716 -19.740 1.00 19.92 203 ASN C CA 1
ATOM 5586 C C . ASN C 1 203 ? 9.167 8.391 -19.033 1.00 19.98 203 ASN C C 1
ATOM 5587 O O . ASN C 1 203 ? 10.089 7.600 -18.887 1.00 19.76 203 ASN C O 1
ATOM 5592 N N . THR C 1 204 ? 7.930 8.164 -18.635 1.00 20.42 204 THR C N 1
ATOM 5593 C CA . THR C 1 204 ? 7.566 6.985 -17.866 1.00 20.66 204 THR C CA 1
ATOM 5594 C C . THR C 1 204 ? 7.166 5.789 -18.717 1.00 19.75 204 THR C C 1
ATOM 5595 O O . THR C 1 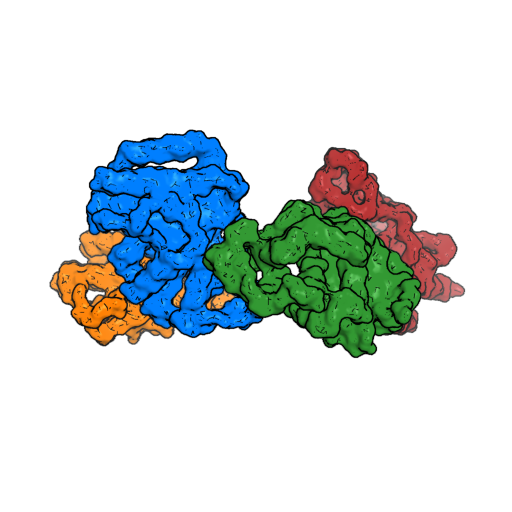204 ? 6.785 4.775 -18.162 1.00 20.30 204 THR C O 1
ATOM 5599 N N . LEU C 1 205 ? 7.237 5.897 -20.045 1.00 16.79 205 LEU C N 1
ATOM 5600 C CA . LEU C 1 205 ? 6.791 4.799 -20.951 1.00 15.95 205 LEU C CA 1
ATOM 5601 C C . LEU C 1 205 ? 8.000 4.186 -21.604 1.00 16.43 205 LEU C C 1
ATOM 5602 O O . LEU C 1 205 ? 8.790 3.527 -20.910 1.00 17.02 205 LEU C O 1
ATOM 5607 N N . LEU C 1 206 ? 8.214 4.383 -22.894 1.00 15.37 206 LEU C N 1
ATOM 5608 C CA . LEU C 1 206 ? 9.377 3.749 -23.499 1.00 14.00 206 LEU C CA 1
ATOM 5609 C C . LEU C 1 206 ? 10.725 4.002 -22.815 1.00 15.81 206 LEU C C 1
ATOM 5610 O O . LEU C 1 206 ? 11.559 3.089 -22.730 1.00 16.03 206 LEU C O 1
ATOM 5615 N N . PRO C 1 207 ? 10.992 5.242 -22.392 1.00 15.02 207 PRO C N 1
ATOM 5616 C CA . PRO C 1 207 ? 12.330 5.452 -21.822 1.00 15.36 207 PRO C CA 1
ATOM 5617 C C . PRO C 1 207 ? 12.643 4.657 -20.544 1.00 15.54 207 PRO C C 1
ATOM 5618 O O . PRO C 1 207 ? 13.815 4.385 -20.265 1.00 17.63 207 PRO C O 1
ATOM 5622 N N . ALA C 1 208 ? 11.592 4.312 -19.798 1.00 16.26 208 ALA C N 1
ATOM 5623 C CA . ALA C 1 208 ? 11.709 3.605 -18.520 1.00 18.01 208 ALA C CA 1
ATOM 5624 C C . ALA C 1 208 ? 12.236 2.196 -18.732 1.00 19.49 208 ALA C C 1
ATOM 5625 O O . ALA C 1 208 ? 12.753 1.579 -17.786 1.00 21.53 208 ALA C O 1
ATOM 5627 N N . GLY C 1 209 ? 12.208 1.676 -19.959 1.00 18.70 209 GLY C N 1
ATOM 5628 C CA . GLY C 1 209 ? 12.764 0.383 -20.294 1.00 19.16 209 GLY C CA 1
ATOM 5629 C C . GLY C 1 209 ? 14.180 0.341 -20.840 1.00 19.04 209 GLY C C 1
ATOM 5630 O O . GLY C 1 209 ? 14.722 -0.715 -21.116 1.00 21.24 209 GLY C O 1
ATOM 5631 N N . LEU C 1 210 ? 14.845 1.481 -20.955 1.00 19.42 210 LEU C N 1
ATOM 5632 C CA . LEU C 1 210 ? 16.115 1.506 -21.626 1.00 19.50 210 LEU C CA 1
ATOM 5633 C C . LEU C 1 210 ? 17.237 1.352 -20.621 1.00 21.43 210 LEU C C 1
ATOM 5634 O O . LEU C 1 210 ? 17.075 1.728 -19.465 1.00 23.93 210 LEU C O 1
ATOM 5639 N N . GLY C 1 211 ? 18.352 0.839 -21.120 1.00 23.41 211 GLY C N 1
ATOM 5640 C CA . GLY C 1 211 ? 19.582 0.723 -20.348 1.00 25.79 211 GLY C CA 1
ATOM 5641 C C . GLY C 1 211 ? 20.303 2.037 -20.146 1.00 27.21 211 GLY C C 1
ATOM 5642 O O . GLY C 1 211 ? 20.067 3.046 -20.827 1.00 25.49 211 GLY C O 1
ATOM 5643 N N . LYS C 1 212 ? 21.236 2.055 -19.193 1.00 30.13 212 LYS C N 1
ATOM 5644 C CA . LYS C 1 212 ? 21.942 3.274 -18.883 1.00 31.24 212 LYS C CA 1
ATOM 5645 C C . LYS C 1 212 ? 22.767 3.664 -20.103 1.00 30.26 212 LYS C C 1
ATOM 5646 O O . LYS C 1 212 ? 23.344 2.791 -20.755 1.00 30.76 212 LYS C O 1
ATOM 5652 N N . GLY C 1 213 ? 22.763 4.946 -20.433 1.00 30.27 213 GLY C N 1
ATOM 5653 C CA . GLY C 1 213 ? 23.544 5.452 -21.571 1.00 29.38 213 GLY C CA 1
ATOM 5654 C C . GLY C 1 213 ? 22.695 5.594 -22.841 1.00 28.05 213 GLY C C 1
ATOM 5655 O O . GLY C 1 213 ? 23.062 6.329 -23.753 1.00 28.52 213 GLY C O 1
ATOM 5656 N N . ALA C 1 214 ? 21.587 4.880 -22.911 1.00 25.26 214 ALA C N 1
ATOM 5657 C CA . ALA C 1 214 ? 20.680 5.041 -24.063 1.00 24.18 214 ALA C CA 1
ATOM 5658 C C . ALA C 1 214 ? 19.970 6.371 -24.043 1.00 23.88 214 ALA C C 1
ATOM 5659 O O . ALA C 1 214 ? 19.614 6.906 -22.983 1.00 23.03 214 ALA C O 1
ATOM 5661 N N . THR C 1 215 ? 19.713 6.902 -25.234 1.00 21.44 215 THR C N 1
ATOM 5662 C CA . THR C 1 215 ? 18.942 8.120 -25.366 1.00 21.51 215 THR C CA 1
ATOM 5663 C C . THR C 1 215 ? 17.707 7.795 -26.202 1.00 17.92 215 THR C C 1
ATOM 5664 O O . THR C 1 215 ? 17.672 6.799 -26.974 1.00 18.05 215 THR C O 1
ATOM 5668 N N . ILE C 1 216 ? 16.675 8.631 -26.061 1.00 17.60 216 ILE C N 1
ATOM 5669 C CA . ILE C 1 216 ? 15.429 8.431 -26.797 1.00 15.44 216 ILE C CA 1
ATOM 5670 C C . ILE C 1 216 ? 14.783 9.793 -27.136 1.00 16.08 216 ILE C C 1
ATOM 5671 O O . ILE C 1 216 ? 14.530 10.600 -26.239 1.00 16.71 216 ILE C O 1
ATOM 5676 N N . ALA C 1 217 ? 14.526 9.971 -28.443 1.00 13.39 217 ALA C N 1
ATOM 5677 C CA . ALA C 1 217 ? 13.753 11.081 -28.975 1.00 13.31 217 ALA C CA 1
ATOM 5678 C C . ALA C 1 217 ? 12.373 10.503 -29.150 1.00 12.99 217 ALA C C 1
ATOM 5679 O O . ALA C 1 217 ? 12.210 9.592 -29.993 1.00 12.81 217 ALA C O 1
ATOM 5681 N N . HIS C 1 218 ? 11.339 11.023 -28.506 1.00 11.90 218 HIS C N 1
ATOM 5682 C CA . HIS C 1 218 ? 10.032 10.392 -28.521 1.00 11.62 218 HIS C CA 1
ATOM 5683 C C . HIS C 1 218 ? 8.908 11.363 -28.183 1.00 11.65 218 HIS C C 1
ATOM 5684 O O . HIS C 1 218 ? 9.188 12.500 -27.749 1.00 12.35 218 HIS C O 1
ATOM 5691 N N . LYS C 1 219 ? 7.684 10.919 -28.357 1.00 10.99 219 LYS C N 1
ATOM 5692 C CA . LYS C 1 219 ? 6.477 11.662 -27.969 1.00 11.62 219 LYS C CA 1
ATOM 5693 C C . LYS C 1 219 ? 5.423 10.738 -27.426 1.00 12.04 219 LYS C C 1
ATOM 5694 O O . LYS C 1 219 ? 4.965 9.828 -28.147 1.00 11.93 219 LYS C O 1
ATOM 5700 N N . THR C 1 220 ? 4.987 10.985 -26.208 1.00 13.07 220 THR C N 1
ATOM 5701 C CA . THR C 1 220 ? 3.946 10.211 -25.585 1.00 13.75 220 THR C CA 1
ATOM 5702 C C . THR C 1 220 ? 2.543 10.692 -25.923 1.00 14.26 220 THR C C 1
ATOM 5703 O O . THR C 1 220 ? 2.335 11.829 -26.412 1.00 14.07 220 THR C O 1
ATOM 5707 N N . GLY C 1 221 ? 1.526 9.871 -25.648 1.00 13.90 221 GLY C N 1
ATOM 5708 C CA . GLY C 1 221 ? 0.171 10.324 -25.647 1.00 15.22 221 GLY C CA 1
ATOM 5709 C C . GLY C 1 221 ? -0.631 9.541 -24.630 1.00 16.03 221 GLY C C 1
ATOM 5710 O O . GLY C 1 221 ? -0.430 8.331 -24.506 1.00 17.96 221 GLY C O 1
ATOM 5711 N N . ASP C 1 222 ? -1.569 10.171 -23.953 1.00 17.56 222 ASP C N 1
ATOM 5712 C CA . ASP C 1 222 ? -2.367 9.541 -22.890 1.00 19.69 222 ASP C CA 1
ATOM 5713 C C . ASP C 1 222 ? -3.690 10.275 -22.865 1.00 21.20 222 ASP C C 1
ATOM 5714 O O . ASP C 1 222 ? -3.735 11.482 -22.587 1.00 24.66 222 ASP C O 1
ATOM 5719 N N . ILE C 1 223 ? -4.756 9.560 -23.176 1.00 20.97 223 ILE C N 1
ATOM 5720 C CA . ILE C 1 223 ? -6.124 10.023 -22.990 1.00 22.17 223 ILE C CA 1
ATOM 5721 C C . ILE C 1 223 ? -6.868 8.868 -22.292 1.00 24.87 223 ILE C C 1
ATOM 5722 O O . ILE C 1 223 ? -6.256 7.837 -21.961 1.00 26.73 223 ILE C O 1
ATOM 5727 N N . GLY C 1 224 ? -8.173 9.001 -22.082 1.00 25.76 224 GLY C N 1
ATOM 5728 C CA . GLY C 1 224 ? -8.928 7.953 -21.402 1.00 27.68 224 GLY C CA 1
ATOM 5729 C C . GLY C 1 224 ? -8.716 6.575 -22.000 1.00 28.07 224 GLY C C 1
ATOM 5730 O O . GLY C 1 224 ? -8.369 5.606 -21.319 1.00 30.21 224 GLY C O 1
ATOM 5731 N N . ILE C 1 225 ? -8.999 6.477 -23.291 1.00 28.12 225 ILE C N 1
ATOM 5732 C CA . ILE C 1 225 ? -9.010 5.177 -23.918 1.00 27.83 225 ILE C CA 1
ATOM 5733 C C . ILE C 1 225 ? -7.566 4.618 -24.094 1.00 26.22 225 ILE C C 1
ATOM 5734 O O . ILE C 1 225 ? -7.373 3.447 -23.885 1.00 28.61 225 ILE C O 1
ATOM 5739 N N . VAL C 1 226 ? -6.539 5.461 -24.287 1.00 22.91 226 VAL C N 1
ATOM 5740 C CA . VAL C 1 226 ? -5.273 4.974 -24.849 1.00 20.88 226 VAL C CA 1
ATOM 5741 C C . VAL C 1 226 ? -4.078 5.649 -24.236 1.00 17.40 226 VAL C C 1
ATOM 5742 O O . VAL C 1 226 ? -4.125 6.806 -23.864 1.00 17.08 226 VAL C O 1
ATOM 5746 N N . VAL C 1 227 ? -2.995 4.889 -24.136 1.00 16.37 227 VAL C N 1
ATOM 5747 C CA . VAL C 1 227 ? -1.697 5.394 -23.738 1.00 16.15 227 VAL C CA 1
ATOM 5748 C C . VAL C 1 227 ? -0.682 4.820 -24.732 1.00 15.06 227 VAL C C 1
ATOM 5749 O O . VAL C 1 227 ? -0.757 3.638 -25.166 1.00 14.84 227 VAL C O 1
ATOM 5753 N N . GLY C 1 228 ? 0.313 5.628 -25.079 1.00 13.49 228 GLY C N 1
ATOM 5754 C CA . GLY C 1 228 ? 1.286 5.203 -26.069 1.00 12.75 228 GLY C CA 1
ATOM 5755 C C . GLY C 1 228 ? 2.486 6.105 -26.140 1.00 12.22 228 GLY C C 1
ATOM 5756 O O . GLY C 1 228 ? 2.503 7.194 -25.505 1.00 11.20 228 GLY C O 1
ATOM 5757 N N . ASP C 1 229 ? 3.474 5.688 -26.905 1.00 11.61 229 ASP C N 1
ATOM 5758 C CA . ASP C 1 229 ? 4.778 6.378 -26.985 1.00 11.92 229 ASP C CA 1
ATOM 5759 C C . ASP C 1 229 ? 5.448 5.889 -28.245 1.00 12.63 229 ASP C C 1
ATOM 5760 O O . ASP C 1 229 ? 5.237 4.740 -28.648 1.00 11.23 229 ASP C O 1
ATOM 5765 N N . ALA C 1 230 ? 6.223 6.744 -28.906 1.00 10.79 230 ALA C N 1
ATOM 5766 C CA . ALA C 1 230 ? 6.942 6.374 -30.115 1.00 10.98 230 ALA C CA 1
ATOM 5767 C C . ALA C 1 230 ? 8.168 7.247 -30.249 1.00 11.42 230 ALA C C 1
ATOM 5768 O O . ALA C 1 230 ? 8.152 8.431 -29.910 1.00 11.19 230 ALA C O 1
ATOM 5770 N N . GLY C 1 231 ? 9.237 6.664 -30.760 1.00 10.69 231 GLY C N 1
ATOM 5771 C CA . GLY C 1 231 ? 10.443 7.419 -31.050 1.00 11.88 231 GLY C CA 1
ATOM 5772 C C . GLY C 1 231 ? 11.614 6.605 -31.504 1.00 13.07 231 GLY C C 1
ATOM 5773 O O . GLY C 1 231 ? 11.467 5.536 -32.058 1.00 13.50 231 GLY C O 1
ATOM 5774 N N . MET C 1 232 ? 12.789 7.185 -31.396 1.00 13.19 232 MET C N 1
ATOM 5775 C CA . MET C 1 232 ? 14.043 6.610 -31.832 1.00 13.86 232 MET C CA 1
ATOM 5776 C C . MET C 1 232 ? 15.019 6.474 -30.664 1.00 14.11 232 MET C C 1
ATOM 5777 O O . MET C 1 232 ? 15.276 7.477 -29.961 1.00 13.87 232 MET C O 1
ATOM 5782 N N . VAL C 1 233 ? 15.503 5.260 -30.461 1.00 13.36 233 VAL C N 1
ATOM 5783 C CA . VAL C 1 233 ? 16.479 4.937 -29.396 1.00 13.80 233 VAL C CA 1
ATOM 5784 C C . VAL C 1 233 ? 17.843 4.761 -29.995 1.00 15.02 233 VAL C C 1
ATOM 5785 O O . VAL C 1 233 ? 18.042 4.095 -30.994 1.00 15.44 233 VAL C O 1
ATOM 5789 N N . ASP C 1 234 ? 18.770 5.482 -29.389 1.00 16.89 234 ASP C N 1
ATOM 5790 C CA . ASP C 1 234 ? 20.187 5.306 -29.654 1.00 19.36 234 ASP C CA 1
ATOM 5791 C C . ASP C 1 234 ? 20.833 4.572 -28.474 1.00 21.42 234 ASP C C 1
ATOM 5792 O O . ASP C 1 234 ? 20.742 5.029 -27.330 1.00 20.36 234 ASP C O 1
ATOM 5797 N N . MET C 1 235 ? 21.470 3.437 -28.795 1.00 21.46 235 MET C N 1
ATOM 5798 C CA . MET C 1 235 ? 22.093 2.523 -27.823 1.00 22.52 235 MET C CA 1
ATOM 5799 C C . MET C 1 235 ? 23.569 2.867 -27.704 1.00 24.48 235 MET C C 1
ATOM 5800 O O . MET C 1 235 ? 24.206 3.239 -28.689 1.00 24.04 235 MET C O 1
ATOM 5805 N N . PRO C 1 236 ? 24.124 2.723 -26.494 1.00 25.68 236 PRO C N 1
ATOM 5806 C CA . PRO C 1 236 ? 25.568 2.949 -26.314 1.00 27.34 236 PRO C CA 1
ATOM 5807 C C . PRO C 1 236 ? 26.471 2.112 -27.232 1.00 28.03 236 PRO C C 1
ATOM 5808 O O . PRO C 1 236 ? 27.571 2.552 -27.568 1.00 31.32 236 PRO C O 1
ATOM 5812 N N . ASN C 1 237 ? 26.009 0.952 -27.665 1.00 27.50 237 ASN C N 1
ATOM 5813 C CA . ASN C 1 237 ? 26.799 0.134 -28.592 1.00 28.56 237 ASN C CA 1
ATOM 5814 C C . ASN C 1 237 ? 26.865 0.662 -30.034 1.00 28.21 237 ASN C C 1
ATOM 5815 O O . ASN C 1 237 ? 27.623 0.115 -30.858 1.00 30.13 237 ASN C O 1
ATOM 5820 N N . GLY C 1 238 ? 26.101 1.718 -30.323 1.00 25.49 238 GLY C N 1
ATOM 5821 C CA . GLY C 1 238 ? 26.127 2.383 -31.627 1.00 25.86 238 GLY C CA 1
ATOM 5822 C C . GLY C 1 238 ? 24.917 2.055 -32.491 1.00 25.03 238 GLY C C 1
ATOM 5823 O O . GLY C 1 238 ? 24.752 2.637 -33.566 1.00 26.77 238 GLY C O 1
ATOM 5824 N N . GLN C 1 239 ? 24.078 1.138 -32.037 1.00 24.46 239 GLN C N 1
ATOM 5825 C CA . GLN C 1 239 ? 22.892 0.798 -32.816 1.00 23.71 239 GLN C CA 1
ATOM 5826 C C . GLN C 1 239 ? 21.745 1.750 -32.542 1.00 22.33 239 GLN C C 1
ATOM 5827 O O . GLN C 1 239 ? 21.698 2.422 -31.492 1.00 21.47 239 GLN C O 1
ATOM 5833 N N . ARG C 1 240 ? 20.813 1.842 -33.491 1.00 21.90 240 ARG C N 1
ATOM 5834 C CA . ARG C 1 240 ? 19.636 2.696 -33.390 1.00 21.18 240 ARG C CA 1
ATOM 5835 C C . ARG C 1 240 ? 18.422 1.818 -33.716 1.00 16.75 240 ARG C C 1
ATOM 5836 O O . ARG C 1 240 ? 18.491 0.974 -34.629 1.00 17.86 240 ARG C O 1
ATOM 5844 N N . TYR C 1 241 ? 17.302 2.087 -33.048 1.00 15.92 241 TYR C N 1
ATOM 5845 C CA . TYR C 1 241 ? 16.047 1.426 -33.419 1.00 13.42 241 TYR C CA 1
ATOM 5846 C C . TYR C 1 241 ? 14.916 2.387 -33.231 1.00 13.01 241 TYR C C 1
ATOM 5847 O O . TYR C 1 241 ? 14.973 3.267 -32.376 1.00 13.78 241 TYR C O 1
ATOM 5856 N N . VAL C 1 242 ? 13.866 2.214 -34.048 1.00 11.90 242 VAL C N 1
ATOM 5857 C CA . VAL C 1 242 ? 12.646 2.927 -33.846 1.00 11.65 242 VAL C CA 1
ATOM 5858 C C . VAL C 1 242 ? 11.706 2.040 -33.056 1.00 11.63 242 VAL C C 1
ATOM 5859 O O . VAL C 1 242 ? 11.791 0.780 -33.126 1.00 12.36 242 VAL C O 1
ATOM 5863 N N . ALA C 1 243 ? 10.814 2.672 -32.314 1.00 11.89 243 ALA C N 1
ATOM 5864 C CA . ALA C 1 243 ? 9.931 2.021 -31.350 1.00 11.93 243 ALA C CA 1
ATOM 5865 C C . ALA C 1 243 ? 8.624 2.748 -31.303 1.00 12.33 243 ALA C C 1
ATOM 5866 O O . ALA C 1 243 ? 8.602 3.994 -31.299 1.00 13.34 243 ALA C O 1
ATOM 5868 N N . ALA C 1 244 ? 7.513 2.028 -31.255 1.00 11.20 244 ALA C N 1
ATOM 5869 C CA . ALA C 1 244 ? 6.179 2.628 -31.109 1.00 11.59 244 ALA C CA 1
ATOM 5870 C C . ALA C 1 244 ? 5.257 1.615 -30.455 1.00 11.91 244 ALA C C 1
ATOM 5871 O O . ALA C 1 244 ? 5.257 0.417 -30.843 1.00 11.57 244 ALA C O 1
ATOM 5873 N N . MET C 1 245 ? 4.491 2.030 -29.482 1.00 11.76 245 MET C N 1
ATOM 5874 C CA . MET C 1 245 ? 3.582 1.099 -28.811 1.00 12.20 245 MET C CA 1
ATOM 5875 C C . MET C 1 245 ? 2.411 1.883 -28.349 1.00 11.82 245 MET C C 1
ATOM 5876 O O . MET C 1 245 ? 2.603 2.960 -27.777 1.00 12.45 245 MET C O 1
ATOM 5881 N N . MET C 1 246 ? 1.211 1.381 -28.545 1.00 12.20 246 MET C N 1
ATOM 5882 C CA . MET C 1 246 ? -0.055 1.974 -28.134 1.00 13.38 246 MET C CA 1
ATOM 5883 C C . MET C 1 246 ? -0.870 0.925 -27.393 1.00 14.02 246 MET C C 1
ATOM 5884 O O . MET C 1 246 ? -0.917 -0.212 -27.833 1.00 14.83 246 MET C O 1
ATOM 5889 N N . VAL C 1 247 ? -1.523 1.319 -26.330 1.00 15.33 247 VAL C N 1
ATOM 5890 C CA . VAL C 1 247 ? -2.399 0.386 -25.611 1.00 17.54 247 VAL C CA 1
ATOM 5891 C C . VAL C 1 247 ? -3.775 1.031 -25.361 1.00 18.56 247 VAL C C 1
ATOM 5892 O O . VAL C 1 247 ? -3.894 2.050 -24.691 1.00 18.93 247 VAL C O 1
ATOM 5896 N N . LYS C 1 248 ? -4.837 0.377 -25.844 1.00 22.01 248 LYS C N 1
ATOM 5897 C CA . LYS C 1 248 ? -6.213 0.705 -25.413 1.00 25.74 248 LYS C CA 1
ATOM 5898 C C . LYS C 1 248 ? -6.476 0.080 -24.045 1.00 28.01 248 LYS C C 1
ATOM 5899 O O . LYS C 1 248 ? -6.044 -1.034 -23.817 1.00 26.32 248 LYS C O 1
ATOM 5905 N N . ARG C 1 249 ? -7.160 0.796 -23.139 1.00 30.12 249 ARG C N 1
ATOM 5906 C CA . ARG C 1 249 ? -7.201 0.444 -21.701 1.00 31.02 249 ARG C CA 1
ATOM 5907 C C . ARG C 1 249 ? -8.356 1.042 -20.903 1.00 34.20 249 ARG C C 1
ATOM 5908 O O . ARG C 1 249 ? -8.870 2.092 -21.295 1.00 34.98 249 ARG C O 1
ATOM 5916 N N . PRO C 1 250 ? -8.721 0.403 -19.757 1.00 36.76 250 PRO C N 1
ATOM 5917 C CA . PRO C 1 250 ? -9.546 1.087 -18.734 1.00 38.70 250 PRO C CA 1
ATOM 5918 C C . PRO C 1 250 ? -8.964 2.450 -18.325 1.00 39.83 250 PRO C C 1
ATOM 5919 O O . PRO C 1 250 ? -7.726 2.625 -18.244 1.00 38.83 250 PRO C O 1
ATOM 5923 N N . TYR C 1 251 ? -9.847 3.416 -18.091 1.00 42.25 251 TYR C N 1
ATOM 5924 C CA . TYR C 1 251 ? -9.422 4.802 -18.012 1.00 42.62 251 TYR C CA 1
ATOM 5925 C C . TYR C 1 251 ? -8.309 4.898 -16.970 1.00 43.47 251 TYR C C 1
ATOM 5926 O O . TYR C 1 251 ? -8.517 4.529 -15.801 1.00 44.36 251 TYR C O 1
ATOM 5935 N N . ASN C 1 252 ? -7.129 5.318 -17.439 1.00 42.37 252 ASN C N 1
ATOM 5936 C CA . ASN C 1 252 ? -5.882 5.468 -16.649 1.00 42.11 252 ASN C CA 1
ATOM 5937 C C . ASN C 1 252 ? -5.433 4.236 -15.835 1.00 42.70 252 ASN C C 1
ATOM 5938 O O . ASN C 1 252 ? -4.759 4.344 -14.798 1.00 44.44 252 ASN C O 1
ATOM 5943 N N . ASP C 1 253 ? -5.762 3.059 -16.354 1.00 42.01 253 ASP C N 1
ATOM 5944 C CA . ASP C 1 253 ? -5.270 1.815 -15.803 1.00 41.33 253 ASP C CA 1
ATOM 5945 C C . ASP C 1 253 ? -3.745 1.833 -15.811 1.00 39.76 253 ASP C C 1
ATOM 5946 O O . ASP C 1 253 ? -3.159 1.868 -16.876 1.00 39.32 253 ASP C O 1
ATOM 5951 N N . PRO C 1 254 ? -3.089 1.762 -14.635 1.00 39.79 254 PRO C N 1
ATOM 5952 C CA . PRO C 1 254 ? -1.618 1.693 -14.598 1.00 38.12 254 PRO C CA 1
ATOM 5953 C C . PRO C 1 254 ? -1.049 0.487 -15.361 1.00 36.48 254 PRO C C 1
ATOM 5954 O O . PRO C 1 254 ? 0.125 0.517 -15.743 1.00 33.26 254 PRO C O 1
ATOM 5958 N N . ARG C 1 255 ? -1.871 -0.570 -15.510 1.00 35.64 255 ARG C N 1
ATOM 5959 C CA . ARG C 1 255 ? -1.526 -1.770 -16.298 1.00 33.87 255 ARG C CA 1
ATOM 5960 C C . ARG C 1 255 ? -1.075 -1.413 -17.728 1.00 29.94 255 ARG C C 1
ATOM 5961 O O . ARG C 1 255 ? -0.158 -2.091 -18.207 1.00 26.85 255 ARG C O 1
ATOM 5969 N N . GLY C 1 256 ? -1.700 -0.392 -18.373 1.00 27.43 256 GLY C N 1
ATOM 5970 C CA . GLY C 1 256 ? -1.341 0.014 -19.745 1.00 24.75 256 GLY C CA 1
ATOM 5971 C C . GLY C 1 256 ? 0.075 0.572 -19.856 1.00 22.68 256 GLY C C 1
ATOM 5972 O O . GLY C 1 256 ? 0.884 0.150 -20.700 1.00 20.66 256 GLY C O 1
ATOM 5973 N N . SER C 1 257 ? 0.421 1.467 -18.936 1.00 21.23 257 SER C N 1
ATOM 5974 C CA . SER C 1 257 ? 1.777 2.021 -18.879 1.00 21.11 257 SER C CA 1
ATOM 5975 C C . SER C 1 257 ? 2.818 0.998 -18.471 1.00 20.72 257 SER C C 1
ATOM 5976 O O . SER C 1 257 ? 3.900 0.961 -19.022 1.00 19.31 257 SER C O 1
ATOM 5979 N N . GLU C 1 258 ? 2.499 0.157 -17.491 1.00 21.46 258 GLU C N 1
ATOM 5980 C CA . GLU C 1 258 ? 3.453 -0.882 -17.120 1.00 20.73 258 GLU C CA 1
ATOM 5981 C C . GLU C 1 258 ? 3.721 -1.846 -18.266 1.00 18.71 258 GLU C C 1
ATOM 5982 O O . GLU C 1 258 ? 4.861 -2.282 -18.387 1.00 18.81 258 GLU C O 1
ATOM 5988 N N . LEU C 1 259 ? 2.707 -2.152 -19.078 1.00 18.58 259 LEU C N 1
ATOM 5989 C CA . LEU C 1 259 ? 2.904 -3.035 -20.222 1.00 17.64 259 LEU C CA 1
ATOM 5990 C C . LEU C 1 259 ? 3.905 -2.418 -21.209 1.00 16.66 259 LEU C C 1
ATOM 5991 O O . LEU C 1 259 ? 4.782 -3.058 -21.719 1.00 15.40 259 LEU C O 1
ATOM 5996 N N . ILE C 1 260 ? 3.774 -1.129 -21.473 1.00 16.12 260 ILE C N 1
ATOM 5997 C CA . ILE C 1 260 ? 4.760 -0.437 -22.332 1.00 16.28 260 ILE C CA 1
ATOM 5998 C C . ILE C 1 260 ? 6.204 -0.491 -21.798 1.00 15.81 260 ILE C C 1
ATOM 5999 O O . ILE C 1 260 ? 7.182 -0.806 -22.518 1.00 14.08 260 ILE C O 1
ATOM 6004 N N . ARG C 1 261 ? 6.345 -0.196 -20.492 1.00 17.05 261 ARG C N 1
ATOM 6005 C CA . ARG C 1 261 ? 7.654 -0.331 -19.862 1.00 17.22 261 ARG C CA 1
ATOM 6006 C C . ARG C 1 261 ? 8.213 -1.743 -19.980 1.00 16.33 261 ARG C C 1
ATOM 6007 O O . ARG C 1 261 ? 9.361 -1.907 -20.305 1.00 15.10 261 ARG C O 1
ATOM 6015 N N . GLN C 1 262 ? 7.356 -2.730 -19.785 1.00 16.88 262 GLN C N 1
ATOM 6016 C CA . GLN C 1 262 ? 7.784 -4.117 -19.815 1.00 17.28 262 GLN C CA 1
ATOM 6017 C C . GLN C 1 262 ? 8.266 -4.503 -21.207 1.00 16.28 262 GLN C C 1
ATOM 6018 O O . GLN C 1 262 ? 9.344 -5.033 -21.369 1.00 16.23 262 GLN C O 1
ATOM 6024 N N . VAL C 1 263 ? 7.514 -4.148 -22.238 1.00 14.78 263 VAL C N 1
ATOM 6025 C CA . VAL C 1 263 ? 7.912 -4.458 -23.602 1.00 14.78 263 VAL C CA 1
ATOM 6026 C C . VAL C 1 263 ? 9.166 -3.693 -24.017 1.00 14.86 263 VAL C C 1
ATOM 6027 O O . VAL C 1 263 ? 10.066 -4.222 -24.629 1.00 14.94 263 VAL C O 1
ATOM 6031 N N . SER C 1 264 ? 9.238 -2.424 -23.613 1.00 14.11 264 SER C N 1
ATOM 6032 C CA . SER C 1 264 ? 10.401 -1.628 -23.923 1.00 14.49 264 SER C CA 1
ATOM 6033 C C . SER C 1 264 ? 11.685 -2.263 -23.403 1.00 15.65 264 SER C C 1
ATOM 6034 O O . SER C 1 264 ? 12.673 -2.392 -24.132 1.00 14.87 264 SER C O 1
ATOM 6037 N N . ARG C 1 265 ? 11.623 -2.737 -22.153 1.00 17.39 265 ARG C N 1
ATOM 6038 C CA . ARG C 1 265 ? 12.779 -3.399 -21.534 1.00 18.44 265 ARG C CA 1
ATOM 6039 C C . ARG C 1 265 ? 13.112 -4.706 -22.268 1.00 17.73 265 ARG C C 1
ATOM 6040 O O . ARG C 1 265 ? 14.263 -4.978 -22.565 1.00 17.60 265 ARG C O 1
ATOM 6048 N N . MET C 1 266 ? 12.115 -5.512 -22.598 1.00 17.04 266 MET C N 1
ATOM 6049 C CA . MET C 1 266 ? 12.353 -6.766 -23.274 1.00 17.09 266 MET C CA 1
ATOM 6050 C C . MET C 1 266 ? 13.028 -6.539 -24.610 1.00 17.70 266 MET C C 1
ATOM 6051 O O . MET C 1 266 ? 13.936 -7.237 -24.994 1.00 18.56 266 MET C O 1
ATOM 6056 N N . VAL C 1 267 ? 12.603 -5.509 -25.340 1.00 16.56 267 VAL C N 1
ATOM 6057 C CA . VAL C 1 267 ? 13.216 -5.246 -26.614 1.00 16.09 267 VAL C CA 1
ATOM 6058 C C . VAL C 1 267 ? 14.639 -4.758 -26.463 1.00 17.58 267 VAL C C 1
ATOM 6059 O O . VAL C 1 267 ? 15.491 -5.200 -27.188 1.00 17.32 267 VAL C O 1
ATOM 6063 N N . TYR C 1 268 ? 14.859 -3.785 -25.581 1.00 16.14 268 TYR C N 1
ATOM 6064 C CA . TYR C 1 268 ? 16.183 -3.247 -25.389 1.00 18.47 268 TYR C CA 1
ATOM 6065 C C . TYR C 1 268 ? 17.132 -4.350 -25.077 1.00 20.32 268 TYR C C 1
ATOM 6066 O O . TYR C 1 268 ? 18.220 -4.430 -25.667 1.00 20.18 268 TYR C O 1
ATOM 6075 N N . GLN C 1 269 ? 16.708 -5.199 -24.156 1.00 22.83 269 GLN C N 1
ATOM 6076 C CA . GLN C 1 269 ? 17.583 -6.298 -23.734 1.00 24.34 269 GLN C CA 1
ATOM 6077 C C . GLN C 1 269 ? 17.833 -7.268 -24.905 1.00 24.19 269 GLN C C 1
ATOM 6078 O O . GLN C 1 269 ? 18.945 -7.786 -25.039 1.00 25.43 269 GLN C O 1
ATOM 6084 N N . ALA C 1 270 ? 16.841 -7.534 -25.733 1.00 23.45 270 ALA C N 1
ATOM 6085 C CA . ALA C 1 270 ? 17.030 -8.396 -26.889 1.00 25.40 270 ALA C CA 1
ATOM 6086 C C . ALA C 1 270 ? 18.068 -7.834 -27.843 1.00 26.70 270 ALA C C 1
ATOM 6087 O O . ALA C 1 270 ? 18.908 -8.573 -28.365 1.00 27.56 270 ALA C O 1
ATOM 6089 N N . PHE C 1 271 ? 18.030 -6.522 -28.063 1.00 27.78 271 PHE C N 1
ATOM 6090 C CA . PHE C 1 271 ? 18.982 -5.882 -28.966 1.00 29.67 271 PHE C CA 1
ATOM 6091 C C . PHE C 1 271 ? 20.385 -5.766 -28.380 1.00 32.81 271 PHE C C 1
ATOM 6092 O O . PHE C 1 271 ? 21.368 -5.861 -29.118 1.00 35.52 271 PHE C O 1
ATOM 6100 N N . GLU C 1 272 ? 20.500 -5.577 -27.069 1.00 35.06 272 GLU C N 1
ATOM 6101 C CA . GLU C 1 272 ? 21.784 -5.647 -26.395 1.00 37.17 272 GLU C CA 1
ATOM 6102 C C . GLU C 1 272 ? 22.487 -6.977 -26.656 1.00 39.77 272 GLU C C 1
ATOM 6103 O O . GLU C 1 272 ? 23.705 -7.006 -26.781 1.00 42.12 272 GLU C O 1
ATOM 6109 N N . LYS C 1 273 ? 21.740 -8.077 -26.709 1.00 40.86 273 LYS C N 1
ATOM 6110 C CA . LYS C 1 273 ? 22.384 -9.371 -27.001 1.00 43.36 273 LYS C CA 1
ATOM 6111 C C . LYS C 1 273 ? 22.779 -9.377 -28.487 1.00 44.93 273 LYS C C 1
ATOM 6112 O O . LYS C 1 273 ? 23.929 -9.067 -28.837 1.00 46.36 273 LYS C O 1
ATOM 6118 N N . LEU C 1 274 ? 21.789 -9.642 -29.342 1.00 45.88 274 LEU C N 1
ATOM 6119 C CA . LEU C 1 274 ? 21.982 -10.024 -30.757 1.00 46.27 274 LEU C CA 1
ATOM 6120 C C . LEU C 1 274 ? 23.272 -9.509 -31.404 1.00 47.93 274 LEU C C 1
ATOM 6121 O O . LEU C 1 274 ? 23.460 -8.306 -31.586 1.00 48.84 274 LEU C O 1
ATOM 6126 N N . PRO D 1 2 ? -11.294 -43.608 21.885 1.00 45.84 2 PRO D N 1
ATOM 6127 C CA . PRO D 1 2 ? -11.288 -45.081 21.908 1.00 44.60 2 PRO D CA 1
ATOM 6128 C C . PRO D 1 2 ? -9.990 -45.684 21.379 1.00 43.13 2 PRO D C 1
ATOM 6129 O O . PRO D 1 2 ? -9.046 -44.946 21.060 1.00 42.77 2 PRO D O 1
ATOM 6133 N N . ALA D 1 3 ? -9.944 -47.020 21.334 1.00 41.68 3 ALA D N 1
ATOM 6134 C CA . ALA D 1 3 ? -8.760 -47.775 20.897 1.00 39.77 3 ALA D CA 1
ATOM 6135 C C . ALA D 1 3 ? -8.423 -47.477 19.434 1.00 37.42 3 ALA D C 1
ATOM 6136 O O . ALA D 1 3 ? -9.325 -47.287 18.622 1.00 36.85 3 ALA D O 1
ATOM 6138 N N . PRO D 1 4 ? -7.127 -47.469 19.087 1.00 35.79 4 PRO D N 1
ATOM 6139 C CA . PRO D 1 4 ? -6.798 -47.203 17.682 1.00 34.83 4 PRO D CA 1
ATOM 6140 C C . PRO D 1 4 ? -7.295 -48.306 16.726 1.00 33.77 4 PRO D C 1
ATOM 6141 O O . PRO D 1 4 ? -7.294 -49.501 17.070 1.00 35.43 4 PRO D O 1
ATOM 6145 N N . GLU D 1 5 ? -7.746 -47.891 15.550 1.00 32.06 5 GLU D N 1
ATOM 6146 C CA . GLU D 1 5 ? -8.227 -48.821 14.551 1.00 32.37 5 GLU D CA 1
ATOM 6147 C C . GLU D 1 5 ? -7.295 -48.997 13.344 1.00 30.00 5 GLU D C 1
ATOM 6148 O O . GLU D 1 5 ? -7.569 -49.843 12.522 1.00 29.04 5 GLU D O 1
ATOM 6154 N N . ALA D 1 6 ? -6.153 -48.304 13.313 1.00 29.40 6 ALA D N 1
ATOM 6155 C CA . ALA D 1 6 ? -5.081 -48.594 12.328 1.00 28.39 6 ALA D CA 1
ATOM 6156 C C . ALA D 1 6 ? -3.747 -48.055 12.814 1.00 27.81 6 ALA D C 1
ATOM 6157 O O . ALA D 1 6 ? -3.689 -47.133 13.663 1.00 28.22 6 ALA D O 1
ATOM 6159 N N . PRO D 1 7 ? -2.649 -48.668 12.342 1.00 26.32 7 PRO D N 1
ATOM 6160 C CA . PRO D 1 7 ? -1.393 -48.078 12.626 1.00 25.36 7 PRO D CA 1
ATOM 6161 C C . PRO D 1 7 ? -1.180 -46.718 11.883 1.00 23.86 7 PRO D C 1
ATOM 6162 O O . PRO D 1 7 ? -1.788 -46.432 10.860 1.00 23.70 7 PRO D O 1
ATOM 6166 N N . THR D 1 8 ? -0.419 -45.853 12.505 1.00 23.15 8 THR D N 1
ATOM 6167 C CA . THR D 1 8 ? 0.142 -44.732 11.762 1.00 22.81 8 THR D CA 1
ATOM 6168 C C . THR D 1 8 ? 1.313 -45.202 10.917 1.00 22.61 8 THR D C 1
ATOM 6169 O O . THR D 1 8 ? 1.845 -46.306 11.094 1.00 22.60 8 THR D O 1
ATOM 6173 N N . SER D 1 9 ? 1.664 -44.387 9.919 1.00 22.36 9 SER D N 1
ATOM 6174 C CA . SER D 1 9 ? 2.909 -44.610 9.157 1.00 22.49 9 SER D CA 1
ATOM 6175 C C . SER D 1 9 ? 3.945 -43.675 9.742 1.00 23.93 9 SER D C 1
ATOM 6176 O O . SER D 1 9 ? 3.662 -42.512 9.977 1.00 26.72 9 SER D O 1
ATOM 6179 N N . THR D 1 10 ? 5.124 -44.195 9.971 1.00 25.00 10 THR D N 1
ATOM 6180 C CA . THR D 1 10 ? 6.228 -43.377 10.453 1.00 26.22 10 THR D CA 1
ATOM 6181 C C . THR D 1 10 ? 7.157 -43.084 9.306 1.00 26.01 10 THR D C 1
ATOM 6182 O O . THR D 1 10 ? 7.441 -43.955 8.488 1.00 27.04 10 THR D O 1
ATOM 6186 N N . LEU D 1 11 ? 7.664 -41.871 9.299 1.00 25.73 11 LEU D N 1
ATOM 6187 C CA . LEU D 1 11 ? 8.534 -41.422 8.243 1.00 25.90 11 LEU D CA 1
ATOM 6188 C C . LEU D 1 11 ? 9.921 -42.009 8.504 1.00 26.57 11 LEU D C 1
ATOM 6189 O O . LEU D 1 11 ? 10.411 -41.948 9.640 1.00 26.49 11 LEU D O 1
ATOM 6194 N N . PRO D 1 12 ? 10.551 -42.629 7.482 1.00 26.15 12 PRO D N 1
ATOM 6195 C CA . PRO D 1 12 ? 11.931 -43.126 7.640 1.00 27.02 12 PRO D CA 1
ATOM 6196 C C . PRO D 1 12 ? 12.881 -41.988 7.973 1.00 26.15 12 PRO D C 1
ATOM 6197 O O . PRO D 1 12 ? 12.607 -40.846 7.634 1.00 24.49 12 PRO D O 1
ATOM 6201 N N . PRO D 1 13 ? 14.034 -42.290 8.586 1.00 26.56 13 PRO D N 1
ATOM 6202 C CA . PRO D 1 13 ? 15.051 -41.284 8.811 1.00 28.12 13 PRO D CA 1
ATOM 6203 C C . PRO D 1 13 ? 15.489 -40.595 7.510 1.00 27.01 13 PRO D C 1
ATOM 6204 O O . PRO D 1 13 ? 15.703 -41.261 6.498 1.00 27.24 13 PRO D O 1
ATOM 6208 N N . GLU D 1 14 ? 15.584 -39.276 7.533 1.00 27.58 14 GLU D N 1
ATOM 6209 C CA . GLU D 1 14 ? 15.973 -38.551 6.371 1.00 27.93 14 GLU D CA 1
ATOM 6210 C C . GLU D 1 14 ? 17.372 -38.949 5.947 1.00 29.36 14 GLU D C 1
ATOM 6211 O O . GLU D 1 14 ? 18.273 -39.033 6.787 1.00 30.48 14 GLU D O 1
ATOM 6217 N N . ARG D 1 15 ? 17.590 -39.158 4.657 1.00 28.90 15 ARG D N 1
ATOM 6218 C CA . ARG D 1 15 ? 18.928 -39.462 4.164 1.00 30.05 15 ARG D CA 1
ATOM 6219 C C . ARG D 1 15 ? 19.241 -38.524 2.967 1.00 27.93 15 ARG D C 1
ATOM 6220 O O . ARG D 1 15 ? 18.928 -38.786 1.804 1.00 25.78 15 ARG D O 1
ATOM 6228 N N . PRO D 1 16 ? 19.799 -37.361 3.276 1.00 28.09 16 PRO D N 1
ATOM 6229 C CA . PRO D 1 16 ? 20.114 -36.443 2.199 1.00 27.82 16 PRO D CA 1
ATOM 6230 C C . PRO D 1 16 ? 20.989 -37.097 1.128 1.00 27.19 16 PRO D C 1
ATOM 6231 O O . PRO D 1 16 ? 21.978 -37.741 1.446 1.00 27.50 16 PRO D O 1
ATOM 6235 N N . LEU D 1 17 ? 20.633 -36.903 -0.131 1.00 26.77 17 LEU D N 1
ATOM 6236 C CA . LEU D 1 17 ? 21.427 -37.396 -1.241 1.00 27.31 17 LEU D CA 1
ATOM 6237 C C . LEU D 1 17 ? 22.420 -36.318 -1.595 1.00 27.36 17 LEU D C 1
ATOM 6238 O O . LEU D 1 17 ? 22.257 -35.507 -2.513 1.00 27.02 17 LEU D O 1
ATOM 6243 N N . THR D 1 18 ? 23.477 -36.315 -0.803 1.00 27.28 18 THR D N 1
ATOM 6244 C CA . THR D 1 18 ? 24.450 -35.202 -0.827 1.00 29.83 18 THR D CA 1
ATOM 6245 C C . THR D 1 18 ? 25.180 -34.987 -2.163 1.00 31.30 18 THR D C 1
ATOM 6246 O O . THR D 1 18 ? 25.398 -33.834 -2.596 1.00 31.22 18 THR D O 1
ATOM 6250 N N . ASN D 1 19 ? 25.528 -36.064 -2.850 1.00 31.57 19 ASN D N 1
ATOM 6251 C CA . ASN D 1 19 ? 26.208 -35.921 -4.137 1.00 32.56 19 ASN D CA 1
ATOM 6252 C C . ASN D 1 19 ? 25.241 -35.416 -5.200 1.00 32.07 19 ASN D C 1
ATOM 6253 O O . ASN D 1 19 ? 25.524 -34.446 -5.925 1.00 31.77 19 ASN D O 1
ATOM 6258 N N . LEU D 1 20 ? 24.071 -36.034 -5.263 1.00 31.16 20 LEU D N 1
ATOM 6259 C CA . LEU D 1 20 ? 23.086 -35.595 -6.234 1.00 29.50 20 LEU D CA 1
ATOM 6260 C C . LEU D 1 20 ? 22.688 -34.149 -5.977 1.00 28.26 20 LEU D C 1
ATOM 6261 O O . LEU D 1 20 ? 22.465 -33.383 -6.922 1.00 27.25 20 LEU D O 1
ATOM 6266 N N . GLN D 1 21 ? 22.561 -33.782 -4.706 1.00 28.44 21 GLN D N 1
ATOM 6267 C CA . GLN D 1 21 ? 22.278 -32.393 -4.348 1.00 29.17 21 GLN D CA 1
ATOM 6268 C C . GLN D 1 21 ? 23.310 -31.455 -4.952 1.00 29.55 21 GLN D C 1
ATOM 6269 O O . GLN D 1 21 ? 22.965 -30.397 -5.501 1.00 30.28 21 GLN D O 1
ATOM 6275 N N . GLN D 1 22 ? 24.581 -31.834 -4.861 1.00 30.64 22 GLN D N 1
ATOM 6276 C CA . GLN D 1 22 ? 25.652 -31.034 -5.461 1.00 32.86 22 GLN D CA 1
ATOM 6277 C C . GLN D 1 22 ? 25.583 -30.971 -7.006 1.00 33.28 22 GLN D C 1
ATOM 6278 O O . GLN D 1 22 ? 25.794 -29.903 -7.596 1.00 34.34 22 GLN D O 1
ATOM 6284 N N . GLN D 1 23 ? 25.251 -32.084 -7.654 1.00 32.92 23 GLN D N 1
ATOM 6285 C CA . GLN D 1 23 ? 25.052 -32.083 -9.124 1.00 33.48 23 GLN D CA 1
ATOM 6286 C C . GLN D 1 23 ? 23.934 -31.151 -9.540 1.00 32.41 23 GLN D C 1
ATOM 6287 O O . GLN D 1 23 ? 24.072 -30.384 -10.460 1.00 31.75 23 GLN D O 1
ATOM 6293 N N . ILE D 1 24 ? 22.798 -31.247 -8.865 1.00 31.53 24 ILE D N 1
ATOM 6294 C CA . ILE D 1 24 ? 21.667 -30.385 -9.192 1.00 31.37 24 ILE D CA 1
ATOM 6295 C C . ILE D 1 24 ? 22.038 -28.921 -8.932 1.00 31.82 24 ILE D C 1
ATOM 6296 O O . ILE D 1 24 ? 21.726 -28.056 -9.720 1.00 31.47 24 ILE D O 1
ATOM 6301 N N . GLN D 1 25 ? 22.683 -28.625 -7.810 1.00 33.23 25 GLN D N 1
ATOM 6302 C CA . GLN D 1 25 ? 23.061 -27.227 -7.565 1.00 35.10 25 GLN D CA 1
ATOM 6303 C C . GLN D 1 25 ? 23.973 -26.725 -8.676 1.00 36.60 25 GLN D C 1
ATOM 6304 O O . GLN D 1 25 ? 23.818 -25.592 -9.155 1.00 37.71 25 GLN D O 1
ATOM 6310 N N . GLN D 1 26 ? 24.903 -27.574 -9.108 1.00 37.68 26 GLN D N 1
ATOM 6311 C CA . GLN D 1 26 ? 25.826 -27.241 -10.194 1.00 38.97 26 GLN D CA 1
ATOM 6312 C C . GLN D 1 26 ? 25.040 -26.978 -11.484 1.00 38.24 26 GLN D C 1
ATOM 6313 O O . GLN D 1 26 ? 25.364 -26.094 -12.257 1.00 39.92 26 GLN D O 1
ATOM 6319 N N . LEU D 1 27 ? 23.977 -27.738 -11.694 1.00 36.75 27 LEU D N 1
ATOM 6320 C CA . LEU D 1 27 ? 23.135 -27.574 -12.876 1.00 36.00 27 LEU D CA 1
ATOM 6321 C C . LEU D 1 27 ? 22.331 -26.280 -12.849 1.00 35.33 27 LEU D C 1
ATOM 6322 O O . LEU D 1 27 ? 22.276 -25.581 -13.855 1.00 35.70 27 LEU D O 1
ATOM 6327 N N . VAL D 1 28 ? 21.704 -25.957 -11.722 1.00 36.00 28 VAL D N 1
ATOM 6328 C CA . VAL D 1 28 ? 20.815 -24.790 -11.647 1.00 37.20 28 VAL D CA 1
ATOM 6329 C C . VAL D 1 28 ? 21.591 -23.455 -11.619 1.00 39.44 28 VAL D C 1
ATOM 6330 O O . VAL D 1 28 ? 21.265 -22.489 -12.340 1.00 40.64 28 VAL D O 1
ATOM 6334 N N . SER D 1 29 ? 22.669 -23.420 -10.846 1.00 40.52 29 SER D N 1
ATOM 6335 C CA . SER D 1 29 ? 23.443 -22.185 -10.718 1.00 42.75 29 SER D CA 1
ATOM 6336 C C . SER D 1 29 ? 24.247 -21.842 -11.987 1.00 44.56 29 SER D C 1
ATOM 6337 O O . SER D 1 29 ? 24.853 -20.758 -12.092 1.00 46.53 29 SER D O 1
ATOM 6340 N N . ARG D 1 30 ? 24.222 -22.756 -12.955 1.00 45.41 30 ARG D N 1
ATOM 6341 C CA . ARG D 1 30 ? 24.949 -22.635 -14.227 1.00 46.56 30 ARG D CA 1
ATOM 6342 C C . ARG D 1 30 ? 24.074 -22.071 -15.379 1.00 46.17 30 ARG D C 1
ATOM 6343 O O . ARG D 1 30 ? 24.507 -22.007 -16.532 1.00 47.30 30 ARG D O 1
ATOM 6351 N N . GLN D 1 31 ? 22.843 -21.673 -15.077 1.00 45.11 31 GLN D N 1
ATOM 6352 C CA . GLN D 1 31 ? 21.925 -21.207 -16.110 1.00 44.31 31 GLN D CA 1
ATOM 6353 C C . GLN D 1 31 ? 21.714 -19.715 -15.957 1.00 44.87 31 GLN D C 1
ATOM 6354 O O . GLN D 1 31 ? 21.122 -19.282 -14.958 1.00 44.92 31 GLN D O 1
ATOM 6360 N N . PRO D 1 32 ? 22.206 -18.922 -16.942 1.00 44.98 32 PRO D N 1
ATOM 6361 C CA . PRO D 1 32 ? 21.993 -17.493 -16.897 1.00 43.99 32 PRO D CA 1
ATOM 6362 C C . PRO D 1 32 ? 20.521 -17.112 -16.796 1.00 41.81 32 PRO D C 1
ATOM 6363 O O . PRO D 1 32 ? 19.706 -17.526 -17.610 1.00 40.84 32 PRO D O 1
ATOM 6367 N N . ASN D 1 33 ? 20.225 -16.288 -15.807 1.00 40.34 33 ASN D N 1
ATOM 6368 C CA . ASN D 1 33 ? 18.956 -15.600 -15.708 1.00 39.32 33 ASN D CA 1
ATOM 6369 C C . ASN D 1 33 ? 17.835 -16.515 -15.270 1.00 35.54 33 ASN D C 1
ATOM 6370 O O . ASN D 1 33 ? 16.682 -16.120 -15.350 1.00 36.22 33 ASN D O 1
ATOM 6375 N N . LEU D 1 34 ? 18.165 -17.715 -14.805 1.00 34.07 34 LEU D N 1
ATOM 6376 C CA . LEU D 1 34 ? 17.188 -18.541 -14.107 1.00 31.04 34 LEU D CA 1
ATOM 6377 C C . LEU D 1 34 ? 17.515 -18.601 -12.619 1.00 29.68 34 LEU D C 1
ATOM 6378 O O . LEU D 1 34 ? 18.675 -18.666 -12.234 1.00 29.10 34 LEU D O 1
ATOM 6383 N N . THR D 1 35 ? 16.475 -18.584 -11.795 1.00 28.17 35 THR D N 1
ATOM 6384 C CA . THR D 1 35 ? 16.611 -18.819 -10.382 1.00 28.16 35 THR D CA 1
ATOM 6385 C C . THR D 1 35 ? 15.712 -20.001 -9.996 1.00 26.09 35 THR D C 1
ATOM 6386 O O . THR D 1 35 ? 14.511 -19.890 -10.123 1.00 25.54 35 THR D O 1
ATOM 6390 N N . ALA D 1 36 ? 16.289 -21.095 -9.522 1.00 24.75 36 ALA D N 1
ATOM 6391 C CA . ALA D 1 36 ? 15.534 -22.319 -9.219 1.00 24.10 36 ALA D CA 1
ATOM 6392 C C . ALA D 1 36 ? 15.499 -22.644 -7.728 1.00 23.75 36 ALA D C 1
ATOM 6393 O O . ALA D 1 36 ? 16.441 -22.388 -6.982 1.00 25.17 36 ALA D O 1
ATOM 6395 N N . GLY D 1 37 ? 14.394 -23.242 -7.271 1.00 22.70 37 GLY D N 1
ATOM 6396 C CA . GLY D 1 37 ? 14.340 -23.805 -5.923 1.00 22.64 37 GLY D CA 1
ATOM 6397 C C . GLY D 1 37 ? 13.644 -25.144 -6.060 1.00 20.80 37 GLY D C 1
ATOM 6398 O O . GLY D 1 37 ? 12.702 -25.283 -6.866 1.00 19.07 37 GLY D O 1
ATOM 6399 N N . LEU D 1 38 ? 14.054 -26.117 -5.267 1.00 20.75 38 LEU D N 1
ATOM 6400 C CA . LEU D 1 38 ? 13.424 -27.442 -5.366 1.00 19.43 38 LEU D CA 1
ATOM 6401 C C . LEU D 1 38 ? 13.612 -28.231 -4.071 1.00 20.51 38 LEU D C 1
ATOM 6402 O O . LEU D 1 38 ? 14.611 -28.065 -3.345 1.00 21.26 38 LEU D O 1
ATOM 6407 N N . TYR D 1 39 ? 12.657 -29.119 -3.847 1.00 19.85 39 TYR D N 1
ATOM 6408 C CA . TYR D 1 39 ? 12.643 -30.001 -2.684 1.00 18.82 39 TYR D CA 1
ATOM 6409 C C . TYR D 1 39 ? 11.989 -31.327 -3.066 1.00 18.04 39 TYR D C 1
ATOM 6410 O O . TYR D 1 39 ? 10.906 -31.329 -3.618 1.00 17.77 39 TYR D O 1
ATOM 6419 N N . PHE D 1 40 ? 12.689 -32.427 -2.767 1.00 18.73 40 PHE D N 1
ATOM 6420 C CA . PHE D 1 40 ? 12.169 -33.796 -2.966 1.00 17.28 40 PHE D CA 1
ATOM 6421 C C . PHE D 1 40 ? 12.391 -34.617 -1.706 1.00 17.04 40 PHE D C 1
ATOM 6422 O O . PHE D 1 40 ? 13.395 -34.448 -1.021 1.00 18.44 40 PHE D O 1
ATOM 6430 N N . PHE D 1 41 ? 11.464 -35.503 -1.422 1.00 17.04 41 PHE D N 1
ATOM 6431 C CA . PHE D 1 41 ? 11.601 -36.412 -0.259 1.00 17.86 41 PHE D CA 1
ATOM 6432 C C . PHE D 1 41 ? 10.933 -37.728 -0.599 1.00 17.86 41 PHE D C 1
ATOM 6433 O O . PHE D 1 41 ? 9.748 -37.743 -0.909 1.00 16.85 41 PHE D O 1
ATOM 6441 N N . ASN D 1 42 ? 11.673 -38.831 -0.483 1.00 18.97 42 ASN D N 1
ATOM 6442 C CA . ASN D 1 42 ? 11.158 -40.178 -0.737 1.00 18.72 42 ASN D CA 1
ATOM 6443 C C . ASN D 1 42 ? 10.575 -40.747 0.560 1.00 19.94 42 ASN D C 1
ATOM 6444 O O . ASN D 1 42 ? 11.314 -40.943 1.525 1.00 18.30 42 ASN D O 1
ATOM 6449 N N . LEU D 1 43 ? 9.266 -40.983 0.554 1.00 18.21 43 LEU D N 1
ATOM 6450 C CA . LEU D 1 43 ? 8.551 -41.377 1.785 1.00 19.12 43 LEU D CA 1
ATOM 6451 C C . LEU D 1 43 ? 8.945 -42.785 2.174 1.00 18.72 43 LEU D C 1
ATOM 6452 O O . LEU D 1 43 ? 8.766 -43.141 3.325 1.00 19.73 43 LEU D O 1
ATOM 6457 N N . ASP D 1 44 ? 9.459 -43.577 1.246 1.00 17.85 44 ASP D N 1
ATOM 6458 C CA . ASP D 1 44 ? 9.904 -44.950 1.587 1.00 20.69 44 ASP D CA 1
ATOM 6459 C C . ASP D 1 44 ? 11.331 -45.064 2.051 1.00 20.66 44 ASP D C 1
ATOM 6460 O O . ASP D 1 44 ? 11.596 -45.730 3.051 1.00 23.27 44 ASP D O 1
ATOM 6465 N N . SER D 1 45 ? 12.259 -44.417 1.348 1.00 21.48 45 SER D N 1
ATOM 6466 C CA . SER D 1 45 ? 13.709 -44.538 1.574 1.00 22.66 45 SER D CA 1
ATOM 6467 C C . SER D 1 45 ? 14.233 -43.466 2.527 1.00 23.26 45 SER D C 1
ATOM 6468 O O . SER D 1 45 ? 15.297 -43.637 3.105 1.00 26.03 45 SER D O 1
ATOM 6471 N N . GLY D 1 46 ? 13.451 -42.400 2.721 1.00 22.69 46 GLY D N 1
ATOM 6472 C CA . GLY D 1 46 ? 13.896 -41.192 3.409 1.00 22.36 46 GLY D CA 1
ATOM 6473 C C . GLY D 1 46 ? 14.869 -40.315 2.616 1.00 22.30 46 GLY D C 1
ATOM 6474 O O . GLY D 1 46 ? 15.308 -39.297 3.116 1.00 21.65 46 GLY D O 1
ATOM 6475 N N . ALA D 1 47 ? 15.191 -40.664 1.366 1.00 21.52 47 ALA D N 1
ATOM 6476 C CA . ALA D 1 47 ? 16.102 -39.855 0.548 1.00 22.59 47 ALA D CA 1
ATOM 6477 C C . ALA D 1 47 ? 15.537 -38.486 0.327 1.00 21.95 47 ALA D C 1
ATOM 6478 O O . ALA D 1 47 ? 14.400 -38.347 -0.014 1.00 21.63 47 ALA D O 1
ATOM 6480 N N . SER D 1 48 ? 16.376 -37.468 0.435 1.00 21.47 48 SER D N 1
ATOM 6481 C CA . SER D 1 48 ? 15.938 -36.092 0.200 1.00 22.59 48 SER D CA 1
ATOM 6482 C C . SER D 1 48 ? 16.936 -35.256 -0.621 1.00 22.78 48 SER D C 1
ATOM 6483 O O . SER D 1 48 ? 18.142 -35.521 -0.659 1.00 24.44 48 SER D O 1
ATOM 6486 N N . LEU D 1 49 ? 16.369 -34.254 -1.281 1.00 22.78 49 LEU D N 1
ATOM 6487 C CA . LEU D 1 49 ? 17.094 -33.188 -1.966 1.00 23.60 49 LEU D CA 1
ATOM 6488 C C . LEU D 1 49 ? 16.467 -31.837 -1.608 1.00 23.93 49 LEU D C 1
ATOM 6489 O O . LEU D 1 49 ? 15.248 -31.676 -1.584 1.00 23.03 49 LEU D O 1
ATOM 6494 N N . ASN D 1 50 ? 17.323 -30.849 -1.367 1.00 24.37 50 ASN D N 1
ATOM 6495 C CA . ASN D 1 50 ? 16.893 -29.493 -1.104 1.00 24.33 50 ASN D CA 1
ATOM 6496 C C . ASN D 1 50 ? 17.928 -28.569 -1.738 1.00 25.62 50 ASN D C 1
ATOM 6497 O O . ASN D 1 50 ? 19.046 -28.474 -1.270 1.00 26.27 50 ASN D O 1
ATOM 6502 N N . VAL D 1 51 ? 17.546 -27.954 -2.855 1.00 24.45 51 VAL D N 1
ATOM 6503 C CA . VAL D 1 51 ? 18.419 -27.013 -3.549 1.00 25.52 51 VAL D CA 1
ATOM 6504 C C . VAL D 1 51 ? 17.587 -25.776 -3.715 1.00 24.86 51 VAL D C 1
ATOM 6505 O O . VAL D 1 51 ? 16.778 -25.684 -4.611 1.00 22.36 51 VAL D O 1
ATOM 6509 N N . GLY D 1 52 ? 17.744 -24.843 -2.774 1.00 25.61 52 GLY D N 1
ATOM 6510 C CA . GLY D 1 52 ? 16.947 -23.644 -2.757 1.00 25.45 52 GLY D CA 1
ATOM 6511 C C . GLY D 1 52 ? 15.486 -23.898 -2.385 1.00 24.40 52 GLY D C 1
ATOM 6512 O O . GLY D 1 52 ? 14.649 -23.063 -2.667 1.00 25.12 52 GLY D O 1
ATOM 6513 N N . GLY D 1 53 ? 15.152 -25.060 -1.806 1.00 24.23 53 GLY D N 1
ATOM 6514 C CA . GLY D 1 53 ? 13.782 -25.388 -1.421 1.00 23.08 53 GLY D CA 1
ATOM 6515 C C . GLY D 1 53 ? 13.070 -24.484 -0.453 1.00 23.14 53 GLY D C 1
ATOM 6516 O O . GLY D 1 53 ? 11.831 -24.376 -0.492 1.00 23.39 53 GLY D O 1
ATOM 6517 N N . ASP D 1 54 ? 13.835 -23.782 0.385 1.00 26.28 54 ASP D N 1
ATOM 6518 C CA . ASP D 1 54 ? 13.264 -22.882 1.376 1.00 27.09 54 ASP D CA 1
ATOM 6519 C C . ASP D 1 54 ? 12.951 -21.482 0.840 1.00 28.82 54 ASP D C 1
ATOM 6520 O O . ASP D 1 54 ? 12.224 -20.703 1.477 1.00 31.63 54 ASP D O 1
ATOM 6525 N N . GLN D 1 55 ? 13.471 -21.175 -0.333 1.00 28.20 55 GLN D N 1
ATOM 6526 C CA . GLN D 1 55 ? 13.284 -19.818 -0.868 1.00 28.66 55 GLN D CA 1
ATOM 6527 C C . GLN D 1 55 ? 11.869 -19.583 -1.312 1.00 28.15 55 GLN D C 1
ATOM 6528 O O . GLN D 1 55 ? 11.205 -20.507 -1.776 1.00 26.16 55 GLN D O 1
ATOM 6534 N N . VAL D 1 56 ? 11.442 -18.331 -1.192 1.00 28.30 56 VAL D N 1
ATOM 6535 C CA . VAL D 1 56 ? 10.098 -17.898 -1.513 1.00 27.91 56 VAL D CA 1
ATOM 6536 C C . VAL D 1 56 ? 10.032 -17.493 -2.978 1.00 26.99 56 VAL D C 1
ATOM 6537 O O . VAL D 1 56 ? 10.946 -16.815 -3.496 1.00 28.68 56 VAL D O 1
ATOM 6541 N N . PHE D 1 57 ? 8.962 -17.944 -3.654 1.00 24.97 57 PHE D N 1
ATOM 6542 C CA . PHE D 1 57 ? 8.696 -17.647 -5.051 1.00 24.66 57 PHE D CA 1
ATOM 6543 C C . PHE D 1 57 ? 7.246 -17.180 -5.168 1.00 24.09 57 PHE D C 1
ATOM 6544 O O . PHE D 1 57 ? 6.380 -17.570 -4.366 1.00 23.70 57 PHE D O 1
ATOM 6552 N N . PRO D 1 58 ? 6.954 -16.390 -6.213 1.00 24.40 58 PRO D N 1
ATOM 6553 C CA . PRO D 1 58 ? 5.569 -16.308 -6.660 1.00 24.49 58 PRO D CA 1
ATOM 6554 C C . PRO D 1 58 ? 5.047 -17.734 -6.893 1.00 22.99 58 PRO D C 1
ATOM 6555 O O . PRO D 1 58 ? 5.724 -18.520 -7.537 1.00 23.12 58 PRO D O 1
ATOM 6559 N N . ALA D 1 59 ? 3.867 -18.029 -6.361 1.00 22.78 59 ALA D N 1
ATOM 6560 C CA . ALA D 1 59 ? 3.333 -19.391 -6.438 1.00 21.43 59 ALA D CA 1
ATOM 6561 C C . ALA D 1 59 ? 2.716 -19.706 -7.809 1.00 21.20 59 ALA D C 1
ATOM 6562 O O . ALA D 1 59 ? 2.601 -20.873 -8.211 1.00 20.07 59 ALA D O 1
ATOM 6564 N N . ALA D 1 60 ? 2.304 -18.696 -8.542 1.00 21.61 60 ALA D N 1
ATOM 6565 C CA . ALA D 1 60 ? 1.451 -18.903 -9.721 1.00 20.91 60 ALA D CA 1
ATOM 6566 C C . ALA D 1 60 ? 0.334 -19.895 -9.304 1.00 20.45 60 ALA D C 1
ATOM 6567 O O . ALA D 1 60 ? -0.164 -19.842 -8.163 1.00 19.86 60 ALA D O 1
ATOM 6569 N N . SER D 1 61 ? -0.045 -20.802 -10.200 1.00 20.03 61 SER D N 1
ATOM 6570 C CA . SER D 1 61 ? -1.217 -21.634 -9.948 1.00 18.15 61 SER D CA 1
ATOM 6571 C C . SER D 1 61 ? -0.905 -22.765 -8.994 1.00 17.89 61 SER D C 1
ATOM 6572 O O . SER D 1 61 ? -1.852 -23.530 -8.653 1.00 16.44 61 SER D O 1
ATOM 6575 N N . THR D 1 62 ? 0.354 -22.914 -8.572 1.00 17.45 62 THR D N 1
ATOM 6576 C CA . THR D 1 62 ? 0.684 -23.991 -7.600 1.00 17.09 62 THR D CA 1
ATOM 6577 C C . THR D 1 62 ? -0.067 -23.829 -6.298 1.00 17.29 62 THR D C 1
ATOM 6578 O O . THR D 1 62 ? -0.304 -24.791 -5.584 1.00 18.32 62 THR D O 1
ATOM 6582 N N . ILE D 1 63 ? -0.482 -22.605 -5.974 1.00 20.14 63 ILE D N 1
ATOM 6583 C CA . ILE D 1 63 ? -1.157 -22.351 -4.730 1.00 21.22 63 ILE D CA 1
ATOM 6584 C C . ILE D 1 63 ? -2.571 -22.996 -4.706 1.00 20.19 63 ILE D C 1
ATOM 6585 O O . ILE D 1 63 ? -3.172 -23.157 -3.658 1.00 20.45 63 ILE D O 1
ATOM 6590 N N . LYS D 1 64 ? -3.065 -23.416 -5.852 1.00 18.51 64 LYS D N 1
ATOM 6591 C CA . LYS D 1 64 ? -4.366 -24.039 -5.974 1.00 18.57 64 LYS D CA 1
ATOM 6592 C C . LYS D 1 64 ? -4.314 -25.396 -5.266 1.00 17.90 64 LYS D C 1
ATOM 6593 O O . LYS D 1 64 ? -5.356 -25.931 -4.859 1.00 18.09 64 LYS D O 1
ATOM 6599 N N . PHE D 1 65 ? -3.111 -25.939 -5.115 1.00 16.57 65 PHE D N 1
ATOM 6600 C CA . PHE D 1 65 ? -2.927 -27.221 -4.365 1.00 16.77 65 PHE D CA 1
ATOM 6601 C C . PHE D 1 65 ? -3.251 -27.056 -2.875 1.00 17.59 65 PHE D C 1
ATOM 6602 O O . PHE D 1 65 ? -4.192 -27.682 -2.383 1.00 15.75 65 PHE D O 1
ATOM 6610 N N . PRO D 1 66 ? -2.537 -26.163 -2.158 1.00 18.26 66 PRO D N 1
ATOM 6611 C CA . PRO D 1 66 ? -2.994 -25.930 -0.770 1.00 18.81 66 PRO D CA 1
ATOM 6612 C C . PRO D 1 66 ? -4.448 -25.503 -0.612 1.00 17.92 66 PRO D C 1
ATOM 6613 O O . PRO D 1 66 ? -5.050 -25.800 0.408 1.00 18.70 66 PRO D O 1
ATOM 6617 N N . ILE D 1 67 ? -4.975 -24.714 -1.550 1.00 18.40 67 ILE D N 1
ATOM 6618 C CA . ILE D 1 67 ? -6.382 -24.360 -1.528 1.00 19.26 67 ILE D CA 1
ATOM 6619 C C . ILE D 1 67 ? -7.286 -25.607 -1.582 1.00 18.96 67 ILE D C 1
ATOM 6620 O O . ILE D 1 67 ? -8.226 -25.713 -0.824 1.00 19.05 67 ILE D O 1
ATOM 6625 N N . LEU D 1 68 ? -6.985 -26.533 -2.478 1.00 17.97 68 LEU D N 1
ATOM 6626 C CA . LEU D 1 68 ? -7.708 -27.824 -2.541 1.00 17.91 68 LEU D CA 1
ATOM 6627 C C . LEU D 1 68 ? -7.623 -28.583 -1.213 1.00 18.03 68 LEU D C 1
ATOM 6628 O O . LEU D 1 68 ? -8.590 -29.191 -0.759 1.00 18.22 68 LEU D O 1
ATOM 6633 N N . VAL D 1 69 ? -6.460 -28.566 -0.586 1.00 17.36 69 VAL D N 1
ATOM 6634 C CA . VAL D 1 69 ? -6.301 -29.266 0.711 1.00 17.85 69 VAL D CA 1
ATOM 6635 C C . VAL D 1 69 ? -7.239 -28.632 1.743 1.00 18.84 69 VAL D C 1
ATOM 6636 O O . VAL D 1 69 ? -7.911 -29.343 2.481 1.00 19.17 69 VAL D O 1
ATOM 6640 N N . ALA D 1 70 ? -7.315 -27.298 1.746 1.00 19.87 70 ALA D N 1
ATOM 6641 C CA . ALA D 1 70 ? -8.150 -26.586 2.711 1.00 20.25 70 ALA D CA 1
ATOM 6642 C C . ALA D 1 70 ? -9.632 -26.858 2.411 1.00 19.03 70 ALA D C 1
ATOM 6643 O O . ALA D 1 70 ? -10.419 -27.030 3.347 1.00 20.95 70 ALA D O 1
ATOM 6645 N N . PHE D 1 71 ? -9.950 -27.031 1.131 1.00 18.68 71 PHE D N 1
ATOM 6646 C CA . PHE D 1 71 ? -11.290 -27.433 0.688 1.00 18.72 71 PHE D CA 1
ATOM 6647 C C . PHE D 1 71 ? -11.661 -28.797 1.331 1.00 18.65 71 PHE D C 1
ATOM 6648 O O . PHE D 1 71 ? -12.698 -28.944 1.982 1.00 20.86 71 PHE D O 1
ATOM 6656 N N . PHE D 1 72 ? -10.805 -29.812 1.128 1.00 18.44 72 PHE D N 1
ATOM 6657 C CA . PHE D 1 72 ? -11.186 -31.093 1.631 1.00 17.70 72 PHE D CA 1
ATOM 6658 C C . PHE D 1 72 ? -11.142 -31.174 3.152 1.00 18.56 72 PHE D C 1
ATOM 6659 O O . PHE D 1 72 ? -11.880 -31.961 3.733 1.00 18.47 72 PHE D O 1
ATOM 6667 N N . LYS D 1 73 ? -10.259 -30.418 3.804 1.00 18.60 73 LYS D N 1
ATOM 6668 C CA . LYS D 1 73 ? -10.322 -30.336 5.275 1.00 20.20 73 LYS D CA 1
ATOM 6669 C C . LYS D 1 73 ? -11.703 -29.828 5.732 1.00 20.59 73 LYS D C 1
ATOM 6670 O O . LYS D 1 73 ? -12.312 -30.367 6.666 1.00 19.97 73 LYS D O 1
ATOM 6676 N N . ALA D 1 74 ? -12.228 -28.831 5.045 1.00 21.49 74 ALA D N 1
ATOM 6677 C CA . ALA D 1 74 ? -13.559 -28.304 5.398 1.00 21.78 74 ALA D CA 1
ATOM 6678 C C . ALA D 1 74 ? -14.615 -29.363 5.169 1.00 21.88 74 ALA D C 1
ATOM 6679 O O . ALA D 1 74 ? -15.536 -29.518 5.969 1.00 23.36 74 ALA D O 1
ATOM 6681 N N . VAL D 1 75 ? -14.460 -30.147 4.098 1.00 20.76 75 VAL D N 1
ATOM 6682 C CA . VAL D 1 75 ? -15.386 -31.240 3.840 1.00 21.31 75 VAL D CA 1
ATOM 6683 C C . VAL D 1 75 ? -15.301 -32.260 4.980 1.00 20.94 75 VAL D C 1
ATOM 6684 O O . VAL D 1 75 ? -16.328 -32.740 5.520 1.00 23.58 75 VAL D O 1
ATOM 6688 N N . ASP D 1 76 ? -14.082 -32.624 5.382 1.00 20.38 76 ASP D N 1
ATOM 6689 C CA . ASP D 1 76 ? -13.883 -33.577 6.464 1.00 20.30 76 ASP D CA 1
ATOM 6690 C C . ASP D 1 76 ? -14.538 -33.145 7.771 1.00 20.99 76 ASP D C 1
ATOM 6691 O O . ASP D 1 76 ? -15.076 -33.957 8.515 1.00 22.35 76 ASP D O 1
ATOM 6696 N N . GLU D 1 77 ? -14.495 -31.839 8.008 1.00 22.48 77 GLU D N 1
ATOM 6697 C CA . GLU D 1 77 ? -15.030 -31.252 9.235 1.00 24.28 77 GLU D CA 1
ATOM 6698 C C . GLU D 1 77 ? -16.521 -30.939 9.133 1.00 25.78 77 GLU D C 1
ATOM 6699 O O . GLU D 1 77 ? -17.111 -30.471 10.114 1.00 27.68 77 GLU D O 1
ATOM 6705 N N . GLY D 1 78 ? -17.149 -31.252 8.009 1.00 26.21 78 GLY D N 1
ATOM 6706 C CA . GLY D 1 78 ? -18.572 -31.023 7.820 1.00 26.80 78 GLY D CA 1
ATOM 6707 C C . GLY D 1 78 ? -18.920 -29.562 7.644 1.00 29.08 78 GLY D C 1
ATOM 6708 O O . GLY D 1 78 ? -20.104 -29.207 7.706 1.00 30.29 78 GLY D O 1
ATOM 6709 N N . ARG D 1 79 ? -17.917 -28.712 7.433 1.00 28.07 79 ARG D N 1
ATOM 6710 C CA . ARG D 1 79 ? -18.137 -27.266 7.190 1.00 28.82 79 ARG D CA 1
ATOM 6711 C C . ARG D 1 79 ? -18.558 -26.984 5.763 1.00 28.01 79 ARG D C 1
ATOM 6712 O O . ARG D 1 79 ? -19.226 -25.986 5.483 1.00 28.62 79 ARG D O 1
ATOM 6720 N N . VAL D 1 80 ? -18.103 -27.817 4.832 1.00 26.85 80 VAL D N 1
ATOM 6721 C CA . VAL D 1 80 ? -18.497 -27.783 3.422 1.00 27.04 80 VAL D CA 1
ATOM 6722 C C . VAL D 1 80 ? -19.007 -29.160 2.992 1.00 26.72 80 VAL D C 1
ATOM 6723 O O . VAL D 1 80 ? -18.517 -30.168 3.487 1.00 26.53 80 VAL D O 1
ATOM 6727 N N . THR D 1 81 ? -19.944 -29.225 2.055 1.00 26.61 81 THR D N 1
ATOM 6728 C CA . THR D 1 81 ? -20.289 -30.506 1.450 1.00 27.74 81 THR D CA 1
ATOM 6729 C C . THR D 1 81 ? -19.913 -30.512 -0.013 1.00 28.01 81 THR D C 1
ATOM 6730 O O . THR D 1 81 ? -19.774 -29.457 -0.643 1.00 26.97 81 THR D O 1
ATOM 6734 N N . LEU D 1 82 ? -19.767 -31.710 -0.561 1.00 27.53 82 LEU D N 1
ATOM 6735 C CA . LEU D 1 82 ? -19.327 -31.855 -1.966 1.00 27.85 82 LEU D CA 1
ATOM 6736 C C . LEU D 1 82 ? -20.418 -31.406 -2.933 1.00 28.46 82 LEU D C 1
ATOM 6737 O O . LEU D 1 82 ? -20.147 -30.991 -4.035 1.00 28.09 82 LEU D O 1
ATOM 6742 N N . GLN D 1 83 ? -21.675 -31.524 -2.506 1.00 30.14 83 GLN D N 1
ATOM 6743 C CA . GLN D 1 83 ? -22.818 -31.342 -3.377 1.00 31.06 83 GLN D CA 1
ATOM 6744 C C . GLN D 1 83 ? -23.474 -29.965 -3.208 1.00 31.59 83 GLN D C 1
ATOM 6745 O O . GLN D 1 83 ? -24.392 -29.618 -3.989 1.00 31.17 83 GLN D O 1
ATOM 6751 N N . GLU D 1 84 ? -23.032 -29.165 -2.223 1.00 30.87 84 GLU D N 1
ATOM 6752 C CA . GLU D 1 84 ? -23.631 -27.812 -1.990 1.00 32.02 84 GLU D CA 1
ATOM 6753 C C . GLU D 1 84 ? -23.383 -26.867 -3.181 1.00 32.21 84 GLU D C 1
ATOM 6754 O O . GLU D 1 84 ? -22.455 -27.079 -3.944 1.00 31.17 84 GLU D O 1
ATOM 6760 N N . ARG D 1 85 ? -24.213 -25.828 -3.321 1.00 33.13 85 ARG D N 1
ATOM 6761 C CA . ARG D 1 85 ? -24.206 -24.954 -4.511 1.00 33.08 85 ARG D CA 1
ATOM 6762 C C . ARG D 1 85 ? -23.361 -23.735 -4.293 1.00 31.65 85 ARG D C 1
ATOM 6763 O O . ARG D 1 85 ? -23.607 -22.939 -3.388 1.00 33.31 85 ARG D O 1
ATOM 6771 N N . LEU D 1 86 ? -22.367 -23.553 -5.148 1.00 29.48 86 LEU D N 1
ATOM 6772 C CA . LEU D 1 86 ? -21.638 -22.309 -5.154 1.00 29.33 86 LEU D CA 1
ATOM 6773 C C . LEU D 1 86 ? -22.082 -21.471 -6.327 1.00 28.65 86 LEU D C 1
ATOM 6774 O O . LEU D 1 86 ? -22.297 -21.969 -7.435 1.00 30.09 86 LEU D O 1
ATOM 6779 N N . THR D 1 87 ? -22.115 -20.175 -6.096 1.00 29.81 87 THR D N 1
ATOM 6780 C CA . THR D 1 87 ? -22.658 -19.240 -7.041 1.00 30.13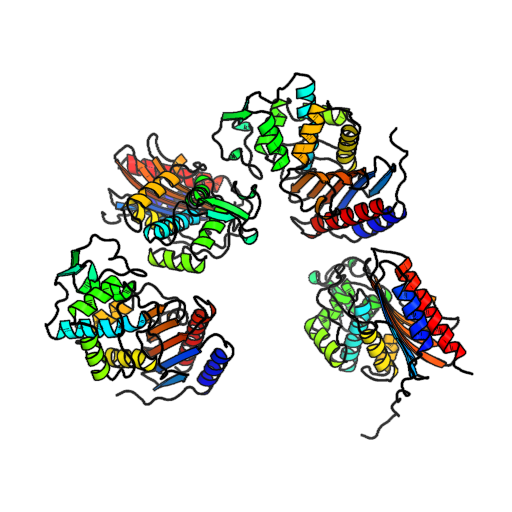 87 THR D CA 1
ATOM 6781 C C . THR D 1 87 ? -21.504 -18.545 -7.715 1.00 29.15 87 THR D C 1
ATOM 6782 O O . THR D 1 87 ? -20.631 -17.976 -7.046 1.00 29.91 87 THR D O 1
ATOM 6786 N N . MET D 1 88 ? -21.505 -18.577 -9.048 1.00 29.38 88 MET D N 1
ATOM 6787 C CA . MET D 1 88 ? -20.525 -17.829 -9.807 1.00 28.41 88 MET D CA 1
ATOM 6788 C C . MET D 1 88 ? -21.008 -16.397 -9.875 1.00 29.34 88 MET D C 1
ATOM 6789 O O . MET D 1 88 ? -21.504 -15.923 -10.900 1.00 29.86 88 MET D O 1
ATOM 6794 N N . ARG D 1 89 ? -20.808 -15.709 -8.765 1.00 30.46 89 ARG D N 1
ATOM 6795 C CA . ARG D 1 89 ? -21.121 -14.292 -8.672 1.00 31.88 89 ARG D CA 1
ATOM 6796 C C . ARG D 1 89 ? -20.200 -13.490 -9.588 1.00 32.47 89 ARG D C 1
ATOM 6797 O O . ARG D 1 89 ? -19.050 -13.867 -9.805 1.00 31.90 89 ARG D O 1
ATOM 6805 N N . PRO D 1 90 ? -20.702 -12.373 -10.145 1.00 33.20 90 PRO D N 1
ATOM 6806 C CA . PRO D 1 90 ? -19.838 -11.483 -10.927 1.00 32.90 90 PRO D CA 1
ATOM 6807 C C . PRO D 1 90 ? -18.519 -11.056 -10.287 1.00 32.53 90 PRO D C 1
ATOM 6808 O O . PRO D 1 90 ? -17.542 -10.904 -10.992 1.00 32.22 90 PRO D O 1
ATOM 6812 N N . ASP D 1 91 ? -18.468 -10.874 -8.978 1.00 33.16 91 ASP D N 1
ATOM 6813 C CA . ASP D 1 91 ? -17.220 -10.454 -8.312 1.00 33.76 91 ASP D CA 1
ATOM 6814 C C . ASP D 1 91 ? -16.157 -11.559 -8.241 1.00 32.82 91 ASP D C 1
ATOM 6815 O O . ASP D 1 91 ? -14.985 -11.300 -7.957 1.00 32.47 91 ASP D O 1
ATOM 6820 N N . LEU D 1 92 ? -16.566 -12.782 -8.565 1.00 32.71 92 LEU D N 1
ATOM 6821 C CA . LEU D 1 92 ? -15.655 -13.937 -8.533 1.00 30.61 92 LEU D CA 1
ATOM 6822 C C . LEU D 1 92 ? -15.110 -14.300 -9.923 1.00 29.70 92 LEU D C 1
ATOM 6823 O O . LEU D 1 92 ? -14.097 -15.012 -10.042 1.00 28.18 92 LEU D O 1
ATOM 6828 N N . ILE D 1 93 ? -15.743 -13.804 -10.979 1.00 29.41 93 ILE D N 1
ATOM 6829 C CA . ILE D 1 93 ? -15.364 -14.193 -12.343 1.00 29.22 93 ILE D CA 1
ATOM 6830 C C . ILE D 1 93 ? -13.997 -13.604 -12.703 1.00 28.77 93 ILE D C 1
ATOM 6831 O O . ILE D 1 93 ? -13.730 -12.431 -12.430 1.00 29.75 93 ILE D O 1
ATOM 6836 N N . ALA D 1 94 ? -13.167 -14.444 -13.326 1.00 27.73 94 ALA D N 1
ATOM 6837 C CA . ALA D 1 94 ? -11.758 -14.146 -13.623 1.00 27.71 94 ALA D CA 1
ATOM 6838 C C . ALA D 1 94 ? -11.382 -14.690 -14.995 1.00 26.84 94 ALA D C 1
ATOM 6839 O O . ALA D 1 94 ? -11.971 -15.663 -15.474 1.00 25.49 94 ALA D O 1
ATOM 6841 N N . PRO D 1 95 ? -10.452 -14.007 -15.693 1.00 27.69 95 PRO D N 1
ATOM 6842 C CA . PRO D 1 95 ? -9.988 -14.393 -17.031 1.00 27.49 95 PRO D CA 1
ATOM 6843 C C . PRO D 1 95 ? -8.877 -15.436 -16.975 1.00 26.32 95 PRO D C 1
ATOM 6844 O O . PRO D 1 95 ? -8.721 -16.093 -15.955 1.00 26.50 95 PRO D O 1
ATOM 6848 N N . GLU D 1 96 ? -8.139 -15.604 -18.074 1.00 26.13 96 GLU D N 1
ATOM 6849 C CA . GLU D 1 96 ? -7.079 -16.624 -18.221 1.00 25.85 96 GLU D CA 1
ATOM 6850 C C . GLU D 1 96 ? -7.712 -18.015 -18.129 1.00 24.17 96 GLU D C 1
ATOM 6851 O O . GLU D 1 96 ? -8.859 -18.187 -18.559 1.00 25.14 96 GLU D O 1
ATOM 6857 N N . ALA D 1 97 ? -6.976 -19.009 -17.625 1.00 23.53 97 ALA D N 1
ATOM 6858 C CA . ALA D 1 97 ? -7.487 -20.393 -17.648 1.00 22.26 97 ALA D CA 1
ATOM 6859 C C . ALA D 1 97 ? -8.852 -20.528 -16.971 1.00 22.34 97 ALA D C 1
ATOM 6860 O O . ALA D 1 97 ? -9.135 -19.877 -15.972 1.00 22.13 97 ALA D O 1
ATOM 6862 N N . GLY D 1 98 ? -9.679 -21.384 -17.552 1.00 21.82 98 GLY D N 1
ATOM 6863 C CA . GLY D 1 98 ? -10.935 -21.767 -16.974 1.00 22.24 98 GLY D CA 1
ATOM 6864 C C . GLY D 1 98 ? -12.059 -21.587 -17.957 1.00 21.32 98 GLY D C 1
ATOM 6865 O O . GLY D 1 98 ? -12.030 -20.690 -18.836 1.00 22.73 98 GLY D O 1
ATOM 6866 N N . THR D 1 99 ? -13.090 -22.412 -17.767 1.00 22.92 99 THR D N 1
ATOM 6867 C CA . THR D 1 99 ? -14.281 -22.395 -18.585 1.00 23.23 99 THR D CA 1
ATOM 6868 C C . THR D 1 99 ? -15.485 -21.733 -17.887 1.00 24.06 99 THR D C 1
ATOM 6869 O O . THR D 1 99 ? -16.400 -21.281 -18.571 1.00 24.36 99 THR D O 1
ATOM 6873 N N . LEU D 1 100 ? -15.487 -21.656 -16.551 1.00 24.52 100 LEU D N 1
ATOM 6874 C CA . LEU D 1 100 ? -16.647 -21.133 -15.834 1.00 25.17 100 LEU D CA 1
ATOM 6875 C C . LEU D 1 100 ? -16.939 -19.712 -16.287 1.00 26.55 100 LEU D C 1
ATOM 6876 O O . LEU D 1 100 ? -18.106 -19.314 -16.403 1.00 27.65 100 LEU D O 1
ATOM 6881 N N . GLN D 1 101 ? -15.879 -18.954 -16.566 1.00 27.19 101 GLN D N 1
ATOM 6882 C CA . GLN D 1 101 ? -16.027 -17.547 -16.974 1.00 28.13 101 GLN D CA 1
ATOM 6883 C C . GLN D 1 101 ? -16.947 -17.322 -18.163 1.00 29.46 101 GLN D C 1
ATOM 6884 O O . GLN D 1 101 ? -17.433 -16.220 -18.358 1.00 31.07 101 GLN D O 1
ATOM 6890 N N . TYR D 1 102 ? -17.129 -18.345 -18.991 1.00 30.77 102 TYR D N 1
ATOM 6891 C CA . TYR D 1 102 ? -17.974 -18.208 -20.182 1.00 31.14 102 TYR D CA 1
ATOM 6892 C C . TYR D 1 102 ? -19.410 -18.636 -19.959 1.00 32.65 102 TYR D C 1
ATOM 6893 O O . TYR D 1 102 ? -20.218 -18.623 -20.898 1.00 33.92 102 TYR D O 1
ATOM 6902 N N . GLN D 1 103 ? -19.730 -19.016 -18.722 1.00 31.98 103 GLN D N 1
ATOM 6903 C CA . GLN D 1 103 ? -21.083 -19.387 -18.376 1.00 33.33 103 GLN D CA 1
ATOM 6904 C C . GLN D 1 103 ? -21.860 -18.167 -17.900 1.00 33.97 103 GLN D C 1
ATOM 6905 O O . GLN D 1 103 ? -21.301 -17.087 -17.717 1.00 33.16 103 GLN D O 1
ATOM 6911 N N . LYS D 1 104 ? -23.163 -18.354 -17.710 1.00 35.74 104 LYS D N 1
ATOM 6912 C CA . LYS D 1 104 ? -24.034 -17.276 -17.297 1.00 36.88 104 LYS D CA 1
ATOM 6913 C C . LYS D 1 104 ? -23.685 -16.854 -15.884 1.00 36.75 104 LYS D C 1
ATOM 6914 O O . LYS D 1 104 ? -23.648 -17.710 -14.982 1.00 34.59 104 LYS D O 1
ATOM 6920 N N . PRO D 1 105 ? -23.451 -15.540 -15.667 1.00 36.64 105 PRO D N 1
ATOM 6921 C CA . PRO D 1 105 ? -23.225 -15.010 -14.320 1.00 36.98 105 PRO D CA 1
ATOM 6922 C C . PRO D 1 105 ? -24.322 -15.442 -13.341 1.00 37.36 105 PRO D C 1
ATOM 6923 O O . PRO D 1 105 ? -25.502 -15.555 -13.735 1.00 37.17 105 PRO D O 1
ATOM 6927 N N . ASN D 1 106 ? -23.913 -15.691 -12.089 1.00 36.59 106 ASN D N 1
ATOM 6928 C CA . ASN D 1 106 ? -24.780 -16.200 -11.008 1.00 36.72 106 ASN D CA 1
ATOM 6929 C C . ASN D 1 106 ? -25.351 -17.600 -11.186 1.00 35.99 106 ASN D C 1
ATOM 6930 O O . ASN D 1 106 ? -26.191 -18.034 -10.368 1.00 36.42 106 ASN D O 1
ATOM 6935 N N . SER D 1 107 ? -24.915 -18.303 -12.232 1.00 34.95 107 SER D N 1
ATOM 6936 C CA . SER D 1 107 ? -25.133 -19.743 -12.328 1.00 34.19 107 SER D CA 1
ATOM 6937 C C . SER D 1 107 ? -24.487 -20.451 -11.123 1.00 33.66 107 SER D C 1
ATOM 6938 O O . SER D 1 107 ? -23.584 -19.910 -10.459 1.00 32.50 107 SER D O 1
ATOM 6941 N N . GLN D 1 108 ? -25.006 -21.634 -10.803 1.00 33.22 108 GLN D N 1
ATOM 6942 C CA . GLN D 1 108 ? -24.569 -22.350 -9.622 1.00 32.66 108 GLN D CA 1
ATOM 6943 C C . GLN D 1 108 ? -24.031 -23.717 -10.018 1.00 31.59 108 GLN D C 1
ATOM 6944 O O . GLN D 1 108 ? -24.445 -24.310 -11.028 1.00 30.82 108 GLN D O 1
ATOM 6950 N N . TYR D 1 109 ? -23.087 -24.194 -9.200 1.00 31.32 109 TYR D N 1
ATOM 6951 C CA . TYR D 1 109 ? -22.272 -25.390 -9.488 1.00 29.58 109 TYR D CA 1
ATOM 6952 C C . TYR D 1 109 ? -22.072 -26.162 -8.203 1.00 28.09 109 TYR D C 1
ATOM 6953 O O . TYR D 1 109 ? -21.947 -25.592 -7.109 1.00 28.04 109 TYR D O 1
ATOM 6962 N N . ALA D 1 110 ? -22.049 -27.475 -8.304 1.00 27.74 110 ALA D N 1
ATOM 6963 C CA . ALA D 1 110 ? -21.667 -28.285 -7.126 1.00 26.77 110 ALA D CA 1
ATOM 6964 C C . ALA D 1 110 ? -20.253 -27.908 -6.654 1.00 25.32 110 ALA D C 1
ATOM 6965 O O . ALA D 1 110 ? -19.346 -27.755 -7.483 1.00 23.77 110 ALA D O 1
ATOM 6967 N N . ALA D 1 111 ? -20.066 -27.777 -5.335 1.00 24.46 111 ALA D N 1
ATOM 6968 C CA . ALA D 1 111 ? -18.773 -27.393 -4.771 1.00 24.31 111 ALA D CA 1
ATOM 6969 C C . ALA D 1 111 ? -17.631 -28.247 -5.323 1.00 23.61 111 ALA D C 1
ATOM 6970 O O . ALA D 1 111 ? -16.594 -27.709 -5.634 1.00 21.04 111 ALA D O 1
ATOM 6972 N N . LEU D 1 112 ? -17.801 -29.577 -5.344 1.00 23.40 112 LEU D N 1
ATOM 6973 C CA . LEU D 1 112 ? -16.726 -30.483 -5.808 1.00 23.10 112 LEU D CA 1
ATOM 6974 C C . LEU D 1 112 ? -16.358 -30.198 -7.254 1.00 22.95 112 LEU D C 1
ATOM 6975 O O . LEU D 1 112 ? -15.182 -30.198 -7.595 1.00 21.23 112 LEU D O 1
ATOM 6980 N N . GLU D 1 113 ? -17.365 -29.975 -8.090 1.00 23.85 113 GLU D N 1
ATOM 6981 C CA . GLU D 1 113 ? -17.124 -29.688 -9.502 1.00 23.36 113 GLU D CA 1
ATOM 6982 C C . GLU D 1 113 ? -16.266 -28.439 -9.631 1.00 21.87 113 GLU D C 1
ATOM 6983 O O . GLU D 1 113 ? -15.373 -28.369 -10.472 1.00 20.52 113 GLU D O 1
ATOM 6989 N N . VAL D 1 114 ? -16.582 -27.433 -8.828 1.00 22.04 114 VAL D N 1
ATOM 6990 C CA . VAL D 1 114 ? -15.809 -26.207 -8.835 1.00 20.95 114 VAL D CA 1
ATOM 6991 C C . VAL D 1 114 ? -14.375 -26.453 -8.350 1.00 19.92 114 VAL D C 1
ATOM 6992 O O . VAL D 1 114 ? -13.411 -26.031 -8.971 1.00 19.98 114 VAL D O 1
ATOM 6996 N N . ALA D 1 115 ? -14.209 -27.131 -7.229 1.00 19.39 115 ALA D N 1
ATOM 6997 C CA . ALA D 1 115 ? -12.876 -27.497 -6.753 1.00 19.64 115 ALA D CA 1
ATOM 6998 C C . ALA D 1 115 ? -12.089 -28.298 -7.799 1.00 19.67 115 ALA D C 1
ATOM 6999 O O . ALA D 1 115 ? -10.910 -28.078 -7.988 1.00 18.02 115 ALA D O 1
ATOM 7001 N N . GLU D 1 116 ? -12.740 -29.200 -8.520 1.00 18.82 116 GLU D N 1
ATOM 7002 C CA . GLU D 1 116 ? -12.051 -29.999 -9.571 1.00 20.46 116 GLU D CA 1
ATOM 7003 C C . GLU D 1 116 ? -11.532 -29.115 -10.692 1.00 20.01 116 GLU D C 1
ATOM 7004 O O . GLU D 1 116 ? -10.346 -29.207 -11.079 1.00 19.69 116 GLU D O 1
ATOM 7010 N N . LEU D 1 117 ? -12.397 -28.238 -11.221 1.00 18.76 117 LEU D N 1
ATOM 7011 C CA . LEU D 1 117 ? -12.006 -27.288 -12.304 1.00 19.04 117 LEU D CA 1
ATOM 7012 C C . LEU D 1 117 ? -10.829 -26.385 -11.887 1.00 17.88 117 LEU D C 1
ATOM 7013 O O . LEU D 1 117 ? -9.926 -26.141 -12.669 1.00 17.97 117 LEU D O 1
ATOM 7018 N N . MET D 1 118 ? -10.838 -25.931 -10.643 1.00 18.56 118 MET D N 1
ATOM 7019 C CA . MET D 1 118 ? -9.714 -25.193 -10.080 1.00 18.28 118 MET D CA 1
ATOM 7020 C C . MET D 1 118 ? -8.389 -25.885 -10.322 1.00 18.31 118 MET D C 1
ATOM 7021 O O . MET D 1 118 ? -7.408 -25.247 -10.598 1.00 17.82 118 MET D O 1
ATOM 7026 N N . ILE D 1 119 ? -8.374 -27.204 -10.241 1.00 15.64 119 ILE D N 1
ATOM 7027 C CA . ILE D 1 119 ? -7.157 -27.977 -10.366 1.00 16.39 119 ILE D CA 1
ATOM 7028 C C . ILE D 1 119 ? -6.910 -28.497 -11.780 1.00 15.82 119 ILE D C 1
ATOM 7029 O O . ILE D 1 119 ? -5.814 -28.355 -12.282 1.00 17.04 119 ILE D O 1
ATOM 7034 N N . THR D 1 120 ? -7.907 -29.160 -12.352 1.00 17.04 120 THR D N 1
ATOM 7035 C CA . THR D 1 120 ? -7.678 -29.927 -13.604 1.00 16.38 120 THR D CA 1
ATOM 7036 C C . THR D 1 120 ? -7.270 -28.994 -14.753 1.00 17.11 120 THR D C 1
ATOM 7037 O O . THR D 1 120 ? -6.342 -29.289 -15.519 1.00 17.13 120 THR D O 1
ATOM 7041 N N . ILE D 1 121 ? -7.973 -27.866 -14.868 1.00 16.96 121 ILE D N 1
ATOM 7042 C CA . ILE D 1 121 ? -7.730 -26.868 -15.898 1.00 17.44 121 ILE D CA 1
ATOM 7043 C C . ILE D 1 121 ? -7.281 -25.531 -15.296 1.00 17.55 121 ILE D C 1
ATOM 7044 O O . ILE D 1 121 ? -7.201 -24.501 -16.017 1.00 19.08 121 ILE D O 1
ATOM 7049 N N . SER D 1 122 ? -7.023 -25.497 -13.972 1.00 17.83 122 SER D N 1
ATOM 7050 C CA . SER D 1 122 ? -6.466 -24.321 -13.327 1.00 18.54 122 SER D CA 1
ATOM 7051 C C . SER D 1 122 ? -7.481 -23.172 -13.335 1.00 18.75 122 SER D C 1
ATOM 7052 O O . SER D 1 122 ? -7.067 -22.002 -13.372 1.00 20.70 122 SER D O 1
ATOM 7055 N N . ASP D 1 123 ? -8.788 -23.496 -13.369 1.00 19.20 123 ASP D N 1
ATOM 7056 C CA . ASP D 1 123 ? -9.844 -22.501 -13.569 1.00 18.77 123 ASP D CA 1
ATOM 7057 C C . ASP D 1 123 ? -9.782 -21.366 -12.511 1.00 20.14 123 ASP D C 1
ATOM 7058 O O . ASP D 1 123 ? -9.896 -21.577 -11.296 1.00 19.17 123 ASP D O 1
ATOM 7063 N N . ASN D 1 124 ? -9.567 -20.136 -12.972 1.00 19.49 124 ASN D N 1
ATOM 7064 C CA . ASN D 1 124 ? -9.330 -19.020 -12.046 1.00 20.47 124 ASN D CA 1
ATOM 7065 C C . ASN D 1 124 ? -10.599 -18.521 -11.357 1.00 21.56 124 ASN D C 1
ATOM 7066 O O . ASN D 1 124 ? -10.567 -18.247 -10.154 1.00 21.48 124 ASN D O 1
ATOM 7071 N N . THR D 1 125 ? -11.719 -18.493 -12.082 1.00 21.75 125 THR D N 1
ATOM 7072 C CA . THR D 1 125 ? -13.036 -18.223 -11.501 1.00 21.84 125 THR D CA 1
ATOM 7073 C C . THR D 1 125 ? -13.319 -19.262 -10.416 1.00 21.20 125 THR D C 1
ATOM 7074 O O . THR D 1 125 ? -13.694 -18.937 -9.300 1.00 22.26 125 THR D O 1
ATOM 7078 N N . ALA D 1 126 ? -13.105 -20.528 -10.741 1.00 19.56 126 ALA D N 1
ATOM 7079 C CA . ALA D 1 126 ? -13.351 -21.614 -9.790 1.00 19.50 126 ALA D CA 1
ATOM 7080 C C . ALA D 1 126 ? -12.531 -21.383 -8.518 1.00 20.07 126 ALA D C 1
ATOM 7081 O O . ALA D 1 126 ? -13.007 -21.538 -7.416 1.00 20.67 126 ALA D O 1
ATOM 7083 N N . THR D 1 127 ? -11.266 -21.021 -8.698 1.00 19.23 127 THR D N 1
ATOM 7084 C CA . THR D 1 127 ? -10.408 -20.807 -7.551 1.00 19.93 127 THR D CA 1
ATOM 7085 C C . THR D 1 127 ? -10.921 -19.673 -6.657 1.00 21.15 127 THR D C 1
ATOM 7086 O O . THR D 1 127 ? -10.990 -19.804 -5.443 1.00 21.12 127 THR D O 1
ATOM 7090 N N . ASN D 1 128 ? -11.293 -18.562 -7.264 1.00 21.46 128 ASN D N 1
ATOM 7091 C CA . ASN D 1 128 ? -11.878 -17.483 -6.463 1.00 22.62 128 ASN D CA 1
ATOM 7092 C C . ASN D 1 128 ? -13.147 -17.905 -5.738 1.00 23.22 128 ASN D C 1
ATOM 7093 O O .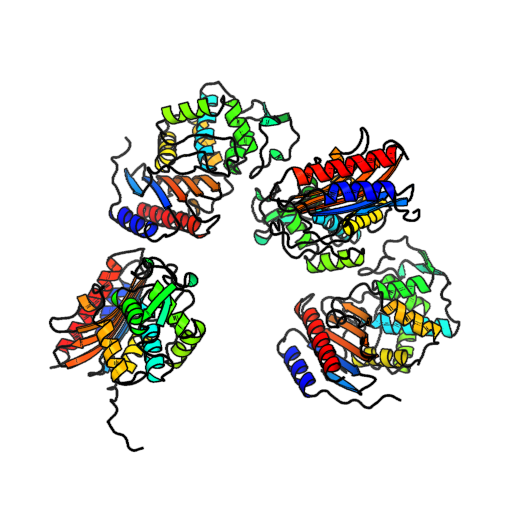 ASN D 1 128 ? -13.388 -17.459 -4.627 1.00 23.77 128 ASN D O 1
ATOM 7098 N N . MET D 1 129 ? -13.959 -18.743 -6.384 1.00 22.55 129 MET D N 1
ATOM 7099 C CA . MET D 1 129 ? -15.158 -19.304 -5.760 1.00 22.72 129 MET D CA 1
ATOM 7100 C C . MET D 1 129 ? -14.817 -20.144 -4.537 1.00 22.01 129 MET D C 1
ATOM 7101 O O . MET D 1 129 ? -15.457 -20.026 -3.491 1.00 22.62 129 MET D O 1
ATOM 7106 N N . ILE D 1 130 ? -13.778 -20.967 -4.640 1.00 22.46 130 ILE D N 1
ATOM 7107 C CA . ILE D 1 130 ? -13.395 -21.798 -3.519 1.00 22.33 130 ILE D CA 1
ATOM 7108 C C . ILE D 1 130 ? -12.787 -20.955 -2.383 1.00 23.71 130 ILE D C 1
ATOM 7109 O O . ILE D 1 130 ? -13.122 -21.157 -1.232 1.00 25.08 130 ILE D O 1
ATOM 7114 N N . ILE D 1 131 ? -11.887 -20.029 -2.707 1.00 24.05 131 ILE D N 1
ATOM 7115 C CA . ILE D 1 131 ? -11.304 -19.153 -1.685 1.00 24.41 131 ILE D CA 1
ATOM 7116 C C . ILE D 1 131 ? -12.394 -18.410 -0.918 1.00 25.33 131 ILE D C 1
ATOM 7117 O O . ILE D 1 131 ? -12.405 -18.356 0.300 1.00 25.70 131 ILE D O 1
ATOM 7122 N N . ASP D 1 132 ? -13.313 -17.825 -1.677 1.00 25.39 132 ASP D N 1
ATOM 7123 C CA . ASP D 1 132 ? -14.476 -17.138 -1.086 1.00 27.65 132 ASP D CA 1
ATOM 7124 C C . ASP D 1 132 ? -15.289 -18.033 -0.156 1.00 27.52 132 ASP D C 1
ATOM 7125 O O . ASP D 1 132 ? -15.615 -17.641 0.988 1.00 26.68 132 ASP D O 1
ATOM 7130 N N . ARG D 1 133 ? -15.624 -19.242 -0.596 1.00 26.64 133 ARG D N 1
ATOM 7131 C CA . ARG D 1 133 ? -16.375 -20.198 0.234 1.00 27.21 133 ARG D CA 1
ATOM 7132 C C . ARG D 1 133 ? -15.643 -20.609 1.494 1.00 27.52 133 ARG D C 1
ATOM 7133 O O . ARG D 1 133 ? -16.257 -20.780 2.543 1.00 28.28 133 ARG D O 1
ATOM 7141 N N . LEU D 1 134 ? -14.323 -20.717 1.430 1.00 26.52 134 LEU D N 1
ATOM 7142 C CA . LEU D 1 134 ? -13.555 -21.179 2.573 1.00 26.74 134 LEU D CA 1
ATOM 7143 C C . LEU D 1 134 ? -13.233 -20.043 3.551 1.00 27.80 134 LEU D C 1
ATOM 7144 O O . LEU D 1 134 ? -12.514 -20.217 4.531 1.00 29.25 134 LEU D O 1
ATOM 7149 N N . GLY D 1 135 ? -13.791 -18.860 3.275 1.00 27.99 135 GLY D N 1
ATOM 7150 C CA . GLY D 1 135 ? -13.755 -17.721 4.219 1.00 30.04 135 GLY D CA 1
ATOM 7151 C C . GLY D 1 135 ? -12.743 -16.629 3.906 1.00 30.79 135 GLY D C 1
ATOM 7152 O O . GLY D 1 135 ? -12.514 -15.716 4.722 1.00 32.84 135 GLY D O 1
ATOM 7153 N N . GLY D 1 136 ? -12.201 -16.673 2.693 1.00 29.79 136 GLY D N 1
ATOM 7154 C CA . GLY D 1 136 ? -11.293 -15.676 2.201 1.00 29.74 136 GLY D CA 1
ATOM 7155 C C . GLY D 1 136 ? -9.836 -15.948 2.397 1.00 28.72 136 GLY D C 1
ATOM 7156 O O . GLY D 1 136 ? -9.467 -16.894 3.101 1.00 28.34 136 GLY D O 1
ATOM 7157 N N . ALA D 1 137 ? -9.016 -15.088 1.811 1.00 29.65 137 ALA D N 1
ATOM 7158 C CA . ALA D 1 137 ? -7.575 -15.253 1.792 1.00 29.47 137 ALA D CA 1
ATOM 7159 C C . ALA D 1 137 ? -6.949 -15.301 3.176 1.00 30.37 137 ALA D C 1
ATOM 7160 O O . ALA D 1 137 ? -6.167 -16.198 3.474 1.00 30.51 137 ALA D O 1
ATOM 7162 N N . ALA D 1 138 ? -7.318 -14.373 4.049 1.00 32.08 138 ALA D N 1
ATOM 7163 C CA . ALA D 1 138 ? -6.749 -14.356 5.393 1.00 32.63 138 ALA D CA 1
ATOM 7164 C C . ALA D 1 138 ? -6.989 -15.637 6.175 1.00 31.94 138 ALA D C 1
ATOM 7165 O O . ALA D 1 138 ? -6.074 -16.132 6.824 1.00 32.37 138 ALA D O 1
ATOM 7167 N N . GLU D 1 139 ? -8.216 -16.162 6.128 1.00 31.97 139 GLU D N 1
ATOM 7168 C CA . GLU D 1 139 ? -8.552 -17.439 6.740 1.00 31.51 139 GLU D CA 1
ATOM 7169 C C . GLU D 1 139 ? -7.665 -18.566 6.199 1.00 29.40 139 GLU D C 1
ATOM 7170 O O . GLU D 1 139 ? -7.159 -19.355 6.978 1.00 29.64 139 GLU D O 1
ATOM 7176 N N . LEU D 1 140 ? -7.466 -18.625 4.876 1.00 28.81 140 LEU D N 1
ATOM 7177 C CA . LEU D 1 140 ? -6.600 -19.665 4.305 1.00 26.67 140 LEU D CA 1
ATOM 7178 C C . LEU D 1 140 ? -5.134 -19.472 4.684 1.00 26.06 140 LEU D C 1
ATOM 7179 O O . LEU D 1 140 ? -4.444 -20.448 5.001 1.00 25.44 140 LEU D O 1
ATOM 7184 N N . ASN D 1 141 ? -4.674 -18.225 4.715 1.00 26.91 141 ASN D N 1
ATOM 7185 C CA . ASN D 1 141 ? -3.300 -17.925 5.097 1.00 28.32 141 ASN D CA 1
ATOM 7186 C C . ASN D 1 141 ? -2.970 -18.386 6.513 1.00 29.09 141 ASN D C 1
ATOM 7187 O O . ASN D 1 141 ? -1.884 -18.915 6.766 1.00 28.95 141 ASN D O 1
ATOM 7192 N N . GLN D 1 142 ? -3.907 -18.213 7.433 1.00 31.14 142 GLN D N 1
ATOM 7193 C CA . GLN D 1 142 ? -3.739 -18.739 8.771 1.00 31.62 142 GLN D CA 1
ATOM 7194 C C . GLN D 1 142 ? -3.670 -20.274 8.790 1.00 29.97 142 GLN D C 1
ATOM 7195 O O . GLN D 1 142 ? -2.845 -20.853 9.516 1.00 29.73 142 GLN D O 1
ATOM 7201 N N . GLN D 1 143 ? -4.520 -20.929 7.991 1.00 28.29 143 GLN D N 1
ATOM 7202 C CA . GLN D 1 143 ? -4.512 -22.402 7.907 1.00 27.58 143 GLN D CA 1
ATOM 7203 C C . GLN D 1 143 ? -3.163 -22.853 7.366 1.00 26.28 143 GLN D C 1
ATOM 7204 O O . GLN D 1 143 ? -2.576 -23.825 7.854 1.00 25.23 143 GLN D O 1
ATOM 7210 N N . PHE D 1 144 ? -2.679 -22.167 6.335 1.00 26.39 144 PHE D N 1
ATOM 7211 C CA . PHE D 1 144 ? -1.359 -22.482 5.789 1.00 26.65 144 PHE D CA 1
ATOM 7212 C C . PHE D 1 144 ? -0.265 -22.400 6.863 1.00 27.32 144 PHE D C 1
ATOM 7213 O O . PHE D 1 144 ? 0.551 -23.334 7.000 1.00 27.34 144 PHE D O 1
ATOM 7221 N N . GLN D 1 145 ? -0.265 -21.324 7.652 1.00 29.28 145 GLN D N 1
ATOM 7222 C CA . GLN D 1 145 ? 0.701 -21.207 8.762 1.00 31.00 145 GLN D CA 1
ATOM 7223 C C . GLN D 1 145 ? 0.587 -22.350 9.759 1.00 30.47 145 GLN D C 1
ATOM 7224 O O . GLN D 1 145 ? 1.608 -22.884 10.191 1.00 30.76 145 GLN D O 1
ATOM 7230 N N . GLU D 1 146 ? -0.639 -22.764 10.073 1.00 29.71 146 GLU D N 1
ATOM 7231 C CA . GLU D 1 146 ? -0.885 -23.856 11.031 1.00 30.33 146 GLU D CA 1
ATOM 7232 C C . GLU D 1 146 ? -0.378 -25.225 10.562 1.00 28.91 146 GLU D C 1
ATOM 7233 O O . GLU D 1 146 ? -0.025 -26.075 11.363 1.00 28.62 146 GLU D O 1
ATOM 7239 N N . TRP D 1 147 ? -0.336 -25.411 9.243 1.00 27.03 147 TRP D N 1
ATOM 7240 C CA . TRP D 1 147 ? 0.223 -26.617 8.649 1.00 26.66 147 TRP D CA 1
ATOM 7241 C C . TRP D 1 147 ? 1.739 -26.568 8.567 1.00 26.99 147 TRP D C 1
ATOM 7242 O O . TRP D 1 147 ? 2.368 -27.547 8.119 1.00 28.83 147 TRP D O 1
ATOM 7253 N N . GLY D 1 148 ? 2.329 -25.461 8.967 1.00 27.88 148 GLY D N 1
ATOM 7254 C CA . GLY D 1 148 ? 3.775 -25.292 8.892 1.00 29.67 148 GLY D CA 1
ATOM 7255 C C . GLY D 1 148 ? 4.307 -24.788 7.594 1.00 30.84 148 GLY D C 1
ATOM 7256 O O . GLY D 1 148 ? 5.524 -24.798 7.364 1.00 32.82 148 GLY D O 1
ATOM 7257 N N . LEU D 1 149 ? 3.418 -24.274 6.747 1.00 31.02 149 LEU D N 1
ATOM 7258 C CA . LEU D 1 149 ? 3.863 -23.659 5.553 1.00 31.18 149 LEU D CA 1
ATOM 7259 C C . LEU D 1 149 ? 4.298 -22.309 6.041 1.00 33.03 149 LEU D C 1
ATOM 7260 O O . LEU D 1 149 ? 3.605 -21.644 6.855 1.00 35.95 149 LEU D O 1
ATOM 7265 N N . GLU D 1 150 ? 5.533 -21.974 5.716 1.00 32.67 150 GLU D N 1
ATOM 7266 C CA . GLU D 1 150 ? 6.127 -20.776 6.254 1.00 33.99 150 GLU D CA 1
ATOM 7267 C C . GLU D 1 150 ? 5.925 -19.602 5.315 1.00 32.64 150 GLU D C 1
ATOM 7268 O O . GLU D 1 150 ? 5.768 -18.451 5.736 1.00 33.02 150 GLU D O 1
ATOM 7274 N N . ASN D 1 151 ? 5.901 -19.894 4.023 1.00 29.76 151 ASN D N 1
ATOM 7275 C CA . ASN D 1 151 ? 5.945 -18.868 2.994 1.00 29.76 151 ASN D CA 1
ATOM 7276 C C . ASN D 1 151 ? 4.819 -18.927 1.961 1.00 27.57 151 ASN D C 1
ATOM 7277 O O . ASN D 1 151 ? 4.942 -18.358 0.873 1.00 26.60 151 ASN D O 1
ATOM 7282 N N . THR D 1 152 ? 3.690 -19.523 2.336 1.00 25.60 152 THR D N 1
ATOM 7283 C CA . THR D 1 152 ? 2.582 -19.749 1.405 1.00 24.91 152 THR D CA 1
ATOM 7284 C C . THR D 1 152 ? 1.455 -18.802 1.780 1.00 23.97 152 THR D C 1
ATOM 7285 O O . THR D 1 152 ? 0.832 -18.948 2.839 1.00 26.95 152 THR D O 1
ATOM 7289 N N . VAL D 1 153 ? 1.304 -17.772 0.950 1.00 25.37 153 VAL D N 1
ATOM 7290 C CA . VAL D 1 153 ? 0.452 -16.631 1.219 1.00 26.49 153 VAL D CA 1
ATOM 7291 C C . VAL D 1 153 ? -0.368 -16.216 -0.003 1.00 24.46 153 VAL D C 1
ATOM 7292 O O . VAL D 1 153 ? 0.157 -15.979 -1.087 1.00 25.52 153 VAL D O 1
ATOM 7296 N N . ILE D 1 154 ? -1.683 -16.146 0.182 1.00 25.79 154 ILE D N 1
ATOM 7297 C CA . ILE D 1 154 ? -2.591 -15.537 -0.783 1.00 25.95 154 ILE D CA 1
ATOM 7298 C C . ILE D 1 154 ? -2.743 -14.028 -0.441 1.00 28.15 154 ILE D C 1
ATOM 7299 O O . ILE D 1 154 ? -3.268 -13.652 0.621 1.00 28.67 154 ILE D O 1
ATOM 7304 N N . ASN D 1 155 ? -2.245 -13.223 -1.356 1.00 29.29 155 ASN D N 1
ATOM 7305 C CA . ASN D 1 155 ? -2.325 -11.786 -1.292 1.00 30.67 155 ASN D CA 1
ATOM 7306 C C . ASN D 1 155 ? -3.376 -11.224 -2.241 1.00 31.64 155 ASN D C 1
ATOM 7307 O O . ASN D 1 155 ? -3.874 -10.099 -2.027 1.00 33.75 155 ASN D O 1
ATOM 7312 N N . ASN D 1 156 ? -3.701 -11.937 -3.318 1.00 30.97 156 ASN D N 1
ATOM 7313 C CA . ASN D 1 156 ? -4.627 -11.406 -4.301 1.00 31.34 156 ASN D CA 1
ATOM 7314 C C . ASN D 1 156 ? -5.419 -12.486 -5.025 1.00 30.81 156 ASN D C 1
ATOM 7315 O O . ASN D 1 156 ? -4.989 -13.642 -5.077 1.00 30.38 156 ASN D O 1
ATOM 7320 N N . PRO D 1 157 ? -6.585 -12.121 -5.576 1.00 31.02 157 PRO D N 1
ATOM 7321 C CA . PRO D 1 157 ? -7.378 -13.087 -6.302 1.00 30.67 157 PRO D CA 1
ATOM 7322 C C . PRO D 1 157 ? -6.697 -13.562 -7.567 1.00 29.32 157 PRO D C 1
ATOM 7323 O O . PRO D 1 157 ? -5.766 -12.927 -8.060 1.00 29.64 157 PRO D O 1
ATOM 7327 N N . GLU D 1 158 ? -7.175 -14.685 -8.090 1.00 28.29 158 GLU D N 1
ATOM 7328 C CA . GLU D 1 158 ? -6.615 -15.253 -9.299 1.00 28.40 158 GLU D CA 1
ATOM 7329 C C . GLU D 1 158 ? -7.199 -14.569 -10.517 1.00 28.58 158 GLU D C 1
ATOM 7330 O O . GLU D 1 158 ? -8.354 -14.128 -10.490 1.00 29.00 158 GLU D O 1
ATOM 7336 N N . PRO D 1 159 ? -6.448 -14.545 -11.623 1.00 29.06 159 PRO D N 1
ATOM 7337 C CA . PRO D 1 159 ? -5.136 -15.169 -11.913 1.00 28.79 159 PRO D CA 1
ATOM 7338 C C . PRO D 1 159 ? -3.852 -14.629 -11.266 1.00 29.28 159 PRO D C 1
ATOM 7339 O O . PRO D 1 159 ? -2.805 -15.255 -11.404 1.00 30.75 159 PRO D O 1
ATOM 7343 N N . ASP D 1 160 ? -3.900 -13.515 -10.561 1.00 30.43 160 ASP D N 1
ATOM 7344 C CA . ASP D 1 160 ? -2.699 -12.961 -9.906 1.00 30.44 160 ASP D CA 1
ATOM 7345 C C . ASP D 1 160 ? -1.467 -13.004 -10.835 1.00 30.09 160 ASP D C 1
ATOM 7346 O O . ASP D 1 160 ? -0.416 -13.514 -10.475 1.00 28.89 160 ASP D O 1
ATOM 7351 N N . MET D 1 161 ? -1.588 -12.450 -12.047 1.00 30.41 161 MET D N 1
ATOM 7352 C CA . MET D 1 161 ? -0.489 -12.561 -13.034 1.00 31.03 161 MET D CA 1
ATOM 7353 C C . MET D 1 161 ? 0.773 -11.754 -12.625 1.00 31.67 161 MET D C 1
ATOM 7354 O O . MET D 1 161 ? 1.868 -12.013 -13.146 1.00 31.79 161 MET D O 1
ATOM 7359 N N . LYS D 1 162 ? 0.597 -10.784 -11.724 1.00 32.93 162 LYS D N 1
ATOM 7360 C CA . LYS D 1 162 ? 1.701 -10.042 -11.103 1.00 34.12 162 LYS D CA 1
ATOM 7361 C C . LYS D 1 162 ? 2.542 -10.864 -10.140 1.00 33.56 162 LYS D C 1
ATOM 7362 O O . LYS D 1 162 ? 3.648 -10.466 -9.764 1.00 35.02 162 LYS D O 1
ATOM 7368 N N . GLY D 1 163 ? 2.012 -11.997 -9.672 1.00 31.11 163 GLY D N 1
ATOM 7369 C CA . GLY D 1 163 ? 2.800 -12.906 -8.838 1.00 30.58 163 GLY D CA 1
ATOM 7370 C C . GLY D 1 163 ? 2.943 -12.508 -7.396 1.00 29.49 163 GLY D C 1
ATOM 7371 O O . GLY D 1 163 ? 3.988 -12.730 -6.787 1.00 31.22 163 GLY D O 1
ATOM 7372 N N . THR D 1 164 ? 1.868 -11.989 -6.808 1.00 30.18 164 THR D N 1
ATOM 7373 C CA . THR D 1 164 ? 1.910 -11.547 -5.415 1.00 30.67 164 THR D CA 1
ATOM 7374 C C . THR D 1 164 ? 1.644 -12.663 -4.426 1.00 29.24 164 THR D C 1
ATOM 7375 O O . THR D 1 164 ? 1.984 -12.553 -3.263 1.00 30.86 164 THR D O 1
ATOM 7379 N N . ASN D 1 165 ? 0.985 -13.714 -4.893 1.00 27.17 165 ASN D N 1
ATOM 7380 C CA . ASN D 1 165 ? 0.720 -14.867 -4.041 1.00 26.57 165 ASN D CA 1
ATOM 7381 C C . ASN D 1 165 ? 2.034 -15.651 -3.978 1.00 25.59 165 ASN D C 1
ATOM 7382 O O . ASN D 1 165 ? 2.678 -15.821 -5.011 1.00 26.23 165 ASN D O 1
ATOM 7387 N N . THR D 1 166 ? 2.428 -16.134 -2.794 1.00 25.54 166 THR D N 1
ATOM 7388 C CA . THR D 1 166 ? 3.740 -16.779 -2.665 1.00 26.01 166 THR D CA 1
ATOM 7389 C C . THR D 1 166 ? 3.677 -18.232 -2.155 1.00 24.10 166 THR D C 1
ATOM 7390 O O . THR D 1 166 ? 2.680 -18.649 -1.567 1.00 23.31 166 THR D O 1
ATOM 7394 N N . THR D 1 167 ? 4.778 -18.961 -2.340 1.00 23.30 167 THR D N 1
ATOM 7395 C CA . THR D 1 167 ? 4.984 -20.284 -1.733 1.00 22.89 167 THR D CA 1
ATOM 7396 C C . THR D 1 167 ? 6.468 -20.582 -1.769 1.00 23.21 167 THR D C 1
ATOM 7397 O O . THR D 1 167 ? 7.249 -19.724 -2.145 1.00 24.06 167 THR D O 1
ATOM 7401 N N . SER D 1 168 ? 6.865 -21.764 -1.313 1.00 22.08 168 SER D N 1
ATOM 7402 C CA . SER D 1 168 ? 8.214 -22.256 -1.486 1.00 22.28 168 SER D CA 1
ATOM 7403 C C . SER D 1 168 ? 8.121 -23.727 -1.902 1.00 20.71 168 SER D C 1
ATOM 7404 O O . SER D 1 168 ? 7.081 -24.405 -1.613 1.00 21.13 168 SER D O 1
ATOM 7407 N N . PRO D 1 169 ? 9.175 -24.239 -2.569 1.00 21.84 169 PRO D N 1
ATOM 7408 C CA . PRO D 1 169 ? 9.154 -25.649 -2.921 1.00 20.22 169 PRO D CA 1
ATOM 7409 C C . PRO D 1 169 ? 8.981 -26.517 -1.696 1.00 19.84 169 PRO D C 1
ATOM 7410 O O . PRO D 1 169 ? 8.183 -27.475 -1.705 1.00 20.73 169 PRO D O 1
ATOM 7414 N N . ARG D 1 170 ? 9.697 -26.198 -0.615 1.00 20.30 170 ARG D N 1
ATOM 7415 C CA . ARG D 1 170 ? 9.587 -27.023 0.599 1.00 20.76 170 ARG D CA 1
ATOM 7416 C C . ARG D 1 170 ? 8.188 -26.964 1.199 1.00 19.96 170 ARG D C 1
ATOM 7417 O O . ARG D 1 170 ? 7.702 -27.976 1.681 1.00 19.18 170 ARG D O 1
ATOM 7425 N N . ASP D 1 171 ? 7.525 -25.826 1.166 1.00 20.26 171 ASP D N 1
ATOM 7426 C CA . ASP D 1 171 ? 6.152 -25.718 1.644 1.00 19.60 171 ASP D CA 1
ATOM 7427 C C . ASP D 1 171 ? 5.232 -26.677 0.900 1.00 18.46 171 ASP D C 1
ATOM 7428 O O . ASP D 1 171 ? 4.501 -27.415 1.513 1.00 18.77 171 ASP D O 1
ATOM 7433 N N . LEU D 1 172 ? 5.276 -26.645 -0.421 1.00 17.90 172 LEU D N 1
ATOM 7434 C CA . LEU D 1 172 ? 4.390 -27.467 -1.213 1.00 18.18 172 LEU D CA 1
ATOM 7435 C C . LEU D 1 172 ? 4.674 -28.959 -1.011 1.00 17.15 172 LEU D C 1
ATOM 7436 O O . LEU D 1 172 ? 3.764 -29.770 -0.799 1.00 17.28 172 LEU D O 1
ATOM 7441 N N . ALA D 1 173 ? 5.952 -29.325 -1.109 1.00 17.29 173 ALA D N 1
ATOM 7442 C CA . ALA D 1 173 ? 6.335 -30.744 -1.018 1.00 17.46 173 ALA D CA 1
ATOM 7443 C C . ALA D 1 173 ? 6.033 -31.256 0.387 1.00 17.43 173 ALA D C 1
ATOM 7444 O O . ALA D 1 173 ? 5.553 -32.371 0.527 1.00 15.89 173 ALA D O 1
ATOM 7446 N N . THR D 1 174 ? 6.255 -30.443 1.426 1.00 18.80 174 THR D N 1
ATOM 7447 C CA . THR D 1 174 ? 6.036 -30.905 2.804 1.00 18.41 174 THR D CA 1
ATOM 7448 C C . THR D 1 174 ? 4.567 -31.072 3.099 1.00 17.53 174 THR D C 1
ATOM 7449 O O . THR D 1 174 ? 4.185 -32.015 3.776 1.00 17.58 174 THR D O 1
ATOM 7453 N N . LEU D 1 175 ? 3.730 -30.198 2.561 1.00 17.22 175 LEU D N 1
ATOM 7454 C CA . LEU D 1 175 ? 2.250 -30.382 2.642 1.00 17.37 175 LEU D CA 1
ATOM 7455 C C . LEU D 1 175 ? 1.848 -31.712 2.029 1.00 16.52 175 LEU D C 1
ATOM 7456 O O . LEU D 1 175 ? 1.109 -32.496 2.617 1.00 15.45 175 LEU D O 1
ATOM 7461 N N . MET D 1 176 ? 2.375 -32.004 0.861 1.00 16.56 176 MET D N 1
ATOM 7462 C CA . MET D 1 176 ? 2.076 -33.273 0.228 1.00 15.62 176 MET D CA 1
ATOM 7463 C C . MET D 1 176 ? 2.618 -34.454 0.989 1.00 15.02 176 MET D C 1
ATOM 7464 O O . MET D 1 176 ? 1.978 -35.477 1.065 1.00 14.67 176 MET D O 1
ATOM 7469 N N . LEU D 1 177 ? 3.788 -34.304 1.587 1.00 15.14 177 LEU D N 1
ATOM 7470 C CA . LEU D 1 177 ? 4.395 -35.365 2.392 1.00 15.61 177 LEU D CA 1
ATOM 7471 C C . LEU D 1 177 ? 3.492 -35.690 3.574 1.00 16.09 177 LEU D C 1
ATOM 7472 O O . LEU D 1 177 ? 3.240 -36.860 3.859 1.00 15.57 177 LEU D O 1
ATOM 7477 N N . LYS D 1 178 ? 3.013 -34.680 4.296 1.00 16.28 178 LYS D N 1
ATOM 7478 C CA . LYS D 1 178 ? 2.117 -34.879 5.438 1.00 17.80 178 LYS D CA 1
ATOM 7479 C C . LYS D 1 178 ? 0.861 -35.637 5.049 1.00 17.08 178 LYS D C 1
ATOM 7480 O O . LYS D 1 178 ? 0.461 -36.584 5.714 1.00 17.61 178 LYS D O 1
ATOM 7486 N N . ILE D 1 179 ? 0.250 -35.227 3.954 1.00 16.33 179 ILE D N 1
ATOM 7487 C CA . ILE D 1 179 ? -0.904 -35.926 3.348 1.00 17.33 179 ILE D CA 1
ATOM 7488 C C . ILE D 1 179 ? -0.558 -37.369 3.020 1.00 17.39 179 ILE D C 1
ATOM 7489 O O . ILE D 1 179 ? -1.323 -38.267 3.398 1.00 16.49 179 ILE D O 1
ATOM 7494 N N . GLY D 1 180 ? 0.558 -37.627 2.376 1.00 17.47 180 GLY D N 1
ATOM 7495 C CA . GLY D 1 180 ? 0.965 -39.029 2.003 1.00 17.54 180 GLY D CA 1
ATOM 7496 C C . GLY D 1 180 ? 1.186 -39.886 3.228 1.00 19.50 180 GLY D C 1
ATOM 7497 O O . GLY D 1 180 ? 0.915 -41.100 3.239 1.00 21.57 180 GLY D O 1
ATOM 7498 N N . GLN D 1 181 ? 1.630 -39.272 4.308 1.00 18.72 181 GLN D N 1
ATOM 7499 C CA . GLN D 1 181 ? 1.834 -40.001 5.570 1.00 20.15 181 GLN D CA 1
ATOM 7500 C C . GLN D 1 181 ? 0.512 -40.268 6.285 1.00 21.90 181 GLN D C 1
ATOM 7501 O O . GLN D 1 181 ? 0.478 -40.934 7.343 1.00 24.35 181 GLN D O 1
ATOM 7507 N N . GLY D 1 182 ? -0.585 -39.723 5.781 1.00 19.23 182 GLY D N 1
ATOM 7508 C CA . GLY D 1 182 ? -1.871 -39.899 6.394 1.00 20.25 182 GLY D CA 1
ATOM 7509 C C . GLY D 1 182 ? -2.389 -38.789 7.252 1.00 20.48 182 GLY D C 1
ATOM 7510 O O . GLY D 1 182 ? -3.418 -38.959 7.909 1.00 23.80 182 GLY D O 1
ATOM 7511 N N . GLU D 1 183 ? -1.706 -37.634 7.290 1.00 21.10 183 GLU D N 1
ATOM 7512 C CA . GLU D 1 183 ? -2.085 -36.499 8.090 1.00 22.24 183 GLU D CA 1
ATOM 7513 C C . GLU D 1 183 ? -2.932 -35.512 7.295 1.00 20.48 183 GLU D C 1
ATOM 7514 O O . GLU D 1 183 ? -3.054 -35.638 6.070 1.00 18.10 183 GLU D O 1
ATOM 7520 N N . ILE D 1 184 ? -3.564 -34.611 8.030 1.00 22.18 184 ILE D N 1
ATOM 7521 C CA . ILE D 1 184 ? -4.309 -33.454 7.589 1.00 21.46 184 ILE D CA 1
ATOM 7522 C C . ILE D 1 184 ? -5.675 -33.802 7.004 1.00 22.44 184 ILE D C 1
ATOM 7523 O O . ILE D 1 184 ? -6.702 -33.213 7.385 1.00 24.66 184 ILE D O 1
ATOM 7528 N N . LEU D 1 185 ? -5.665 -34.699 6.011 1.00 18.37 185 LEU D N 1
ATOM 7529 C CA . LEU D 1 185 ? -6.888 -35.122 5.366 1.00 17.16 185 LEU D CA 1
ATOM 7530 C C . LEU D 1 185 ? -7.294 -36.553 5.765 1.00 15.35 185 LEU D C 1
ATOM 7531 O O . LEU D 1 185 ? -6.455 -37.396 6.063 1.00 17.04 185 LEU D O 1
ATOM 7536 N N . SER D 1 186 ? -8.593 -36.790 5.757 1.00 16.02 186 SER D N 1
ATOM 7537 C CA . SER D 1 186 ? -9.179 -38.123 5.914 1.00 14.98 186 SER D CA 1
ATOM 7538 C C . SER D 1 186 ? -8.690 -39.002 4.756 1.00 14.76 186 SER D C 1
ATOM 7539 O O . SER D 1 186 ? -8.311 -38.476 3.718 1.00 14.88 186 SER D O 1
ATOM 7542 N N . PRO D 1 187 ? -8.717 -40.320 4.946 1.00 14.42 187 PRO D N 1
ATOM 7543 C CA . PRO D 1 187 ? -8.349 -41.215 3.832 1.00 14.14 187 PRO D CA 1
ATOM 7544 C C . PRO D 1 187 ? -9.165 -40.948 2.572 1.00 15.25 187 PRO D C 1
ATOM 7545 O O . PRO D 1 187 ? -8.627 -40.919 1.460 1.00 14.23 187 PRO D O 1
ATOM 7549 N N . ARG D 1 188 ? -10.465 -40.765 2.739 1.00 15.72 188 ARG D N 1
ATOM 7550 C CA . ARG D 1 188 ? -11.400 -40.484 1.612 1.00 16.54 188 ARG D CA 1
ATOM 7551 C C . ARG D 1 188 ? -11.038 -39.221 0.857 1.00 16.21 188 ARG D C 1
ATOM 7552 O O . ARG D 1 188 ? -11.031 -39.181 -0.402 1.00 17.00 188 ARG D O 1
ATOM 7560 N N . SER D 1 189 ? -10.729 -38.177 1.601 1.00 15.90 189 SER D N 1
ATOM 7561 C CA . SER D 1 189 ? -10.359 -36.912 1.034 1.00 15.25 189 SER D CA 1
ATOM 7562 C C . SER D 1 189 ? -8.938 -36.999 0.393 1.00 14.58 189 SER D C 1
ATOM 7563 O O . SER D 1 189 ? -8.695 -36.380 -0.661 1.00 14.56 189 SER D O 1
ATOM 7566 N N . ARG D 1 190 ? -8.002 -37.747 0.986 1.00 14.56 190 ARG D N 1
ATOM 7567 C CA . ARG D 1 190 ? -6.721 -37.913 0.384 1.00 13.28 190 ARG D CA 1
ATOM 7568 C C . ARG D 1 190 ? -6.904 -38.586 -0.974 1.00 13.06 190 ARG D C 1
ATOM 7569 O O . ARG D 1 190 ? -6.329 -38.142 -1.973 1.00 12.77 190 ARG D O 1
ATOM 7577 N N . ASP D 1 191 ? -7.761 -39.618 -1.014 1.00 12.74 191 ASP D N 1
ATOM 7578 C CA . ASP D 1 191 ? -7.988 -40.354 -2.271 1.00 13.38 191 ASP D CA 1
ATOM 7579 C C . ASP D 1 191 ? -8.513 -39.422 -3.347 1.00 14.22 191 ASP D C 1
ATOM 7580 O O . ASP D 1 191 ? -8.068 -39.453 -4.484 1.00 14.09 191 ASP D O 1
ATOM 7585 N N . ARG D 1 192 ? -9.446 -38.572 -2.997 1.00 15.16 192 ARG D N 1
ATOM 7586 C CA . ARG D 1 192 ? -10.076 -37.716 -3.999 1.00 16.53 192 ARG D CA 1
ATOM 7587 C C . ARG D 1 192 ? -9.159 -36.587 -4.418 1.00 14.61 192 ARG D C 1
ATOM 7588 O O . ARG D 1 192 ? -9.104 -36.225 -5.622 1.00 14.18 192 ARG D O 1
ATOM 7596 N N . LEU D 1 193 ? -8.455 -36.013 -3.483 1.00 14.90 193 LEU D N 1
ATOM 7597 C CA . LEU D 1 193 ? -7.421 -35.005 -3.777 1.00 13.19 193 LEU D CA 1
ATOM 7598 C C . LEU D 1 193 ? -6.413 -35.516 -4.801 1.00 13.86 193 LEU D C 1
ATOM 7599 O O . LEU D 1 193 ? -6.138 -34.877 -5.825 1.00 13.26 193 LEU D O 1
ATOM 7604 N N . LEU D 1 194 ? -5.880 -36.688 -4.528 1.00 12.31 194 LEU D N 1
ATOM 7605 C CA . LEU D 1 194 ? -4.889 -37.279 -5.405 1.00 12.43 194 LEU D CA 1
ATOM 7606 C C . LEU D 1 194 ? -5.498 -37.653 -6.751 1.00 12.68 194 LEU D C 1
ATOM 7607 O O . LEU D 1 194 ? -4.844 -37.418 -7.782 1.00 14.30 194 LEU D O 1
ATOM 7612 N N . ASP D 1 195 ? -6.682 -38.241 -6.773 1.00 13.76 195 ASP D N 1
ATOM 7613 C CA . ASP D 1 195 ? -7.366 -38.540 -8.048 1.00 12.76 195 ASP D CA 1
ATOM 7614 C C . ASP D 1 195 ? -7.510 -37.262 -8.896 1.00 13.90 195 ASP D C 1
ATOM 7615 O O . ASP D 1 195 ? -7.175 -37.279 -10.087 1.00 14.17 195 ASP D O 1
ATOM 7620 N N . ILE D 1 196 ? -8.062 -36.192 -8.317 1.00 13.45 196 ILE D N 1
ATOM 7621 C CA . ILE D 1 196 ? -8.219 -34.914 -9.045 1.00 13.89 196 ILE D CA 1
ATOM 7622 C C . ILE D 1 196 ? -6.856 -34.448 -9.588 1.00 13.23 196 ILE D C 1
ATOM 7623 O O . ILE D 1 196 ? -6.725 -34.061 -10.754 1.00 13.09 196 ILE D O 1
ATOM 7628 N N . MET D 1 197 ? -5.815 -34.496 -8.776 1.00 12.67 197 MET D N 1
ATOM 7629 C CA . MET D 1 197 ? -4.487 -34.009 -9.131 1.00 13.44 197 MET D CA 1
ATOM 7630 C C . MET D 1 197 ? -3.704 -34.860 -10.143 1.00 13.16 197 MET D C 1
ATOM 7631 O O . MET D 1 197 ? -2.683 -34.444 -10.631 1.00 13.95 197 MET D O 1
ATOM 7636 N N . ARG D 1 198 ? -4.186 -36.060 -10.358 1.00 13.17 198 ARG D N 1
ATOM 7637 C CA . ARG D 1 198 ? -3.725 -36.936 -11.409 1.00 14.17 198 ARG D CA 1
ATOM 7638 C C . ARG D 1 198 ? -4.454 -36.680 -12.751 1.00 14.55 198 ARG D C 1
ATOM 7639 O O . ARG D 1 198 ? -4.055 -37.294 -13.762 1.00 16.17 198 ARG D O 1
ATOM 7647 N N . ARG D 1 199 ? -5.474 -35.825 -12.765 1.00 16.19 199 ARG D N 1
ATOM 7648 C CA . ARG D 1 199 ? -6.262 -35.531 -13.955 1.00 17.01 199 ARG D CA 1
ATOM 7649 C C . ARG D 1 199 ? -6.096 -34.110 -14.448 1.00 16.75 199 ARG D C 1
ATOM 7650 O O . ARG D 1 199 ? -6.990 -33.586 -15.116 1.00 16.81 199 ARG D O 1
ATOM 7658 N N . THR D 1 200 ? -4.977 -33.476 -14.147 1.00 14.70 200 THR D N 1
ATOM 7659 C CA . THR D 1 200 ? -4.731 -32.160 -14.737 1.00 16.29 200 THR D CA 1
ATOM 7660 C C . THR D 1 200 ? -4.321 -32.291 -16.194 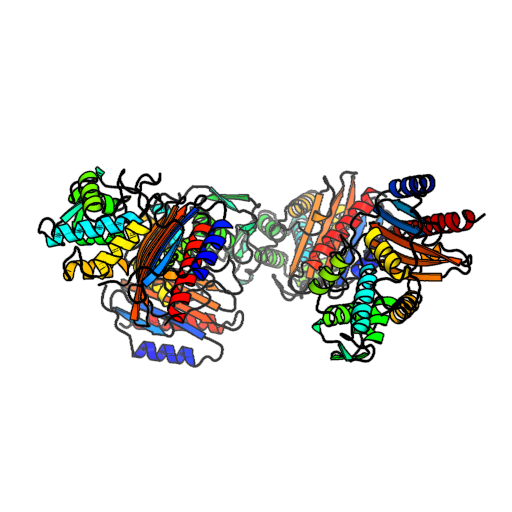1.00 15.87 200 THR D C 1
ATOM 7661 O O . THR D 1 200 ? -3.830 -33.330 -16.643 1.00 16.58 200 THR D O 1
ATOM 7665 N N . VAL D 1 201 ? -4.379 -31.171 -16.899 1.00 17.79 201 VAL D N 1
ATOM 7666 C CA . VAL D 1 201 ? -4.153 -31.145 -18.337 1.00 17.98 201 VAL D CA 1
ATOM 7667 C C . VAL D 1 201 ? -2.844 -30.497 -18.698 1.00 16.83 201 VAL D C 1
ATOM 7668 O O . VAL D 1 201 ? -2.493 -30.330 -19.900 1.00 17.41 201 VAL D O 1
ATOM 7672 N N . THR D 1 202 ? -2.024 -30.190 -17.696 1.00 18.35 202 THR D N 1
ATOM 7673 C CA . THR D 1 202 ? -0.718 -29.610 -17.926 1.00 18.17 202 THR D CA 1
ATOM 7674 C C . THR D 1 202 ? 0.371 -30.450 -17.291 1.00 18.84 202 THR D C 1
ATOM 7675 O O . THR D 1 202 ? 0.613 -30.353 -16.062 1.00 18.62 202 THR D O 1
ATOM 7679 N N . ASN D 1 203 ? 1.073 -31.221 -18.108 1.00 17.83 203 ASN D N 1
ATOM 7680 C CA . ASN D 1 203 ? 1.945 -32.316 -17.658 1.00 16.41 203 ASN D CA 1
ATOM 7681 C C . ASN D 1 203 ? 3.329 -32.274 -18.255 1.00 17.21 203 ASN D C 1
ATOM 7682 O O . ASN D 1 203 ? 4.053 -33.287 -18.380 1.00 18.35 203 ASN D O 1
ATOM 7687 N N . THR D 1 204 ? 3.746 -31.052 -18.624 1.00 18.04 204 THR D N 1
ATOM 7688 C CA . THR D 1 204 ? 4.989 -30.848 -19.265 1.00 19.18 204 THR D CA 1
ATOM 7689 C C . THR D 1 204 ? 6.231 -30.614 -18.383 1.00 19.04 204 THR D C 1
ATOM 7690 O O . THR D 1 204 ? 7.364 -30.526 -18.832 1.00 19.72 204 THR D O 1
ATOM 7694 N N . LEU D 1 205 ? 6.021 -30.584 -17.068 1.00 17.00 205 LEU D N 1
ATOM 7695 C CA . LEU D 1 205 ? 7.084 -30.262 -16.160 1.00 17.69 205 LEU D CA 1
ATOM 7696 C C . LEU D 1 205 ? 7.494 -31.517 -15.400 1.00 17.06 205 LEU D C 1
ATOM 7697 O O . LEU D 1 205 ? 8.118 -32.406 -15.968 1.00 17.51 205 LEU D O 1
ATOM 7702 N N . LEU D 1 206 ? 7.124 -31.645 -14.127 1.00 16.28 206 LEU D N 1
ATOM 7703 C CA . LEU D 1 206 ? 7.524 -32.851 -13.379 1.00 16.09 206 LEU D CA 1
ATOM 7704 C C . LEU D 1 206 ? 7.198 -34.204 -14.061 1.00 15.42 206 LEU D C 1
ATOM 7705 O O . LEU D 1 206 ? 8.077 -35.076 -14.106 1.00 14.79 206 LEU D O 1
ATOM 7710 N N . PRO D 1 207 ? 5.987 -34.358 -14.604 1.00 15.37 207 PRO D N 1
ATOM 7711 C CA . PRO D 1 207 ? 5.653 -35.664 -15.146 1.00 16.08 207 PRO D CA 1
ATOM 7712 C C . PRO D 1 207 ? 6.526 -36.057 -16.308 1.00 17.50 207 PRO D C 1
ATOM 7713 O O . PRO D 1 207 ? 6.752 -37.232 -16.540 1.00 17.12 207 PRO D O 1
ATOM 7717 N N . ALA D 1 208 ? 7.058 -35.068 -17.022 1.00 18.75 208 ALA D N 1
ATOM 7718 C CA . ALA D 1 208 ? 7.778 -35.381 -18.214 1.00 20.26 208 ALA D CA 1
ATOM 7719 C C . ALA D 1 208 ? 9.119 -35.984 -17.914 1.00 20.99 208 ALA D C 1
ATOM 7720 O O . ALA D 1 208 ? 9.716 -36.545 -18.809 1.00 25.32 208 ALA D O 1
ATOM 7722 N N . GLY D 1 209 ? 9.611 -35.911 -16.671 1.00 19.78 209 GLY D N 1
ATOM 7723 C CA . GLY D 1 209 ? 10.819 -36.626 -16.323 1.00 20.81 209 GLY D CA 1
ATOM 7724 C C . GLY D 1 209 ? 10.649 -37.983 -15.690 1.00 21.36 209 GLY D C 1
ATOM 7725 O O . GLY D 1 209 ? 11.638 -38.592 -15.328 1.00 23.14 209 GLY D O 1
ATOM 7726 N N . LEU D 1 210 ? 9.417 -38.473 -15.558 1.00 20.89 210 LEU D N 1
ATOM 7727 C CA . LEU D 1 210 ? 9.188 -39.740 -14.870 1.00 21.35 210 LEU D CA 1
ATOM 7728 C C . LEU D 1 210 ? 9.284 -40.928 -15.852 1.00 22.33 210 LEU D C 1
ATOM 7729 O O . LEU D 1 210 ? 9.018 -40.793 -17.017 1.00 22.37 210 LEU D O 1
ATOM 7734 N N . GLY D 1 211 ? 9.637 -42.086 -15.322 1.00 23.75 211 GLY D N 1
ATOM 7735 C CA . GLY D 1 211 ? 9.739 -43.300 -16.124 1.00 25.22 211 GLY D CA 1
ATOM 7736 C C . GLY D 1 211 ? 8.373 -43.908 -16.393 1.00 25.89 211 GLY D C 1
ATOM 7737 O O . GLY D 1 211 ? 7.347 -43.514 -15.795 1.00 25.53 211 GLY D O 1
ATOM 7738 N N . LYS D 1 212 ? 8.336 -44.909 -17.279 1.00 27.30 212 LYS D N 1
ATOM 7739 C CA . LYS D 1 212 ? 7.059 -45.542 -17.670 1.00 27.41 212 LYS D CA 1
ATOM 7740 C C . LYS D 1 212 ? 6.393 -46.243 -16.492 1.00 25.68 212 LYS D C 1
ATOM 7741 O O . LYS D 1 212 ? 7.062 -46.920 -15.686 1.00 28.71 212 LYS D O 1
ATOM 7747 N N . GLY D 1 213 ? 5.097 -46.045 -16.367 1.00 25.16 213 GLY D N 1
ATOM 7748 C CA . GLY D 1 213 ? 4.347 -46.677 -15.301 1.00 23.11 213 GLY D CA 1
ATOM 7749 C C . GLY D 1 213 ? 4.228 -45.844 -14.035 1.00 21.55 213 GLY D C 1
ATOM 7750 O O . GLY D 1 213 ? 3.437 -46.182 -13.165 1.00 22.32 213 GLY D O 1
ATOM 7751 N N . ALA D 1 214 ? 5.045 -44.803 -13.889 1.00 21.62 214 ALA D N 1
ATOM 7752 C CA . ALA D 1 214 ? 4.923 -43.897 -12.741 1.00 19.43 214 ALA D CA 1
ATOM 7753 C C . ALA D 1 214 ? 3.699 -43.049 -12.925 1.00 18.85 214 ALA D C 1
ATOM 7754 O O . ALA D 1 214 ? 3.320 -42.736 -14.065 1.00 20.07 214 ALA D O 1
ATOM 7756 N N . THR D 1 215 ? 3.101 -42.648 -11.821 1.00 16.65 215 THR D N 1
ATOM 7757 C CA . THR D 1 215 ? 1.985 -41.705 -11.833 1.00 16.46 215 THR D CA 1
ATOM 7758 C C . THR D 1 215 ? 2.328 -40.529 -10.948 1.00 15.25 215 THR D C 1
ATOM 7759 O O . THR D 1 215 ? 3.239 -40.631 -10.129 1.00 15.19 215 THR D O 1
ATOM 7763 N N . ILE D 1 216 ? 1.647 -39.404 -11.160 1.00 14.81 216 ILE D N 1
ATOM 7764 C CA . ILE D 1 216 ? 1.932 -38.217 -10.394 1.00 13.53 216 ILE D CA 1
ATOM 7765 C C . ILE D 1 216 ? 0.668 -37.396 -10.208 1.00 13.23 216 ILE D C 1
ATOM 7766 O O . ILE D 1 216 ? -0.040 -37.113 -11.165 1.00 13.29 216 ILE D O 1
ATOM 7771 N N . ALA D 1 217 ? 0.418 -37.052 -8.958 1.00 12.69 217 ALA D N 1
ATOM 7772 C CA . ALA D 1 217 ? -0.649 -36.152 -8.555 1.00 12.04 217 ALA D CA 1
ATOM 7773 C C . ALA D 1 217 ? 0.002 -34.800 -8.377 1.00 13.97 217 ALA D C 1
ATOM 7774 O O . ALA D 1 217 ? 0.864 -34.665 -7.499 1.00 14.58 217 ALA D O 1
ATOM 7776 N N . HIS D 1 218 ? -0.357 -33.767 -9.135 1.00 12.67 218 HIS D N 1
ATOM 7777 C CA . HI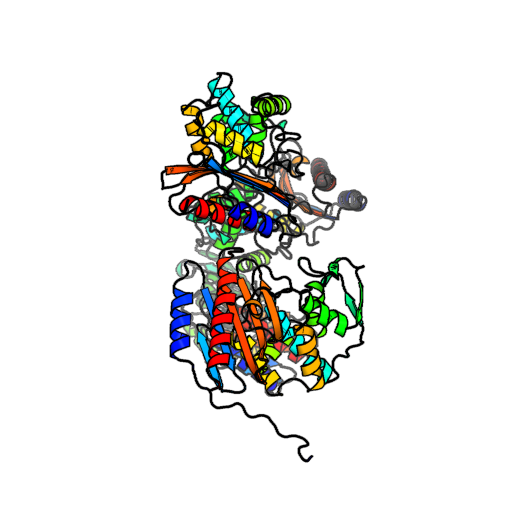S D 1 218 ? 0.467 -32.553 -9.091 1.00 12.62 218 HIS D CA 1
ATOM 7778 C C . HIS D 1 218 ? -0.355 -31.352 -9.565 1.00 12.94 218 HIS D C 1
ATOM 7779 O O . HIS D 1 218 ? -1.455 -31.495 -10.092 1.00 14.46 218 HIS D O 1
ATOM 7786 N N . LYS D 1 219 ? 0.220 -30.151 -9.332 1.00 14.72 219 LYS D N 1
ATOM 7787 C CA . LYS D 1 219 ? -0.383 -28.938 -9.905 1.00 14.60 219 LYS D CA 1
ATOM 7788 C C . LYS D 1 219 ? 0.709 -27.983 -10.367 1.00 15.25 219 LYS D C 1
ATOM 7789 O O . LYS D 1 219 ? 1.589 -27.607 -9.599 1.00 16.47 219 LYS D O 1
ATOM 7795 N N . THR D 1 220 ? 0.588 -27.614 -11.614 1.00 15.97 220 THR D N 1
ATOM 7796 C CA . THR D 1 220 ? 1.544 -26.725 -12.258 1.00 17.94 220 THR D CA 1
ATOM 7797 C C . THR D 1 220 ? 1.140 -25.279 -11.989 1.00 17.92 220 THR D C 1
ATOM 7798 O O . THR D 1 220 ? -0.039 -24.943 -11.750 1.00 18.56 220 THR D O 1
ATOM 7802 N N . GLY D 1 221 ? 2.119 -24.403 -12.082 1.00 17.85 221 GLY D N 1
ATOM 7803 C CA . GLY D 1 221 ? 1.846 -22.969 -12.199 1.00 19.28 221 GLY D CA 1
ATOM 7804 C C . GLY D 1 221 ? 2.783 -22.295 -13.169 1.00 20.02 221 GLY D C 1
ATOM 7805 O O . GLY D 1 221 ? 3.966 -22.611 -13.271 1.00 19.33 221 GLY D O 1
ATOM 7806 N N . ASP D 1 222 ? 2.231 -21.359 -13.935 1.00 21.74 222 ASP D N 1
ATOM 7807 C CA . ASP D 1 222 ? 3.034 -20.589 -14.892 1.00 23.31 222 ASP D CA 1
ATOM 7808 C C . ASP D 1 222 ? 2.405 -19.223 -15.062 1.00 24.54 222 ASP D C 1
ATOM 7809 O O . ASP D 1 222 ? 1.241 -19.116 -15.479 1.00 27.53 222 ASP D O 1
ATOM 7814 N N . ILE D 1 223 ? 3.147 -18.187 -14.686 1.00 24.25 223 ILE D N 1
ATOM 7815 C CA . ILE D 1 223 ? 2.725 -16.799 -14.942 1.00 26.20 223 ILE D CA 1
ATOM 7816 C C . ILE D 1 223 ? 3.728 -16.128 -15.866 1.00 26.78 223 ILE D C 1
ATOM 7817 O O . ILE D 1 223 ? 3.801 -14.882 -15.878 1.00 28.59 223 ILE D O 1
ATOM 7822 N N . GLY D 1 224 ? 4.476 -16.899 -16.656 1.00 25.82 224 GLY D N 1
ATOM 7823 C CA . GLY D 1 224 ? 5.393 -16.289 -17.654 1.00 25.51 224 GLY D CA 1
ATOM 7824 C C . GLY D 1 224 ? 6.766 -16.082 -17.035 1.00 24.09 224 GLY D C 1
ATOM 7825 O O . GLY D 1 224 ? 7.718 -16.711 -17.447 1.00 25.37 224 GLY D O 1
ATOM 7826 N N . ILE D 1 225 ? 6.878 -15.243 -16.018 1.00 25.76 225 ILE D N 1
ATOM 7827 C CA . ILE D 1 225 ? 8.184 -15.028 -15.381 1.00 26.18 225 ILE D CA 1
ATOM 7828 C C . ILE D 1 225 ? 8.474 -15.977 -14.221 1.00 25.06 225 ILE D C 1
ATOM 7829 O O . ILE D 1 225 ? 9.541 -15.953 -13.657 1.00 25.16 225 ILE D O 1
ATOM 7834 N N . VAL D 1 226 ? 7.510 -16.839 -13.904 1.00 23.79 226 VAL D N 1
ATOM 7835 C CA . VAL D 1 226 ? 7.717 -17.948 -12.938 1.00 23.39 226 VAL D CA 1
ATOM 7836 C C . VAL D 1 226 ? 6.973 -19.143 -13.464 1.00 22.34 226 VAL D C 1
ATOM 7837 O O . VAL D 1 226 ? 5.836 -19.022 -13.903 1.00 22.31 226 VAL D O 1
ATOM 7841 N N . VAL D 1 227 ? 7.647 -20.280 -13.433 1.00 22.42 227 VAL D N 1
ATOM 7842 C CA . VAL D 1 227 ? 7.034 -21.574 -13.756 1.00 20.43 227 VAL D CA 1
ATOM 7843 C C . VAL D 1 227 ? 7.397 -22.604 -12.656 1.00 19.45 227 VAL D C 1
ATOM 7844 O O . VAL D 1 227 ? 8.505 -22.579 -12.111 1.00 18.96 227 VAL D O 1
ATOM 7848 N N . GLY D 1 228 ? 6.474 -23.512 -12.351 1.00 18.69 228 GLY D N 1
ATOM 7849 C CA . GLY D 1 228 ? 6.735 -24.458 -11.280 1.00 17.90 228 GLY D CA 1
ATOM 7850 C C . GLY D 1 228 ? 5.714 -25.579 -11.284 1.00 16.59 228 GLY D C 1
ATOM 7851 O O . GLY D 1 228 ? 4.726 -25.548 -12.023 1.00 15.46 228 GLY D O 1
ATOM 7852 N N . ASP D 1 229 ? 5.932 -26.530 -10.373 1.00 16.11 229 ASP D N 1
ATOM 7853 C CA . ASP D 1 229 ? 5.116 -27.739 -10.320 1.00 16.26 229 ASP D CA 1
ATOM 7854 C C . ASP D 1 229 ? 5.420 -28.420 -9.018 1.00 17.29 229 ASP D C 1
ATOM 7855 O O . ASP D 1 229 ? 6.542 -28.354 -8.528 1.00 16.65 229 ASP D O 1
ATOM 7860 N N . ALA D 1 230 ? 4.395 -29.025 -8.432 1.00 15.27 230 ALA D N 1
ATOM 7861 C CA . ALA D 1 230 ? 4.576 -29.753 -7.177 1.00 15.88 230 ALA D CA 1
ATOM 7862 C C . ALA D 1 230 ? 3.637 -30.925 -7.136 1.00 14.68 230 ALA D C 1
ATOM 7863 O O . ALA D 1 230 ? 2.505 -30.800 -7.546 1.00 13.71 230 ALA D O 1
ATOM 7865 N N . GLY D 1 231 ? 4.078 -32.037 -6.558 1.00 14.42 231 GLY D N 1
ATOM 7866 C CA . GLY D 1 231 ? 3.194 -33.177 -6.369 1.00 14.67 231 GLY D CA 1
ATOM 7867 C C . GLY D 1 231 ? 3.812 -34.382 -5.730 1.00 14.43 231 GLY D C 1
ATOM 7868 O O . GLY D 1 231 ? 4.810 -34.304 -5.038 1.00 15.32 231 GLY D O 1
ATOM 7869 N N . MET D 1 232 ? 3.070 -35.484 -5.878 1.00 14.23 232 MET D N 1
ATOM 7870 C CA . MET D 1 232 ? 3.433 -36.771 -5.299 1.00 16.71 232 MET D CA 1
ATOM 7871 C C . MET D 1 232 ? 3.504 -37.811 -6.392 1.00 14.14 232 MET D C 1
ATOM 7872 O O . MET D 1 232 ? 2.514 -38.018 -7.140 1.00 14.72 232 MET D O 1
ATOM 7877 N N . VAL D 1 233 ? 4.658 -38.441 -6.490 1.00 14.49 233 VAL D N 1
ATOM 7878 C CA . VAL D 1 233 ? 4.964 -39.462 -7.504 1.00 15.01 233 VAL D CA 1
ATOM 7879 C C . VAL D 1 233 ? 4.855 -40.874 -6.914 1.00 14.99 233 VAL D C 1
ATOM 7880 O O . VAL D 1 233 ? 5.416 -41.143 -5.861 1.00 14.68 233 VAL D O 1
ATOM 7884 N N . ASP D 1 234 ? 4.098 -41.742 -7.568 1.00 15.84 234 ASP D N 1
ATOM 7885 C CA . ASP D 1 234 ? 4.088 -43.169 -7.243 1.00 17.48 234 ASP D CA 1
ATOM 7886 C C . ASP D 1 234 ? 4.851 -43.924 -8.327 1.00 18.15 234 ASP D C 1
ATOM 7887 O O . ASP D 1 234 ? 4.500 -43.863 -9.532 1.00 18.73 234 ASP D O 1
ATOM 7892 N N . MET D 1 235 ? 5.932 -44.596 -7.937 1.00 19.37 235 MET D N 1
ATOM 7893 C CA . MET D 1 235 ? 6.788 -45.323 -8.868 1.00 21.20 235 MET D CA 1
ATOM 7894 C C . MET D 1 235 ? 6.284 -46.772 -8.949 1.00 22.03 235 MET D C 1
ATOM 7895 O O . MET D 1 235 ? 5.770 -47.303 -7.968 1.00 23.02 235 MET D O 1
ATOM 7900 N N . PRO D 1 236 ? 6.484 -47.435 -10.094 1.00 23.65 236 PRO D N 1
ATOM 7901 C CA . PRO D 1 236 ? 6.058 -48.833 -10.224 1.00 24.77 236 PRO D CA 1
ATOM 7902 C C . PRO D 1 236 ? 6.766 -49.797 -9.269 1.00 26.23 236 PRO D C 1
ATOM 7903 O O . PRO D 1 236 ? 6.273 -50.895 -9.032 1.00 27.96 236 PRO D O 1
ATOM 7907 N N . ASN D 1 237 ? 7.936 -49.413 -8.774 1.00 28.20 237 ASN D N 1
ATOM 7908 C CA . ASN D 1 237 ? 8.644 -50.202 -7.761 1.00 27.76 237 ASN D CA 1
ATOM 7909 C C . ASN D 1 237 ? 8.002 -50.136 -6.372 1.00 28.41 237 ASN D C 1
ATOM 7910 O O . ASN D 1 237 ? 8.537 -50.707 -5.429 1.00 29.08 237 ASN D O 1
ATOM 7915 N N . GLY D 1 238 ? 6.885 -49.402 -6.235 1.00 26.30 238 GLY D N 1
ATOM 7916 C CA . GLY D 1 238 ? 6.166 -49.283 -4.974 1.00 26.33 238 GLY D CA 1
ATOM 7917 C C . GLY D 1 238 ? 6.486 -48.045 -4.147 1.00 25.71 238 GLY D C 1
ATOM 7918 O O . GLY D 1 238 ? 5.823 -47.791 -3.144 1.00 27.80 238 GLY D O 1
ATOM 7919 N N . GLN D 1 239 ? 7.525 -47.313 -4.518 1.00 25.14 239 GLN D N 1
ATOM 7920 C CA . GLN D 1 239 ? 7.936 -46.133 -3.747 1.00 23.88 239 GLN D CA 1
ATOM 7921 C C . GLN D 1 239 ? 7.084 -44.906 -4.052 1.00 22.07 239 GLN D C 1
ATOM 7922 O O . GLN D 1 239 ? 6.591 -44.748 -5.156 1.00 21.46 239 GLN D O 1
ATOM 7928 N N . ARG D 1 240 ? 6.940 -44.045 -3.058 1.00 18.71 240 ARG D N 1
ATOM 7929 C CA . ARG D 1 240 ? 6.198 -42.793 -3.182 1.00 17.53 240 ARG D CA 1
ATOM 7930 C C . ARG D 1 240 ? 7.150 -41.685 -2.776 1.00 16.66 240 ARG D C 1
ATOM 7931 O O . ARG D 1 240 ? 7.751 -41.767 -1.732 1.00 17.97 240 ARG D O 1
ATOM 7939 N N . TYR D 1 241 ? 7.201 -40.616 -3.558 1.00 15.73 241 TYR D N 1
ATOM 7940 C CA . TYR D 1 241 ? 7.963 -39.442 -3.169 1.00 16.58 241 TYR D CA 1
ATOM 7941 C C . TYR D 1 241 ? 7.252 -38.156 -3.491 1.00 15.34 241 TYR D C 1
ATOM 7942 O O . TYR D 1 241 ? 6.407 -38.117 -4.364 1.00 16.30 241 TYR D O 1
ATOM 7951 N N . VAL D 1 242 ? 7.651 -37.084 -2.810 1.00 16.24 242 VAL D N 1
ATOM 7952 C CA . VAL D 1 242 ? 7.094 -35.760 -3.090 1.00 15.76 242 VAL D CA 1
ATOM 7953 C C . VAL D 1 242 ? 8.170 -34.953 -3.757 1.00 15.42 242 VAL D C 1
ATOM 7954 O O . VAL D 1 242 ? 9.358 -35.187 -3.575 1.00 15.34 242 VAL D O 1
ATOM 7958 N N . ALA D 1 243 ? 7.706 -34.002 -4.552 1.00 15.86 243 ALA D N 1
ATOM 7959 C CA . ALA D 1 243 ? 8.550 -33.199 -5.443 1.00 15.77 243 ALA D CA 1
ATOM 7960 C C . ALA D 1 243 ? 7.947 -31.814 -5.586 1.00 15.62 243 ALA D C 1
ATOM 7961 O O . ALA D 1 243 ? 6.758 -31.666 -5.759 1.00 16.06 243 ALA D O 1
ATOM 7963 N N . ALA D 1 244 ? 8.784 -30.784 -5.542 1.00 15.62 244 ALA D N 1
ATOM 7964 C CA . ALA D 1 244 ? 8.348 -29.414 -5.840 1.00 16.54 244 ALA D CA 1
ATOM 7965 C C . ALA D 1 244 ? 9.525 -28.659 -6.432 1.00 17.95 244 ALA D C 1
ATOM 7966 O O . ALA D 1 244 ? 10.645 -28.752 -5.937 1.00 17.64 244 ALA D O 1
ATOM 7968 N N . MET D 1 245 ? 9.269 -27.911 -7.495 1.00 17.03 245 MET D N 1
ATOM 7969 C CA . MET D 1 245 ? 10.277 -27.055 -8.071 1.00 18.14 245 MET D CA 1
ATOM 7970 C C . MET D 1 245 ? 9.669 -25.794 -8.676 1.00 19.32 245 MET D C 1
ATOM 7971 O O . MET D 1 245 ? 8.632 -25.831 -9.315 1.00 18.23 245 MET D O 1
ATOM 7976 N N . MET D 1 246 ? 10.328 -24.662 -8.438 1.00 18.87 246 MET D N 1
ATOM 7977 C CA . MET D 1 246 ? 9.903 -23.351 -8.957 1.00 20.02 246 MET D CA 1
ATOM 7978 C C . MET D 1 246 ? 11.111 -22.721 -9.616 1.00 20.57 246 MET D C 1
ATOM 7979 O O . MET D 1 246 ? 12.269 -22.904 -9.186 1.00 22.09 246 MET D O 1
ATOM 7984 N N . VAL D 1 247 ? 10.832 -22.027 -10.725 1.00 20.74 247 VAL D N 1
ATOM 7985 C CA . VAL D 1 247 ? 11.871 -21.382 -11.515 1.00 22.60 247 VAL D CA 1
ATOM 7986 C C . VAL D 1 247 ? 11.448 -19.991 -11.933 1.00 23.01 247 VAL D C 1
ATOM 7987 O O . VAL D 1 247 ? 10.456 -19.812 -12.613 1.00 22.60 247 VAL D O 1
ATOM 7991 N N . LYS D 1 248 ? 12.188 -18.982 -11.468 1.00 23.44 248 LYS D N 1
ATOM 7992 C CA . LYS D 1 248 ? 12.063 -17.630 -12.007 1.00 25.38 248 LYS D CA 1
ATOM 7993 C C . LYS D 1 248 ? 12.845 -17.557 -13.309 1.00 24.63 248 LYS D C 1
ATOM 7994 O O . LYS D 1 248 ? 13.975 -18.083 -13.378 1.00 25.18 248 LYS D O 1
ATOM 8000 N N . ARG D 1 249 ? 12.244 -16.938 -14.318 1.00 24.30 249 ARG D N 1
ATOM 8001 C CA . ARG D 1 249 ? 12.822 -16.958 -15.640 1.00 25.15 249 ARG D CA 1
ATOM 8002 C C . ARG D 1 249 ? 12.454 -15.677 -16.421 1.00 26.36 249 ARG D C 1
ATOM 8003 O O . ARG D 1 249 ? 11.467 -15.012 -16.097 1.00 26.96 249 ARG D O 1
ATOM 8011 N N . PRO D 1 250 ? 13.201 -15.371 -17.493 1.00 27.28 250 PRO D N 1
ATOM 8012 C CA . PRO D 1 250 ? 12.639 -14.433 -18.470 1.00 28.13 250 PRO D CA 1
ATOM 8013 C C . PRO D 1 250 ? 11.301 -14.938 -19.002 1.00 28.44 250 PRO D C 1
ATOM 8014 O O . PRO D 1 250 ? 11.068 -16.168 -19.038 1.00 27.95 250 PRO D O 1
ATOM 8018 N N . TYR D 1 251 ? 10.418 -14.003 -19.348 1.00 28.10 251 TYR D N 1
ATOM 8019 C CA . TYR D 1 251 ? 9.052 -14.304 -19.698 1.00 28.08 251 TYR D CA 1
ATOM 8020 C C . TYR D 1 251 ? 8.980 -15.455 -20.690 1.00 27.46 251 TYR D C 1
ATOM 8021 O O . TYR D 1 251 ? 9.554 -15.389 -21.778 1.00 28.23 251 TYR D O 1
ATOM 8030 N N . ASN D 1 252 ? 8.273 -16.517 -20.308 1.00 27.24 252 ASN D N 1
ATOM 8031 C CA . ASN D 1 252 ? 8.079 -17.711 -21.142 1.00 26.98 252 ASN D CA 1
ATOM 8032 C C . ASN D 1 252 ? 9.353 -18.451 -21.620 1.00 26.68 252 ASN D C 1
ATOM 8033 O O . ASN D 1 252 ? 9.263 -19.224 -22.568 1.00 28.33 252 ASN D O 1
ATOM 8038 N N . ASP D 1 253 ? 10.499 -18.237 -20.977 1.00 26.31 253 ASP D N 1
ATOM 8039 C CA . ASP D 1 253 ? 11.778 -18.834 -21.423 1.00 26.51 253 ASP D CA 1
ATOM 8040 C C . ASP D 1 253 ? 11.696 -20.363 -21.354 1.00 25.34 253 ASP D C 1
ATOM 8041 O O . ASP D 1 253 ? 11.543 -20.910 -20.248 1.00 23.46 253 ASP D O 1
ATOM 8046 N N . PRO D 1 254 ? 11.828 -21.061 -22.502 1.00 24.61 254 PRO D N 1
ATOM 8047 C CA . PRO D 1 254 ? 11.721 -22.537 -22.459 1.00 24.65 254 PRO D CA 1
ATOM 8048 C C . PRO D 1 254 ? 12.809 -23.223 -21.628 1.00 24.96 254 PRO D C 1
ATOM 8049 O O . PRO D 1 254 ? 12.632 -24.359 -21.168 1.00 23.39 254 PRO D O 1
ATOM 8053 N N . ARG D 1 255 ? 13.921 -22.549 -21.379 1.00 25.47 255 ARG D N 1
ATOM 8054 C CA . ARG D 1 255 ? 14.933 -23.127 -20.525 1.00 26.57 255 ARG D CA 1
ATOM 8055 C C . ARG D 1 255 ? 14.398 -23.422 -19.120 1.00 24.79 255 ARG D C 1
ATOM 8056 O O . ARG D 1 255 ? 14.837 -24.362 -18.487 1.00 23.75 255 ARG D O 1
ATOM 8064 N N . GLY D 1 256 ? 13.506 -22.578 -18.604 1.00 24.08 256 GLY D N 1
ATOM 8065 C CA . GLY D 1 256 ? 12.980 -22.780 -17.254 1.00 24.28 256 GLY D CA 1
ATOM 8066 C C . GLY D 1 256 ? 12.157 -24.036 -17.123 1.00 23.54 256 GLY D C 1
ATOM 8067 O O . GLY D 1 256 ? 12.295 -24.784 -16.165 1.00 21.80 256 GLY D O 1
ATOM 8068 N N . SER D 1 257 ? 11.294 -24.273 -18.100 1.00 22.04 257 SER D N 1
ATOM 8069 C CA . SER D 1 257 ? 10.535 -25.519 -18.138 1.00 22.60 257 SER D CA 1
ATOM 8070 C C . SER D 1 257 ? 11.410 -26.761 -18.328 1.00 21.23 257 SER D C 1
ATOM 8071 O O . SER D 1 257 ? 11.207 -27.766 -17.672 1.00 20.32 257 SER D O 1
ATOM 8074 N N . GLU D 1 258 ? 12.391 -26.688 -19.204 1.00 21.34 258 GLU D N 1
ATOM 8075 C CA . GLU D 1 258 ? 13.329 -27.788 -19.437 1.00 22.14 258 GLU D CA 1
ATOM 8076 C C . GLU D 1 258 ? 14.142 -28.136 -18.202 1.00 22.70 258 GLU D C 1
ATOM 8077 O O . GLU D 1 258 ? 14.477 -29.293 -17.947 1.00 22.07 258 GLU D O 1
ATOM 8083 N N . LEU D 1 259 ? 14.498 -27.107 -17.450 1.00 22.54 259 LEU D N 1
ATOM 8084 C CA . LEU D 1 259 ? 15.237 -27.308 -16.226 1.00 22.17 259 LEU D CA 1
ATOM 8085 C C . LEU D 1 259 ? 14.426 -28.154 -15.224 1.00 20.46 259 LEU D C 1
ATOM 8086 O O . LEU D 1 259 ? 15.016 -28.993 -14.535 1.00 20.77 259 LEU D O 1
ATOM 8091 N N . ILE D 1 260 ? 13.145 -27.855 -15.078 1.00 19.23 260 ILE D N 1
ATOM 8092 C CA . ILE D 1 260 ? 12.275 -28.717 -14.228 1.00 18.78 260 ILE D CA 1
ATOM 8093 C C . ILE D 1 260 ? 12.249 -30.169 -14.742 1.00 19.71 260 ILE D C 1
ATOM 8094 O O . ILE D 1 260 ? 12.340 -31.138 -13.989 1.00 19.14 260 ILE D O 1
ATOM 8099 N N . ARG D 1 261 ? 12.121 -30.337 -16.048 1.00 19.82 261 ARG D N 1
ATOM 8100 C CA . ARG D 1 261 ? 12.127 -31.698 -16.629 1.00 20.26 261 ARG D CA 1
ATOM 8101 C C . ARG D 1 261 ? 13.392 -32.491 -16.359 1.00 21.29 261 ARG D C 1
ATOM 8102 O O . ARG D 1 261 ? 13.343 -33.691 -16.029 1.00 20.35 261 ARG D O 1
ATOM 8110 N N . GLN D 1 262 ? 14.531 -31.804 -16.473 1.00 21.14 262 GLN D N 1
ATOM 8111 C CA . GLN D 1 262 ? 15.821 -32.425 -16.273 1.00 23.06 262 GLN D CA 1
ATOM 8112 C C . GLN D 1 262 ? 16.013 -32.788 -14.814 1.00 22.65 262 GLN D C 1
ATOM 8113 O O . GLN D 1 262 ? 16.483 -33.876 -14.499 1.00 22.12 262 GLN D O 1
ATOM 8119 N N . VAL D 1 263 ? 15.649 -31.885 -13.902 1.00 20.53 263 VAL D N 1
ATOM 8120 C CA . VAL D 1 263 ? 15.780 -32.223 -12.477 1.00 20.99 263 VAL D CA 1
ATOM 8121 C C . VAL D 1 263 ? 14.839 -33.382 -12.123 1.00 20.56 263 VAL D C 1
ATOM 8122 O O . VAL D 1 263 ? 15.213 -34.315 -11.435 1.00 19.51 263 VAL D O 1
ATOM 8126 N N . SER D 1 264 ? 13.625 -33.336 -12.637 1.00 18.82 264 SER D N 1
ATOM 8127 C CA . SER D 1 264 ? 12.670 -34.415 -12.368 1.00 18.82 264 SER D CA 1
ATOM 8128 C C . SER D 1 264 ? 13.240 -35.758 -12.780 1.00 19.53 264 SER D C 1
ATOM 8129 O O . SER D 1 264 ? 13.189 -36.729 -12.031 1.00 19.13 264 SER D O 1
ATOM 8132 N N . ARG D 1 265 ? 13.828 -35.779 -13.954 1.00 20.90 265 ARG D N 1
ATOM 8133 C CA . ARG D 1 265 ? 14.402 -36.996 -14.460 1.00 22.86 265 ARG D CA 1
ATOM 8134 C C . ARG D 1 265 ? 15.582 -37.481 -13.646 1.00 23.42 265 ARG D C 1
ATOM 8135 O O . ARG D 1 265 ? 15.665 -38.666 -13.369 1.00 22.73 265 ARG D O 1
ATOM 8143 N N . MET D 1 266 ? 16.487 -36.575 -13.279 1.00 22.74 266 MET D N 1
ATOM 8144 C CA . MET D 1 266 ? 17.643 -36.911 -12.446 1.00 23.99 266 MET D CA 1
ATOM 8145 C C . MET D 1 266 ? 17.202 -37.557 -11.132 1.00 22.66 266 MET D C 1
ATOM 8146 O O . MET D 1 266 ? 17.762 -38.575 -10.669 1.00 22.85 266 MET D O 1
ATOM 8151 N N . VAL D 1 267 ? 16.176 -36.993 -10.510 1.00 21.77 267 VAL D N 1
ATOM 8152 C CA . VAL D 1 267 ? 15.730 -37.540 -9.224 1.00 22.30 267 VAL D CA 1
ATOM 8153 C C . VAL D 1 267 ? 15.016 -38.862 -9.428 1.00 21.40 267 VAL D C 1
ATOM 8154 O O . VAL D 1 267 ? 15.158 -39.787 -8.657 1.00 21.36 267 VAL D O 1
ATOM 8158 N N . TYR D 1 268 ? 14.195 -38.971 -10.464 1.00 20.51 268 TYR D N 1
ATOM 8159 C CA . TYR D 1 268 ? 13.485 -40.225 -10.703 1.00 21.49 268 TYR D CA 1
ATOM 8160 C C . TYR D 1 268 ? 14.484 -41.343 -10.906 1.00 22.27 268 TYR D C 1
ATOM 8161 O O . TYR D 1 268 ? 14.349 -42.418 -10.310 1.00 21.79 268 TYR D O 1
ATOM 8170 N N . GLN D 1 269 ? 15.495 -41.088 -11.737 1.00 23.38 269 GLN D N 1
ATOM 8171 C CA . GLN D 1 269 ? 16.466 -42.114 -12.047 1.00 25.31 269 GLN D CA 1
ATOM 8172 C C . GLN D 1 269 ? 17.276 -42.501 -10.800 1.00 25.15 269 GLN D C 1
ATOM 8173 O O . GLN D 1 269 ? 17.543 -43.681 -10.578 1.00 26.05 269 GLN D O 1
ATOM 8179 N N . ALA D 1 270 ? 17.587 -41.523 -9.949 1.00 24.95 270 ALA D N 1
ATOM 8180 C CA . ALA D 1 270 ? 18.304 -41.762 -8.690 1.00 26.79 270 ALA D CA 1
ATOM 8181 C C . ALA D 1 270 ? 17.523 -42.716 -7.801 1.00 28.53 270 ALA D C 1
ATOM 8182 O O . ALA D 1 270 ? 18.033 -43.685 -7.239 1.00 28.97 270 ALA D O 1
ATOM 8184 N N . PHE D 1 271 ? 16.250 -42.438 -7.683 1.00 27.90 271 PHE D N 1
ATOM 8185 C CA . PHE D 1 271 ? 15.398 -43.284 -6.852 1.00 29.73 271 PHE D CA 1
ATOM 8186 C C . PHE D 1 271 ? 15.160 -44.670 -7.428 1.00 32.11 271 PHE D C 1
ATOM 8187 O O . PHE D 1 271 ? 14.935 -45.615 -6.663 1.00 34.32 271 PHE D O 1
ATOM 8195 N N . GLU D 1 272 ? 15.156 -44.825 -8.744 1.00 35.57 272 GLU D N 1
ATOM 8196 C CA . GLU D 1 272 ? 14.925 -46.152 -9.292 1.00 38.94 272 GLU D CA 1
ATOM 8197 C C . GLU D 1 272 ? 16.187 -47.021 -9.219 1.00 42.23 272 GLU D C 1
ATOM 8198 O O . GLU D 1 272 ? 16.081 -48.239 -9.261 1.00 44.37 272 GLU D O 1
ATOM 8204 N N . LYS D 1 273 ? 17.361 -46.406 -9.093 1.00 45.21 273 LYS D N 1
ATOM 8205 C CA . LYS D 1 273 ? 18.628 -47.162 -9.029 1.00 48.13 273 LYS D CA 1
ATOM 8206 C C . LYS D 1 273 ? 19.198 -47.284 -7.606 1.00 50.31 273 LYS D C 1
ATOM 8207 O O . LYS D 1 273 ? 20.224 -47.942 -7.404 1.00 51.80 273 LYS D O 1
ATOM 8213 N N . LEU D 1 274 ? 18.535 -46.678 -6.620 1.00 51.99 274 LEU D N 1
ATOM 8214 C CA . LEU D 1 274 ? 18.959 -46.806 -5.222 1.00 53.66 274 LEU D CA 1
ATOM 8215 C C . LEU D 1 274 ? 18.335 -48.026 -4.551 1.00 55.11 274 LEU D C 1
ATOM 8216 O O . LEU D 1 274 ? 18.790 -48.427 -3.475 1.00 56.07 274 LEU D O 1
ATOM 8221 N N . SER D 1 275 ? 17.302 -48.611 -5.170 1.00 56.43 275 SER D N 1
ATOM 8222 C CA . SER D 1 275 ? 16.735 -49.889 -4.689 1.00 57.28 275 SER D CA 1
ATOM 8223 C C . SER D 1 275 ? 17.462 -51.083 -5.344 1.00 58.95 275 SER D C 1
ATOM 8224 O O . SER D 1 275 ? 17.208 -51.391 -6.518 1.00 59.16 275 SER D O 1
ATOM 8227 N N . PRO D 1 276 ? 18.366 -51.758 -4.584 1.00 60.20 276 PRO D N 1
ATOM 8228 C CA . PRO D 1 276 ? 19.282 -52.797 -5.098 1.00 61.18 276 PRO D CA 1
ATOM 8229 C C . PRO D 1 276 ? 18.791 -53.583 -6.326 1.00 61.72 276 PRO D C 1
ATOM 8230 O O . PRO D 1 276 ? 19.596 -54.244 -6.998 1.00 62.55 276 PRO D O 1
#